Protein AF-A0A1V5KNT4-F1 (afdb_monomer_lite)

Structure (mmCIF, N/CA/C/O backbone):
data_AF-A0A1V5KNT4-F1
#
_entry.id   AF-A0A1V5KNT4-F1
#
loop_
_atom_site.group_PDB
_atom_site.id
_atom_site.type_symbol
_atom_site.label_atom_id
_atom_site.label_alt_id
_atom_site.label_comp_id
_atom_site.label_asym_id
_atom_site.label_entity_id
_atom_site.label_seq_id
_atom_site.pdbx_PDB_ins_code
_atom_site.Cartn_x
_atom_site.Cartn_y
_atom_site.Cartn_z
_atom_site.occupancy
_atom_site.B_iso_or_equiv
_atom_site.auth_seq_id
_atom_site.auth_comp_id
_atom_site.auth_asym_id
_atom_site.auth_atom_id
_atom_site.pdbx_PDB_model_num
ATOM 1 N N . MET A 1 1 ? -27.774 -0.316 -76.136 1.00 37.06 1 MET A N 1
ATOM 2 C CA . MET A 1 1 ? -27.036 0.011 -77.382 1.00 37.06 1 MET A CA 1
ATOM 3 C C . MET A 1 1 ? -25.569 0.170 -76.977 1.00 37.06 1 MET A C 1
ATOM 5 O O . MET A 1 1 ? -25.353 0.834 -75.978 1.00 37.06 1 MET A O 1
ATOM 9 N N . GLY A 1 2 ? -24.537 -0.465 -77.543 1.00 29.52 2 GLY A N 1
ATOM 10 C CA . GLY A 1 2 ? -24.422 -1.298 -78.750 1.00 29.52 2 GLY A CA 1
ATOM 11 C C . GLY A 1 2 ? -24.018 -0.478 -79.986 1.00 29.52 2 GLY A C 1
ATOM 12 O O . GLY A 1 2 ? -24.657 0.538 -80.216 1.00 29.52 2 GLY A O 1
ATOM 13 N N . LYS A 1 3 ? -23.040 -0.869 -80.823 1.00 29.92 3 LYS A N 1
ATOM 14 C CA . LYS A 1 3 ? -22.003 -1.931 -80.730 1.00 29.92 3 LYS A CA 1
ATOM 15 C C . LYS A 1 3 ? -21.059 -1.794 -81.962 1.00 29.92 3 LYS A C 1
ATOM 17 O O . LYS A 1 3 ? -21.593 -1.897 -83.056 1.00 29.92 3 LYS A O 1
ATOM 22 N N . TRP A 1 4 ? -19.722 -1.728 -81.787 1.00 27.80 4 TRP A N 1
ATOM 23 C CA . TRP A 1 4 ? -18.676 -2.134 -82.782 1.00 27.80 4 TRP A CA 1
ATOM 24 C C . TRP A 1 4 ? -18.647 -1.306 -84.111 1.00 27.80 4 TRP A C 1
ATOM 26 O O . TRP A 1 4 ? -19.574 -0.547 -84.349 1.00 27.80 4 TRP A O 1
ATOM 36 N N . THR A 1 5 ? -17.663 -1.276 -85.034 1.00 32.88 5 THR A N 1
ATOM 37 C CA . THR A 1 5 ? -16.257 -1.760 -85.261 1.00 32.88 5 THR A CA 1
ATOM 38 C C . THR A 1 5 ? -15.616 -0.770 -86.294 1.00 32.88 5 THR A C 1
ATOM 40 O O . THR A 1 5 ? -16.325 0.149 -86.688 1.00 32.88 5 THR A O 1
ATOM 43 N N . ALA A 1 6 ? -14.392 -0.783 -86.863 1.00 27.59 6 ALA A N 1
ATOM 44 C CA . ALA A 1 6 ? -13.103 -1.530 -86.912 1.00 27.59 6 ALA A CA 1
ATOM 45 C C . ALA A 1 6 ? -12.059 -0.543 -87.568 1.00 27.59 6 ALA A C 1
ATOM 47 O O . ALA A 1 6 ? -12.441 0.590 -87.840 1.00 27.59 6 ALA A O 1
ATOM 48 N N . GLY A 1 7 ? -10.778 -0.803 -87.899 1.00 26.17 7 GLY A N 1
ATOM 49 C CA . GLY A 1 7 ? -9.838 -1.940 -87.786 1.00 26.17 7 GLY A CA 1
ATOM 50 C C . GLY A 1 7 ? -8.615 -1.762 -88.734 1.00 26.17 7 GLY A C 1
ATOM 51 O O . GLY A 1 7 ? -8.628 -0.855 -89.558 1.00 26.17 7 GLY A O 1
ATOM 52 N N . LEU A 1 8 ? -7.613 -2.659 -88.645 1.00 24.42 8 LEU A N 1
ATOM 53 C CA . LEU A 1 8 ? -6.292 -2.679 -89.342 1.00 24.42 8 LEU A CA 1
ATOM 54 C C . LEU A 1 8 ? -5.316 -1.531 -88.955 1.00 24.42 8 LEU A C 1
ATOM 56 O O . LEU A 1 8 ? -5.754 -0.414 -88.721 1.00 24.42 8 LEU A O 1
ATOM 60 N N . LEU A 1 9 ? -3.999 -1.701 -88.718 1.00 25.81 9 LEU A N 1
ATOM 61 C CA . LEU A 1 9 ? -2.886 -2.562 -89.210 1.00 25.81 9 LEU A CA 1
ATOM 62 C C . LEU A 1 9 ? -2.091 -2.005 -90.407 1.00 25.81 9 LEU A C 1
ATOM 64 O O . LEU A 1 9 ? -2.513 -2.169 -91.546 1.00 25.81 9 LEU A O 1
ATOM 68 N N . CYS A 1 10 ? -0.863 -1.528 -90.145 1.00 24.92 10 CYS A N 1
ATOM 69 C CA . CYS A 1 10 ? 0.354 -2.112 -90.738 1.00 24.92 10 CYS A CA 1
ATOM 70 C C . CYS A 1 10 ? 1.644 -1.718 -89.975 1.00 24.92 10 CYS A C 1
ATOM 72 O O . CYS A 1 10 ? 1.613 -0.871 -89.084 1.00 24.92 10 CYS A O 1
ATOM 74 N N . PHE A 1 11 ? 2.765 -2.371 -90.301 1.00 26.16 11 PHE A N 1
ATOM 75 C CA . PHE A 1 11 ? 4.091 -2.208 -89.675 1.00 26.16 11 PHE A CA 1
ATOM 76 C C . PHE A 1 11 ? 4.885 -1.005 -90.214 1.00 26.16 11 PHE A C 1
ATOM 78 O O . PHE A 1 11 ? 4.798 -0.703 -91.400 1.00 26.16 11 PHE A O 1
ATOM 85 N N . PHE A 1 12 ? 5.817 -0.482 -89.404 1.00 26.62 12 PHE A N 1
ATOM 86 C CA . PHE A 1 12 ? 7.214 -0.319 -89.843 1.00 26.62 12 PHE A CA 1
ATOM 87 C C . PHE A 1 12 ? 8.189 -0.318 -88.652 1.00 26.62 12 PHE A C 1
ATOM 89 O O . PHE A 1 12 ? 7.915 0.287 -87.619 1.00 26.62 12 PHE A O 1
ATOM 96 N N . CYS A 1 13 ? 9.340 -0.981 -88.794 1.00 26.36 13 CYS A N 1
ATOM 97 C CA . CYS A 1 13 ? 10.443 -0.887 -87.833 1.00 26.36 13 CYS A CA 1
ATOM 98 C C . CYS A 1 13 ? 11.399 0.245 -88.222 1.00 26.36 13 CYS A C 1
ATOM 100 O O . CYS A 1 13 ? 11.838 0.294 -89.368 1.00 26.36 13 CYS A O 1
ATOM 102 N N . MET A 1 14 ? 11.837 1.049 -87.250 1.00 27.95 14 MET A N 1
ATOM 103 C CA . MET A 1 14 ? 13.163 1.673 -87.288 1.00 27.95 14 MET A CA 1
ATOM 104 C C . MET A 1 14 ? 13.818 1.625 -85.908 1.00 27.95 14 MET A C 1
ATOM 106 O O . MET A 1 14 ? 13.187 1.873 -84.884 1.00 27.95 14 MET A O 1
ATOM 110 N N . THR A 1 15 ? 15.100 1.275 -85.895 1.00 32.38 15 THR A N 1
ATOM 111 C CA . THR A 1 15 ? 15.932 1.157 -84.697 1.00 32.38 15 THR A CA 1
ATOM 112 C C . THR A 1 15 ? 16.553 2.501 -84.329 1.00 32.38 15 THR A C 1
ATOM 114 O O . THR A 1 15 ? 17.361 3.026 -85.094 1.00 32.38 15 THR A O 1
ATOM 117 N N . SER A 1 16 ? 16.274 3.016 -83.131 1.00 30.23 16 SER A N 1
ATOM 118 C CA . SER A 1 16 ? 17.023 4.128 -82.532 1.00 30.23 16 SER A CA 1
ATOM 119 C C . SER A 1 16 ? 17.847 3.630 -81.343 1.00 30.23 16 SER A C 1
ATOM 121 O O . SER A 1 16 ? 17.438 3.736 -80.185 1.00 30.23 16 SER A O 1
ATOM 123 N N . SER A 1 17 ? 19.018 3.058 -81.629 1.00 31.02 17 SER A N 1
ATOM 124 C CA . SER A 1 17 ? 19.994 2.649 -80.617 1.00 31.02 17 SER A CA 1
ATOM 125 C C . SER A 1 17 ? 20.637 3.877 -79.962 1.00 31.02 17 SER A C 1
ATOM 127 O O . SER A 1 17 ? 21.696 4.338 -80.392 1.00 31.02 17 SER A O 1
ATOM 129 N N . LEU A 1 18 ? 19.997 4.422 -78.925 1.00 29.83 18 LEU A N 1
ATOM 130 C CA . LEU A 1 18 ? 20.632 5.403 -78.049 1.00 29.83 18 LEU A CA 1
ATOM 131 C C . LEU A 1 18 ? 21.713 4.695 -77.213 1.00 29.83 18 LEU A C 1
ATOM 133 O O . LEU A 1 18 ? 21.406 3.702 -76.549 1.00 29.83 18 LEU A O 1
ATOM 137 N N . PRO A 1 19 ? 22.976 5.157 -77.240 1.00 30.92 19 PRO A N 1
ATOM 138 C CA . PRO A 1 19 ? 24.047 4.491 -76.518 1.00 30.92 19 PRO A CA 1
ATOM 139 C C . PRO A 1 19 ? 23.881 4.700 -75.012 1.00 30.92 19 PRO A C 1
ATOM 141 O O . PRO A 1 19 ? 23.857 5.836 -74.533 1.00 30.92 19 PRO A O 1
ATOM 144 N N . ILE A 1 20 ? 23.859 3.601 -74.256 1.00 34.28 20 ILE A N 1
ATOM 145 C CA . ILE A 1 20 ? 24.071 3.635 -72.807 1.00 34.28 20 ILE A CA 1
ATOM 146 C C . ILE A 1 20 ? 25.530 4.047 -72.583 1.00 34.28 20 ILE A C 1
ATOM 148 O O . ILE A 1 20 ? 26.431 3.209 -72.546 1.00 34.28 20 ILE A O 1
ATOM 152 N N . LYS A 1 21 ? 25.784 5.355 -72.471 1.00 30.19 21 LYS A N 1
ATOM 153 C CA . LYS A 1 21 ? 27.067 5.848 -71.969 1.00 30.19 21 LYS A CA 1
ATOM 154 C C . LYS A 1 21 ? 27.205 5.400 -70.517 1.00 30.19 21 LYS A C 1
ATOM 156 O O . LYS A 1 21 ? 26.362 5.716 -69.682 1.00 30.19 21 LYS A O 1
ATOM 161 N N . SER A 1 22 ? 28.277 4.672 -70.229 1.00 38.88 22 SER A N 1
ATOM 162 C CA . SER A 1 22 ? 28.641 4.211 -68.893 1.00 38.88 22 SER A CA 1
ATOM 163 C C . SER A 1 22 ? 29.064 5.394 -68.015 1.00 38.88 22 SER A C 1
ATOM 165 O O . SER A 1 22 ? 30.247 5.712 -67.913 1.00 38.88 22 SER A O 1
ATOM 167 N N . ASP A 1 23 ? 28.096 6.047 -67.373 1.00 36.44 23 ASP A N 1
ATOM 168 C CA . ASP A 1 23 ? 28.283 7.207 -66.483 1.00 36.44 23 ASP A CA 1
ATOM 169 C C . ASP A 1 23 ? 28.853 6.799 -65.099 1.00 36.44 23 ASP A C 1
ATOM 171 O O . ASP A 1 23 ? 28.426 7.267 -64.045 1.00 36.44 23 ASP A O 1
ATOM 175 N N . GLN A 1 24 ? 29.823 5.874 -65.099 1.00 37.09 24 GLN A N 1
ATOM 176 C CA . GLN A 1 24 ? 30.407 5.214 -63.920 1.00 37.09 24 GLN A CA 1
ATOM 177 C C . GLN A 1 24 ? 31.251 6.139 -63.021 1.00 37.09 24 GLN A C 1
ATOM 179 O O . GLN A 1 24 ? 31.715 5.707 -61.968 1.00 37.09 24 GLN A O 1
ATOM 184 N N . GLN A 1 25 ? 31.465 7.401 -63.409 1.00 37.91 25 GLN A N 1
ATOM 185 C CA . GLN A 1 25 ? 32.300 8.346 -62.656 1.00 37.91 25 GLN A CA 1
ATOM 186 C C . GLN A 1 25 ? 31.527 9.289 -61.725 1.00 37.91 25 GLN A C 1
ATOM 188 O O . GLN A 1 25 ? 32.154 9.964 -60.908 1.00 37.91 25 GLN A O 1
ATOM 193 N N . LYS A 1 26 ? 30.188 9.303 -61.748 1.00 48.31 26 LYS A N 1
ATOM 194 C CA . LYS A 1 26 ? 29.419 9.993 -60.698 1.00 48.31 26 LYS A CA 1
ATOM 195 C C . LYS A 1 26 ? 29.538 9.234 -59.372 1.00 48.31 26 LYS A C 1
ATOM 197 O O . LYS A 1 26 ? 29.522 8.001 -59.347 1.00 48.31 26 LYS A O 1
ATOM 202 N N . GLY A 1 27 ? 29.731 9.985 -58.285 1.00 57.28 27 GLY A N 1
ATOM 203 C CA . GLY A 1 27 ? 29.883 9.461 -56.923 1.00 57.28 27 GLY A CA 1
ATOM 204 C C . GLY A 1 27 ? 28.672 8.660 -56.445 1.00 57.28 27 GLY A C 1
ATOM 205 O O . GLY A 1 27 ? 27.596 8.716 -57.045 1.00 57.28 27 GLY A O 1
ATOM 206 N N . LEU A 1 28 ? 28.824 7.951 -55.328 1.00 64.00 28 LEU A N 1
ATOM 207 C CA . LEU A 1 28 ? 27.678 7.501 -54.545 1.00 64.00 28 LEU A CA 1
ATOM 208 C C . LEU A 1 28 ? 26.953 8.748 -54.002 1.00 64.00 28 LEU A C 1
ATOM 210 O O . LEU A 1 28 ? 27.351 9.333 -52.994 1.00 64.00 28 LEU A O 1
ATOM 214 N N . VAL A 1 29 ? 25.899 9.176 -54.707 1.00 74.38 29 VAL A N 1
ATOM 215 C CA . VAL A 1 29 ? 24.997 10.258 -54.279 1.00 74.38 29 VAL A CA 1
ATOM 216 C C . VAL A 1 29 ? 24.134 9.729 -53.133 1.00 74.38 29 VAL A C 1
ATOM 218 O O . VAL A 1 29 ? 23.010 9.273 -53.330 1.00 74.38 29 VAL A O 1
ATOM 221 N N . MET A 1 30 ? 24.736 9.719 -51.946 1.00 81.88 30 MET A N 1
ATOM 222 C CA . MET A 1 30 ? 24.132 9.301 -50.688 1.00 81.88 30 MET A CA 1
ATOM 223 C C . MET A 1 30 ? 23.784 10.530 -49.862 1.00 81.88 30 MET A C 1
ATOM 225 O O . MET A 1 30 ? 24.630 11.406 -49.675 1.00 81.88 30 MET A O 1
ATOM 229 N N . GLU A 1 31 ? 22.582 10.550 -49.304 1.00 83.19 31 GLU A N 1
ATOM 230 C CA . GLU A 1 31 ? 22.173 11.552 -48.323 1.00 83.19 31 GLU A CA 1
ATOM 231 C C . GLU A 1 31 ? 22.182 10.909 -46.932 1.00 83.19 31 GLU A C 1
ATOM 233 O O . GLU A 1 31 ? 21.461 9.935 -46.693 1.00 83.19 31 GLU A O 1
ATOM 238 N N . TRP A 1 32 ? 22.968 11.451 -45.998 1.00 82.19 32 TRP A N 1
ATOM 239 C CA . TRP A 1 32 ? 22.662 11.250 -44.583 1.00 82.19 32 TRP A CA 1
ATOM 240 C C . TRP A 1 32 ? 21.413 12.055 -44.240 1.00 82.19 32 TRP A C 1
ATOM 242 O O . TRP A 1 32 ? 21.230 13.172 -44.730 1.00 82.19 32 TRP A O 1
ATOM 252 N N . LYS A 1 33 ? 20.545 11.480 -43.409 1.00 79.94 33 LYS A N 1
ATOM 253 C CA . LYS A 1 33 ? 19.362 12.160 -42.885 1.00 79.94 33 LYS A CA 1
ATOM 254 C C . LYS A 1 33 ? 19.294 11.920 -41.380 1.00 79.94 33 LYS A C 1
ATOM 256 O O . LYS A 1 33 ? 19.391 10.758 -40.971 1.00 79.94 33 LYS A O 1
ATOM 261 N N . PRO A 1 34 ? 19.119 12.970 -40.557 1.00 67.06 34 PRO A N 1
ATOM 262 C CA . PRO A 1 34 ? 18.775 12.774 -39.158 1.00 67.06 34 PRO A CA 1
ATOM 263 C C . PRO A 1 34 ? 17.432 12.041 -39.092 1.00 67.06 34 PRO A C 1
ATOM 265 O O . PRO A 1 34 ? 16.535 12.305 -39.897 1.00 67.06 34 PRO A O 1
ATOM 268 N N . HIS A 1 35 ? 17.280 11.114 -38.145 1.00 63.41 35 HIS A N 1
ATOM 269 C CA . HIS A 1 35 ? 15.973 10.508 -37.910 1.00 63.41 35 HIS A CA 1
ATOM 270 C C . HIS A 1 35 ? 15.110 11.529 -37.159 1.00 63.41 35 HIS A C 1
ATOM 272 O O . HIS A 1 35 ? 15.484 11.973 -36.076 1.00 63.41 35 HIS A O 1
ATOM 278 N N . ALA A 1 36 ? 14.006 11.956 -37.777 1.00 51.38 36 ALA A N 1
ATOM 279 C CA . ALA A 1 36 ? 13.350 13.231 -37.462 1.00 51.38 36 ALA A CA 1
ATOM 280 C C . ALA A 1 36 ? 12.731 13.334 -36.053 1.00 51.38 36 ALA A C 1
ATOM 282 O O . ALA A 1 36 ? 12.434 14.439 -35.613 1.00 51.38 36 ALA A O 1
ATOM 283 N N . ASP A 1 37 ? 12.555 12.210 -35.353 1.00 51.19 37 ASP A N 1
ATOM 284 C CA . ASP A 1 37 ? 11.867 12.151 -34.057 1.00 51.19 37 ASP A CA 1
ATOM 285 C C . ASP A 1 37 ? 12.801 12.166 -32.830 1.00 51.19 37 ASP A C 1
ATOM 287 O O . ASP A 1 37 ? 12.315 12.343 -31.713 1.00 51.19 37 ASP A O 1
ATOM 291 N N . VAL A 1 38 ? 14.116 11.931 -32.976 1.00 52.62 38 VAL A N 1
ATOM 292 C CA . VAL A 1 38 ? 14.960 11.539 -31.822 1.00 52.62 38 VAL A CA 1
ATOM 293 C C . VAL A 1 38 ? 15.847 12.658 -31.287 1.00 52.62 38 VAL A C 1
ATOM 295 O O . VAL A 1 38 ? 17.075 12.609 -31.335 1.00 52.62 38 VAL A O 1
ATOM 298 N N . ALA A 1 39 ? 15.180 13.624 -30.664 1.00 50.59 39 ALA A N 1
ATOM 299 C CA . ALA A 1 39 ? 15.752 14.496 -29.643 1.00 50.59 39 ALA A CA 1
ATOM 300 C C . ALA A 1 39 ? 14.976 14.338 -28.319 1.00 50.59 39 ALA A C 1
ATOM 302 O O . ALA A 1 39 ? 14.613 15.325 -27.686 1.00 50.59 39 ALA A O 1
ATOM 303 N N . TYR A 1 40 ? 14.680 13.093 -27.914 1.00 61.06 40 TYR A N 1
ATOM 304 C CA . TYR A 1 40 ? 13.902 12.810 -26.703 1.00 61.06 40 TYR A CA 1
ATOM 305 C C . TYR A 1 40 ? 14.598 13.359 -25.452 1.00 61.06 40 TYR A C 1
ATOM 307 O O . TYR A 1 40 ? 15.560 12.782 -24.935 1.00 61.06 40 TYR A O 1
ATOM 315 N N . THR A 1 41 ? 14.083 14.486 -24.968 1.00 68.06 41 THR A N 1
ATOM 316 C CA . THR A 1 41 ? 14.464 15.098 -23.700 1.00 68.06 41 THR A CA 1
ATOM 317 C C . THR A 1 41 ? 14.134 14.153 -22.542 1.00 68.06 41 THR A C 1
ATOM 319 O O . THR A 1 41 ? 13.282 13.270 -22.646 1.00 68.06 41 THR A O 1
ATOM 322 N N . ALA A 1 42 ? 14.843 14.294 -21.422 1.00 80.56 42 ALA A N 1
ATOM 323 C CA . ALA A 1 42 ? 14.611 13.432 -20.270 1.00 80.56 42 ALA A CA 1
ATOM 324 C C . ALA A 1 42 ? 13.268 13.769 -19.602 1.00 80.56 42 ALA A C 1
ATOM 326 O O . ALA A 1 42 ? 13.104 14.829 -18.986 1.00 80.56 42 ALA A O 1
ATOM 327 N N . LYS A 1 43 ? 12.317 12.837 -19.704 1.00 86.12 43 LYS A N 1
ATOM 328 C CA . LYS A 1 43 ? 10.985 12.913 -19.101 1.00 86.12 43 LYS A CA 1
ATOM 329 C C . LYS A 1 43 ? 11.126 13.114 -17.596 1.00 86.12 43 LYS A C 1
ATOM 331 O O . LYS A 1 43 ? 11.652 12.256 -16.888 1.00 86.12 43 LYS A O 1
ATOM 336 N N . THR A 1 44 ? 10.687 14.279 -17.126 1.00 88.69 44 THR A N 1
ATOM 337 C CA . THR A 1 44 ? 10.811 14.697 -15.726 1.00 88.69 44 THR A CA 1
ATOM 338 C C . THR A 1 44 ? 9.505 14.435 -14.992 1.00 88.69 44 THR A C 1
ATOM 340 O O . THR A 1 44 ? 8.522 15.148 -15.194 1.00 88.69 44 THR A O 1
ATOM 343 N N . LEU A 1 45 ? 9.513 13.445 -14.106 1.00 90.81 45 LEU A N 1
ATOM 344 C CA . LEU A 1 45 ? 8.437 13.199 -13.149 1.00 90.81 45 LEU A CA 1
ATOM 345 C C . LEU A 1 45 ? 8.723 13.992 -11.868 1.00 90.81 45 LEU A C 1
ATOM 347 O O . LEU A 1 45 ? 9.885 14.202 -11.507 1.00 90.81 45 LEU A O 1
ATOM 351 N N . LYS A 1 46 ? 7.673 14.462 -11.194 1.00 91.38 46 LYS A N 1
ATOM 352 C CA . LYS A 1 46 ? 7.754 15.221 -9.939 1.00 91.38 46 LYS A CA 1
ATOM 353 C C . LYS A 1 46 ? 6.907 14.512 -8.899 1.00 91.38 46 LYS A C 1
ATOM 355 O O . LYS A 1 46 ? 5.794 14.111 -9.218 1.00 91.38 46 LYS A O 1
ATOM 360 N N . TYR A 1 47 ? 7.418 14.429 -7.681 1.00 91.56 47 TYR A N 1
ATOM 361 C CA . TYR A 1 47 ? 6.696 13.862 -6.553 1.00 91.56 47 TYR A CA 1
ATOM 362 C C . TYR A 1 47 ? 6.976 14.668 -5.293 1.00 91.56 47 TYR A C 1
ATOM 364 O O . TYR A 1 47 ? 8.037 15.287 -5.154 1.00 91.56 47 TYR A O 1
ATOM 372 N N . ASP A 1 48 ? 6.041 14.599 -4.364 1.00 90.62 48 ASP A N 1
ATOM 373 C CA . ASP A 1 48 ? 6.171 15.112 -3.017 1.00 90.62 48 ASP A CA 1
ATOM 374 C C . ASP A 1 48 ? 5.597 14.117 -2.005 1.00 90.62 48 ASP A C 1
ATOM 376 O O . ASP A 1 48 ? 4.893 13.164 -2.344 1.00 90.62 48 ASP A O 1
ATOM 380 N N . PHE A 1 49 ? 6.004 14.307 -0.759 1.00 90.19 49 PHE A N 1
ATOM 381 C CA . PHE A 1 49 ? 5.488 13.628 0.412 1.00 90.19 49 PHE A CA 1
ATOM 382 C C . PHE A 1 49 ? 5.312 14.674 1.504 1.00 90.19 49 PHE A C 1
ATOM 384 O O . PHE A 1 49 ? 6.208 15.492 1.742 1.00 90.19 49 PHE A O 1
ATOM 391 N N . LYS A 1 50 ? 4.178 14.605 2.196 1.00 89.44 50 LYS A N 1
ATOM 392 C CA . LYS A 1 50 ? 3.871 15.388 3.386 1.00 89.44 50 LYS A CA 1
ATOM 393 C C . LYS A 1 50 ? 3.122 14.493 4.360 1.00 89.44 50 LYS A C 1
ATOM 395 O O . LYS A 1 50 ? 2.088 13.943 3.993 1.00 89.44 50 LYS A O 1
ATOM 400 N N . GLY A 1 51 ? 3.646 14.339 5.570 1.00 87.81 51 GLY A N 1
ATOM 401 C CA . GLY A 1 51 ? 3.069 13.422 6.548 1.00 87.81 51 GLY A CA 1
ATOM 402 C C . GLY A 1 51 ? 4.071 12.956 7.595 1.00 87.81 51 GLY A C 1
ATOM 403 O O . GLY A 1 51 ? 5.084 13.617 7.841 1.00 87.81 51 GLY A O 1
ATOM 404 N N . TYR A 1 52 ? 3.787 11.811 8.209 1.00 83.00 52 TYR A N 1
ATOM 405 C CA . TYR A 1 52 ? 4.605 11.226 9.263 1.00 83.00 52 TYR A CA 1
ATOM 406 C C . TYR A 1 52 ? 5.477 10.065 8.752 1.00 83.00 52 TYR A C 1
ATOM 408 O O . TYR A 1 52 ? 4.970 9.061 8.258 1.00 83.00 52 TYR A O 1
ATOM 416 N N . THR A 1 53 ? 6.799 10.202 8.887 1.00 80.94 53 THR A N 1
ATOM 417 C CA . THR A 1 53 ? 7.784 9.108 8.787 1.00 80.94 53 THR A CA 1
ATOM 418 C C . THR A 1 53 ? 8.239 8.743 10.212 1.00 80.94 53 THR A C 1
ATOM 420 O O . THR A 1 53 ? 7.414 8.582 11.097 1.00 80.94 53 THR A O 1
ATOM 423 N N . SER A 1 54 ? 9.540 8.733 10.516 1.00 75.12 54 SER A N 1
ATOM 424 C CA . SER A 1 54 ? 10.030 8.769 11.912 1.00 75.12 54 SER A CA 1
ATOM 425 C C . SER A 1 54 ? 9.814 10.130 12.609 1.00 75.12 54 SER A C 1
ATOM 427 O O . SER A 1 54 ? 10.201 10.322 13.763 1.00 75.12 54 SER A O 1
ATOM 429 N N . ARG A 1 55 ? 9.265 11.113 11.887 1.00 78.81 55 ARG A N 1
ATOM 430 C CA . ARG A 1 55 ? 8.883 12.460 12.337 1.00 78.81 55 ARG A CA 1
ATOM 431 C C . ARG A 1 55 ? 7.936 13.078 11.300 1.00 78.81 55 ARG A C 1
ATOM 433 O O . ARG A 1 55 ? 7.781 12.539 10.209 1.00 78.81 55 ARG A O 1
ATOM 440 N N . TRP A 1 56 ? 7.349 14.232 11.607 1.00 83.00 56 TRP A N 1
ATOM 441 C CA . TRP A 1 56 ? 6.624 15.025 10.609 1.00 83.00 56 TRP A CA 1
ATOM 442 C C . TRP A 1 56 ? 7.604 15.619 9.593 1.00 83.00 56 TRP A C 1
ATOM 444 O O . TRP A 1 56 ? 8.515 16.354 9.979 1.00 83.00 56 TRP A O 1
ATOM 454 N N . GLU A 1 57 ? 7.424 15.303 8.310 1.00 87.06 57 GLU A N 1
ATOM 455 C CA . GLU A 1 57 ? 8.279 15.770 7.216 1.00 87.06 57 GLU A CA 1
ATOM 456 C C . GLU A 1 57 ? 7.466 16.234 6.005 1.00 87.06 57 GLU A C 1
ATOM 458 O O . GLU A 1 57 ? 6.366 15.752 5.735 1.00 87.06 57 GLU A O 1
ATOM 463 N N . GLU A 1 58 ? 8.057 17.153 5.245 1.00 91.62 58 GLU A N 1
ATOM 464 C CA . GLU A 1 58 ? 7.589 17.574 3.928 1.00 91.62 58 GLU A CA 1
ATOM 465 C C . GLU A 1 58 ? 8.804 17.644 2.998 1.00 91.62 58 GLU A C 1
ATOM 467 O O . GLU A 1 58 ? 9.797 18.305 3.314 1.00 91.62 58 GLU A O 1
ATOM 472 N N . PHE A 1 59 ? 8.770 16.926 1.876 1.00 92.44 59 PHE A N 1
ATOM 473 C CA . PHE A 1 59 ? 9.849 16.941 0.889 1.00 92.44 59 PHE A CA 1
ATOM 474 C C . PHE A 1 59 ? 9.338 16.643 -0.519 1.00 92.44 59 PHE A C 1
ATOM 476 O O . PHE A 1 59 ? 8.382 15.899 -0.704 1.00 92.44 59 PHE A O 1
ATOM 483 N N . SER A 1 60 ? 10.024 17.184 -1.526 1.00 93.44 60 SER A N 1
ATOM 484 C CA . SER A 1 60 ? 9.768 16.893 -2.939 1.00 93.44 60 SER A CA 1
ATOM 485 C C . SER A 1 60 ? 11.031 16.418 -3.647 1.00 93.44 60 SER A C 1
ATOM 487 O O . SER A 1 60 ? 12.154 16.739 -3.249 1.00 93.44 60 SER A O 1
ATOM 489 N N . TRP A 1 61 ? 10.846 15.619 -4.693 1.00 93.88 61 TRP A N 1
ATOM 490 C CA . TRP A 1 61 ? 11.915 15.077 -5.522 1.00 93.88 61 TRP A CA 1
ATOM 491 C C . TRP A 1 61 ? 11.476 14.981 -6.986 1.00 93.88 61 TRP A C 1
ATOM 493 O O . TRP A 1 61 ? 10.347 15.313 -7.361 1.00 93.88 61 TRP A O 1
ATOM 503 N N . LYS A 1 62 ? 12.411 14.578 -7.844 1.00 93.94 62 LYS A N 1
ATOM 504 C CA . LYS A 1 62 ? 12.179 14.369 -9.272 1.00 93.94 62 LYS A CA 1
ATOM 505 C C . LYS A 1 62 ? 12.813 13.062 -9.697 1.00 93.94 62 LYS A C 1
ATOM 507 O O . LYS A 1 62 ? 13.876 12.715 -9.189 1.00 93.94 62 LYS A O 1
ATOM 512 N N . TRP A 1 63 ? 12.196 12.398 -10.664 1.00 94.06 63 TRP A N 1
ATOM 513 C CA . TRP A 1 63 ? 12.833 11.326 -11.420 1.00 94.06 63 TRP A CA 1
ATOM 514 C C . TRP A 1 63 ? 12.977 11.755 -12.873 1.00 94.06 63 TRP A C 1
ATOM 516 O O . TRP A 1 63 ? 12.072 12.366 -13.444 1.00 94.06 63 TRP A O 1
ATOM 526 N N . PHE A 1 64 ? 14.104 11.402 -13.473 1.00 92.44 64 PHE A N 1
ATOM 527 C CA . PHE A 1 64 ? 14.422 11.689 -14.862 1.00 92.44 64 PHE A CA 1
ATOM 528 C C . PHE A 1 64 ? 14.533 10.371 -15.623 1.00 92.44 64 PHE A C 1
ATOM 530 O O . PHE A 1 64 ? 15.385 9.543 -15.305 1.00 92.44 64 PHE A O 1
ATOM 537 N N . CYS A 1 65 ? 13.653 10.175 -16.605 1.00 91.12 65 CYS A N 1
ATOM 538 C CA . CYS A 1 65 ? 13.570 8.961 -17.417 1.00 91.12 65 CYS A CA 1
ATOM 539 C C . CYS A 1 65 ? 14.032 9.238 -18.854 1.00 91.12 65 CYS A C 1
ATOM 541 O O . CYS A 1 65 ? 13.733 10.298 -19.409 1.00 91.12 65 CYS A O 1
ATOM 543 N N . SER A 1 66 ? 14.764 8.305 -19.465 1.00 89.50 66 SER A N 1
ATOM 544 C CA . SER A 1 66 ? 15.162 8.388 -20.875 1.00 89.50 66 SER A CA 1
ATOM 545 C C . SER A 1 66 ? 15.544 7.015 -21.446 1.00 89.50 66 SER A C 1
ATOM 547 O O . SER A 1 66 ? 15.819 6.064 -20.707 1.00 89.50 66 SER A O 1
ATOM 549 N N . ARG A 1 67 ? 15.635 6.918 -22.780 1.00 88.31 67 ARG A N 1
ATOM 550 C CA . ARG A 1 67 ? 16.117 5.733 -23.522 1.00 88.31 67 ARG A CA 1
ATOM 551 C C . ARG A 1 67 ? 15.379 4.440 -23.136 1.00 88.31 67 ARG A C 1
ATOM 553 O O . ARG A 1 67 ? 15.958 3.355 -23.154 1.00 88.31 67 ARG A O 1
ATOM 560 N N . GLY A 1 68 ? 14.122 4.558 -22.715 1.00 88.81 68 GLY A N 1
ATOM 561 C CA . GLY A 1 68 ? 13.245 3.491 -22.246 1.00 88.81 68 GLY A CA 1
ATOM 562 C C . GLY A 1 68 ? 13.590 2.881 -20.885 1.00 88.81 68 GLY A C 1
ATOM 563 O O . GLY A 1 68 ? 12.711 2.309 -20.242 1.00 88.81 68 GLY A O 1
ATOM 564 N N . VAL A 1 69 ? 14.846 2.938 -20.432 1.00 92.38 69 VAL A N 1
ATOM 565 C CA . VAL A 1 69 ? 15.306 2.208 -19.231 1.00 92.38 69 VAL A CA 1
ATOM 566 C C . VAL A 1 69 ? 16.285 2.983 -18.345 1.00 92.38 69 VAL A C 1
ATOM 568 O O . VAL A 1 69 ? 16.512 2.564 -17.214 1.00 92.38 69 VAL A O 1
ATOM 571 N N . PHE A 1 70 ? 16.839 4.111 -18.798 1.00 93.56 70 PHE A N 1
ATOM 572 C CA . PHE A 1 70 ? 17.626 4.984 -17.927 1.00 93.56 70 PHE A CA 1
ATOM 573 C C . PHE A 1 70 ? 16.673 5.736 -16.993 1.00 93.56 70 PHE A C 1
ATOM 575 O O . PHE A 1 70 ? 15.754 6.415 -17.454 1.00 93.56 70 PHE A O 1
ATOM 582 N N . GLN A 1 71 ? 16.900 5.618 -15.686 1.00 93.62 71 GLN A N 1
ATOM 583 C CA . GLN A 1 71 ? 16.170 6.338 -14.643 1.00 93.62 71 GLN A CA 1
ATOM 584 C C . GLN A 1 71 ? 17.172 6.868 -13.613 1.00 93.62 71 GLN A C 1
ATOM 586 O O . GLN A 1 71 ? 18.130 6.171 -13.277 1.00 93.62 71 GLN A O 1
ATOM 591 N N . THR A 1 72 ? 16.985 8.098 -13.133 1.00 94.19 72 THR A N 1
ATOM 592 C CA . THR A 1 72 ? 17.798 8.672 -12.049 1.00 94.19 72 THR A CA 1
ATOM 593 C C . THR A 1 72 ? 17.024 9.706 -11.236 1.00 94.19 72 THR A C 1
ATOM 595 O O . THR A 1 72 ? 16.161 10.400 -11.781 1.00 94.19 72 THR A O 1
ATOM 598 N N . ALA A 1 73 ? 17.338 9.840 -9.946 1.00 93.81 73 ALA A N 1
ATOM 599 C CA . ALA A 1 73 ? 16.904 10.975 -9.127 1.00 93.81 73 ALA A CA 1
ATOM 600 C C . ALA A 1 73 ? 17.896 12.161 -9.183 1.00 93.81 73 ALA A C 1
ATOM 602 O O . ALA A 1 73 ? 17.623 13.243 -8.658 1.00 93.81 73 ALA A O 1
ATOM 603 N N . GLN A 1 74 ? 19.058 11.976 -9.819 1.00 92.38 74 GLN A N 1
ATOM 604 C CA . GLN A 1 74 ? 20.144 12.956 -9.855 1.00 92.38 74 GLN A CA 1
ATOM 605 C C . GLN A 1 74 ? 19.937 14.004 -10.974 1.00 92.38 74 GLN A C 1
ATOM 607 O O . GLN A 1 74 ? 19.570 13.646 -12.093 1.00 92.38 74 GLN A O 1
ATOM 612 N N . PRO A 1 75 ? 20.190 15.306 -10.724 1.00 86.88 75 PRO A N 1
ATOM 613 C CA . PRO A 1 75 ? 19.853 16.374 -11.671 1.00 86.88 75 PRO A CA 1
ATOM 614 C C . PRO A 1 75 ? 20.836 16.551 -12.843 1.00 86.88 75 PRO A C 1
ATOM 616 O O . PRO A 1 75 ? 20.476 17.200 -13.824 1.00 86.88 75 PRO A O 1
ATOM 619 N N . ASP A 1 76 ? 22.056 16.002 -12.784 1.00 89.69 76 ASP A N 1
ATOM 620 C CA . ASP A 1 76 ? 23.045 16.101 -13.876 1.00 89.69 76 ASP A CA 1
ATOM 621 C C . ASP A 1 76 ? 22.859 14.987 -14.924 1.00 89.69 76 ASP A C 1
ATOM 623 O O . ASP A 1 76 ? 23.706 14.119 -15.154 1.00 89.69 76 ASP A O 1
ATOM 627 N N . ILE A 1 77 ? 21.686 15.008 -15.554 1.00 89.56 77 ILE A N 1
ATOM 628 C CA . ILE A 1 77 ? 21.235 13.984 -16.502 1.00 89.56 77 ILE A CA 1
ATOM 629 C C . ILE A 1 77 ? 22.194 13.878 -17.699 1.00 89.56 77 ILE A C 1
ATOM 631 O O . ILE A 1 77 ? 22.452 12.782 -18.193 1.00 89.56 77 ILE A O 1
ATOM 635 N N . GLN A 1 78 ? 22.746 15.006 -18.165 1.00 89.19 78 GLN A N 1
ATOM 636 C CA . GLN A 1 78 ? 23.626 15.039 -19.336 1.00 89.19 78 GLN A CA 1
ATOM 637 C C . GLN A 1 78 ? 24.955 14.326 -19.063 1.00 89.19 78 GLN A C 1
ATOM 639 O O . GLN A 1 78 ? 25.343 13.457 -19.847 1.00 89.19 78 GLN A O 1
ATOM 644 N N . SER A 1 79 ? 25.623 14.611 -17.938 1.00 91.56 79 SER A N 1
ATOM 645 C CA . SER A 1 79 ? 26.854 13.897 -17.571 1.00 91.56 79 SER A CA 1
ATOM 646 C C . SER A 1 79 ? 26.607 12.413 -17.308 1.00 91.56 79 SER A C 1
ATOM 648 O O . SER A 1 79 ? 27.464 11.588 -17.628 1.00 91.56 79 SER A O 1
ATOM 650 N N . LEU A 1 80 ? 25.448 12.053 -16.747 1.00 92.81 80 LEU A N 1
ATOM 651 C CA . LEU A 1 80 ? 25.088 10.664 -16.452 1.00 92.81 80 LEU A CA 1
ATOM 652 C C . LEU A 1 80 ? 24.796 9.857 -17.726 1.00 92.81 80 LEU A C 1
ATOM 654 O O . LEU A 1 80 ? 25.322 8.755 -17.869 1.00 92.81 80 LEU A O 1
ATOM 658 N N . LEU A 1 81 ? 24.070 10.421 -18.698 1.00 91.25 81 LEU A N 1
ATOM 659 C CA . LEU A 1 81 ? 23.872 9.797 -20.014 1.00 91.25 81 LEU A CA 1
ATOM 660 C C . LEU A 1 81 ? 25.195 9.661 -20.790 1.00 91.25 81 LEU A C 1
ATOM 662 O O . LEU A 1 81 ? 25.469 8.601 -21.351 1.00 91.25 81 LEU A O 1
ATOM 666 N N . LEU A 1 82 ? 26.051 10.690 -20.776 1.00 90.69 82 LEU A N 1
ATOM 667 C CA . LEU A 1 82 ? 27.379 10.644 -21.408 1.00 90.69 82 LEU A CA 1
ATOM 668 C C . LEU A 1 82 ? 28.338 9.660 -20.720 1.00 90.69 82 LEU A C 1
ATOM 670 O O . LEU A 1 82 ? 29.229 9.117 -21.377 1.00 90.69 82 LEU A O 1
ATOM 674 N N . ARG A 1 83 ? 28.176 9.421 -19.412 1.00 92.56 83 ARG A N 1
ATOM 675 C CA . ARG A 1 83 ? 28.896 8.373 -18.679 1.00 92.56 83 ARG A CA 1
ATOM 676 C C . ARG A 1 83 ? 28.383 6.993 -19.077 1.00 92.56 83 ARG A C 1
ATOM 678 O O . ARG A 1 83 ? 29.185 6.171 -19.499 1.00 92.56 83 ARG A O 1
ATOM 685 N N . MET A 1 84 ? 27.066 6.780 -19.053 1.00 92.81 84 MET A N 1
ATOM 686 C CA . MET A 1 84 ? 26.433 5.527 -19.477 1.00 92.81 84 MET A CA 1
ATOM 687 C C . MET A 1 84 ? 26.836 5.140 -20.914 1.00 92.81 84 MET A C 1
ATOM 689 O O . MET A 1 84 ? 27.154 3.980 -21.159 1.00 92.81 84 MET A O 1
ATOM 693 N N . GLU A 1 85 ? 26.907 6.094 -21.855 1.00 92.75 85 GLU A N 1
ATOM 694 C CA . GLU A 1 85 ? 27.429 5.834 -23.209 1.00 92.75 85 GLU A CA 1
ATOM 695 C C . GLU A 1 85 ? 28.856 5.275 -23.198 1.00 92.75 85 GLU A C 1
ATOM 697 O O . GLU A 1 85 ? 29.131 4.274 -23.860 1.00 92.75 85 GLU A O 1
ATOM 702 N N . LYS A 1 86 ? 29.759 5.911 -22.444 1.00 92.94 86 LYS A N 1
ATOM 703 C CA . LYS A 1 86 ? 31.172 5.518 -22.354 1.00 92.94 86 LYS A CA 1
ATOM 704 C C . LYS A 1 86 ? 31.343 4.182 -21.641 1.00 92.94 86 LYS A C 1
ATOM 706 O O . LYS A 1 86 ? 32.096 3.339 -22.117 1.00 92.94 86 LYS A O 1
ATOM 711 N N . ASP A 1 87 ? 30.621 3.963 -20.550 1.00 94.00 87 ASP A N 1
ATOM 712 C CA . ASP A 1 87 ? 30.699 2.728 -19.772 1.00 94.00 87 ASP A CA 1
ATOM 713 C C . ASP A 1 87 ? 30.185 1.539 -20.592 1.00 94.00 87 ASP A C 1
ATOM 715 O O . ASP A 1 87 ? 30.846 0.501 -20.640 1.00 94.00 87 ASP A O 1
ATOM 719 N N . ILE A 1 88 ? 29.080 1.703 -21.331 1.00 95.06 88 ILE A N 1
ATOM 720 C CA . ILE A 1 88 ? 28.590 0.683 -22.267 1.00 95.06 88 ILE A CA 1
ATOM 721 C C . ILE A 1 88 ? 29.590 0.456 -23.413 1.00 95.06 88 ILE A C 1
ATOM 723 O O . ILE A 1 88 ? 29.917 -0.693 -23.708 1.00 95.06 88 ILE A O 1
ATOM 727 N N . ALA A 1 89 ? 30.105 1.517 -24.042 1.00 95.12 89 ALA A N 1
ATOM 728 C CA . ALA A 1 89 ? 31.106 1.426 -25.109 1.00 95.12 89 ALA A CA 1
ATOM 729 C C . ALA A 1 89 ? 32.357 0.639 -24.662 1.00 95.12 89 ALA A C 1
ATOM 731 O O . ALA A 1 89 ? 32.807 -0.277 -25.356 1.00 95.12 89 ALA A O 1
ATOM 732 N N . ASN A 1 90 ? 32.858 0.922 -23.458 1.00 94.38 90 ASN A N 1
ATOM 733 C CA . ASN A 1 90 ? 33.988 0.226 -22.844 1.00 94.38 90 ASN A CA 1
ATOM 734 C C . ASN A 1 90 ? 33.654 -1.243 -22.524 1.00 94.38 90 ASN A C 1
ATOM 736 O O . ASN A 1 90 ? 34.427 -2.136 -22.863 1.00 94.38 90 ASN A O 1
ATOM 740 N N . GLN A 1 91 ? 32.481 -1.519 -21.940 1.00 93.62 91 GLN A N 1
ATOM 741 C CA . GLN A 1 91 ? 32.011 -2.880 -21.626 1.00 93.62 91 GLN A CA 1
ATOM 742 C C . GLN A 1 91 ? 31.777 -3.745 -22.880 1.00 93.62 91 GLN A C 1
ATOM 744 O O . GLN A 1 91 ? 31.906 -4.968 -22.820 1.00 93.62 91 GLN A O 1
ATOM 749 N N . LEU A 1 92 ? 31.463 -3.125 -24.022 1.00 95.56 92 LEU A N 1
ATOM 750 C CA . LEU A 1 92 ? 31.376 -3.779 -25.331 1.00 95.56 92 LEU A CA 1
ATOM 751 C C . LEU A 1 92 ? 32.735 -3.884 -26.051 1.00 95.56 92 LEU A C 1
ATOM 753 O O . LEU A 1 92 ? 32.792 -4.462 -27.134 1.00 95.56 92 LEU A O 1
ATOM 757 N N . LEU A 1 93 ? 33.827 -3.349 -25.490 1.00 96.69 93 LEU A N 1
ATOM 758 C CA . LEU A 1 93 ? 35.134 -3.218 -26.153 1.00 96.69 93 LEU A CA 1
ATOM 759 C C . LEU A 1 93 ? 35.026 -2.509 -27.519 1.00 96.69 93 LEU A C 1
ATOM 761 O O . LEU A 1 93 ? 35.600 -2.952 -28.517 1.00 96.69 93 LEU A O 1
ATOM 765 N N . LEU A 1 94 ? 34.240 -1.435 -27.569 1.00 96.31 94 LEU A N 1
ATOM 766 C CA . LEU A 1 94 ? 33.990 -0.594 -28.739 1.00 96.31 94 LEU A CA 1
ATOM 767 C C . LEU A 1 94 ? 34.071 0.870 -28.296 1.00 96.31 94 LEU A C 1
ATOM 769 O O . LEU A 1 94 ? 33.053 1.540 -28.155 1.00 96.31 94 LEU A O 1
ATOM 773 N N . GLU A 1 95 ? 35.288 1.351 -28.036 1.00 93.94 95 GLU A N 1
ATOM 774 C CA . GLU A 1 95 ? 35.541 2.735 -27.611 1.00 93.94 95 GLU A CA 1
ATOM 775 C C . GLU A 1 95 ? 34.826 3.746 -28.522 1.00 93.94 95 GLU A C 1
ATOM 777 O O . GLU A 1 95 ? 34.740 3.556 -29.740 1.00 93.94 95 GLU A O 1
ATOM 782 N N . GLU A 1 96 ? 34.302 4.810 -27.908 1.00 93.06 96 GLU A N 1
ATOM 783 C CA . GLU A 1 96 ? 33.537 5.882 -28.560 1.00 93.06 96 GLU A CA 1
ATOM 784 C C . GLU A 1 96 ? 32.369 5.415 -29.448 1.00 93.06 96 GLU A C 1
ATOM 786 O O . GLU A 1 96 ? 31.989 6.128 -30.379 1.00 93.06 96 GLU A O 1
ATOM 791 N N . LEU A 1 97 ? 31.777 4.246 -29.180 1.00 96.25 97 LEU A N 1
ATOM 792 C CA . LEU A 1 97 ? 30.629 3.757 -29.941 1.00 96.25 97 LEU A CA 1
ATOM 793 C C . LEU A 1 97 ? 29.500 4.799 -30.005 1.00 96.25 97 LEU A C 1
ATOM 795 O O . LEU A 1 97 ? 29.083 5.368 -28.995 1.00 96.25 97 LEU A O 1
ATOM 799 N N . TRP A 1 98 ? 28.987 5.018 -31.212 1.00 94.75 98 TRP A N 1
ATOM 800 C CA . TRP A 1 98 ? 27.743 5.732 -31.475 1.00 94.75 98 TRP A CA 1
ATOM 801 C C . TRP A 1 98 ? 26.864 4.926 -32.438 1.00 94.75 98 TRP A C 1
ATOM 803 O O . TRP A 1 98 ? 27.354 4.314 -33.389 1.00 94.75 98 TRP A O 1
ATOM 813 N N . ILE A 1 99 ? 25.555 4.932 -32.193 1.00 94.50 99 ILE A N 1
ATOM 814 C CA . ILE A 1 99 ? 24.543 4.285 -33.030 1.00 94.50 99 ILE A CA 1
ATOM 815 C C . ILE A 1 99 ? 23.503 5.351 -33.367 1.00 94.50 99 ILE A C 1
ATOM 817 O O . ILE A 1 99 ? 22.992 6.023 -32.472 1.00 94.50 99 ILE A O 1
ATOM 821 N N . GLN A 1 100 ? 23.193 5.512 -34.651 1.00 92.19 100 GLN A N 1
ATOM 822 C CA . GLN A 1 100 ? 22.121 6.388 -35.102 1.00 92.19 100 GLN A CA 1
ATOM 823 C C . GLN A 1 100 ? 20.779 5.910 -34.527 1.00 92.19 100 GLN A C 1
ATOM 825 O O . GLN A 1 100 ? 20.421 4.746 -34.728 1.00 92.19 100 GLN A O 1
ATOM 830 N N . PRO A 1 101 ? 19.996 6.780 -33.872 1.00 88.81 101 PRO A N 1
ATOM 831 C CA . PRO A 1 101 ? 18.668 6.396 -33.430 1.00 88.81 101 PRO A CA 1
ATOM 832 C C . PRO A 1 101 ? 17.752 5.970 -34.578 1.00 88.81 101 PRO A C 1
ATOM 834 O O . PRO A 1 101 ? 17.833 6.498 -35.690 1.00 88.81 101 PRO A O 1
ATOM 837 N N . GLY A 1 102 ? 16.932 4.955 -34.312 1.00 87.75 102 GLY A N 1
ATOM 838 C CA . GLY A 1 102 ? 16.084 4.300 -35.306 1.00 87.75 102 GLY A CA 1
ATOM 839 C C . GLY A 1 102 ? 16.805 3.274 -36.191 1.00 87.75 102 GLY A C 1
ATOM 840 O O . GLY A 1 102 ? 16.141 2.571 -36.953 1.00 87.75 102 GLY A O 1
ATOM 841 N N . PHE A 1 103 ? 18.136 3.128 -36.104 1.00 93.06 103 PHE A N 1
ATOM 842 C CA . PHE A 1 103 ? 18.916 2.181 -36.916 1.00 93.06 103 PHE A CA 1
ATOM 843 C C . PHE A 1 103 ? 18.428 0.730 -36.778 1.00 93.06 103 PHE A C 1
ATOM 845 O O . PHE A 1 103 ? 18.219 0.052 -37.786 1.00 93.06 103 PHE A O 1
ATOM 852 N N . LEU A 1 104 ? 18.186 0.251 -35.554 1.00 92.44 104 LEU A N 1
ATOM 853 C CA . LEU A 1 104 ? 17.714 -1.117 -35.306 1.00 92.44 104 LEU A CA 1
ATOM 854 C C . LEU A 1 104 ? 16.238 -1.246 -35.690 1.00 92.44 104 LEU A C 1
ATOM 856 O O . LEU A 1 104 ? 15.848 -2.219 -36.334 1.00 92.44 104 LEU A O 1
ATOM 860 N N . SER A 1 105 ? 15.444 -0.217 -35.385 1.00 86.44 105 SER A N 1
ATOM 861 C CA . SER A 1 105 ? 14.022 -0.125 -35.750 1.00 86.44 105 SER A CA 1
ATOM 862 C C . SER A 1 105 ? 13.775 -0.061 -37.270 1.00 86.44 105 SER A C 1
ATOM 864 O O . SER A 1 105 ? 12.679 -0.391 -37.736 1.00 86.44 105 SER A O 1
ATOM 866 N N . LEU A 1 106 ? 14.778 0.348 -38.055 1.00 89.62 106 LEU A N 1
ATOM 867 C CA . LEU A 1 106 ? 14.796 0.271 -39.517 1.00 89.62 106 LEU A CA 1
ATOM 868 C C . LEU A 1 106 ? 15.300 -1.092 -40.011 1.00 89.62 106 LEU A C 1
ATOM 870 O O . LEU A 1 106 ? 14.702 -1.642 -40.935 1.00 89.62 106 LEU A O 1
ATOM 874 N N . ILE A 1 107 ? 16.348 -1.668 -39.407 1.00 90.69 107 ILE A N 1
ATOM 875 C CA . ILE A 1 107 ? 16.865 -2.990 -39.807 1.00 90.69 107 ILE A CA 1
ATOM 876 C C . ILE A 1 107 ? 15.873 -4.109 -39.510 1.00 90.69 107 ILE A C 1
ATOM 878 O O . ILE A 1 107 ? 15.735 -5.003 -40.337 1.00 90.69 107 ILE A O 1
ATOM 882 N N . GLU A 1 108 ? 15.149 -4.076 -38.389 1.00 87.31 108 GLU A N 1
ATOM 883 C CA . GLU A 1 108 ? 14.144 -5.096 -38.058 1.00 87.31 108 GLU A CA 1
ATOM 884 C C . GLU A 1 108 ? 13.161 -5.303 -39.226 1.00 87.31 108 GLU A C 1
ATOM 886 O O . GLU A 1 108 ? 12.926 -6.439 -39.652 1.00 87.31 108 GLU A O 1
ATOM 891 N N . LYS A 1 109 ? 12.678 -4.180 -39.781 1.00 87.38 109 LYS A N 1
ATOM 892 C CA . LYS A 1 109 ? 11.685 -4.057 -40.861 1.00 87.38 109 LYS A CA 1
ATOM 893 C C . LYS A 1 109 ? 12.257 -4.293 -42.263 1.00 87.38 109 LYS A C 1
ATOM 895 O O . LYS A 1 109 ? 11.508 -4.264 -43.241 1.00 87.38 109 LYS A O 1
ATOM 900 N N . LYS A 1 110 ? 13.571 -4.484 -42.393 1.00 85.69 110 LYS A N 1
ATOM 901 C CA . LYS A 1 110 ? 14.271 -4.691 -43.665 1.00 85.69 110 LYS A CA 1
ATOM 902 C C . LYS A 1 110 ? 15.022 -6.023 -43.644 1.00 85.69 110 LYS A C 1
ATOM 904 O O . LYS A 1 110 ? 15.312 -6.598 -42.601 1.00 85.69 110 LYS A O 1
ATOM 909 N N . ASN A 1 111 ? 15.355 -6.527 -44.827 1.00 82.06 111 ASN A N 1
ATOM 910 C CA . ASN A 1 111 ? 16.244 -7.680 -44.963 1.00 82.06 111 ASN A CA 1
ATOM 911 C C . ASN A 1 111 ? 17.383 -7.326 -45.933 1.00 82.06 111 ASN A C 1
ATOM 913 O O . ASN A 1 111 ? 17.346 -7.736 -47.098 1.00 82.06 111 ASN A O 1
ATOM 917 N N . PRO A 1 112 ? 18.313 -6.447 -45.511 1.00 93.94 112 PRO A N 1
ATOM 918 C CA . PRO A 1 112 ? 19.362 -5.947 -46.383 1.00 93.94 112 PRO A CA 1
ATOM 919 C C . PRO A 1 112 ? 20.375 -7.046 -46.729 1.00 93.94 112 PRO A C 1
ATOM 921 O O . PRO A 1 112 ? 20.661 -7.918 -45.911 1.00 93.94 112 PRO A O 1
ATOM 924 N N . VAL A 1 113 ? 20.961 -6.996 -47.930 1.00 95.25 113 VAL A N 1
ATOM 925 C CA . VAL A 1 113 ? 22.095 -7.880 -48.256 1.00 95.25 113 VAL A CA 1
ATOM 926 C C . VAL A 1 113 ? 23.357 -7.382 -47.560 1.00 95.25 113 VAL A C 1
ATOM 928 O O . VAL A 1 113 ? 23.700 -6.206 -47.661 1.00 95.25 113 VAL A O 1
ATOM 931 N N . VAL A 1 114 ? 24.039 -8.283 -46.857 1.00 96.81 114 VAL A N 1
ATOM 932 C CA . VAL A 1 114 ? 25.251 -7.980 -46.091 1.00 96.81 114 VAL A CA 1
ATOM 933 C C . VAL A 1 114 ? 26.477 -8.111 -46.991 1.00 96.81 114 VAL A C 1
ATOM 935 O O . VAL A 1 114 ? 26.693 -9.159 -47.598 1.00 96.81 114 VAL A O 1
ATOM 938 N N . LEU A 1 115 ? 27.297 -7.063 -47.043 1.00 96.38 115 LEU A N 1
ATOM 939 C CA . LEU A 1 115 ? 28.591 -7.033 -47.720 1.00 96.38 115 LEU A CA 1
ATOM 940 C C . LEU A 1 115 ? 29.694 -6.725 -46.698 1.00 96.38 115 LEU A C 1
ATOM 942 O O . LEU A 1 115 ? 29.540 -5.823 -45.876 1.00 96.38 115 LEU A O 1
ATOM 946 N N . ARG A 1 116 ? 30.818 -7.446 -46.762 1.00 95.44 116 ARG A N 1
ATOM 947 C CA . ARG A 1 116 ? 31.977 -7.263 -45.868 1.00 95.44 116 ARG A CA 1
ATOM 948 C C . ARG A 1 116 ? 33.154 -6.700 -46.656 1.00 95.44 116 ARG A C 1
ATOM 950 O O . ARG A 1 116 ? 33.477 -7.249 -47.706 1.00 95.44 116 ARG A O 1
ATOM 957 N N . SER A 1 117 ? 33.729 -5.595 -46.183 1.00 92.50 117 SER A N 1
ATOM 958 C CA . SER A 1 117 ? 34.781 -4.817 -46.859 1.00 92.50 117 SER A CA 1
ATOM 959 C C . SER A 1 117 ? 34.580 -4.627 -48.382 1.00 92.50 117 SER A C 1
ATOM 961 O O . SER A 1 117 ? 35.523 -4.834 -49.149 1.00 92.50 117 SER A O 1
ATOM 963 N N . PRO A 1 118 ? 33.367 -4.269 -48.862 1.00 94.75 118 PRO A N 1
ATOM 964 C CA . PRO A 1 118 ? 33.082 -4.190 -50.293 1.00 94.75 118 PRO A CA 1
ATOM 965 C C . PRO A 1 118 ? 33.844 -3.065 -50.995 1.00 94.75 118 PRO A C 1
ATOM 967 O O . PRO A 1 118 ? 34.144 -2.020 -50.411 1.00 94.75 118 PRO A O 1
ATOM 970 N N . SER A 1 119 ? 34.050 -3.223 -52.303 1.00 92.88 119 SER A N 1
ATOM 971 C CA . SER A 1 119 ? 34.372 -2.088 -53.162 1.00 92.88 119 SER A CA 1
ATOM 972 C C . SER A 1 119 ? 33.128 -1.222 -53.397 1.00 92.88 119 SER A C 1
ATOM 974 O O . SER A 1 119 ? 31.985 -1.679 -53.303 1.00 92.88 119 SER A O 1
ATOM 976 N N . ARG A 1 120 ? 33.340 0.032 -53.810 1.00 89.75 120 ARG A N 1
ATOM 977 C CA . ARG A 1 120 ? 32.270 0.924 -54.290 1.00 89.75 120 ARG A CA 1
ATOM 978 C C . ARG A 1 120 ? 31.389 0.276 -55.369 1.00 89.75 120 ARG A C 1
ATOM 980 O O . ARG A 1 120 ? 30.185 0.524 -55.390 1.00 89.75 120 ARG A O 1
ATOM 987 N N . SER A 1 121 ? 31.971 -0.550 -56.244 1.00 90.44 121 SER A N 1
ATOM 988 C CA . SER A 1 121 ? 31.233 -1.255 -57.300 1.00 90.44 121 SER A CA 1
ATOM 989 C C . SER A 1 121 ? 30.215 -2.229 -56.706 1.00 90.44 121 SER A C 1
ATOM 991 O O . SER A 1 121 ? 29.055 -2.228 -57.113 1.00 90.44 121 SER A O 1
ATOM 993 N N . ASP A 1 122 ? 30.611 -3.005 -55.697 1.00 93.00 122 ASP A N 1
ATOM 994 C CA . ASP A 1 122 ? 29.746 -4.017 -55.077 1.00 93.00 122 ASP A CA 1
ATOM 995 C C . ASP A 1 122 ? 28.561 -3.363 -54.352 1.00 93.00 122 ASP A C 1
ATOM 997 O O . ASP A 1 122 ? 27.422 -3.810 -54.489 1.00 93.00 122 ASP A O 1
ATOM 1001 N N . VAL A 1 123 ? 28.810 -2.243 -53.659 1.00 92.69 123 VAL A N 1
ATOM 1002 C CA . VAL A 1 123 ? 27.760 -1.438 -53.011 1.00 92.69 123 VAL A CA 1
ATOM 1003 C C . VAL A 1 123 ? 26.772 -0.883 -54.044 1.00 92.69 123 VAL A C 1
ATOM 1005 O O . VAL A 1 123 ? 25.561 -1.017 -53.861 1.00 92.69 123 VAL A O 1
ATOM 1008 N N . GLN A 1 124 ? 27.259 -0.320 -55.158 1.00 90.44 124 GLN A N 1
ATOM 1009 C CA . GLN A 1 124 ? 26.401 0.188 -56.239 1.00 90.44 124 GLN A CA 1
ATOM 1010 C C . GLN A 1 124 ? 25.559 -0.925 -56.891 1.00 90.44 124 GLN A C 1
ATOM 1012 O O . GLN A 1 124 ? 24.356 -0.747 -57.092 1.00 90.44 124 GLN A O 1
ATOM 1017 N N . GLN A 1 125 ? 26.155 -2.086 -57.187 1.00 92.12 125 GLN A N 1
ATOM 1018 C CA . GLN A 1 125 ? 25.445 -3.219 -57.798 1.00 92.12 125 GLN A CA 1
ATOM 1019 C C . GLN A 1 125 ? 24.404 -3.845 -56.858 1.00 92.12 125 GLN A C 1
ATOM 1021 O O . GLN A 1 125 ? 23.333 -4.257 -57.308 1.00 92.12 125 GLN A O 1
ATOM 1026 N N . ALA A 1 126 ? 24.674 -3.885 -55.551 1.00 93.94 126 ALA A N 1
ATOM 1027 C CA . ALA A 1 126 ? 23.724 -4.385 -54.563 1.00 93.94 126 ALA A CA 1
ATOM 1028 C C . ALA A 1 126 ? 22.539 -3.419 -54.344 1.00 93.94 126 ALA A C 1
ATOM 1030 O O . ALA A 1 126 ? 21.387 -3.867 -54.345 1.00 93.94 126 ALA A O 1
ATOM 1031 N N . LEU A 1 127 ? 22.799 -2.106 -54.242 1.00 93.12 127 LEU A N 1
ATOM 1032 C CA . LEU A 1 127 ? 21.766 -1.074 -54.045 1.00 93.12 127 LEU A CA 1
ATOM 1033 C C . LEU A 1 127 ? 20.766 -0.994 -55.210 1.00 93.12 127 LEU A C 1
ATOM 1035 O O . LEU A 1 127 ? 19.569 -0.790 -54.988 1.00 93.12 127 LEU A O 1
ATOM 1039 N N . LEU A 1 128 ? 21.213 -1.240 -56.449 1.00 91.56 128 LEU A N 1
ATOM 1040 C CA . LEU A 1 128 ? 20.322 -1.373 -57.611 1.00 91.56 128 LEU A CA 1
ATOM 1041 C C . LEU A 1 128 ? 19.220 -2.429 -57.388 1.00 91.56 128 LEU A C 1
ATOM 1043 O O . LEU A 1 128 ? 18.091 -2.250 -57.847 1.00 91.56 128 LEU A O 1
ATOM 1047 N N . GLN A 1 129 ? 19.512 -3.506 -56.652 1.00 91.62 129 GLN A N 1
ATOM 1048 C CA . GLN A 1 129 ? 18.570 -4.604 -56.425 1.00 91.62 129 GLN A CA 1
ATOM 1049 C C . GLN A 1 129 ? 17.722 -4.441 -55.159 1.00 91.62 129 GLN A C 1
ATOM 1051 O O . GLN A 1 129 ? 16.525 -4.732 -55.190 1.00 91.62 129 GLN A O 1
ATOM 1056 N N . ARG A 1 130 ? 18.327 -4.049 -54.031 1.00 94.25 130 ARG A N 1
ATOM 1057 C CA . ARG A 1 130 ? 17.701 -4.093 -52.696 1.00 94.25 130 ARG A CA 1
ATOM 1058 C C . ARG A 1 130 ? 18.429 -3.191 -51.695 1.00 94.25 130 ARG A C 1
ATOM 1060 O O . ARG A 1 130 ? 19.432 -2.580 -52.035 1.00 94.25 130 ARG A O 1
ATOM 1067 N N . ASP A 1 131 ? 17.914 -3.099 -50.473 1.00 96.12 131 ASP A N 1
ATOM 1068 C CA . ASP A 1 131 ? 18.611 -2.410 -49.378 1.00 96.12 131 ASP A CA 1
ATOM 1069 C C . ASP A 1 131 ? 19.876 -3.195 -48.974 1.00 96.12 131 ASP A C 1
ATOM 1071 O O . ASP A 1 131 ? 19.920 -4.422 -49.100 1.00 96.12 131 ASP A O 1
ATOM 1075 N N . VAL A 1 132 ? 20.918 -2.506 -48.511 1.00 96.62 132 VAL A N 1
ATOM 1076 C CA . VAL A 1 132 ? 22.263 -3.082 -48.314 1.00 96.62 132 VAL A CA 1
ATOM 1077 C C . VAL A 1 132 ? 22.764 -2.784 -46.907 1.00 96.62 132 VAL A C 1
ATOM 1079 O O . VAL A 1 132 ? 22.504 -1.709 -46.378 1.00 96.62 132 VAL A O 1
ATOM 1082 N N . PHE A 1 133 ? 23.491 -3.721 -46.304 1.00 97.50 133 PHE A N 1
ATOM 1083 C CA . PHE A 1 133 ? 24.250 -3.515 -45.075 1.00 97.50 133 PHE A CA 1
ATOM 1084 C C . PHE A 1 133 ? 25.735 -3.685 -45.405 1.00 97.50 133 PHE A C 1
ATOM 1086 O O . PHE A 1 133 ? 26.125 -4.727 -45.930 1.00 97.50 133 PHE A O 1
ATOM 1093 N N . VAL A 1 134 ? 26.572 -2.698 -45.086 1.00 96.94 134 VAL A N 1
ATOM 1094 C CA . VAL A 1 134 ? 28.030 -2.792 -45.242 1.00 96.94 134 VAL A CA 1
ATOM 1095 C C . VAL A 1 134 ? 28.739 -2.864 -43.892 1.00 96.94 134 VAL A C 1
ATOM 1097 O O . VAL A 1 134 ? 28.514 -2.050 -42.996 1.00 96.94 134 VAL A O 1
ATOM 1100 N N . VAL A 1 135 ? 29.610 -3.860 -43.770 1.00 97.50 135 VAL A N 1
ATOM 1101 C CA . VAL A 1 135 ? 30.506 -4.091 -42.635 1.00 97.50 135 VAL A CA 1
ATOM 1102 C C . VAL A 1 135 ? 31.893 -3.642 -43.088 1.00 97.50 135 VAL A C 1
ATOM 1104 O O . VAL A 1 135 ? 32.490 -4.310 -43.935 1.00 97.50 135 VAL A O 1
ATOM 1107 N N . ILE A 1 136 ? 32.366 -2.486 -42.611 1.00 96.81 136 ILE A N 1
ATOM 1108 C CA . ILE A 1 136 ? 33.594 -1.839 -43.110 1.00 96.81 136 ILE A CA 1
ATOM 1109 C C . ILE A 1 136 ? 34.548 -1.387 -42.000 1.00 96.81 136 ILE A C 1
ATOM 1111 O O . ILE A 1 136 ? 34.136 -0.751 -41.033 1.00 96.81 136 ILE A O 1
ATOM 1115 N N . SER A 1 137 ? 35.846 -1.630 -42.172 1.00 96.00 137 SER A N 1
ATOM 1116 C CA . SER A 1 137 ? 36.860 -0.952 -41.361 1.00 96.00 137 SER A CA 1
ATOM 1117 C C . SER A 1 137 ? 37.130 0.461 -41.891 1.00 96.00 137 SER A C 1
ATOM 1119 O O . SER A 1 137 ? 36.979 0.723 -43.084 1.00 96.00 137 SER A O 1
ATOM 1121 N N . HIS A 1 138 ? 37.623 1.370 -41.045 1.00 92.81 138 HIS A N 1
ATOM 1122 C CA . HIS A 1 138 ? 38.070 2.713 -41.458 1.00 92.81 138 HIS A CA 1
ATOM 1123 C C . HIS A 1 138 ? 39.205 2.713 -42.511 1.00 92.81 138 HIS A C 1
ATOM 1125 O O . HIS A 1 138 ? 39.564 3.773 -43.018 1.00 92.81 138 HIS A O 1
ATOM 1131 N N . ARG A 1 139 ? 39.790 1.550 -42.838 1.00 91.56 139 ARG A N 1
ATOM 1132 C CA . ARG A 1 139 ? 40.829 1.382 -43.870 1.00 91.56 139 ARG A CA 1
ATOM 1133 C C . ARG A 1 139 ? 40.299 0.789 -45.181 1.00 91.56 139 ARG A C 1
ATOM 1135 O O . ARG A 1 139 ? 41.077 0.630 -46.120 1.00 91.56 139 ARG A O 1
ATOM 1142 N N . ASP A 1 140 ? 39.016 0.444 -45.252 1.00 92.62 140 ASP A N 1
ATOM 1143 C CA . ASP A 1 140 ? 38.438 -0.217 -46.422 1.00 92.62 140 ASP A CA 1
ATOM 1144 C C . ASP A 1 140 ? 38.216 0.800 -47.562 1.00 92.62 140 ASP A C 1
ATOM 1146 O O . ASP A 1 140 ? 37.861 1.948 -47.285 1.00 92.62 140 ASP A O 1
ATOM 1150 N N . PRO A 1 141 ? 38.360 0.426 -48.851 1.00 86.38 141 PRO A N 1
ATOM 1151 C CA . PRO A 1 141 ? 38.387 1.396 -49.956 1.00 86.38 141 PRO A CA 1
ATOM 1152 C C . PRO A 1 141 ? 37.133 2.269 -50.117 1.00 86.38 141 PRO A C 1
ATOM 1154 O O . PRO A 1 141 ? 37.206 3.334 -50.723 1.00 86.38 141 PRO A O 1
ATOM 1157 N N . VAL A 1 142 ? 35.982 1.823 -49.602 1.00 91.31 142 VAL A N 1
ATOM 1158 C CA . VAL A 1 142 ? 34.709 2.564 -49.641 1.00 91.31 142 VAL A CA 1
ATOM 1159 C C . VAL A 1 142 ? 34.455 3.393 -48.370 1.00 91.31 142 VAL A C 1
ATOM 1161 O O . VAL A 1 142 ? 33.535 4.205 -48.343 1.00 91.31 142 VAL A O 1
ATOM 1164 N N . ALA A 1 143 ? 35.255 3.219 -47.310 1.00 91.81 143 ALA A N 1
ATOM 1165 C CA . ALA A 1 143 ? 34.968 3.789 -45.994 1.00 91.81 143 ALA A CA 1
ATOM 1166 C C . ALA A 1 143 ? 34.985 5.325 -45.986 1.00 91.81 143 ALA A C 1
ATOM 1168 O O . ALA A 1 143 ? 34.092 5.924 -45.394 1.00 91.81 143 ALA A O 1
ATOM 1169 N N . GLY A 1 144 ? 35.933 5.961 -46.686 1.00 89.00 144 GLY A N 1
ATOM 1170 C CA . GLY A 1 144 ? 35.998 7.425 -46.803 1.00 89.00 144 GLY A CA 1
ATOM 1171 C C . GLY A 1 144 ? 34.721 8.023 -47.405 1.00 89.00 144 GLY A C 1
ATOM 1172 O O . GLY A 1 144 ? 34.052 8.818 -46.753 1.00 89.00 144 GLY A O 1
ATOM 1173 N N . GLU A 1 145 ? 34.308 7.546 -48.588 1.00 90.56 145 GLU A N 1
ATOM 1174 C CA . GLU A 1 145 ? 33.126 8.053 -49.314 1.00 90.56 145 GLU A CA 1
ATOM 1175 C C . GLU A 1 145 ? 31.814 7.920 -48.508 1.00 90.56 145 GLU A C 1
ATOM 1177 O O . GLU A 1 145 ? 30.883 8.696 -48.740 1.00 90.56 145 GLU A O 1
ATOM 1182 N N . LEU A 1 146 ? 31.742 6.977 -47.555 1.00 92.56 146 LEU A N 1
ATOM 1183 C CA . LEU A 1 146 ? 30.593 6.771 -46.662 1.00 92.56 146 LEU A CA 1
ATOM 1184 C C . LEU A 1 146 ? 30.698 7.536 -45.331 1.00 92.56 146 LEU A C 1
ATOM 1186 O O . LEU A 1 146 ? 29.687 8.046 -44.852 1.00 92.56 146 LEU A O 1
ATOM 1190 N N . LEU A 1 147 ? 31.889 7.633 -44.732 1.00 92.25 147 LEU A N 1
ATOM 1191 C CA . LEU A 1 147 ? 32.111 8.348 -43.468 1.00 92.25 147 LEU A CA 1
ATOM 1192 C C . LEU A 1 147 ? 32.067 9.872 -43.651 1.00 92.25 147 LEU A C 1
ATOM 1194 O O . LEU A 1 147 ? 31.550 10.564 -42.780 1.00 92.25 147 LEU A O 1
ATOM 1198 N N . GLU A 1 148 ? 32.490 10.384 -44.811 1.00 91.25 148 GLU A N 1
ATOM 1199 C CA . GLU A 1 148 ? 32.335 11.791 -45.231 1.00 91.25 148 GLU A CA 1
ATOM 1200 C C . GLU A 1 148 ? 30.868 12.249 -45.368 1.00 91.25 148 GLU A C 1
ATOM 1202 O O . GLU A 1 148 ? 30.612 13.418 -45.649 1.00 91.25 148 GLU A O 1
ATOM 1207 N N . LYS A 1 149 ? 29.886 11.346 -45.232 1.00 91.69 149 LYS A N 1
ATOM 1208 C CA . LYS A 1 149 ? 28.456 11.703 -45.241 1.00 91.69 149 LYS A CA 1
ATOM 1209 C C . LYS A 1 149 ? 27.912 12.042 -43.856 1.00 91.69 149 LYS A C 1
ATOM 1211 O O . LYS A 1 149 ? 26.788 12.525 -43.770 1.00 91.69 149 LYS A O 1
ATOM 1216 N N . LEU A 1 150 ? 28.665 11.770 -42.790 1.00 90.31 150 LEU A N 1
ATOM 1217 C CA . LEU A 1 150 ? 28.251 12.089 -41.428 1.00 90.31 150 LEU A CA 1
ATOM 1218 C C . LEU A 1 150 ? 28.560 13.553 -41.065 1.00 90.31 150 LEU A C 1
ATOM 1220 O O . LEU A 1 150 ? 29.548 14.101 -41.555 1.00 90.31 150 LEU A O 1
ATOM 1224 N N . PRO A 1 151 ? 27.761 14.162 -40.169 1.00 89.00 151 PRO A N 1
ATOM 1225 C CA . PRO A 1 151 ? 28.084 15.437 -39.533 1.00 89.00 151 PRO A CA 1
ATOM 1226 C C . PRO A 1 151 ? 29.480 15.471 -38.889 1.00 89.00 151 PRO A C 1
ATOM 1228 O O . PRO A 1 151 ? 29.979 14.452 -38.396 1.00 89.00 151 PRO A O 1
ATOM 1231 N N . GLU A 1 152 ? 30.098 16.654 -38.867 1.00 88.50 152 GLU A N 1
ATOM 1232 C CA . GLU A 1 152 ? 31.471 16.863 -38.384 1.00 88.50 152 GLU A CA 1
ATOM 1233 C C . GLU A 1 152 ? 31.630 16.424 -36.920 1.00 88.50 152 GLU A C 1
ATOM 1235 O O . GLU A 1 152 ? 32.580 15.716 -36.578 1.00 88.50 152 GLU A O 1
ATOM 1240 N N . GLU A 1 153 ? 30.639 16.727 -36.081 1.00 87.56 153 GLU A N 1
ATOM 1241 C CA . GLU A 1 153 ? 30.566 16.363 -34.665 1.00 87.56 153 GLU A CA 1
ATOM 1242 C C . GLU A 1 153 ? 30.460 14.850 -34.405 1.00 87.56 153 GLU A C 1
ATOM 1244 O O . GLU A 1 153 ? 30.628 14.409 -33.270 1.00 87.56 153 GLU A O 1
ATOM 1249 N N . LEU A 1 154 ? 30.223 14.036 -35.438 1.00 89.00 154 LEU A N 1
ATOM 1250 C CA . LEU A 1 154 ? 30.273 12.576 -35.351 1.00 89.00 154 LEU A CA 1
ATOM 1251 C C . LEU A 1 154 ? 31.561 11.987 -35.930 1.00 89.00 154 LEU A C 1
ATOM 1253 O O . LEU A 1 154 ? 31.846 10.821 -35.661 1.00 89.00 154 LEU A O 1
ATOM 1257 N N . THR A 1 155 ? 32.363 12.742 -36.689 1.00 84.62 155 THR A N 1
ATOM 1258 C CA . THR A 1 155 ? 33.564 12.210 -37.365 1.00 84.62 155 THR A CA 1
ATOM 1259 C C . THR A 1 155 ? 34.536 11.542 -36.394 1.00 84.62 155 THR A C 1
ATOM 1261 O O . THR A 1 155 ? 35.004 10.437 -36.689 1.00 84.62 155 THR A O 1
ATOM 1264 N N . PHE A 1 156 ? 34.752 12.144 -35.216 1.00 87.69 156 PHE A N 1
ATOM 1265 C CA . PHE A 1 156 ? 35.691 11.659 -34.201 1.00 87.69 156 PHE A CA 1
ATOM 1266 C C . PHE A 1 156 ? 35.366 10.244 -33.704 1.00 87.69 156 PHE A C 1
ATOM 1268 O O . PHE A 1 156 ? 36.282 9.439 -33.581 1.00 87.69 156 PHE A O 1
ATOM 1275 N N . ARG A 1 157 ? 34.073 9.924 -33.501 1.00 91.12 157 ARG A N 1
ATOM 1276 C CA . ARG A 1 157 ? 33.592 8.686 -32.857 1.00 91.12 157 ARG A CA 1
ATOM 1277 C C . ARG A 1 157 ? 34.215 7.445 -33.509 1.00 91.12 157 ARG A C 1
ATOM 1279 O O . ARG A 1 157 ? 33.849 7.077 -34.628 1.00 91.12 157 ARG A O 1
ATOM 1286 N N . ARG A 1 158 ? 35.150 6.787 -32.826 1.00 94.00 158 ARG A N 1
ATOM 1287 C CA . ARG A 1 158 ? 35.930 5.643 -33.329 1.00 94.00 158 ARG A CA 1
ATOM 1288 C C . ARG A 1 158 ? 35.104 4.485 -33.913 1.00 94.00 158 ARG A C 1
ATOM 1290 O O . ARG A 1 158 ? 35.555 3.869 -34.877 1.00 94.00 158 ARG A O 1
ATOM 1297 N N . ASN A 1 159 ? 33.927 4.188 -33.358 1.00 96.50 159 ASN A N 1
ATOM 1298 C CA . ASN A 1 159 ? 33.049 3.095 -33.795 1.00 96.50 159 ASN A CA 1
ATOM 1299 C C . ASN A 1 159 ? 31.620 3.620 -34.037 1.00 96.50 159 ASN A C 1
ATOM 1301 O O . ASN A 1 159 ? 31.087 4.369 -33.217 1.00 96.50 159 ASN A O 1
ATOM 1305 N N . LYS A 1 160 ? 30.992 3.260 -35.165 1.00 95.31 160 LYS A N 1
ATOM 1306 C CA . LYS A 1 160 ? 29.749 3.893 -35.647 1.00 95.31 160 LYS A CA 1
ATOM 1307 C C . LYS A 1 160 ? 28.769 2.907 -36.290 1.00 95.31 160 LYS A C 1
ATOM 1309 O O . LYS A 1 160 ? 29.179 2.064 -37.086 1.00 95.31 160 LYS A O 1
ATOM 1314 N N . ALA A 1 161 ? 27.469 3.091 -36.062 1.00 96.19 161 ALA A N 1
ATOM 1315 C CA . ALA A 1 161 ? 26.400 2.433 -36.821 1.00 96.19 161 ALA A CA 1
ATOM 1316 C C . ALA A 1 161 ? 25.377 3.463 -37.335 1.00 96.19 161 ALA A C 1
ATOM 1318 O O . ALA A 1 161 ? 24.847 4.231 -36.537 1.00 96.19 161 ALA A O 1
ATOM 1319 N N . PHE A 1 162 ? 25.123 3.527 -38.648 1.00 95.19 162 PHE A N 1
ATOM 1320 C CA . PHE A 1 162 ? 24.307 4.593 -39.258 1.00 95.19 162 PHE A CA 1
ATOM 1321 C C . PHE A 1 162 ? 23.652 4.210 -40.593 1.00 95.19 162 PHE A C 1
ATOM 1323 O O . PHE A 1 162 ? 24.004 3.203 -41.208 1.00 95.19 162 PHE A O 1
ATOM 1330 N N . VAL A 1 163 ? 22.682 5.013 -41.041 1.00 94.44 163 VAL A N 1
ATOM 1331 C CA . VAL A 1 163 ? 21.925 4.803 -42.286 1.00 94.44 163 VAL A CA 1
ATOM 1332 C C . VAL A 1 163 ? 22.178 5.947 -43.267 1.00 94.44 163 VAL A C 1
ATOM 1334 O O . VAL A 1 163 ? 22.144 7.121 -42.900 1.00 94.44 163 VAL A O 1
ATOM 1337 N N . LEU A 1 164 ? 22.384 5.601 -44.536 1.00 94.44 164 LEU A N 1
ATOM 1338 C CA . LEU A 1 164 ? 22.433 6.534 -45.659 1.00 94.44 164 LEU A CA 1
ATOM 1339 C C . LEU A 1 164 ? 21.335 6.203 -46.678 1.00 94.44 164 LEU A C 1
ATOM 1341 O O . LEU A 1 164 ? 21.033 5.035 -46.933 1.00 94.44 164 LEU A O 1
ATOM 1345 N N . HIS A 1 165 ? 20.759 7.231 -47.294 1.00 92.00 165 HIS A N 1
ATOM 1346 C CA . HIS A 1 165 ? 19.708 7.097 -48.301 1.00 92.00 165 HIS A CA 1
ATOM 1347 C C . HIS A 1 165 ? 20.282 7.142 -49.718 1.00 92.00 165 HIS A C 1
ATOM 1349 O O . HIS A 1 165 ? 21.046 8.048 -50.052 1.00 92.00 165 HIS A O 1
ATOM 1355 N N . TRP A 1 166 ? 19.855 6.206 -50.568 1.00 88.75 166 TRP A N 1
ATOM 1356 C CA . TRP A 1 166 ? 20.124 6.200 -52.008 1.00 88.75 166 TRP A CA 1
ATOM 1357 C C . TRP A 1 166 ? 18.796 6.184 -52.772 1.00 88.75 166 TRP A C 1
ATOM 1359 O O . TRP A 1 166 ? 18.248 5.129 -53.105 1.00 88.75 166 TRP A O 1
ATOM 1369 N N . GLY A 1 167 ? 18.209 7.369 -52.956 1.00 86.62 167 GLY A N 1
ATOM 1370 C CA . GLY A 1 167 ? 16.823 7.503 -53.409 1.00 86.62 167 GLY A CA 1
ATOM 1371 C C . GLY A 1 167 ? 15.864 6.762 -52.468 1.00 86.62 167 GLY A C 1
ATOM 1372 O O . GLY A 1 167 ? 15.761 7.098 -51.291 1.00 86.62 167 GLY A O 1
ATOM 1373 N N . ASN A 1 168 ? 15.207 5.717 -52.979 1.00 86.62 168 ASN A N 1
ATOM 1374 C CA . ASN A 1 168 ? 14.267 4.881 -52.218 1.00 86.62 168 ASN A CA 1
ATOM 1375 C C . ASN A 1 168 ? 14.928 3.673 -51.514 1.00 86.62 168 ASN A C 1
ATOM 1377 O O . ASN A 1 168 ? 14.217 2.828 -50.964 1.00 86.62 168 ASN A O 1
ATOM 1381 N N . ARG A 1 169 ? 16.262 3.548 -51.559 1.00 92.31 169 ARG A N 1
ATOM 1382 C CA . ARG A 1 169 ? 17.029 2.473 -50.907 1.00 92.31 169 ARG A CA 1
ATOM 1383 C C . ARG A 1 169 ? 17.722 2.950 -49.641 1.00 92.31 169 ARG A C 1
ATOM 1385 O O . ARG A 1 169 ? 18.124 4.110 -49.548 1.00 92.31 169 ARG A O 1
ATOM 1392 N N . LEU A 1 170 ? 17.909 2.024 -48.705 1.00 94.31 170 LEU A N 1
ATOM 1393 C CA . LEU A 1 170 ? 18.699 2.229 -47.494 1.00 94.31 170 LEU A CA 1
ATOM 1394 C C . LEU A 1 170 ? 20.037 1.487 -47.589 1.00 94.31 170 LEU A C 1
ATOM 1396 O O . LEU A 1 170 ? 20.080 0.301 -47.931 1.00 94.31 170 LEU A O 1
ATOM 1400 N N . LEU A 1 171 ? 21.112 2.193 -47.245 1.00 95.62 171 LEU A N 1
ATOM 1401 C CA . LEU A 1 171 ? 22.432 1.642 -46.972 1.00 95.62 171 LEU A CA 1
ATOM 1402 C C . LEU A 1 171 ? 22.685 1.732 -45.465 1.00 95.62 171 LEU A C 1
ATOM 1404 O O . LEU A 1 171 ? 22.914 2.816 -44.932 1.00 95.62 171 LEU A O 1
ATOM 1408 N N . PHE A 1 172 ? 22.641 0.595 -44.785 1.00 96.69 172 PHE A N 1
ATOM 1409 C CA . PHE A 1 172 ? 23.064 0.459 -43.397 1.00 96.69 172 PHE A CA 1
ATOM 1410 C C . PHE A 1 172 ? 24.584 0.293 -43.351 1.00 96.69 172 PHE A C 1
ATOM 1412 O O . PHE A 1 172 ? 25.154 -0.440 -44.158 1.00 96.69 172 PHE A O 1
ATOM 1419 N N . VAL A 1 173 ? 25.242 0.958 -42.410 1.00 96.38 173 VAL A N 1
ATOM 1420 C CA . VAL A 1 173 ? 26.696 0.926 -42.232 1.00 96.38 173 VAL A CA 1
ATOM 1421 C C . VAL A 1 173 ? 27.003 0.549 -40.788 1.00 96.38 173 VAL A C 1
ATOM 1423 O O . VAL A 1 173 ? 26.517 1.215 -39.876 1.00 96.38 173 VAL A O 1
ATOM 1426 N N . SER A 1 174 ? 27.847 -0.463 -40.572 1.00 97.00 174 SER A N 1
ATOM 1427 C CA . SER A 1 174 ? 28.636 -0.578 -39.338 1.00 97.00 174 SER A CA 1
ATOM 1428 C C . SER A 1 174 ? 30.101 -0.324 -39.673 1.00 97.00 174 SER A C 1
ATOM 1430 O O . SER A 1 174 ? 30.704 -1.098 -40.424 1.00 97.00 174 SER A O 1
ATOM 1432 N N . ALA A 1 175 ? 30.656 0.748 -39.116 1.00 96.38 175 ALA A N 1
ATOM 1433 C CA . ALA A 1 175 ? 32.040 1.151 -39.296 1.00 96.38 175 ALA A CA 1
ATOM 1434 C C . ALA A 1 175 ? 32.811 1.014 -37.979 1.00 96.38 175 ALA A C 1
ATOM 1436 O O . ALA A 1 175 ? 32.393 1.556 -36.955 1.00 96.38 175 ALA A O 1
ATOM 1437 N N . GLY A 1 176 ? 33.934 0.299 -38.010 1.00 95.56 176 GLY A N 1
ATOM 1438 C CA . GLY A 1 176 ? 34.861 0.204 -36.883 1.00 95.56 176 GLY A CA 1
ATOM 1439 C C . GLY A 1 176 ? 36.276 0.621 -37.271 1.00 95.56 176 GLY A C 1
ATOM 1440 O O . GLY A 1 176 ? 36.677 0.542 -38.434 1.00 95.56 176 GLY A O 1
ATOM 1441 N N . TYR A 1 177 ? 37.071 1.049 -36.292 1.00 92.88 177 TYR A N 1
ATOM 1442 C CA . TYR A 1 177 ? 38.447 1.487 -36.553 1.00 92.88 177 TYR A CA 1
ATOM 1443 C C . TYR A 1 177 ? 39.358 0.336 -37.024 1.00 92.88 177 TYR A C 1
ATOM 1445 O O . TYR A 1 177 ? 40.233 0.529 -37.872 1.00 92.88 177 TYR A O 1
ATOM 1453 N N . THR A 1 178 ? 39.116 -0.884 -36.532 1.00 94.94 178 THR A N 1
ATOM 1454 C CA . THR A 1 178 ? 39.719 -2.132 -37.030 1.00 94.94 178 THR A CA 1
ATOM 1455 C C . THR A 1 178 ? 38.657 -3.120 -37.531 1.00 94.94 178 THR A C 1
ATOM 1457 O O . THR A 1 178 ? 37.505 -3.061 -37.089 1.00 94.94 178 THR A O 1
ATOM 1460 N N . PRO A 1 179 ? 39.019 -4.098 -38.388 1.00 93.88 179 PRO A N 1
ATOM 1461 C CA . PRO A 1 179 ? 38.110 -5.180 -38.777 1.00 93.88 179 PRO A CA 1
ATOM 1462 C C . PRO A 1 179 ? 37.540 -5.963 -37.582 1.00 93.88 179 PRO A C 1
ATOM 1464 O O . PRO A 1 179 ? 36.375 -6.340 -37.599 1.00 93.88 179 PRO A O 1
ATOM 1467 N N . VAL A 1 180 ? 38.323 -6.155 -36.511 1.00 95.62 180 VAL A N 1
ATOM 1468 C CA . VAL A 1 180 ? 37.889 -6.885 -35.304 1.00 95.62 180 VAL A CA 1
ATOM 1469 C C . VAL A 1 180 ? 36.796 -6.126 -34.546 1.00 95.62 180 VAL A C 1
ATOM 1471 O O . VAL A 1 180 ? 35.821 -6.730 -34.106 1.00 95.62 180 VAL A O 1
ATOM 1474 N N . GLU A 1 181 ? 36.929 -4.806 -34.412 1.00 95.94 181 GLU A N 1
ATOM 1475 C CA . GLU A 1 181 ? 35.882 -3.957 -33.827 1.00 95.94 181 GLU A CA 1
ATOM 1476 C C . GLU A 1 181 ? 34.646 -3.892 -34.729 1.00 95.94 181 GLU A C 1
ATOM 1478 O O . GLU A 1 181 ? 33.522 -3.950 -34.241 1.00 95.94 181 GLU A O 1
ATOM 1483 N N . THR A 1 182 ? 34.850 -3.850 -36.047 1.00 95.00 182 THR A N 1
ATOM 1484 C CA . THR A 1 182 ? 33.761 -3.817 -37.031 1.00 95.00 182 THR A CA 1
ATOM 1485 C C . THR A 1 182 ? 32.905 -5.086 -36.958 1.00 95.00 182 THR A C 1
ATOM 1487 O O . THR A 1 182 ? 31.684 -5.001 -36.853 1.00 95.00 182 THR A O 1
ATOM 1490 N N . GLU A 1 183 ? 33.533 -6.266 -36.946 1.00 96.25 183 GLU A N 1
ATOM 1491 C CA . GLU A 1 183 ? 32.841 -7.553 -36.800 1.00 96.25 183 GLU A CA 1
ATOM 1492 C C . GLU A 1 183 ? 32.177 -7.708 -35.423 1.00 96.25 183 GLU A C 1
ATOM 1494 O O . GLU A 1 183 ? 31.069 -8.236 -35.323 1.00 96.25 183 GLU A O 1
ATOM 1499 N N . ARG A 1 184 ? 32.809 -7.197 -34.356 1.00 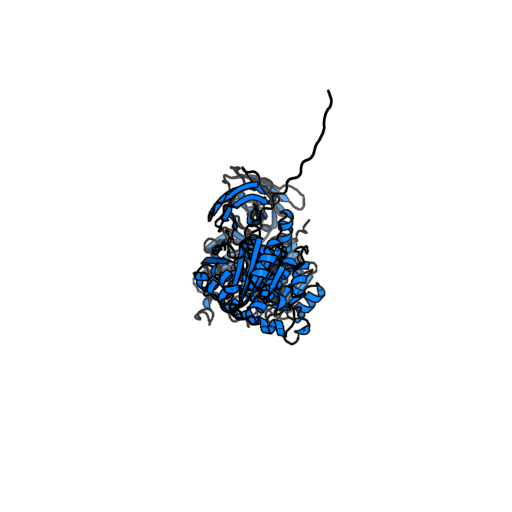97.00 184 ARG A N 1
ATOM 1500 C CA . ARG A 1 184 ? 32.229 -7.175 -33.002 1.00 97.00 184 ARG A CA 1
ATOM 1501 C C . ARG A 1 184 ? 30.965 -6.313 -32.944 1.00 97.00 184 ARG A C 1
ATOM 1503 O O . ARG A 1 184 ? 29.944 -6.774 -32.436 1.00 97.00 184 ARG A O 1
ATOM 1510 N N . LEU A 1 185 ? 31.019 -5.097 -33.489 1.00 97.44 185 LEU A N 1
ATOM 1511 C CA . LEU A 1 185 ? 29.869 -4.200 -33.593 1.00 97.44 185 LEU A CA 1
ATOM 1512 C C . LEU A 1 185 ? 28.756 -4.845 -34.425 1.00 97.44 185 LEU A C 1
ATOM 1514 O O . LEU A 1 185 ? 27.623 -4.928 -33.961 1.00 97.44 185 LEU A O 1
ATOM 1518 N N . TYR A 1 186 ? 29.084 -5.371 -35.608 1.00 97.12 186 TYR A N 1
ATOM 1519 C CA . TYR A 1 186 ? 28.131 -6.076 -36.462 1.00 97.12 186 TYR A CA 1
ATOM 1520 C C . TYR A 1 186 ? 27.432 -7.234 -35.728 1.00 97.12 186 TYR A C 1
ATOM 1522 O O . TYR A 1 186 ? 26.204 -7.313 -35.741 1.00 97.12 186 TYR A O 1
ATOM 1530 N N . GLY A 1 187 ? 28.186 -8.080 -35.018 1.00 96.88 187 GLY A N 1
ATOM 1531 C CA . GLY A 1 187 ? 27.634 -9.189 -34.237 1.00 96.88 187 GLY A CA 1
ATOM 1532 C C . GLY A 1 187 ? 26.685 -8.745 -33.118 1.00 96.88 187 GLY A C 1
ATOM 1533 O O . GLY A 1 187 ? 25.629 -9.353 -32.937 1.00 96.88 187 GLY A O 1
ATOM 1534 N N . TYR A 1 188 ? 26.998 -7.662 -32.396 1.00 97.31 188 TYR A N 1
ATOM 1535 C CA . TYR A 1 188 ? 26.088 -7.130 -31.374 1.00 97.31 188 TYR A CA 1
ATOM 1536 C C . TYR A 1 188 ? 24.835 -6.469 -31.977 1.00 97.31 188 TYR A C 1
ATOM 1538 O O . TYR A 1 188 ? 23.749 -6.614 -31.416 1.00 97.31 188 TYR A O 1
ATOM 1546 N N . LEU A 1 189 ? 24.947 -5.807 -33.136 1.00 97.00 189 LEU A N 1
ATOM 1547 C CA . LEU A 1 189 ? 23.796 -5.263 -33.871 1.00 97.00 189 LEU A CA 1
ATOM 1548 C C . LEU A 1 189 ? 22.864 -6.382 -34.368 1.00 97.00 189 LEU A C 1
ATOM 1550 O O . LEU A 1 189 ? 21.649 -6.264 -34.219 1.00 97.00 189 LEU A O 1
ATOM 1554 N N . GLN A 1 190 ? 23.410 -7.487 -34.895 1.00 95.69 190 GLN A N 1
ATOM 1555 C CA . GLN A 1 190 ? 22.614 -8.671 -35.245 1.00 95.69 190 GLN A CA 1
ATOM 1556 C C . GLN A 1 190 ? 21.886 -9.237 -34.022 1.00 95.69 190 GLN A C 1
ATOM 1558 O O . GLN A 1 190 ? 20.671 -9.406 -34.061 1.00 95.69 190 GLN A O 1
ATOM 1563 N N . ALA A 1 191 ? 22.603 -9.468 -32.920 1.00 96.69 191 ALA A N 1
ATOM 1564 C CA . ALA A 1 191 ? 22.021 -10.046 -31.712 1.00 96.69 191 ALA A CA 1
ATOM 1565 C C . ALA A 1 191 ? 20.938 -9.146 -31.075 1.00 96.69 191 ALA A C 1
ATOM 1567 O O . ALA A 1 191 ? 19.971 -9.660 -30.516 1.00 96.69 191 ALA A O 1
ATOM 1568 N N . ALA A 1 192 ? 21.043 -7.817 -31.212 1.00 96.81 192 ALA A N 1
ATOM 1569 C CA . ALA A 1 192 ? 19.971 -6.887 -30.853 1.00 96.81 192 ALA A CA 1
ATOM 1570 C C . ALA A 1 192 ? 18.740 -7.032 -31.764 1.00 96.81 192 ALA A C 1
ATOM 1572 O O . ALA A 1 192 ? 17.622 -7.122 -31.264 1.00 96.81 192 ALA A O 1
ATOM 1573 N N . VAL A 1 193 ? 18.918 -7.133 -33.085 1.00 95.44 193 VAL A N 1
ATOM 1574 C CA . VAL A 1 193 ? 17.804 -7.366 -34.024 1.00 95.44 193 VAL A CA 1
ATOM 1575 C C . VAL A 1 193 ? 17.133 -8.724 -33.786 1.00 95.44 193 VAL A C 1
ATOM 1577 O O . VAL A 1 193 ? 15.906 -8.814 -33.824 1.00 95.44 193 VAL A O 1
ATOM 1580 N N . ASP A 1 194 ? 17.900 -9.771 -33.486 1.00 94.88 194 ASP A N 1
ATOM 1581 C CA . ASP A 1 194 ? 17.358 -11.099 -33.188 1.00 94.88 194 ASP A CA 1
ATOM 1582 C C . ASP A 1 194 ? 16.643 -11.134 -31.824 1.00 94.88 194 ASP A C 1
ATOM 1584 O O . ASP A 1 194 ? 15.591 -11.764 -31.705 1.00 94.88 194 ASP A O 1
ATOM 1588 N N . MET A 1 195 ? 17.125 -10.382 -30.825 1.00 96.19 195 MET A N 1
ATOM 1589 C CA . MET A 1 195 ? 16.400 -10.124 -29.572 1.00 96.19 195 MET A CA 1
ATOM 1590 C C . MET A 1 195 ? 15.054 -9.430 -29.829 1.00 96.19 195 MET A C 1
ATOM 1592 O O . MET A 1 195 ? 14.033 -9.918 -29.340 1.00 96.19 195 MET A O 1
ATOM 1596 N N . ILE A 1 196 ? 15.028 -8.344 -30.617 1.00 94.81 196 ILE A N 1
ATOM 1597 C CA . ILE A 1 196 ? 13.786 -7.636 -30.980 1.00 94.81 196 ILE A CA 1
ATOM 1598 C C . ILE A 1 196 ? 12.816 -8.588 -31.691 1.00 94.81 196 ILE A C 1
ATOM 1600 O O . ILE A 1 196 ? 11.626 -8.601 -31.383 1.00 94.81 196 ILE A O 1
ATOM 1604 N N . ARG A 1 197 ? 13.305 -9.401 -32.635 1.00 93.75 197 ARG A N 1
ATOM 1605 C CA . ARG A 1 197 ? 12.475 -10.336 -33.413 1.00 93.75 197 ARG A CA 1
ATOM 1606 C C . ARG A 1 197 ? 11.920 -11.476 -32.567 1.00 93.75 197 ARG A C 1
ATOM 1608 O O . ARG A 1 197 ? 10.777 -11.871 -32.781 1.00 93.75 197 ARG A O 1
ATOM 1615 N N . ARG A 1 198 ? 12.700 -11.992 -31.614 1.00 95.50 198 ARG A N 1
ATOM 1616 C CA . ARG A 1 198 ? 12.321 -13.133 -30.771 1.00 95.50 198 ARG A CA 1
ATOM 1617 C C . ARG A 1 198 ? 11.409 -12.757 -29.605 1.00 95.50 198 ARG A C 1
ATOM 1619 O O . ARG A 1 198 ? 10.491 -13.518 -29.302 1.00 95.50 198 ARG A O 1
ATOM 1626 N N . TYR A 1 199 ? 11.642 -11.616 -28.958 1.00 97.31 199 TYR A N 1
ATOM 1627 C CA . TYR A 1 199 ? 11.022 -11.303 -27.669 1.00 97.31 199 TYR A CA 1
ATOM 1628 C C . TYR A 1 199 ? 10.099 -10.082 -27.702 1.00 97.31 199 TYR A C 1
ATOM 1630 O O . TYR A 1 199 ? 10.317 -9.124 -28.444 1.00 97.31 199 TYR A O 1
ATOM 1638 N N . THR A 1 200 ? 9.082 -10.080 -26.846 1.00 97.00 200 THR A N 1
ATOM 1639 C CA . THR A 1 200 ? 8.429 -8.855 -26.375 1.00 97.00 200 THR A CA 1
ATOM 1640 C C . THR A 1 200 ? 9.046 -8.495 -25.026 1.00 97.00 200 THR A C 1
ATOM 1642 O O . THR A 1 200 ? 9.038 -9.314 -24.106 1.00 97.00 200 THR A O 1
ATOM 1645 N N . ILE A 1 201 ? 9.611 -7.289 -24.920 1.00 97.38 201 ILE A N 1
ATOM 1646 C CA . ILE A 1 201 ? 10.263 -6.819 -23.694 1.00 97.38 201 ILE A CA 1
ATOM 1647 C C . ILE A 1 201 ? 9.215 -6.130 -22.817 1.00 97.38 201 ILE A C 1
ATOM 1649 O O . ILE A 1 201 ? 8.631 -5.127 -23.222 1.00 97.38 201 ILE A O 1
ATOM 1653 N N . TYR A 1 202 ? 8.998 -6.650 -21.611 1.00 98.00 202 TYR A N 1
ATOM 1654 C CA . TYR A 1 202 ? 8.118 -6.043 -20.611 1.00 98.00 202 TYR A CA 1
ATOM 1655 C C . TYR A 1 202 ? 8.934 -5.516 -19.436 1.00 98.00 202 TYR A C 1
ATOM 1657 O O . TYR A 1 202 ? 9.835 -6.195 -18.954 1.00 98.00 202 TYR A O 1
ATOM 1665 N N . LYS A 1 203 ? 8.591 -4.326 -18.942 1.00 97.88 203 LYS A N 1
ATOM 1666 C CA . LYS A 1 203 ? 9.212 -3.697 -17.770 1.00 97.88 203 LYS A CA 1
ATOM 1667 C C . LYS A 1 203 ? 8.242 -3.711 -16.592 1.00 97.88 203 LYS A C 1
ATOM 1669 O O . LYS A 1 203 ? 7.036 -3.526 -16.790 1.00 97.88 203 LYS A O 1
ATOM 1674 N N . GLY A 1 204 ? 8.770 -3.915 -15.392 1.00 98.06 204 GLY A N 1
ATOM 1675 C CA . GLY A 1 204 ? 8.028 -3.847 -14.138 1.00 98.06 204 GLY A CA 1
ATOM 1676 C C . GLY A 1 204 ? 8.937 -3.641 -12.932 1.00 98.06 204 GLY A C 1
ATOM 1677 O O . GLY A 1 204 ? 10.158 -3.540 -13.072 1.00 98.06 204 GLY A O 1
ATOM 1678 N N . TRP A 1 205 ? 8.331 -3.585 -11.751 1.00 97.75 205 TRP A N 1
ATOM 1679 C CA . TRP A 1 205 ? 9.036 -3.499 -10.470 1.00 97.75 205 TRP A CA 1
ATOM 1680 C C . TRP A 1 205 ? 8.833 -4.785 -9.668 1.00 97.75 205 TRP A C 1
ATOM 1682 O O . TRP A 1 205 ? 7.713 -5.279 -9.569 1.00 97.75 205 TRP A O 1
ATOM 1692 N N . MET A 1 206 ? 9.902 -5.323 -9.085 1.00 97.06 206 MET A N 1
ATOM 1693 C CA . MET A 1 206 ? 9.839 -6.513 -8.236 1.00 97.06 206 MET A CA 1
ATOM 1694 C C . MET A 1 206 ? 10.111 -6.123 -6.784 1.00 97.06 206 MET A C 1
ATOM 1696 O O . MET A 1 206 ? 11.058 -5.386 -6.514 1.00 97.06 206 MET A O 1
ATOM 1700 N N . GLY A 1 207 ? 9.290 -6.620 -5.863 1.00 95.25 207 GLY A N 1
ATOM 1701 C CA . GLY A 1 207 ? 9.453 -6.410 -4.429 1.00 95.25 207 GLY A CA 1
ATOM 1702 C C . GLY A 1 207 ? 9.299 -4.962 -3.997 1.00 95.25 207 GLY A C 1
ATOM 1703 O O . GLY A 1 207 ? 10.170 -4.425 -3.321 1.00 95.25 207 GLY A O 1
ATOM 1704 N N . VAL A 1 208 ? 8.231 -4.304 -4.448 1.00 95.44 208 VAL A N 1
ATOM 1705 C CA . VAL A 1 208 ? 7.865 -2.964 -3.968 1.00 95.44 208 VAL A CA 1
ATOM 1706 C C . VAL A 1 208 ? 7.134 -3.092 -2.634 1.00 95.44 208 VAL A C 1
ATOM 1708 O O . VAL A 1 208 ? 6.330 -4.007 -2.465 1.00 95.44 208 VAL A O 1
ATOM 1711 N N . HIS A 1 209 ? 7.375 -2.182 -1.695 1.00 93.62 209 HIS A N 1
ATOM 1712 C CA . HIS A 1 209 ? 6.602 -2.103 -0.457 1.00 93.62 209 HIS A CA 1
ATOM 1713 C C . HIS A 1 209 ? 5.525 -1.021 -0.595 1.00 93.62 209 HIS A C 1
ATOM 1715 O O . HIS A 1 209 ? 5.850 0.149 -0.807 1.00 93.62 209 HIS A O 1
ATOM 1721 N N . THR A 1 210 ? 4.247 -1.395 -0.477 1.00 91.69 210 THR A N 1
ATOM 1722 C CA . THR A 1 210 ? 3.143 -0.413 -0.443 1.00 91.69 210 THR A CA 1
ATOM 1723 C C . THR A 1 210 ? 3.069 0.287 0.914 1.00 91.69 210 THR A C 1
ATOM 1725 O O . THR A 1 210 ? 2.748 1.475 0.986 1.00 91.69 210 THR A O 1
ATOM 1728 N N . ASN A 1 211 ? 3.398 -0.463 1.976 1.00 89.00 211 ASN A N 1
ATOM 1729 C CA . ASN A 1 211 ? 3.187 -0.117 3.382 1.00 89.00 211 ASN A CA 1
ATOM 1730 C C . ASN A 1 211 ? 1.705 0.156 3.720 1.00 89.00 211 ASN A C 1
ATOM 1732 O O . ASN A 1 211 ? 1.412 0.875 4.673 1.00 89.00 211 ASN A O 1
ATOM 1736 N N . ASP A 1 212 ? 0.758 -0.385 2.940 1.00 88.31 212 ASP A N 1
ATOM 1737 C CA . ASP A 1 212 ? -0.645 0.039 3.000 1.00 88.31 212 ASP A CA 1
ATOM 1738 C C . ASP A 1 212 ? -1.323 -0.328 4.330 1.00 88.31 212 ASP A C 1
ATOM 1740 O O . ASP A 1 212 ? -1.972 0.515 4.949 1.00 88.31 212 ASP A O 1
ATOM 1744 N N . TYR A 1 213 ? -1.070 -1.559 4.793 1.00 87.31 213 TYR A N 1
ATOM 1745 C CA . TYR A 1 213 ? -1.506 -2.108 6.081 1.00 87.31 213 TYR A CA 1
ATOM 1746 C C . TYR A 1 213 ? -0.382 -2.134 7.133 1.00 87.31 213 TYR A C 1
ATOM 1748 O O . TYR A 1 213 ? -0.370 -3.011 8.002 1.00 87.31 213 TYR A O 1
ATOM 1756 N N . LEU A 1 214 ? 0.584 -1.213 7.051 1.00 85.12 214 LEU A N 1
ATOM 1757 C CA . LEU A 1 214 ? 1.663 -1.092 8.031 1.00 85.12 214 LEU A CA 1
ATOM 1758 C C . LEU A 1 214 ? 1.322 -0.028 9.088 1.00 85.12 214 LEU A C 1
ATOM 1760 O O . LEU A 1 214 ? 0.978 1.105 8.764 1.00 85.12 214 LEU A O 1
ATOM 1764 N N . ILE A 1 215 ? 1.447 -0.400 10.364 1.00 82.69 215 ILE A N 1
ATOM 1765 C CA . ILE A 1 215 ? 1.256 0.495 11.519 1.00 82.69 215 ILE A CA 1
ATOM 1766 C C . ILE A 1 215 ? 2.462 1.416 11.778 1.00 82.69 215 ILE A C 1
ATOM 1768 O O . ILE A 1 215 ? 2.332 2.498 12.350 1.00 82.69 215 ILE A O 1
ATOM 1772 N N . THR A 1 216 ? 3.649 0.973 11.360 1.00 76.38 216 THR A N 1
ATOM 1773 C CA . THR A 1 216 ? 4.900 1.731 11.415 1.00 76.38 216 THR A CA 1
ATOM 1774 C C . THR A 1 216 ? 4.938 2.735 10.257 1.00 76.38 216 THR A C 1
ATOM 1776 O O . THR A 1 216 ? 4.617 2.363 9.129 1.00 76.38 216 THR A O 1
ATOM 1779 N N . PRO A 1 217 ? 5.349 3.995 10.463 1.00 68.19 217 PRO A N 1
ATOM 1780 C CA . PRO A 1 217 ? 5.232 5.011 9.438 1.00 68.19 217 PRO A CA 1
ATOM 1781 C C . PRO A 1 217 ? 6.384 4.886 8.450 1.00 68.19 217 PRO A C 1
ATOM 1783 O O . PRO A 1 217 ? 7.559 4.817 8.818 1.00 68.19 217 PRO A O 1
ATOM 1786 N N . ALA A 1 218 ? 6.029 4.912 7.179 1.00 76.06 218 ALA A N 1
ATOM 1787 C CA . ALA A 1 218 ? 6.937 4.931 6.050 1.00 76.06 218 ALA A CA 1
ATOM 1788 C C . ALA A 1 218 ? 6.345 5.856 4.981 1.00 76.06 218 ALA A C 1
ATOM 1790 O O . ALA A 1 218 ? 5.215 6.333 5.114 1.00 76.06 218 ALA A O 1
ATOM 1791 N N . VAL A 1 219 ? 7.057 6.057 3.872 1.00 80.88 219 VAL A N 1
ATOM 1792 C CA . VAL A 1 219 ? 6.404 6.551 2.655 1.00 80.88 219 VAL A CA 1
ATOM 1793 C C . VAL A 1 219 ? 5.470 5.446 2.143 1.00 80.88 219 VAL A C 1
ATOM 1795 O O . VAL A 1 219 ? 5.874 4.557 1.394 1.00 80.88 219 VAL A O 1
ATOM 1798 N N . ARG A 1 220 ? 4.212 5.470 2.597 1.00 79.62 220 ARG A N 1
ATOM 1799 C CA . ARG A 1 220 ? 3.112 4.705 1.997 1.00 79.62 220 ARG A CA 1
ATOM 1800 C C . ARG A 1 220 ? 2.760 5.328 0.649 1.00 79.62 220 ARG A C 1
ATOM 1802 O O . ARG A 1 220 ? 3.001 6.507 0.385 1.00 79.62 220 ARG A O 1
ATOM 1809 N N . THR A 1 221 ? 2.184 4.536 -0.234 1.00 83.00 221 THR A N 1
ATOM 1810 C CA . THR A 1 221 ? 1.495 5.015 -1.436 1.00 83.00 221 THR A CA 1
ATOM 1811 C C . THR A 1 221 ? 0.379 4.018 -1.705 1.00 83.00 221 THR A C 1
ATOM 1813 O O . THR A 1 221 ? 0.649 2.817 -1.693 1.00 83.00 221 THR A O 1
ATOM 1816 N N . ASN A 1 222 ? -0.852 4.492 -1.923 1.00 90.75 222 ASN A N 1
ATOM 1817 C CA . ASN A 1 222 ? -1.987 3.605 -2.195 1.00 90.75 222 ASN A CA 1
ATOM 1818 C C . ASN A 1 222 ? -1.645 2.695 -3.399 1.00 90.75 222 ASN A C 1
ATOM 1820 O O . ASN A 1 222 ? -1.015 3.173 -4.349 1.00 90.75 222 ASN A O 1
ATOM 1824 N N . PRO A 1 223 ? -2.025 1.402 -3.421 1.00 94.44 223 PRO A N 1
ATOM 1825 C CA . PRO A 1 223 ? -1.619 0.477 -4.481 1.00 94.44 223 PRO A CA 1
ATOM 1826 C C . PRO A 1 223 ? -1.963 0.974 -5.894 1.00 94.44 223 PRO A C 1
ATOM 1828 O O . PRO A 1 223 ? -1.204 0.722 -6.829 1.00 94.44 223 PRO A O 1
ATOM 1831 N N . TYR A 1 224 ? -3.047 1.731 -6.072 1.00 96.12 224 TYR A N 1
ATOM 1832 C CA . TYR A 1 224 ? -3.430 2.290 -7.367 1.00 96.12 224 TYR A CA 1
ATOM 1833 C C . TYR A 1 224 ? -2.568 3.495 -7.778 1.00 96.12 224 TYR A C 1
ATOM 1835 O O . TYR A 1 224 ? -2.196 3.611 -8.948 1.00 96.12 224 TYR A O 1
ATOM 1843 N N . GLU A 1 225 ? -2.168 4.343 -6.828 1.00 93.88 225 GLU A N 1
ATOM 1844 C CA . GLU A 1 225 ? -1.170 5.403 -7.043 1.00 93.88 225 GLU A CA 1
ATOM 1845 C C . GLU A 1 225 ? 0.233 4.828 -7.285 1.00 93.88 225 GLU A C 1
ATOM 1847 O O . GLU A 1 225 ? 1.023 5.374 -8.054 1.00 93.88 225 GLU A O 1
ATOM 1852 N N . LEU A 1 226 ? 0.558 3.695 -6.663 1.00 95.00 226 LEU A N 1
ATOM 1853 C CA . LEU A 1 226 ? 1.820 2.995 -6.870 1.00 95.00 226 LEU A CA 1
ATOM 1854 C C . LEU A 1 226 ? 1.883 2.405 -8.284 1.00 95.00 226 LEU A C 1
ATOM 1856 O O . LEU A 1 226 ? 2.901 2.531 -8.968 1.00 95.00 226 LEU A O 1
ATOM 1860 N N . ILE A 1 227 ? 0.768 1.836 -8.762 1.00 97.56 227 ILE A N 1
ATOM 1861 C CA . ILE A 1 227 ? 0.595 1.435 -10.164 1.00 97.56 227 ILE A CA 1
ATOM 1862 C C . ILE A 1 227 ? 0.712 2.658 -11.087 1.00 97.56 227 ILE A C 1
ATOM 1864 O O . ILE A 1 227 ? 1.341 2.555 -12.136 1.00 97.56 227 ILE A O 1
ATOM 1868 N N . ASN A 1 228 ? 0.204 3.829 -10.697 1.00 96.75 228 ASN A N 1
ATOM 1869 C CA . ASN A 1 228 ? 0.377 5.069 -11.459 1.00 96.75 228 ASN A CA 1
ATOM 1870 C C . ASN A 1 228 ? 1.852 5.488 -11.583 1.00 96.75 228 ASN A C 1
ATOM 1872 O O . ASN A 1 228 ? 2.336 5.681 -12.698 1.00 96.75 228 ASN A O 1
ATOM 1876 N N . LYS A 1 229 ? 2.606 5.529 -10.473 1.00 95.44 229 LYS A N 1
ATOM 1877 C CA . LYS A 1 229 ? 4.063 5.783 -10.480 1.00 95.44 229 LYS A CA 1
ATOM 1878 C C . LYS A 1 229 ? 4.801 4.782 -11.384 1.00 95.44 229 LYS A C 1
ATOM 1880 O O . LYS A 1 229 ? 5.694 5.170 -12.138 1.00 95.44 229 LYS A O 1
ATOM 1885 N N . ALA A 1 230 ? 4.391 3.510 -11.366 1.00 96.56 230 ALA A N 1
ATOM 1886 C CA . ALA A 1 230 ? 4.940 2.466 -12.230 1.00 96.56 230 ALA A CA 1
ATOM 1887 C C . ALA A 1 230 ? 4.628 2.723 -13.720 1.00 96.56 230 ALA A C 1
ATOM 1889 O O . ALA A 1 230 ? 5.526 2.672 -14.563 1.00 96.56 230 ALA A O 1
ATOM 1890 N N . LEU A 1 231 ? 3.375 3.041 -14.057 1.00 96.50 231 LEU A N 1
ATOM 1891 C CA . LEU A 1 231 ? 2.932 3.368 -15.417 1.00 96.50 231 LEU A CA 1
ATOM 1892 C C . LEU A 1 231 ? 3.635 4.614 -15.973 1.00 96.50 231 LEU A C 1
ATOM 1894 O O . LEU A 1 231 ? 4.052 4.609 -17.132 1.00 96.50 231 LEU A O 1
ATOM 1898 N N . GLN A 1 232 ? 3.835 5.655 -15.155 1.00 93.75 232 GLN A N 1
ATOM 1899 C CA . GLN A 1 232 ? 4.544 6.869 -15.568 1.00 93.75 232 GLN A CA 1
ATOM 1900 C C . GLN A 1 232 ? 5.981 6.574 -16.025 1.00 93.75 232 GLN A C 1
ATOM 1902 O O . GLN A 1 232 ? 6.426 7.158 -17.018 1.00 93.75 232 GLN A O 1
ATOM 1907 N N . VAL A 1 233 ? 6.686 5.640 -15.369 1.00 93.69 233 VAL A N 1
ATOM 1908 C CA . VAL A 1 233 ? 8.019 5.167 -15.799 1.00 93.69 233 VAL A CA 1
ATOM 1909 C C . VAL A 1 233 ? 7.967 4.039 -16.842 1.00 93.69 233 VAL A C 1
ATOM 1911 O O . VAL A 1 233 ? 9.003 3.453 -17.151 1.00 93.69 233 VAL A O 1
ATOM 1914 N N . GLY A 1 234 ? 6.795 3.715 -17.399 1.00 94.56 234 GLY A N 1
ATOM 1915 C CA . GLY A 1 234 ? 6.610 2.728 -18.469 1.00 94.56 234 GLY A CA 1
ATOM 1916 C C . GLY A 1 234 ? 6.598 1.262 -18.017 1.00 94.56 234 GLY A C 1
ATOM 1917 O O . GLY A 1 234 ? 6.949 0.381 -18.805 1.00 94.56 234 GLY A O 1
ATOM 1918 N N . CYS A 1 235 ? 6.265 0.979 -16.756 1.00 97.38 235 CYS A N 1
ATOM 1919 C CA . CYS A 1 235 ? 6.038 -0.385 -16.272 1.00 97.38 235 CYS A CA 1
ATOM 1920 C C . CYS A 1 235 ? 4.643 -0.908 -16.656 1.00 97.38 235 CYS A C 1
ATOM 1922 O O . CYS A 1 235 ? 3.699 -0.150 -16.857 1.00 97.38 235 CYS A O 1
ATOM 1924 N N . SER A 1 236 ? 4.518 -2.233 -16.718 1.00 97.38 236 SER A N 1
ATOM 1925 C CA . SER A 1 236 ? 3.307 -2.972 -17.127 1.00 97.38 236 SER A CA 1
ATOM 1926 C C . SER A 1 236 ? 2.857 -4.029 -16.108 1.00 97.38 236 SER A C 1
ATOM 1928 O O . SER A 1 236 ? 1.786 -4.623 -16.235 1.00 97.38 236 SER A O 1
ATOM 1930 N N . TRP A 1 237 ? 3.684 -4.264 -15.091 1.00 98.31 237 TRP A N 1
ATOM 1931 C CA . TRP A 1 237 ? 3.426 -5.163 -13.978 1.00 98.31 237 TRP A CA 1
ATOM 1932 C C . TRP A 1 237 ? 4.218 -4.709 -12.746 1.00 98.31 237 TRP A C 1
ATOM 1934 O O . TRP A 1 237 ? 5.209 -3.980 -12.873 1.00 98.31 237 TRP A O 1
ATOM 1944 N N . MET A 1 238 ? 3.810 -5.165 -11.564 1.00 98.06 238 MET A N 1
ATOM 1945 C CA . MET A 1 238 ? 4.658 -5.168 -10.373 1.00 98.06 238 MET A CA 1
ATOM 1946 C C . MET A 1 238 ? 4.435 -6.424 -9.529 1.00 98.06 238 MET A C 1
ATOM 1948 O O . MET A 1 238 ? 3.370 -7.039 -9.596 1.00 98.06 238 MET A O 1
ATOM 1952 N N . ALA A 1 239 ? 5.416 -6.758 -8.698 1.00 97.69 239 ALA A N 1
ATOM 1953 C CA . ALA A 1 239 ? 5.237 -7.626 -7.543 1.00 97.69 239 ALA A CA 1
ATOM 1954 C C . ALA A 1 239 ? 5.475 -6.818 -6.263 1.00 97.69 239 ALA A C 1
ATOM 1956 O O . ALA A 1 239 ? 6.453 -6.070 -6.183 1.00 97.69 239 ALA A O 1
ATOM 1957 N N . VAL A 1 240 ? 4.591 -6.970 -5.279 1.00 96.00 240 VAL A N 1
ATOM 1958 C CA . VAL A 1 240 ? 4.722 -6.340 -3.957 1.00 96.00 240 VAL A CA 1
ATOM 1959 C C . VAL A 1 240 ? 5.279 -7.328 -2.934 1.00 96.00 240 VAL A C 1
ATOM 1961 O O . VAL A 1 240 ? 5.128 -8.536 -3.105 1.00 96.00 240 VAL A O 1
ATOM 1964 N N . SER A 1 241 ? 5.954 -6.839 -1.895 1.00 93.31 241 SER A N 1
ATOM 1965 C CA . SER A 1 241 ? 6.581 -7.690 -0.865 1.00 93.31 241 SER A CA 1
ATOM 1966 C C . SER A 1 241 ? 6.668 -7.067 0.526 1.00 93.31 241 SER A C 1
ATOM 1968 O O . SER A 1 241 ? 7.263 -7.676 1.417 1.00 93.31 241 SER A O 1
ATOM 1970 N N . GLY A 1 242 ? 6.116 -5.867 0.720 1.00 89.75 242 GLY A N 1
ATOM 1971 C CA . GLY A 1 242 ? 6.097 -5.200 2.014 1.00 89.75 242 GLY A CA 1
ATOM 1972 C C . GLY A 1 242 ? 5.283 -5.963 3.056 1.00 89.75 242 GLY A C 1
ATOM 1973 O O . GLY A 1 242 ? 4.557 -6.919 2.768 1.00 89.75 242 GLY A O 1
ATOM 1974 N N . TYR A 1 243 ? 5.411 -5.527 4.302 1.00 85.44 243 TYR A N 1
ATOM 1975 C CA . TYR A 1 243 ? 4.703 -6.121 5.430 1.00 85.44 243 TYR A CA 1
ATOM 1976 C C . TYR A 1 243 ? 3.181 -6.049 5.197 1.00 85.44 243 TYR A C 1
ATOM 1978 O O . TYR A 1 243 ? 2.635 -4.972 4.971 1.00 85.44 243 TYR A O 1
ATOM 1986 N N . ASN A 1 244 ? 2.512 -7.207 5.222 1.00 87.75 244 ASN A N 1
ATOM 1987 C CA . ASN A 1 244 ? 1.099 -7.417 4.858 1.00 87.75 244 ASN A CA 1
ATOM 1988 C C . ASN A 1 244 ? 0.686 -7.143 3.391 1.00 87.75 244 ASN A C 1
ATOM 1990 O O . ASN A 1 244 ? -0.478 -7.368 3.057 1.00 87.75 244 ASN A O 1
ATOM 1994 N N . ASP A 1 245 ? 1.592 -6.759 2.482 1.00 91.00 245 ASP A N 1
ATOM 1995 C CA . ASP A 1 245 ? 1.245 -6.430 1.082 1.00 91.00 245 ASP A CA 1
ATOM 1996 C C . ASP A 1 245 ? 0.570 -7.600 0.330 1.00 91.00 245 ASP A C 1
ATOM 1998 O O . ASP A 1 245 ? -0.247 -7.391 -0.574 1.00 91.00 245 ASP A O 1
ATOM 2002 N N . PHE A 1 246 ? 0.857 -8.846 0.727 1.00 90.50 246 PHE A N 1
ATOM 2003 C CA . PHE A 1 246 ? 0.215 -10.049 0.187 1.00 90.50 246 PHE A CA 1
ATOM 2004 C C . PHE A 1 246 ? -1.323 -10.013 0.301 1.00 90.50 246 PHE A C 1
ATOM 2006 O O . PHE A 1 246 ? -2.011 -10.543 -0.573 1.00 90.50 246 PHE A O 1
ATOM 2013 N N . MET A 1 247 ? -1.870 -9.341 1.322 1.00 90.06 247 MET A N 1
ATOM 2014 C CA . MET A 1 247 ? -3.315 -9.221 1.557 1.00 90.06 247 MET A CA 1
ATOM 2015 C C . MET A 1 247 ? -4.022 -8.339 0.514 1.00 90.06 247 MET A C 1
ATOM 2017 O O . MET A 1 247 ? -5.181 -8.587 0.183 1.00 90.06 247 MET A O 1
ATOM 2021 N N . LEU A 1 248 ? -3.329 -7.339 -0.044 1.00 92.12 248 LEU A N 1
ATOM 2022 C CA . LEU A 1 248 ? -3.895 -6.371 -0.998 1.00 92.12 248 LEU A CA 1
ATOM 2023 C C . LEU A 1 248 ? -4.248 -7.008 -2.346 1.00 92.12 248 LEU A C 1
ATOM 2025 O O . LEU A 1 248 ? -5.173 -6.574 -3.037 1.00 92.12 248 LEU A O 1
ATOM 2029 N N . SER A 1 249 ? -3.497 -8.040 -2.737 1.00 91.62 249 SER A N 1
ATOM 2030 C CA . SER A 1 249 ? -3.465 -8.526 -4.119 1.00 91.62 249 SER A CA 1
ATOM 2031 C C . SER A 1 249 ? -4.806 -9.053 -4.627 1.00 91.62 249 SER A C 1
ATOM 2033 O O . SER A 1 249 ? -5.078 -8.929 -5.819 1.00 91.62 249 SER A O 1
ATOM 2035 N N . ASN A 1 250 ? -5.670 -9.589 -3.761 1.00 91.88 250 ASN A N 1
ATOM 2036 C CA . ASN A 1 250 ? -6.994 -10.059 -4.179 1.00 91.88 250 ASN A CA 1
ATOM 2037 C C . ASN A 1 250 ? -7.917 -8.889 -4.559 1.00 91.88 250 ASN A C 1
ATOM 2039 O O . ASN A 1 250 ? -8.485 -8.891 -5.650 1.00 91.88 250 ASN A O 1
ATOM 2043 N N . GLY A 1 251 ? -8.013 -7.864 -3.704 1.00 93.12 251 GLY A N 1
ATOM 2044 C CA . GLY A 1 251 ? -8.842 -6.681 -3.962 1.00 93.12 251 GLY A CA 1
ATOM 2045 C C . GLY A 1 251 ? -8.341 -5.865 -5.155 1.00 93.12 251 GLY A C 1
ATOM 2046 O O . GLY A 1 251 ? -9.123 -5.520 -6.041 1.00 93.12 251 GLY A O 1
ATOM 2047 N N . VAL A 1 252 ? -7.023 -5.639 -5.234 1.00 96.12 252 VAL A N 1
ATOM 2048 C CA . VAL A 1 252 ? -6.401 -4.900 -6.345 1.00 96.12 252 VAL A CA 1
ATOM 2049 C C . VAL A 1 252 ? -6.622 -5.622 -7.679 1.00 96.12 252 VAL A C 1
ATOM 2051 O O . VAL A 1 252 ? -7.075 -4.996 -8.636 1.00 96.12 252 VAL A O 1
ATOM 2054 N N . ASN A 1 253 ? -6.377 -6.937 -7.767 1.00 95.75 253 ASN A N 1
ATOM 2055 C CA . ASN A 1 253 ? -6.591 -7.668 -9.024 1.00 95.75 253 ASN A CA 1
ATOM 2056 C C . ASN A 1 253 ? -8.074 -7.794 -9.405 1.00 95.75 253 ASN A C 1
ATOM 2058 O O . ASN A 1 253 ? -8.381 -7.743 -10.597 1.00 95.75 253 ASN A O 1
ATOM 2062 N N . GLN A 1 254 ? -8.997 -7.905 -8.440 1.00 95.62 254 GLN A N 1
ATOM 2063 C CA . GLN A 1 254 ? -10.432 -7.837 -8.734 1.00 95.62 254 GLN A CA 1
ATOM 2064 C C . GLN A 1 254 ? -10.786 -6.492 -9.382 1.00 95.62 254 GLN A C 1
ATOM 2066 O O . GLN A 1 254 ? -11.390 -6.470 -10.454 1.00 95.62 254 GLN A O 1
ATOM 2071 N N . ALA A 1 255 ? -10.372 -5.375 -8.783 1.00 95.88 255 ALA A N 1
ATOM 2072 C CA . ALA A 1 255 ? -10.707 -4.055 -9.302 1.00 95.88 255 ALA A CA 1
ATOM 2073 C C . ALA A 1 255 ? -10.046 -3.774 -10.669 1.00 95.88 255 ALA A C 1
ATOM 2075 O O . ALA A 1 255 ? -10.693 -3.244 -11.573 1.00 95.88 255 ALA A O 1
ATOM 2076 N N . LEU A 1 256 ? -8.798 -4.217 -10.881 1.00 96.62 256 LEU A N 1
ATOM 2077 C CA . LEU A 1 256 ? -8.146 -4.186 -12.198 1.00 96.62 256 LEU A CA 1
ATOM 2078 C C . LEU A 1 256 ? -8.934 -4.990 -13.253 1.00 96.62 256 LEU A C 1
ATOM 2080 O O . LEU A 1 256 ? -9.066 -4.539 -14.395 1.00 96.62 256 LEU A O 1
ATOM 2084 N N . ALA A 1 257 ? -9.499 -6.145 -12.883 1.00 95.38 257 ALA A N 1
ATOM 2085 C CA . ALA A 1 257 ? -10.330 -6.957 -13.771 1.00 95.38 257 ALA A CA 1
ATOM 2086 C C . ALA A 1 257 ? -11.695 -6.305 -14.074 1.00 95.38 257 ALA A C 1
ATOM 2088 O O . ALA A 1 257 ? -12.115 -6.301 -15.235 1.00 95.38 257 ALA A O 1
ATOM 2089 N N . GLU A 1 258 ? -12.354 -5.698 -13.080 1.00 94.75 258 GLU A N 1
ATOM 2090 C CA . GLU A 1 258 ? -13.601 -4.934 -13.256 1.00 94.75 258 GLU A CA 1
ATOM 2091 C C . GLU A 1 258 ? -13.408 -3.753 -14.222 1.00 94.75 258 GLU A C 1
ATOM 2093 O O . GLU A 1 258 ? -14.174 -3.594 -15.177 1.00 94.75 258 GLU A O 1
ATOM 2098 N N . LEU A 1 259 ? -12.322 -2.989 -14.051 1.00 95.25 259 LEU A N 1
ATOM 2099 C CA . LEU A 1 259 ? -11.920 -1.895 -14.945 1.00 95.25 259 LEU A CA 1
ATOM 2100 C C . LEU A 1 259 ? -11.421 -2.373 -16.323 1.00 95.25 259 LEU A C 1
ATOM 2102 O O . LEU A 1 259 ? -11.267 -1.561 -17.243 1.00 95.25 259 LEU A O 1
ATOM 2106 N N . ARG A 1 260 ? -11.151 -3.678 -16.484 1.00 94.06 260 ARG A N 1
ATOM 2107 C CA . ARG A 1 260 ? -10.479 -4.294 -17.647 1.00 94.06 260 ARG A CA 1
ATOM 2108 C C . ARG A 1 260 ? -9.130 -3.633 -17.955 1.00 94.06 260 ARG A C 1
ATOM 2110 O O . ARG A 1 260 ? -8.802 -3.350 -19.113 1.00 94.06 260 ARG A O 1
ATOM 2117 N N . PHE A 1 261 ? -8.371 -3.340 -16.904 1.00 95.06 261 PHE A N 1
ATOM 2118 C CA . PHE A 1 261 ? -7.119 -2.602 -16.977 1.00 95.06 261 PHE A CA 1
ATOM 2119 C C . PHE A 1 261 ? -5.923 -3.552 -17.193 1.00 95.06 261 PHE A C 1
ATOM 2121 O O . PHE A 1 261 ? -5.763 -4.507 -16.435 1.00 95.06 261 PHE A O 1
ATOM 2128 N N . PRO A 1 262 ? -5.076 -3.337 -18.218 1.00 91.31 262 PRO A N 1
ATOM 2129 C CA . PRO A 1 262 ? -4.023 -4.281 -18.595 1.00 91.31 262 PRO A CA 1
ATOM 2130 C C . PRO A 1 262 ? -2.739 -4.074 -17.772 1.00 91.31 262 PRO A C 1
ATOM 2132 O O . PRO A 1 262 ? -1.710 -3.672 -18.311 1.00 91.31 262 PRO A O 1
ATOM 2135 N N . PHE A 1 263 ? -2.805 -4.342 -16.468 1.00 97.56 263 PHE A N 1
ATOM 2136 C CA . PHE A 1 263 ? -1.659 -4.313 -15.554 1.00 97.56 263 PHE A CA 1
ATOM 2137 C C . PHE A 1 263 ? -1.685 -5.553 -14.654 1.00 97.56 263 PHE A C 1
ATOM 2139 O O . PHE A 1 263 ? -2.759 -5.989 -14.247 1.00 97.56 263 PHE A O 1
ATOM 2146 N N . ILE A 1 264 ? -0.520 -6.128 -14.346 1.00 97.88 264 ILE A N 1
ATOM 2147 C CA . ILE A 1 264 ? -0.411 -7.314 -13.480 1.00 97.88 264 ILE A CA 1
ATOM 2148 C C . ILE A 1 264 ? 0.140 -6.913 -12.107 1.00 97.88 264 ILE A C 1
ATOM 2150 O O . ILE A 1 264 ? 1.249 -6.391 -12.023 1.00 97.88 264 ILE A O 1
ATOM 2154 N N . PHE A 1 265 ? -0.607 -7.186 -11.036 1.00 97.56 265 PHE A N 1
ATOM 2155 C CA . PHE A 1 265 ? -0.192 -6.941 -9.650 1.00 97.56 265 PHE A CA 1
ATOM 2156 C C . PHE A 1 265 ? 0.004 -8.287 -8.938 1.00 97.56 265 PHE A C 1
ATOM 2158 O O . PHE A 1 265 ? -0.950 -9.042 -8.763 1.00 97.56 265 PHE A O 1
ATOM 2165 N N . MET A 1 266 ? 1.238 -8.638 -8.577 1.00 96.88 266 MET A N 1
ATOM 2166 C CA . MET A 1 266 ? 1.559 -9.942 -7.983 1.00 96.88 266 MET A CA 1
ATOM 2167 C C . MET A 1 266 ? 1.782 -9.843 -6.469 1.00 96.88 266 MET A C 1
ATOM 2169 O O . MET A 1 266 ? 2.546 -8.974 -6.042 1.00 96.88 266 MET A O 1
ATOM 2173 N N . PRO A 1 267 ? 1.207 -10.757 -5.665 1.00 95.62 267 PRO A N 1
ATOM 2174 C CA . PRO A 1 267 ? 1.570 -10.882 -4.263 1.00 95.62 267 PRO A CA 1
ATOM 2175 C C . PRO A 1 267 ? 2.993 -11.421 -4.120 1.00 95.62 267 PRO A C 1
ATOM 2177 O O . PRO A 1 267 ? 3.481 -12.194 -4.953 1.00 95.62 267 PRO A O 1
ATOM 2180 N N . GLY A 1 268 ? 3.592 -11.065 -2.997 1.00 94.69 268 GLY A N 1
ATOM 2181 C CA . GLY A 1 268 ? 4.857 -11.557 -2.488 1.00 94.69 268 GLY A CA 1
ATOM 2182 C C . GLY A 1 268 ? 4.960 -11.209 -1.010 1.00 94.69 268 GLY A C 1
ATOM 2183 O O . GLY A 1 268 ? 4.136 -10.463 -0.474 1.00 94.69 268 GLY A O 1
ATOM 2184 N N . GLN A 1 269 ? 5.942 -11.791 -0.334 1.00 92.19 269 GLN A N 1
ATOM 2185 C CA . GLN A 1 269 ? 6.045 -11.706 1.118 1.00 92.19 269 GLN A CA 1
ATOM 2186 C C . GLN A 1 269 ? 7.505 -11.827 1.550 1.00 92.19 269 GLN A C 1
ATOM 2188 O O . GLN A 1 269 ? 8.183 -12.798 1.207 1.00 92.19 269 GLN A O 1
ATOM 2193 N N . TYR A 1 270 ? 8.002 -10.826 2.275 1.00 89.75 270 TYR A N 1
ATOM 2194 C CA . TYR A 1 270 ? 9.357 -10.852 2.824 1.00 89.75 270 TYR A CA 1
ATOM 2195 C C . TYR A 1 270 ? 9.497 -11.937 3.908 1.00 89.75 270 TYR A C 1
ATOM 2197 O O . TYR A 1 270 ? 8.550 -12.214 4.645 1.00 89.75 270 TYR A O 1
ATOM 2205 N N . GLY A 1 271 ? 10.677 -12.548 4.007 1.00 88.25 271 GLY A N 1
ATOM 2206 C CA . GLY A 1 271 ? 10.992 -13.598 4.976 1.00 88.25 271 GLY A CA 1
ATOM 2207 C C . GLY A 1 271 ? 12.418 -13.477 5.517 1.00 88.25 271 GLY A C 1
ATOM 2208 O O . GLY A 1 271 ? 13.208 -12.638 5.077 1.00 88.25 271 GLY A O 1
ATOM 2209 N N . SER A 1 272 ? 12.777 -14.317 6.485 1.00 89.19 272 SER A N 1
ATOM 2210 C CA . SER A 1 272 ? 14.126 -14.313 7.056 1.00 89.19 272 SER A CA 1
ATOM 2211 C C . SER A 1 272 ? 15.150 -14.734 6.002 1.00 89.19 272 SER A C 1
ATOM 2213 O O . SER A 1 272 ? 15.157 -15.882 5.574 1.00 89.19 272 SER A O 1
ATOM 2215 N N . GLY A 1 273 ? 16.020 -13.804 5.587 1.00 90.88 273 GLY A N 1
ATOM 2216 C CA . GLY A 1 273 ? 17.085 -14.040 4.600 1.00 90.88 273 GLY A CA 1
ATOM 2217 C C . GLY A 1 273 ? 16.650 -14.024 3.126 1.00 90.88 273 GLY A C 1
ATOM 2218 O O . GLY A 1 273 ? 17.420 -14.465 2.264 1.00 90.88 273 GLY A O 1
ATOM 2219 N N . GLY A 1 274 ? 15.438 -13.554 2.808 1.00 94.12 274 GLY A N 1
ATOM 2220 C CA . GLY A 1 274 ? 14.916 -13.592 1.441 1.00 94.12 274 GLY A CA 1
ATOM 2221 C C . GLY A 1 274 ? 13.459 -13.158 1.292 1.00 94.12 274 GLY A C 1
ATOM 2222 O O . GLY A 1 274 ? 12.891 -12.487 2.148 1.00 94.12 274 GLY A O 1
ATOM 2223 N N . VAL A 1 275 ? 12.851 -13.534 0.169 1.00 95.94 275 VAL A N 1
ATOM 2224 C CA . VAL A 1 275 ? 11.484 -13.148 -0.208 1.00 95.94 275 VAL A CA 1
ATOM 2225 C C . VAL A 1 275 ? 10.790 -14.273 -0.983 1.00 95.94 275 VAL A C 1
ATOM 2227 O O . VAL A 1 275 ? 11.415 -14.984 -1.776 1.00 95.94 275 VAL A O 1
ATOM 2230 N N . MET A 1 276 ? 9.493 -14.445 -0.730 1.00 96.31 276 MET A N 1
ATOM 2231 C CA . MET A 1 276 ? 8.648 -15.504 -1.284 1.00 96.31 276 MET A CA 1
ATOM 2232 C C . MET A 1 276 ? 7.667 -14.945 -2.321 1.00 96.31 276 MET A C 1
ATOM 2234 O O . MET A 1 276 ? 7.020 -13.926 -2.076 1.00 96.31 276 MET A O 1
ATOM 2238 N N . TYR A 1 277 ? 7.527 -15.630 -3.459 1.00 96.62 277 TYR A N 1
ATOM 2239 C CA . TYR A 1 277 ? 6.643 -15.235 -4.564 1.00 96.62 277 TYR A CA 1
ATOM 2240 C C . TYR A 1 277 ? 5.890 -16.417 -5.180 1.00 96.62 277 TYR A C 1
ATOM 2242 O O . TYR A 1 277 ? 6.363 -17.550 -5.173 1.00 96.62 277 TYR A O 1
ATOM 2250 N N . GLY A 1 278 ? 4.743 -16.133 -5.801 1.00 92.94 278 GLY A N 1
ATOM 2251 C CA . GLY A 1 278 ? 3.971 -17.109 -6.579 1.00 92.94 278 GLY A CA 1
ATOM 2252 C C . GLY A 1 278 ? 3.271 -18.199 -5.760 1.00 92.94 278 GLY A C 1
ATOM 2253 O O . GLY A 1 278 ? 2.900 -19.216 -6.334 1.00 92.94 278 GLY A O 1
ATOM 2254 N N . MET A 1 279 ? 3.100 -18.009 -4.449 1.00 93.00 279 MET A N 1
ATOM 2255 C CA . MET A 1 279 ? 2.438 -18.980 -3.571 1.00 93.00 279 MET A CA 1
ATOM 2256 C C . MET A 1 279 ? 0.917 -18.989 -3.785 1.00 93.00 279 MET A C 1
ATOM 2258 O O . MET A 1 279 ? 0.309 -17.930 -3.939 1.00 93.00 279 MET A O 1
ATOM 2262 N N . GLU A 1 280 ? 0.292 -20.169 -3.726 1.00 91.62 280 GLU A N 1
ATOM 2263 C CA . GLU A 1 280 ? -1.175 -20.318 -3.747 1.00 91.62 280 GLU A CA 1
ATOM 2264 C C . GLU A 1 280 ? -1.835 -19.700 -2.507 1.00 91.62 280 GLU A C 1
ATOM 2266 O O . GLU A 1 280 ? -2.890 -19.076 -2.596 1.00 91.62 280 GLU A O 1
ATOM 2271 N N . HIS A 1 281 ? -1.189 -19.862 -1.351 1.00 89.69 281 HIS A N 1
ATOM 2272 C CA . HIS A 1 281 ? -1.575 -19.261 -0.081 1.00 89.69 281 HIS A CA 1
ATOM 2273 C C . HIS A 1 281 ? -0.313 -18.739 0.603 1.00 89.69 281 HIS A C 1
ATOM 2275 O O . HIS A 1 281 ? 0.660 -19.478 0.765 1.00 89.69 281 HIS A O 1
ATOM 2281 N N . TYR A 1 282 ? -0.337 -17.473 1.012 1.00 89.81 282 TYR A N 1
ATOM 2282 C CA . TYR A 1 282 ? 0.739 -16.879 1.798 1.00 89.81 282 TYR A CA 1
ATOM 2283 C C . TYR A 1 282 ? 0.509 -17.183 3.286 1.00 89.81 282 TYR A C 1
ATOM 2285 O O . TYR A 1 282 ? -0.612 -16.994 3.769 1.00 89.81 282 TYR A O 1
ATOM 2293 N N . PRO A 1 283 ? 1.518 -17.707 4.002 1.00 85.00 283 PRO A N 1
ATOM 2294 C CA . PRO A 1 283 ? 1.429 -17.980 5.429 1.00 85.00 283 PRO A CA 1
ATOM 2295 C C . PRO A 1 283 ? 1.415 -16.685 6.249 1.00 85.00 283 PRO A C 1
ATOM 2297 O O . PRO A 1 283 ? 1.615 -15.581 5.745 1.00 85.00 283 PRO A O 1
ATOM 2300 N N . GLU A 1 284 ? 1.210 -16.846 7.549 1.00 75.50 284 GLU A N 1
ATOM 2301 C CA . GLU A 1 284 ? 1.618 -15.857 8.541 1.00 75.50 284 GLU A CA 1
ATOM 2302 C C . GLU A 1 284 ? 3.145 -15.983 8.741 1.00 75.50 284 GLU A C 1
ATOM 2304 O O . GLU A 1 284 ? 3.671 -17.097 8.695 1.00 75.50 284 GLU A O 1
ATOM 2309 N N . VAL A 1 285 ? 3.870 -14.865 8.853 1.00 68.06 285 VAL A N 1
ATOM 2310 C CA . VAL A 1 285 ? 5.339 -14.812 8.671 1.00 68.06 285 VAL A CA 1
ATOM 2311 C C . VAL A 1 285 ? 6.100 -14.029 9.731 1.00 68.06 285 VAL A C 1
ATOM 2313 O O . VAL A 1 285 ? 7.308 -13.831 9.575 1.00 68.06 285 VAL A O 1
ATOM 2316 N N . GLN A 1 286 ? 5.454 -13.572 10.796 1.00 71.69 286 GLN A N 1
ATOM 2317 C CA . GLN A 1 286 ? 6.164 -12.887 11.870 1.00 71.69 286 GLN A CA 1
ATOM 2318 C C . GLN A 1 286 ? 7.185 -13.846 12.516 1.00 71.69 286 GLN A C 1
ATOM 2320 O O . GLN A 1 286 ? 6.915 -15.023 12.755 1.00 71.69 286 GLN A O 1
ATOM 2325 N N . ASP A 1 287 ? 8.422 -13.362 12.654 1.00 70.94 287 ASP A N 1
ATOM 2326 C CA . ASP A 1 287 ? 9.580 -14.062 13.229 1.00 70.94 287 ASP A CA 1
ATOM 2327 C C . ASP A 1 287 ? 9.799 -15.511 12.739 1.00 70.94 287 ASP A C 1
ATOM 2329 O O . ASP A 1 287 ? 9.993 -16.454 13.516 1.00 70.94 287 ASP A O 1
ATOM 2333 N N . ASN A 1 288 ? 9.804 -15.684 11.415 1.00 82.19 288 ASN A N 1
ATOM 2334 C CA . ASN A 1 288 ? 10.061 -16.949 10.715 1.00 82.19 288 ASN A CA 1
ATOM 2335 C C . ASN A 1 288 ? 11.565 -17.303 10.566 1.00 82.19 288 ASN A C 1
ATOM 2337 O O . ASN A 1 288 ? 12.450 -16.520 10.910 1.00 82.19 288 ASN A O 1
ATOM 2341 N N . THR A 1 289 ? 11.865 -18.475 9.989 1.00 88.25 289 THR A N 1
ATOM 2342 C CA . THR A 1 289 ? 13.231 -18.888 9.596 1.00 88.25 289 THR A CA 1
ATOM 2343 C C . THR A 1 289 ? 13.346 -19.160 8.090 1.00 88.25 289 THR A C 1
ATOM 2345 O O . THR A 1 289 ? 12.336 -19.382 7.417 1.00 88.25 289 THR A O 1
ATOM 2348 N N . VAL A 1 290 ? 14.580 -19.232 7.567 1.00 93.12 290 VAL A N 1
ATOM 2349 C CA . VAL A 1 290 ? 14.866 -19.659 6.178 1.00 93.12 290 VAL A CA 1
ATOM 2350 C C . VAL A 1 290 ? 14.220 -21.020 5.878 1.00 93.12 290 VAL A C 1
ATOM 2352 O O . VAL A 1 290 ? 13.528 -21.173 4.873 1.00 93.12 290 VAL A O 1
ATOM 2355 N N . ALA A 1 291 ? 14.378 -21.993 6.783 1.00 93.81 291 ALA A N 1
ATOM 2356 C CA . ALA A 1 291 ? 13.785 -23.325 6.653 1.00 93.81 291 ALA A CA 1
ATOM 2357 C C . ALA A 1 291 ? 12.244 -23.282 6.637 1.00 93.81 291 ALA A C 1
ATOM 2359 O O . ALA A 1 291 ? 11.616 -23.987 5.848 1.00 93.81 291 ALA A O 1
ATOM 2360 N N . SER A 1 292 ? 11.633 -22.418 7.459 1.00 92.19 292 SER A N 1
ATOM 2361 C CA . SER A 1 292 ? 10.182 -22.178 7.447 1.00 92.19 292 SER A CA 1
ATOM 2362 C C . SER A 1 292 ? 9.723 -21.650 6.085 1.00 92.19 292 SER A C 1
ATOM 2364 O O . SER A 1 292 ? 8.794 -22.201 5.501 1.00 92.19 292 SER A O 1
ATOM 2366 N N . CYS A 1 293 ? 10.411 -20.641 5.540 1.00 94.31 293 CYS A N 1
ATOM 2367 C CA . CYS A 1 293 ? 10.100 -20.069 4.228 1.00 94.31 293 CYS A CA 1
ATOM 2368 C C . CYS A 1 293 ? 10.190 -21.101 3.094 1.00 94.31 293 CYS A C 1
ATOM 2370 O O . CYS A 1 293 ? 9.349 -21.111 2.192 1.00 94.31 293 CYS A O 1
ATOM 2372 N N . LEU A 1 294 ? 11.190 -21.985 3.142 1.00 96.00 294 LEU A N 1
ATOM 2373 C CA . LEU A 1 294 ? 11.386 -23.037 2.144 1.00 96.00 294 LEU A CA 1
ATOM 2374 C C . LEU A 1 294 ? 10.295 -24.115 2.208 1.00 96.00 294 LEU A C 1
ATOM 2376 O O . LEU A 1 294 ? 9.741 -24.461 1.161 1.00 96.00 294 LEU A O 1
ATOM 2380 N N . ASP A 1 295 ? 9.915 -24.587 3.403 1.00 95.69 295 ASP A N 1
ATOM 2381 C CA . ASP A 1 295 ? 8.771 -25.500 3.550 1.00 95.69 295 ASP A CA 1
ATOM 2382 C C . ASP A 1 295 ? 7.466 -24.843 3.085 1.00 95.69 295 ASP A C 1
ATOM 2384 O O . ASP A 1 295 ? 6.701 -25.444 2.331 1.00 95.69 295 ASP A O 1
ATOM 2388 N N . TRP A 1 296 ? 7.232 -23.576 3.437 1.00 95.00 296 TRP A N 1
ATOM 2389 C CA . TRP A 1 296 ? 6.041 -22.851 2.999 1.00 95.00 296 TRP A CA 1
ATOM 2390 C C . TRP A 1 296 ? 5.981 -22.671 1.481 1.00 95.00 296 TRP A C 1
ATOM 2392 O O . TRP A 1 296 ? 4.917 -22.894 0.898 1.00 95.00 296 TRP A O 1
ATOM 2402 N N . CYS A 1 297 ? 7.092 -22.331 0.821 1.00 96.00 297 CYS A N 1
ATOM 2403 C CA . CYS A 1 297 ? 7.161 -22.284 -0.642 1.00 96.00 297 CYS A CA 1
ATOM 2404 C C . CYS A 1 297 ? 6.849 -23.655 -1.253 1.00 96.00 297 CYS A C 1
ATOM 2406 O O . CYS A 1 297 ? 5.960 -23.765 -2.095 1.00 96.00 297 CYS A O 1
ATOM 2408 N N . LYS A 1 298 ? 7.500 -24.716 -0.766 1.00 96.25 298 LYS A N 1
ATOM 2409 C CA . LYS A 1 298 ? 7.298 -26.104 -1.211 1.00 96.25 298 LYS A CA 1
ATOM 2410 C C . LYS A 1 298 ? 5.854 -26.588 -1.030 1.00 96.25 298 LYS A C 1
ATOM 2412 O O . LYS A 1 298 ? 5.320 -27.262 -1.908 1.00 96.25 298 LYS A O 1
ATOM 2417 N N . LYS A 1 299 ? 5.217 -26.230 0.086 1.00 96.06 299 LYS A N 1
ATOM 2418 C CA . LYS A 1 299 ? 3.837 -26.592 0.442 1.00 96.06 299 LYS A CA 1
ATOM 2419 C C . LYS A 1 299 ? 2.783 -25.836 -0.370 1.00 96.06 299 LYS A C 1
ATOM 2421 O O . LYS A 1 299 ? 1.730 -26.402 -0.642 1.00 96.06 299 LYS A O 1
ATOM 2426 N N . ASN A 1 300 ? 3.060 -24.587 -0.750 1.00 95.25 300 ASN A N 1
ATOM 2427 C CA . ASN A 1 300 ? 2.124 -23.698 -1.453 1.00 95.25 300 ASN A CA 1
ATOM 2428 C C . ASN A 1 300 ? 2.566 -23.377 -2.898 1.00 95.25 300 ASN A C 1
ATOM 2430 O O . ASN A 1 300 ? 2.165 -22.352 -3.444 1.00 95.25 300 ASN A O 1
ATOM 2434 N N . GLN A 1 301 ? 3.412 -24.227 -3.496 1.00 95.56 301 GLN A N 1
ATOM 2435 C CA . GLN A 1 301 ? 3.901 -24.149 -4.887 1.00 95.56 301 GLN A CA 1
ATOM 2436 C C . GLN A 1 301 ? 4.624 -22.837 -5.279 1.00 95.56 301 GLN A C 1
ATOM 2438 O O . GLN A 1 301 ? 4.719 -22.507 -6.461 1.00 95.56 301 GLN A O 1
ATOM 2443 N N . GLY A 1 302 ? 5.153 -22.101 -4.299 1.00 96.19 302 GLY A N 1
ATOM 2444 C CA . GLY A 1 302 ? 5.858 -20.833 -4.501 1.00 96.19 302 GLY A CA 1
ATOM 2445 C C . GLY A 1 302 ? 7.379 -20.952 -4.615 1.00 96.19 302 GLY A C 1
ATOM 2446 O O . GLY A 1 302 ? 7.966 -22.029 -4.528 1.00 96.19 302 GLY A O 1
ATOM 2447 N N . TYR A 1 303 ? 8.021 -19.796 -4.776 1.00 97.50 303 TYR A N 1
ATOM 2448 C CA . TYR A 1 303 ? 9.445 -19.645 -5.059 1.00 97.50 303 TYR A CA 1
ATOM 2449 C C . TYR A 1 303 ? 10.117 -18.734 -4.028 1.00 97.50 303 TYR A C 1
ATOM 2451 O O . TYR A 1 303 ? 9.687 -17.597 -3.830 1.00 97.50 303 TYR A O 1
ATOM 2459 N N . TYR A 1 304 ? 11.208 -19.213 -3.428 1.00 97.62 304 TYR A N 1
ATOM 2460 C CA . TYR A 1 304 ? 12.026 -18.458 -2.474 1.00 97.62 304 TYR A CA 1
ATOM 2461 C C . TYR A 1 304 ? 13.300 -17.913 -3.131 1.00 97.62 304 TYR A C 1
ATOM 2463 O O . TYR A 1 304 ? 14.085 -18.684 -3.698 1.00 97.62 304 TYR A O 1
ATOM 2471 N N . PHE A 1 305 ? 13.523 -16.604 -3.007 1.00 97.94 305 PHE A N 1
ATOM 2472 C CA . PHE A 1 305 ? 14.724 -15.909 -3.471 1.00 97.94 305 PHE A CA 1
ATOM 2473 C C . PHE A 1 305 ? 15.495 -15.357 -2.269 1.00 97.94 305 PHE A C 1
ATOM 2475 O O . PHE A 1 305 ? 14.969 -14.522 -1.535 1.00 97.94 305 PHE A O 1
ATOM 2482 N N . SER A 1 306 ? 16.735 -15.808 -2.058 1.00 97.31 306 SER A N 1
ATOM 2483 C CA . SER A 1 306 ? 17.555 -15.356 -0.922 1.00 97.31 306 SER A CA 1
ATOM 2484 C C . SER A 1 306 ? 18.286 -14.047 -1.228 1.00 97.31 306 SER A C 1
ATOM 2486 O O . SER A 1 306 ? 18.531 -13.725 -2.389 1.00 97.31 306 SER A O 1
ATOM 2488 N N . THR A 1 307 ? 18.679 -13.291 -0.204 1.00 94.81 307 THR A N 1
ATOM 2489 C CA . THR A 1 307 ? 19.641 -12.187 -0.356 1.00 94.81 307 THR A CA 1
ATOM 2490 C C . THR A 1 307 ? 21.002 -12.671 -0.877 1.00 94.81 307 THR A C 1
ATOM 2492 O O . THR A 1 307 ? 21.291 -13.866 -0.878 1.00 94.81 307 THR A O 1
ATOM 2495 N N . LEU A 1 308 ? 21.858 -11.744 -1.322 1.00 91.88 308 LEU A N 1
ATOM 2496 C CA . LEU A 1 308 ? 23.265 -12.023 -1.631 1.00 91.88 308 LEU A CA 1
ATOM 2497 C C . LEU A 1 308 ? 24.189 -11.445 -0.539 1.00 91.88 308 LEU A C 1
ATOM 2499 O O . LEU A 1 308 ? 24.123 -10.238 -0.295 1.00 91.88 308 LEU A O 1
ATOM 2503 N N . PRO A 1 309 ? 25.074 -12.256 0.079 1.00 91.19 309 PRO A N 1
ATOM 2504 C CA . PRO A 1 309 ? 25.046 -13.723 0.093 1.00 91.19 309 PRO A CA 1
ATOM 2505 C C . PRO A 1 309 ? 23.795 -14.262 0.816 1.00 91.19 309 PRO A C 1
ATOM 2507 O O . PRO A 1 309 ? 23.153 -13.550 1.593 1.00 91.19 309 PRO A O 1
ATOM 2510 N N . GLY A 1 310 ? 23.456 -15.521 0.538 1.00 90.19 310 GLY A N 1
ATOM 2511 C CA . GLY A 1 310 ? 22.450 -16.280 1.287 1.00 90.19 310 GLY A CA 1
ATOM 2512 C C . GLY A 1 310 ? 23.109 -17.200 2.319 1.00 90.19 310 GLY A C 1
ATOM 2513 O O . GLY A 1 310 ? 24.335 -17.235 2.419 1.00 90.19 310 GLY A O 1
ATOM 2514 N N . ASP A 1 311 ? 22.309 -17.967 3.057 1.00 93.31 311 ASP A N 1
ATOM 2515 C CA . ASP A 1 311 ? 22.823 -18.995 3.969 1.00 93.31 311 ASP A CA 1
ATOM 2516 C C . ASP A 1 311 ? 23.309 -20.216 3.164 1.00 93.31 311 ASP A C 1
ATOM 2518 O O . ASP A 1 311 ? 22.556 -20.818 2.390 1.00 93.31 311 ASP A O 1
ATOM 2522 N N . GLU A 1 312 ? 24.584 -20.576 3.334 1.00 91.50 312 GLU A N 1
ATOM 2523 C CA . GLU A 1 312 ? 25.212 -21.701 2.636 1.00 91.50 312 GLU A CA 1
ATOM 2524 C C . GLU A 1 312 ? 24.538 -23.043 2.968 1.00 91.50 312 GLU A C 1
ATOM 2526 O O . GLU A 1 312 ? 24.501 -23.925 2.110 1.00 91.50 312 GLU A O 1
ATOM 2531 N N . ALA A 1 313 ? 23.929 -23.184 4.154 1.00 94.62 313 ALA A N 1
ATOM 2532 C CA . ALA A 1 313 ? 23.231 -24.403 4.569 1.00 94.62 313 ALA A CA 1
ATOM 2533 C C . ALA A 1 313 ? 21.991 -24.726 3.712 1.00 94.62 313 ALA A C 1
ATOM 2535 O O . ALA A 1 313 ? 21.593 -25.887 3.629 1.00 94.62 313 ALA A O 1
ATOM 2536 N N . PHE A 1 314 ? 21.407 -23.720 3.051 1.00 95.81 314 PHE A N 1
ATOM 2537 C CA . PHE A 1 314 ? 20.199 -23.845 2.224 1.00 95.81 314 PHE A CA 1
ATOM 2538 C C . PHE A 1 314 ? 20.438 -23.480 0.747 1.00 95.81 314 PHE A C 1
ATOM 2540 O O . PHE A 1 314 ? 19.489 -23.401 -0.038 1.00 95.81 314 PHE A O 1
ATOM 2547 N N . ALA A 1 315 ? 21.696 -23.258 0.344 1.00 92.94 315 ALA A N 1
ATOM 2548 C CA . ALA A 1 315 ? 22.042 -22.699 -0.963 1.00 92.94 315 ALA A CA 1
ATOM 2549 C C . ALA A 1 315 ? 21.484 -23.500 -2.154 1.00 92.94 315 ALA A C 1
ATOM 2551 O O . ALA A 1 315 ? 21.092 -22.904 -3.163 1.00 92.94 315 ALA A O 1
ATOM 2552 N N . ASP A 1 316 ? 21.389 -24.828 -2.042 1.00 93.62 316 ASP A N 1
ATOM 2553 C CA . ASP A 1 316 ? 20.815 -25.693 -3.078 1.00 93.62 316 ASP A CA 1
ATOM 2554 C C . ASP A 1 316 ? 19.286 -25.565 -3.198 1.00 93.62 316 ASP A C 1
ATOM 2556 O O . ASP A 1 316 ? 18.772 -25.604 -4.318 1.00 93.62 316 ASP A O 1
ATOM 2560 N N . GLU A 1 317 ? 18.564 -25.304 -2.102 1.00 96.00 317 GLU A N 1
ATOM 2561 C CA . GLU A 1 317 ? 17.093 -25.200 -2.071 1.00 96.00 317 GLU A CA 1
ATOM 2562 C C . GLU A 1 317 ? 16.553 -23.856 -2.599 1.00 96.00 317 GLU A C 1
ATOM 2564 O O . GLU A 1 317 ? 15.380 -23.743 -2.963 1.00 96.00 317 GLU A O 1
ATOM 2569 N N . TYR A 1 318 ? 17.395 -22.822 -2.680 1.00 96.81 318 TYR A N 1
ATOM 2570 C CA . TYR A 1 318 ? 16.991 -21.509 -3.192 1.00 96.81 318 TYR A CA 1
ATOM 2571 C C . TYR A 1 318 ? 16.611 -21.548 -4.679 1.00 96.81 318 TYR A C 1
ATOM 2573 O O . TYR A 1 318 ? 17.356 -22.069 -5.511 1.00 96.81 318 TYR A O 1
ATOM 2581 N N . HIS A 1 319 ? 15.495 -20.910 -5.040 1.00 97.50 319 HIS A N 1
ATOM 2582 C CA . HIS A 1 319 ? 15.032 -20.822 -6.431 1.00 97.50 319 HIS A CA 1
ATOM 2583 C C . HIS A 1 319 ? 15.745 -19.717 -7.222 1.00 97.50 319 HIS A C 1
ATOM 2585 O O . HIS A 1 319 ? 15.718 -19.712 -8.452 1.00 97.50 319 HIS A O 1
ATOM 2591 N N . GLY A 1 320 ? 16.403 -18.794 -6.522 1.00 97.44 320 GLY A N 1
ATOM 2592 C CA . GLY A 1 320 ? 17.200 -17.715 -7.082 1.00 97.44 320 GLY A CA 1
ATOM 2593 C C . GLY A 1 320 ? 17.674 -16.754 -5.997 1.00 97.44 320 GLY A C 1
ATOM 2594 O O . GLY A 1 320 ? 17.556 -17.048 -4.805 1.00 97.44 320 GLY A O 1
ATOM 2595 N N . TYR A 1 321 ? 18.181 -15.597 -6.418 1.00 97.81 321 TYR A N 1
ATOM 2596 C CA . TYR A 1 321 ? 18.722 -14.579 -5.517 1.00 97.81 321 TYR A CA 1
ATOM 2597 C C . TYR A 1 321 ? 18.194 -13.166 -5.793 1.00 97.81 321 TYR A C 1
ATOM 2599 O O . TYR A 1 321 ? 17.844 -12.822 -6.922 1.00 97.81 321 TYR A O 1
ATOM 2607 N N . VAL A 1 322 ? 18.176 -12.332 -4.758 1.00 97.69 322 VAL A N 1
ATOM 2608 C CA . VAL A 1 322 ? 17.909 -10.895 -4.834 1.00 97.69 322 VAL A CA 1
ATOM 2609 C C . VAL A 1 322 ? 19.214 -10.158 -5.132 1.00 97.69 322 VAL A C 1
ATOM 2611 O O . VAL A 1 322 ? 20.132 -10.171 -4.310 1.00 97.69 322 VAL A O 1
ATOM 2614 N N . VAL A 1 323 ? 19.283 -9.485 -6.282 1.00 96.88 323 VAL A N 1
ATOM 2615 C CA . VAL A 1 323 ? 20.371 -8.552 -6.617 1.00 96.88 323 VAL A CA 1
ATOM 2616 C C . VAL A 1 323 ? 20.041 -7.138 -6.146 1.00 96.88 323 VAL A C 1
ATOM 2618 O O . VAL A 1 323 ? 18.903 -6.676 -6.258 1.00 96.88 323 VAL A O 1
ATOM 2621 N N . LYS A 1 324 ? 21.058 -6.440 -5.640 1.00 93.88 324 LYS A N 1
ATOM 2622 C CA . LYS A 1 324 ? 20.994 -5.053 -5.162 1.00 93.88 324 LYS A CA 1
ATOM 2623 C C . LYS A 1 324 ? 21.757 -4.082 -6.065 1.00 93.88 324 LYS A C 1
ATOM 2625 O O . LYS A 1 324 ? 21.505 -2.882 -5.997 1.00 93.88 324 LYS A O 1
ATOM 2630 N N . SER A 1 325 ? 22.667 -4.564 -6.915 1.00 94.94 325 SER A N 1
ATOM 2631 C CA . SER A 1 325 ? 23.435 -3.708 -7.824 1.00 94.94 325 SER A CA 1
ATOM 2632 C C . SER A 1 325 ? 23.917 -4.426 -9.088 1.00 94.94 325 SER A C 1
ATOM 2634 O O . SER A 1 325 ? 23.954 -5.652 -9.162 1.00 94.94 325 SER A O 1
ATOM 2636 N N . ALA A 1 326 ? 24.397 -3.659 -10.073 1.00 92.94 326 ALA A N 1
ATOM 2637 C CA . ALA A 1 326 ? 25.078 -4.221 -11.241 1.00 92.94 326 ALA A CA 1
ATOM 2638 C C . ALA A 1 326 ? 26.454 -4.854 -10.925 1.00 92.94 326 ALA A C 1
ATOM 2640 O O . ALA A 1 326 ? 27.004 -5.551 -11.776 1.00 92.94 326 ALA A O 1
ATOM 2641 N N . ALA A 1 327 ? 27.007 -4.655 -9.720 1.00 93.94 327 ALA A N 1
ATOM 2642 C CA . ALA A 1 327 ? 28.230 -5.337 -9.285 1.00 93.94 327 ALA A CA 1
ATOM 2643 C C . ALA A 1 327 ? 27.992 -6.828 -8.971 1.00 93.94 327 ALA A C 1
ATOM 2645 O O . ALA A 1 327 ? 28.930 -7.621 -9.019 1.00 93.94 327 ALA A O 1
ATOM 2646 N N . ASP A 1 328 ? 26.739 -7.234 -8.742 1.00 95.75 328 ASP A N 1
ATOM 2647 C CA . ASP A 1 328 ? 26.376 -8.611 -8.383 1.00 95.75 328 ASP A CA 1
ATOM 2648 C C . ASP A 1 328 ? 26.468 -9.585 -9.586 1.00 95.75 328 ASP A C 1
ATOM 2650 O O . ASP A 1 328 ? 26.248 -10.789 -9.441 1.00 95.75 328 ASP A O 1
ATOM 2654 N N . GLN A 1 329 ? 26.811 -9.080 -10.782 1.00 94.44 329 GLN A N 1
ATOM 2655 C CA . GLN A 1 329 ? 26.911 -9.827 -12.043 1.00 94.44 329 GLN A CA 1
ATOM 2656 C C . GLN A 1 329 ? 27.808 -11.072 -11.921 1.00 94.44 329 GLN A C 1
ATOM 2658 O O . GLN A 1 329 ? 27.394 -12.152 -12.337 1.00 94.44 329 GLN A O 1
ATOM 2663 N N . GLU A 1 330 ? 29.004 -10.957 -11.328 1.00 93.56 330 GLU A N 1
ATOM 2664 C CA . GLU A 1 330 ? 29.924 -12.099 -11.174 1.00 93.56 330 GLU A CA 1
ATOM 2665 C C . GLU A 1 330 ? 29.339 -13.175 -10.244 1.00 93.56 330 GLU A C 1
ATOM 2667 O O . GLU A 1 330 ? 29.430 -14.369 -10.535 1.00 93.56 330 GLU A O 1
ATOM 2672 N N . ALA A 1 331 ? 28.676 -12.765 -9.158 1.00 92.69 331 ALA A N 1
ATOM 2673 C CA . ALA A 1 331 ? 28.013 -13.687 -8.241 1.00 92.69 331 ALA A CA 1
ATOM 2674 C C . ALA A 1 331 ? 26.868 -14.435 -8.943 1.00 92.69 331 ALA A C 1
ATOM 2676 O O . ALA A 1 331 ? 26.792 -15.659 -8.853 1.00 92.69 331 ALA A O 1
ATOM 2677 N N . VAL A 1 332 ? 26.023 -13.731 -9.702 1.00 91.31 332 VAL A N 1
ATOM 2678 C CA . VAL A 1 332 ? 24.914 -14.328 -10.469 1.00 91.31 332 VAL A CA 1
ATOM 2679 C C . VAL A 1 332 ? 25.408 -15.248 -11.592 1.00 91.31 332 VAL A C 1
ATOM 2681 O O . VAL A 1 332 ? 24.798 -16.293 -11.842 1.00 91.31 332 VAL A O 1
ATOM 2684 N N . GLU A 1 333 ? 26.511 -14.914 -12.265 1.00 91.50 333 GLU A N 1
ATOM 2685 C CA . GLU A 1 333 ? 27.141 -15.808 -13.243 1.00 91.50 333 GLU A CA 1
ATOM 2686 C C . GLU A 1 333 ? 27.672 -17.081 -12.567 1.00 91.50 333 GLU A C 1
ATOM 2688 O O . GLU A 1 333 ? 27.302 -18.182 -12.980 1.00 91.50 333 GLU A O 1
ATOM 2693 N N . LYS A 1 334 ? 28.448 -16.941 -11.482 1.00 93.31 334 LYS A N 1
ATOM 2694 C CA . LYS A 1 334 ? 29.050 -18.051 -10.723 1.00 93.31 334 LYS A CA 1
ATOM 2695 C C . LYS A 1 334 ? 28.017 -18.982 -10.079 1.00 93.31 334 LYS A C 1
ATOM 2697 O O . LYS A 1 334 ? 28.202 -20.195 -10.100 1.00 93.31 334 LYS A O 1
ATOM 2702 N N . LEU A 1 335 ? 26.944 -18.432 -9.508 1.00 92.06 335 LEU A N 1
ATOM 2703 C CA . LEU A 1 335 ? 25.868 -19.196 -8.861 1.00 92.06 335 LEU A CA 1
ATOM 2704 C C . LEU A 1 335 ? 24.965 -19.918 -9.872 1.00 92.06 335 LEU A C 1
ATOM 2706 O O . LEU A 1 335 ? 24.221 -20.813 -9.486 1.00 92.06 335 LEU A O 1
ATOM 2710 N N . ALA A 1 336 ? 24.984 -19.512 -11.147 1.00 93.25 336 ALA A N 1
ATOM 2711 C CA . ALA A 1 336 ? 24.186 -20.050 -12.256 1.00 93.25 336 ALA A CA 1
ATOM 2712 C C . ALA A 1 336 ? 22.645 -20.079 -12.069 1.00 93.25 336 ALA A C 1
ATOM 2714 O O . ALA A 1 336 ? 21.924 -20.474 -12.990 1.00 93.25 336 ALA A O 1
ATOM 2715 N N . LYS A 1 337 ? 22.123 -19.619 -10.926 1.00 94.75 337 LYS A N 1
ATOM 2716 C CA . LYS A 1 337 ? 20.695 -19.588 -10.582 1.00 94.75 337 LYS A CA 1
ATOM 2717 C C . LYS A 1 337 ? 19.959 -18.348 -11.140 1.00 94.75 337 LYS A C 1
ATOM 2719 O O . LYS A 1 337 ? 20.592 -17.394 -11.616 1.00 94.75 337 LYS A O 1
ATOM 2724 N N . PRO A 1 338 ? 18.612 -18.359 -11.139 1.00 97.50 338 PRO A N 1
ATOM 2725 C CA . PRO A 1 338 ? 17.773 -17.179 -11.359 1.00 97.50 338 PRO A CA 1
ATOM 2726 C C . PRO A 1 338 ? 18.068 -16.022 -10.403 1.00 97.50 338 PRO A C 1
ATOM 2728 O O . PRO A 1 338 ? 18.608 -16.214 -9.313 1.00 97.50 338 PRO A O 1
ATOM 2731 N N . PHE A 1 339 ? 17.663 -14.818 -10.801 1.00 97.94 339 PHE A N 1
ATOM 2732 C CA . PHE A 1 339 ? 17.736 -13.624 -9.966 1.00 97.94 339 PHE A CA 1
ATOM 2733 C C . PHE A 1 339 ? 16.521 -12.712 -10.175 1.00 97.94 339 PHE A C 1
ATOM 2735 O O . PHE A 1 339 ? 15.848 -12.798 -11.207 1.00 97.94 339 PHE A O 1
ATOM 2742 N N . ILE A 1 340 ? 16.280 -11.843 -9.193 1.00 98.00 340 ILE A N 1
ATOM 2743 C CA . ILE A 1 340 ? 15.276 -10.773 -9.188 1.00 98.00 340 ILE A CA 1
ATOM 2744 C C . ILE A 1 340 ? 15.841 -9.509 -8.528 1.00 98.00 340 ILE A C 1
ATOM 2746 O O . ILE A 1 340 ? 16.823 -9.579 -7.792 1.00 98.00 340 ILE A O 1
ATOM 2750 N N . THR A 1 341 ? 15.201 -8.362 -8.745 1.00 96.31 341 THR A N 1
ATOM 2751 C CA . THR A 1 341 ? 15.415 -7.155 -7.930 1.00 96.31 341 THR A CA 1
ATOM 2752 C C . THR A 1 341 ? 14.508 -7.164 -6.692 1.00 96.31 341 THR A C 1
ATOM 2754 O O . THR A 1 341 ? 13.555 -7.941 -6.617 1.00 96.31 341 THR A O 1
ATOM 2757 N N . ASN A 1 342 ? 14.799 -6.286 -5.732 1.00 93.50 342 ASN A N 1
ATOM 2758 C CA . ASN A 1 342 ? 13.887 -5.893 -4.658 1.00 93.50 342 ASN A CA 1
ATOM 2759 C C . ASN A 1 342 ? 13.867 -4.357 -4.635 1.00 93.50 342 ASN A C 1
ATOM 2761 O O . ASN A 1 342 ? 14.933 -3.741 -4.593 1.00 93.50 342 ASN A O 1
ATOM 2765 N N . ALA A 1 343 ? 12.692 -3.744 -4.766 1.00 93.31 343 ALA A N 1
ATOM 2766 C CA . ALA A 1 343 ? 12.537 -2.293 -4.889 1.00 93.31 343 ALA A CA 1
ATOM 2767 C C . ALA A 1 343 ? 12.309 -1.586 -3.543 1.00 93.31 343 ALA A C 1
ATOM 2769 O O . ALA A 1 343 ? 12.601 -0.398 -3.431 1.00 93.31 343 ALA A O 1
ATOM 2770 N N . GLU A 1 344 ? 11.836 -2.330 -2.541 1.00 92.88 344 GLU A N 1
ATOM 2771 C CA . GLU A 1 344 ? 11.592 -1.893 -1.165 1.00 92.88 344 GLU A CA 1
ATOM 2772 C C . GLU A 1 344 ? 10.625 -0.688 -1.114 1.00 92.88 344 GLU A C 1
ATOM 2774 O O . GLU A 1 344 ? 9.739 -0.556 -1.969 1.00 92.88 344 GLU A O 1
ATOM 2779 N N . THR A 1 345 ? 10.713 0.158 -0.086 1.00 91.62 345 THR A N 1
ATOM 2780 C CA . THR A 1 345 ? 9.873 1.362 0.025 1.00 91.62 345 THR A CA 1
ATOM 2781 C C . THR A 1 345 ? 10.336 2.422 -0.973 1.00 91.62 345 THR A C 1
ATOM 2783 O O . THR A 1 345 ? 11.475 2.889 -0.919 1.00 91.62 345 THR A O 1
ATOM 2786 N N . ILE A 1 346 ? 9.437 2.853 -1.861 1.00 90.00 346 ILE A N 1
ATOM 2787 C CA . ILE A 1 346 ? 9.729 3.902 -2.844 1.00 90.00 346 ILE A CA 1
ATOM 2788 C C . ILE A 1 346 ? 9.679 5.279 -2.173 1.00 90.00 346 ILE A C 1
ATOM 2790 O O . ILE A 1 346 ? 8.632 5.921 -2.086 1.00 90.00 346 ILE A O 1
ATOM 2794 N N . GLU A 1 347 ? 10.848 5.735 -1.729 1.00 86.25 347 GLU A N 1
ATOM 2795 C CA . GLU A 1 347 ? 11.090 7.119 -1.323 1.00 86.25 347 GLU A CA 1
ATOM 2796 C C . GLU A 1 347 ? 11.591 7.968 -2.516 1.00 86.25 347 GLU A C 1
ATOM 2798 O O . GLU A 1 347 ? 10.927 8.079 -3.546 1.00 86.25 347 GLU A O 1
ATOM 2803 N N . ARG A 1 348 ? 12.768 8.599 -2.385 1.00 89.69 348 ARG A N 1
ATOM 2804 C CA . ARG A 1 348 ? 13.278 9.628 -3.308 1.00 89.69 348 ARG A CA 1
ATOM 2805 C C . ARG A 1 348 ? 14.016 9.058 -4.524 1.00 89.69 348 ARG A C 1
ATOM 2807 O O . ARG A 1 348 ? 13.953 9.639 -5.606 1.00 89.69 348 ARG A O 1
ATOM 2814 N N . SER A 1 349 ? 14.719 7.940 -4.362 1.00 90.88 349 SER A N 1
ATOM 2815 C CA . SER A 1 349 ? 15.476 7.282 -5.438 1.00 90.88 349 SER A CA 1
ATOM 2816 C C . SER A 1 349 ? 14.551 6.591 -6.444 1.00 90.88 349 SER A C 1
ATOM 2818 O O . SER A 1 349 ? 13.443 6.188 -6.097 1.00 90.88 349 SER A O 1
ATOM 2820 N N . THR A 1 350 ? 15.001 6.414 -7.688 1.00 92.50 350 THR A N 1
ATOM 2821 C CA . THR A 1 350 ? 14.267 5.592 -8.665 1.00 92.50 350 THR A CA 1
ATOM 2822 C C . THR A 1 350 ? 14.417 4.105 -8.321 1.00 92.50 350 THR A C 1
ATOM 2824 O O . THR A 1 350 ? 15.559 3.651 -8.183 1.00 92.50 350 THR A O 1
ATOM 2827 N N . PRO A 1 351 ? 13.325 3.328 -8.214 1.00 94.31 351 PRO A N 1
ATOM 2828 C CA . PRO A 1 351 ? 13.396 1.897 -7.927 1.00 94.31 351 PRO A CA 1
ATOM 2829 C C . PRO A 1 351 ? 14.047 1.105 -9.077 1.00 94.31 351 PRO A C 1
ATOM 2831 O O . PRO A 1 351 ? 13.905 1.481 -10.245 1.00 94.31 351 PRO A O 1
ATOM 2834 N N . PRO A 1 352 ? 14.720 -0.023 -8.784 1.00 96.12 352 PRO A N 1
ATOM 2835 C CA . PRO A 1 352 ? 15.281 -0.897 -9.806 1.00 96.12 352 PRO A CA 1
ATOM 2836 C C . PRO A 1 352 ? 14.177 -1.578 -10.628 1.00 96.12 352 PRO A C 1
ATOM 2838 O O . PRO A 1 352 ? 13.250 -2.189 -10.091 1.00 96.12 352 PRO A O 1
ATOM 2841 N N . ALA A 1 353 ? 14.300 -1.513 -11.950 1.00 96.81 353 ALA A N 1
ATOM 2842 C CA . ALA A 1 353 ? 13.357 -2.126 -12.875 1.00 96.81 353 ALA A CA 1
ATOM 2843 C C . ALA A 1 353 ? 13.809 -3.535 -13.279 1.00 96.81 353 ALA A C 1
ATOM 2845 O O . ALA A 1 353 ? 14.990 -3.765 -13.545 1.00 96.81 353 ALA A O 1
ATOM 2846 N N . LEU A 1 354 ? 12.860 -4.466 -13.390 1.00 98.31 354 LEU A N 1
ATOM 2847 C CA . LEU A 1 354 ? 13.094 -5.791 -13.958 1.00 98.31 354 LEU A CA 1
ATOM 2848 C C . LEU A 1 354 ? 12.495 -5.853 -15.370 1.00 98.31 354 LEU A C 1
ATOM 2850 O O . LEU A 1 354 ? 11.292 -5.660 -15.569 1.00 98.31 354 LEU A O 1
ATOM 2854 N N . LEU A 1 355 ? 13.351 -6.112 -16.356 1.00 98.56 355 LEU A N 1
ATOM 2855 C CA . LEU A 1 355 ? 12.972 -6.369 -17.741 1.00 98.56 355 LEU A CA 1
ATOM 2856 C C . LEU A 1 355 ? 12.795 -7.871 -17.950 1.00 98.56 355 LEU A C 1
ATOM 2858 O O . LEU A 1 355 ? 13.661 -8.658 -17.575 1.00 98.56 355 LEU A O 1
ATOM 2862 N N . LEU A 1 356 ? 11.702 -8.264 -18.595 1.00 98.56 356 LEU A N 1
ATOM 2863 C CA . LEU A 1 356 ? 11.372 -9.648 -18.919 1.00 98.56 356 LEU A CA 1
ATOM 2864 C C . LEU A 1 356 ? 11.343 -9.845 -20.432 1.00 98.56 356 LEU A C 1
ATOM 2866 O O . LEU A 1 356 ? 10.727 -9.059 -21.153 1.00 98.56 356 LEU A O 1
ATOM 2870 N N . PHE A 1 357 ? 11.960 -10.929 -20.895 1.00 98.44 357 PHE A N 1
ATOM 2871 C CA . PHE A 1 357 ? 12.028 -11.310 -22.302 1.00 98.44 357 PHE A CA 1
ATOM 2872 C C . PHE A 1 357 ? 11.088 -12.500 -22.550 1.00 98.44 357 PHE A C 1
ATOM 2874 O O . PHE A 1 357 ? 11.477 -13.665 -22.451 1.00 98.44 357 PHE A O 1
ATOM 2881 N N . LEU A 1 358 ? 9.817 -12.191 -22.817 1.00 98.31 358 LEU A N 1
ATOM 2882 C CA . LEU A 1 358 ? 8.776 -13.164 -23.177 1.00 98.31 358 LEU A CA 1
ATOM 2883 C C . LEU A 1 358 ? 8.866 -13.446 -24.685 1.00 98.31 358 LEU A C 1
ATOM 2885 O O . LEU A 1 358 ? 9.151 -12.519 -25.441 1.00 98.31 358 LEU A O 1
ATOM 2889 N N . GLU A 1 359 ? 8.647 -14.681 -25.156 1.00 96.94 359 GLU A N 1
ATOM 2890 C CA . GLU A 1 359 ? 8.668 -14.945 -26.615 1.00 96.94 359 GLU A CA 1
ATOM 2891 C C . GLU A 1 359 ? 7.571 -14.120 -27.321 1.00 96.94 359 GLU A C 1
ATOM 2893 O O . GLU A 1 359 ? 6.545 -13.798 -26.714 1.00 96.94 359 GLU A O 1
ATOM 2898 N N . LYS A 1 360 ? 7.715 -13.797 -28.616 1.00 94.75 360 LYS A N 1
ATOM 2899 C CA . LYS A 1 360 ? 6.612 -13.162 -29.362 1.00 94.75 360 LYS A CA 1
ATOM 2900 C C . LYS A 1 360 ? 5.323 -13.980 -29.212 1.00 94.75 360 LYS A C 1
ATOM 2902 O O . LYS A 1 360 ? 5.303 -15.187 -29.456 1.00 94.75 360 LYS A O 1
ATOM 2907 N N . ASN A 1 361 ? 4.232 -13.283 -28.897 1.00 91.56 361 ASN A N 1
ATOM 2908 C CA . ASN A 1 361 ? 2.896 -13.826 -28.613 1.00 91.56 361 ASN A CA 1
ATOM 2909 C C . ASN A 1 361 ? 2.750 -14.589 -27.274 1.00 91.56 361 ASN A C 1
ATOM 2911 O O . ASN A 1 361 ? 1.648 -15.045 -26.976 1.00 91.56 361 ASN A O 1
ATOM 2915 N N . GLU A 1 362 ? 3.790 -14.694 -26.437 1.00 95.56 362 GLU A N 1
ATOM 2916 C CA . GLU A 1 362 ? 3.645 -15.108 -25.033 1.00 95.56 362 GLU A CA 1
ATOM 2917 C C . GLU A 1 362 ? 2.989 -13.949 -24.243 1.00 95.56 362 GLU A C 1
ATOM 2919 O O . GLU A 1 362 ? 3.564 -12.860 -24.181 1.00 95.56 362 GLU A O 1
ATOM 2924 N N . PRO A 1 363 ? 1.780 -14.120 -23.668 1.00 95.12 363 PRO A N 1
ATOM 2925 C CA . PRO A 1 363 ? 1.075 -13.031 -22.994 1.00 95.12 363 PRO A CA 1
ATOM 2926 C C . PRO A 1 363 ? 1.706 -12.708 -21.634 1.00 95.12 363 PRO A C 1
ATOM 2928 O O . PRO A 1 363 ? 2.169 -13.609 -20.930 1.00 95.12 363 PRO A O 1
ATOM 2931 N N . LEU A 1 364 ? 1.663 -11.436 -21.226 1.00 96.81 364 LEU A N 1
ATOM 2932 C CA . LEU A 1 364 ? 2.052 -11.010 -19.880 1.00 96.81 364 LEU A CA 1
ATOM 2933 C C . LEU A 1 364 ? 1.010 -11.482 -18.849 1.00 96.81 364 LEU A C 1
ATOM 2935 O O . LEU A 1 364 ? -0.150 -11.079 -18.901 1.00 96.81 364 LEU A O 1
ATOM 2939 N N . ALA A 1 365 ? 1.432 -12.343 -17.926 1.00 96.31 365 ALA A N 1
ATOM 2940 C CA . ALA A 1 365 ? 0.629 -12.905 -16.841 1.00 96.31 365 ALA A CA 1
ATOM 2941 C C . ALA A 1 365 ? 1.563 -13.389 -15.709 1.00 96.31 365 ALA A C 1
ATOM 2943 O O . ALA A 1 365 ? 2.730 -13.673 -15.987 1.00 96.31 365 ALA A O 1
ATOM 2944 N N . PRO A 1 366 ? 1.091 -13.579 -14.460 1.00 95.81 366 PRO A N 1
ATOM 2945 C CA . PRO A 1 366 ? 1.949 -14.009 -13.345 1.00 95.81 366 PRO A CA 1
ATOM 2946 C C . PRO A 1 366 ? 2.792 -15.263 -13.642 1.00 95.81 366 PRO A C 1
ATOM 2948 O O . PRO A 1 366 ? 3.979 -15.321 -13.325 1.00 95.81 366 PRO A O 1
ATOM 2951 N N . ALA A 1 367 ? 2.210 -16.242 -14.344 1.00 95.50 367 ALA A N 1
ATOM 2952 C CA . ALA A 1 367 ? 2.899 -17.476 -14.720 1.00 95.50 367 ALA A CA 1
ATOM 2953 C C . ALA A 1 367 ? 3.972 -17.291 -15.816 1.00 95.50 367 ALA A C 1
ATOM 2955 O O . ALA A 1 367 ? 4.969 -18.012 -15.811 1.00 95.50 367 ALA A O 1
ATOM 2956 N N . SER A 1 368 ? 3.804 -16.351 -16.757 1.00 97.50 368 SER A N 1
ATOM 2957 C CA . SER A 1 368 ? 4.841 -16.046 -17.761 1.00 97.50 368 SER A CA 1
ATOM 2958 C C . SER A 1 368 ? 5.939 -15.148 -17.189 1.00 97.50 368 SER A C 1
ATOM 2960 O O . SER A 1 368 ? 7.099 -15.322 -17.559 1.00 97.50 368 SER A O 1
ATOM 2962 N N . ILE A 1 369 ? 5.604 -14.283 -16.223 1.00 98.06 369 ILE A N 1
ATOM 2963 C CA . ILE A 1 369 ? 6.563 -13.506 -15.426 1.00 98.06 369 ILE A CA 1
ATOM 2964 C C . ILE A 1 369 ? 7.506 -14.449 -14.668 1.00 98.06 369 ILE A C 1
ATOM 2966 O O . ILE A 1 369 ? 8.711 -14.443 -14.930 1.00 98.06 369 ILE A O 1
ATOM 2970 N N . MET A 1 370 ? 6.975 -15.340 -13.818 1.00 97.69 370 MET A N 1
ATOM 2971 C CA . MET A 1 370 ? 7.818 -16.285 -13.071 1.00 97.69 370 MET A CA 1
ATOM 2972 C C . MET A 1 370 ? 8.575 -17.246 -13.996 1.00 97.69 370 MET A C 1
ATOM 2974 O O . MET A 1 370 ? 9.759 -17.495 -13.773 1.00 97.69 370 MET A O 1
ATOM 2978 N N . ARG A 1 371 ? 7.961 -17.723 -15.090 1.00 97.56 371 ARG A N 1
ATOM 2979 C CA . ARG A 1 371 ? 8.660 -18.539 -16.099 1.00 97.56 371 ARG A CA 1
ATOM 2980 C C . ARG A 1 371 ? 9.824 -17.793 -16.757 1.00 97.56 371 ARG A C 1
ATOM 2982 O O . ARG A 1 371 ? 10.865 -18.401 -16.982 1.00 97.56 371 ARG A O 1
ATOM 2989 N N . ALA A 1 372 ? 9.685 -16.504 -17.072 1.00 98.12 372 ALA A N 1
ATOM 2990 C CA . ALA A 1 372 ? 10.782 -15.705 -17.621 1.00 98.12 372 ALA A CA 1
ATOM 2991 C C . ALA A 1 372 ? 11.912 -15.499 -16.596 1.00 98.12 372 ALA A C 1
ATOM 2993 O O . ALA A 1 372 ? 13.080 -15.666 -16.949 1.00 98.12 372 ALA A O 1
ATOM 2994 N N . ILE A 1 373 ? 11.573 -15.229 -15.331 1.00 98.31 373 ILE A N 1
ATOM 2995 C CA . ILE A 1 373 ? 12.537 -15.102 -14.227 1.00 98.31 373 ILE A CA 1
ATOM 2996 C C . ILE A 1 373 ? 13.330 -16.404 -14.040 1.00 98.31 373 ILE A C 1
ATOM 2998 O O . ILE A 1 373 ? 14.558 -16.393 -14.133 1.00 98.31 373 ILE A O 1
ATOM 3002 N N . LEU A 1 374 ? 12.638 -17.533 -13.855 1.00 97.81 374 LEU A N 1
ATOM 3003 C CA . LEU A 1 374 ? 13.239 -18.847 -13.595 1.00 97.81 374 LEU A CA 1
ATOM 3004 C C . LEU A 1 374 ? 14.028 -19.391 -14.798 1.00 97.81 374 LEU A C 1
ATOM 3006 O O . LEU A 1 374 ? 15.054 -20.040 -14.620 1.00 97.81 374 LEU A O 1
ATOM 3010 N N . ALA A 1 375 ? 13.621 -19.065 -16.028 1.00 97.44 375 ALA A N 1
ATOM 3011 C CA . ALA A 1 375 ? 14.390 -19.368 -17.238 1.00 97.44 375 ALA A CA 1
ATOM 3012 C C . ALA A 1 375 ? 15.575 -18.404 -17.479 1.00 97.44 375 ALA A C 1
ATOM 3014 O O . ALA A 1 375 ? 16.190 -18.456 -18.544 1.00 97.44 375 ALA A O 1
ATOM 3015 N N . ARG A 1 376 ? 15.875 -17.497 -16.533 1.00 97.25 376 ARG A N 1
ATOM 3016 C CA . ARG A 1 376 ? 16.915 -16.450 -16.630 1.00 97.25 376 ARG A CA 1
ATOM 3017 C C . ARG A 1 376 ? 16.746 -15.528 -17.856 1.00 97.25 376 ARG A C 1
ATOM 3019 O O . ARG A 1 376 ? 17.688 -14.861 -18.276 1.00 97.25 376 ARG A O 1
ATOM 3026 N N . ARG A 1 377 ? 15.525 -15.443 -18.407 1.00 97.62 377 ARG A N 1
ATOM 3027 C CA . ARG A 1 377 ? 15.114 -14.546 -19.506 1.00 97.62 377 ARG A CA 1
ATOM 3028 C C . ARG A 1 377 ? 14.731 -13.165 -18.960 1.00 97.62 377 ARG A C 1
ATOM 3030 O O . ARG A 1 377 ? 13.636 -12.662 -19.223 1.00 97.62 377 ARG A O 1
ATOM 3037 N N . ASN A 1 378 ? 15.606 -12.576 -18.149 1.00 98.00 378 ASN A N 1
ATOM 3038 C CA . ASN A 1 378 ? 15.368 -11.289 -17.505 1.00 98.00 378 ASN A CA 1
ATOM 3039 C C . ASN A 1 378 ? 16.656 -10.445 -17.400 1.00 98.00 378 ASN A C 1
ATOM 3041 O O . ASN A 1 378 ? 17.761 -10.960 -17.587 1.00 98.00 378 ASN A O 1
ATOM 3045 N N . ALA A 1 379 ? 16.497 -9.148 -17.138 1.00 98.31 379 ALA A N 1
ATOM 3046 C CA . ALA A 1 379 ? 17.583 -8.216 -16.845 1.00 98.31 379 ALA A CA 1
ATOM 3047 C C . ALA A 1 379 ? 17.154 -7.227 -15.753 1.00 98.31 379 ALA A C 1
ATOM 3049 O O . ALA A 1 379 ? 16.069 -6.650 -15.839 1.00 98.31 379 ALA A O 1
ATOM 3050 N N . ALA A 1 380 ? 18.013 -6.991 -14.764 1.00 98.12 380 ALA A N 1
ATOM 3051 C CA . ALA A 1 380 ? 17.838 -5.924 -13.785 1.00 98.12 380 ALA A CA 1
ATOM 3052 C C . ALA A 1 380 ? 18.460 -4.624 -14.311 1.00 98.12 380 ALA A C 1
ATOM 3054 O O . ALA A 1 380 ? 19.574 -4.638 -14.842 1.00 98.12 380 ALA A O 1
ATOM 3055 N N . VAL A 1 381 ? 17.755 -3.505 -14.144 1.00 97.00 381 VAL A N 1
ATOM 3056 C CA . VAL A 1 381 ? 18.241 -2.157 -14.460 1.00 97.00 381 VAL A CA 1
ATOM 3057 C C . VAL A 1 381 ? 18.144 -1.285 -13.211 1.00 97.00 381 VAL A C 1
ATOM 3059 O O . VAL A 1 381 ? 17.070 -1.126 -12.634 1.00 97.00 381 VAL A O 1
ATOM 3062 N N . PHE A 1 382 ? 19.280 -0.733 -12.800 1.00 95.31 382 PHE A N 1
ATOM 3063 C CA . PHE A 1 382 ? 19.445 0.101 -11.610 1.00 95.31 382 PHE A CA 1
ATOM 3064 C C . PHE A 1 382 ? 19.561 1.589 -11.990 1.00 95.31 382 PHE A C 1
ATOM 3066 O O . PHE A 1 382 ? 19.542 1.945 -13.174 1.00 95.31 382 PHE A O 1
ATOM 3073 N N . GLU A 1 383 ? 19.695 2.469 -10.988 1.00 89.94 383 GLU A N 1
ATOM 3074 C CA . GLU A 1 383 ? 19.846 3.913 -11.218 1.00 89.94 383 GLU A CA 1
ATOM 3075 C C . GLU A 1 383 ? 20.977 4.212 -12.220 1.00 89.94 383 GLU A C 1
ATOM 3077 O O . GLU A 1 383 ? 22.030 3.569 -12.232 1.00 89.94 383 GLU A O 1
ATOM 3082 N N . ASN A 1 384 ? 20.759 5.225 -13.057 1.00 88.31 384 ASN A N 1
ATOM 3083 C CA . ASN A 1 384 ? 21.662 5.693 -14.107 1.00 88.31 384 ASN A CA 1
ATOM 3084 C C . ASN A 1 384 ? 21.849 4.686 -15.262 1.00 88.31 384 ASN A C 1
ATOM 3086 O O . ASN A 1 384 ? 22.770 4.827 -16.064 1.00 88.31 384 ASN A O 1
ATOM 3090 N N . GLY A 1 385 ? 20.954 3.695 -15.380 1.00 87.75 385 GLY A N 1
ATOM 3091 C CA . GLY A 1 385 ? 20.921 2.744 -16.495 1.00 87.75 385 GLY A CA 1
ATOM 3092 C C . GLY A 1 385 ? 21.950 1.615 -16.397 1.00 87.75 385 GLY A C 1
ATOM 3093 O O . GLY A 1 385 ? 22.261 0.990 -17.409 1.00 87.75 385 GLY A O 1
ATOM 3094 N N . ALA A 1 386 ? 22.494 1.343 -15.207 1.00 92.38 386 ALA A N 1
ATOM 3095 C CA . ALA A 1 386 ? 23.384 0.204 -14.988 1.00 92.38 386 ALA A CA 1
ATOM 3096 C C . ALA A 1 386 ? 22.601 -1.121 -15.076 1.00 92.38 386 ALA A C 1
ATOM 3098 O O . ALA A 1 386 ? 21.550 -1.258 -14.452 1.00 92.38 386 ALA A O 1
ATOM 3099 N N . VAL A 1 387 ? 23.106 -2.100 -15.836 1.00 95.38 387 VAL A N 1
ATOM 3100 C CA . VAL A 1 387 ? 22.379 -3.340 -16.178 1.00 95.38 387 VAL A CA 1
ATOM 3101 C C . VAL A 1 387 ? 23.105 -4.586 -15.669 1.00 95.38 387 VAL A C 1
ATOM 3103 O O . VAL A 1 387 ? 24.313 -4.711 -15.868 1.00 95.38 387 VAL A O 1
ATOM 3106 N N . LEU A 1 388 ? 22.346 -5.530 -15.103 1.00 96.56 388 LEU A N 1
ATOM 3107 C CA . LEU A 1 388 ? 22.769 -6.897 -14.780 1.00 96.56 388 LEU A CA 1
ATOM 3108 C C . LEU A 1 388 ? 21.886 -7.892 -15.543 1.00 96.56 388 LEU A C 1
ATOM 3110 O O . LEU A 1 388 ? 20.659 -7.846 -15.436 1.00 96.56 388 LEU A O 1
ATOM 3114 N N . ALA A 1 389 ? 22.492 -8.781 -16.331 1.00 97.06 389 ALA A N 1
ATOM 3115 C CA . ALA A 1 389 ? 21.776 -9.791 -17.116 1.00 97.06 389 ALA A CA 1
ATOM 3116 C C . ALA A 1 389 ? 22.708 -10.915 -17.587 1.00 97.06 389 ALA A C 1
ATOM 3118 O O . ALA A 1 389 ? 23.922 -10.729 -17.661 1.00 97.06 389 ALA A O 1
ATOM 3119 N N . LEU A 1 390 ? 22.149 -12.054 -18.008 1.00 94.56 390 LEU A N 1
ATOM 3120 C CA . LEU A 1 390 ? 22.924 -13.050 -18.757 1.00 94.56 390 LEU A CA 1
ATOM 3121 C C . LEU A 1 390 ? 23.546 -12.434 -20.017 1.00 94.56 390 LEU A C 1
ATOM 3123 O O . LEU A 1 390 ? 22.931 -11.596 -20.676 1.00 94.56 390 LEU A O 1
ATOM 3127 N N . LYS A 1 391 ? 24.762 -12.862 -20.366 1.00 89.88 391 LYS A N 1
ATOM 3128 C CA . LYS A 1 391 ? 25.597 -12.288 -21.437 1.00 89.88 391 LYS A CA 1
ATOM 3129 C C . LYS A 1 391 ? 24.896 -12.227 -22.801 1.00 89.88 391 LYS A C 1
ATOM 3131 O O . LYS A 1 391 ? 25.087 -11.270 -23.554 1.00 89.88 391 LYS A O 1
ATOM 3136 N N . GLU A 1 392 ? 24.060 -13.221 -23.078 1.00 91.88 392 GLU A N 1
ATOM 3137 C CA . GLU A 1 392 ? 23.220 -13.378 -24.269 1.00 91.88 392 GLU A CA 1
ATOM 3138 C C . GLU A 1 392 ? 22.144 -12.285 -24.386 1.00 91.88 392 GLU A C 1
ATOM 3140 O O . GLU A 1 392 ? 21.677 -12.000 -25.485 1.00 91.88 392 GLU A O 1
ATOM 3145 N N . LEU A 1 393 ? 21.761 -11.664 -23.266 1.00 96.12 393 LEU A N 1
ATOM 3146 C CA . LEU A 1 393 ? 20.798 -10.564 -23.187 1.00 96.12 393 LEU A CA 1
ATOM 3147 C C . LEU A 1 393 ? 21.496 -9.218 -22.939 1.00 96.12 393 LEU A C 1
ATOM 3149 O O . LEU A 1 393 ? 21.103 -8.202 -23.507 1.00 96.12 393 LEU A O 1
ATOM 3153 N N . LEU A 1 394 ? 22.558 -9.213 -22.130 1.00 95.62 394 LEU A N 1
ATOM 3154 C CA . LEU A 1 394 ? 23.246 -8.020 -21.639 1.00 95.62 394 LEU A CA 1
ATOM 3155 C C . LEU A 1 394 ? 23.830 -7.156 -22.765 1.00 95.62 394 LEU A C 1
ATOM 3157 O O . LEU A 1 394 ? 23.612 -5.946 -22.794 1.00 95.62 394 LEU A O 1
ATOM 3161 N N . ASN A 1 395 ? 24.557 -7.759 -23.710 1.00 95.75 395 ASN A N 1
ATOM 3162 C CA . ASN A 1 395 ? 25.190 -7.006 -24.799 1.00 95.75 395 ASN A CA 1
ATOM 3163 C C . ASN A 1 395 ? 24.191 -6.536 -25.879 1.00 95.75 395 ASN A C 1
ATOM 3165 O O . ASN A 1 395 ? 24.295 -5.384 -26.301 1.00 95.75 395 ASN A O 1
ATOM 3169 N N . PRO A 1 396 ? 23.187 -7.335 -26.287 1.00 96.38 396 PRO A N 1
ATOM 3170 C CA . PRO A 1 396 ? 22.069 -6.844 -27.096 1.00 96.38 396 PRO A CA 1
ATOM 3171 C C . PRO A 1 396 ? 21.283 -5.703 -26.434 1.00 96.38 396 PRO A C 1
ATOM 3173 O O . PRO A 1 396 ? 21.003 -4.698 -27.082 1.00 96.38 396 PRO A O 1
ATOM 3176 N N . LEU A 1 397 ? 20.992 -5.796 -25.131 1.00 96.88 397 LEU A N 1
ATOM 3177 C CA . LEU A 1 397 ? 20.301 -4.738 -24.388 1.00 96.88 397 LEU A CA 1
ATOM 3178 C C . LEU A 1 397 ? 21.139 -3.451 -24.302 1.00 96.88 397 LEU A C 1
ATOM 3180 O O . LEU A 1 397 ? 20.615 -2.366 -24.538 1.00 96.88 397 LEU A O 1
ATOM 3184 N N . ARG A 1 398 ? 22.454 -3.561 -24.071 1.00 96.06 398 ARG A N 1
ATOM 3185 C CA . ARG A 1 398 ? 23.408 -2.439 -24.175 1.00 96.06 398 ARG A CA 1
ATOM 3186 C C . ARG A 1 398 ? 23.327 -1.721 -25.532 1.00 96.06 398 ARG A C 1
ATOM 3188 O O . ARG A 1 398 ? 23.328 -0.494 -25.570 1.00 96.06 398 ARG A O 1
ATOM 3195 N N . ILE A 1 399 ? 23.214 -2.463 -26.636 1.00 96.81 399 ILE A N 1
ATOM 3196 C CA . ILE A 1 399 ? 23.031 -1.896 -27.985 1.00 96.81 399 ILE A CA 1
ATOM 3197 C C . ILE A 1 399 ? 21.680 -1.173 -28.125 1.00 96.81 399 ILE A C 1
ATOM 3199 O O . ILE A 1 399 ? 21.642 -0.069 -28.666 1.00 96.81 399 ILE A O 1
ATOM 3203 N N . LEU A 1 400 ? 20.588 -1.738 -27.597 1.00 94.88 400 LEU A N 1
ATOM 3204 C CA . LEU A 1 400 ? 19.265 -1.093 -27.596 1.00 94.88 400 LEU A CA 1
ATOM 3205 C C . LEU A 1 400 ? 19.255 0.226 -26.797 1.00 94.88 400 LEU A C 1
ATOM 3207 O O . LEU A 1 400 ? 18.643 1.203 -27.226 1.00 94.88 400 LEU A O 1
ATOM 3211 N N . ILE A 1 401 ? 19.983 0.284 -25.677 1.00 93.75 401 ILE A N 1
ATOM 3212 C CA . ILE A 1 401 ? 20.152 1.496 -24.854 1.00 93.75 401 ILE A CA 1
ATOM 3213 C C . ILE A 1 401 ? 20.914 2.598 -25.612 1.00 93.75 401 ILE A C 1
ATOM 3215 O O . ILE A 1 401 ? 20.600 3.779 -25.457 1.00 93.75 401 ILE A O 1
ATOM 3219 N N . LEU A 1 402 ? 21.893 2.233 -26.449 1.00 93.19 402 LEU A N 1
ATOM 3220 C CA . LEU A 1 402 ? 22.636 3.184 -27.286 1.00 93.19 402 LEU A CA 1
ATOM 3221 C C . LEU A 1 402 ? 21.874 3.630 -28.547 1.00 93.19 402 LEU A C 1
ATOM 3223 O O . LEU A 1 402 ? 22.104 4.746 -29.009 1.00 93.19 402 LEU A O 1
ATOM 3227 N N . GLU A 1 403 ? 20.968 2.806 -29.091 1.00 91.62 403 GLU A N 1
ATOM 3228 C CA . GLU A 1 403 ? 20.082 3.192 -30.209 1.00 91.62 403 GLU A CA 1
ATOM 3229 C C . GLU A 1 403 ? 18.915 4.086 -29.760 1.00 91.62 403 GLU A C 1
ATOM 3231 O O . GLU A 1 403 ? 18.462 4.929 -30.531 1.00 91.62 403 GLU A O 1
ATOM 3236 N N . GLN A 1 404 ? 18.509 3.992 -28.487 1.00 87.50 404 GLN A N 1
ATOM 3237 C CA . GLN A 1 404 ? 17.557 4.875 -27.792 1.00 87.50 404 GLN A CA 1
ATOM 3238 C C . GLN A 1 404 ? 16.101 4.754 -28.268 1.00 87.50 404 GLN A C 1
ATOM 3240 O O . GLN A 1 404 ? 15.207 4.573 -27.444 1.00 87.50 404 GLN A O 1
ATOM 3245 N N . GLU A 1 405 ? 15.841 4.853 -29.572 1.00 87.94 405 GLU A N 1
ATOM 3246 C CA . GLU A 1 405 ? 14.491 4.954 -30.127 1.00 87.94 405 GLU A CA 1
ATOM 3247 C C . GLU A 1 405 ? 13.653 3.705 -29.859 1.00 87.94 405 GLU A C 1
ATOM 3249 O O . GLU A 1 405 ? 12.502 3.830 -29.438 1.00 87.94 405 GLU A O 1
ATOM 3254 N N . HIS A 1 406 ? 14.215 2.508 -30.050 1.00 90.50 406 HIS A N 1
ATOM 3255 C CA . HIS A 1 406 ? 13.471 1.262 -29.888 1.00 90.50 406 HIS A CA 1
ATOM 3256 C C . HIS A 1 406 ? 12.905 1.119 -28.467 1.00 90.50 406 HIS A C 1
ATOM 3258 O O . HIS A 1 406 ? 11.719 0.830 -28.295 1.00 90.50 406 HIS A O 1
ATOM 3264 N N . LEU A 1 407 ? 13.718 1.381 -27.438 1.00 92.12 407 LEU A N 1
ATOM 3265 C CA . LEU A 1 407 ? 13.282 1.293 -26.042 1.00 92.12 407 LEU A CA 1
ATOM 3266 C C . LEU A 1 407 ? 12.364 2.463 -25.656 1.00 92.12 407 LEU A C 1
ATOM 3268 O O . LEU A 1 407 ? 11.348 2.230 -25.001 1.00 92.12 407 LEU A O 1
ATOM 3272 N N . SER A 1 408 ? 12.635 3.686 -26.126 1.00 89.75 408 SER A N 1
ATOM 3273 C CA . SER A 1 408 ? 11.752 4.845 -25.908 1.00 89.75 408 SER A CA 1
ATOM 3274 C C . SER A 1 408 ? 10.359 4.653 -26.525 1.00 89.75 408 SER A C 1
ATOM 3276 O O . SER A 1 408 ? 9.361 5.043 -25.918 1.00 89.75 408 SER A O 1
ATOM 3278 N N . ARG A 1 409 ? 10.262 4.002 -27.696 1.00 89.12 409 ARG A N 1
ATOM 3279 C CA . ARG A 1 409 ? 8.985 3.593 -28.311 1.00 89.12 409 ARG A CA 1
ATOM 3280 C C . ARG A 1 409 ? 8.391 2.312 -27.719 1.00 89.12 409 ARG A C 1
ATOM 3282 O O . ARG A 1 409 ? 7.196 2.100 -27.874 1.00 89.12 409 ARG A O 1
ATOM 3289 N N . THR A 1 410 ? 9.167 1.486 -27.017 1.00 91.69 410 THR A N 1
ATOM 3290 C CA . THR A 1 410 ? 8.627 0.328 -26.276 1.00 91.69 410 THR A CA 1
ATOM 3291 C C . THR A 1 410 ? 7.965 0.764 -24.967 1.00 91.69 410 THR A C 1
ATOM 3293 O O . THR A 1 410 ? 6.933 0.213 -24.595 1.00 91.69 410 THR A O 1
ATOM 3296 N N . PHE A 1 411 ? 8.517 1.776 -24.286 1.00 92.94 411 PHE A N 1
ATOM 3297 C CA . PHE A 1 411 ? 8.073 2.195 -22.950 1.00 92.94 411 PHE A CA 1
ATOM 3298 C C . PHE A 1 411 ? 7.422 3.588 -22.876 1.00 92.94 411 PHE A C 1
ATOM 3300 O O . PHE A 1 411 ? 7.123 4.055 -21.779 1.00 92.94 411 PHE A O 1
ATOM 3307 N N . MET A 1 412 ? 7.136 4.213 -24.026 1.00 90.19 412 MET A N 1
ATOM 3308 C CA . MET A 1 412 ? 6.436 5.504 -24.137 1.00 90.19 412 MET A CA 1
ATOM 3309 C C . MET A 1 412 ? 7.147 6.658 -23.400 1.00 90.19 412 MET A C 1
ATOM 3311 O O . MET A 1 412 ? 6.518 7.475 -22.731 1.00 90.19 412 MET A O 1
ATOM 3315 N N . ASP A 1 413 ? 8.473 6.754 -23.518 1.00 86.75 413 ASP A N 1
ATOM 3316 C CA . ASP A 1 413 ? 9.269 7.777 -22.814 1.00 86.75 413 ASP A CA 1
ATOM 3317 C C . ASP A 1 413 ? 8.923 9.216 -23.227 1.00 86.75 413 ASP A C 1
ATOM 3319 O O . ASP A 1 413 ? 9.027 10.131 -22.419 1.00 86.75 413 ASP A O 1
ATOM 3323 N N . PHE A 1 414 ? 8.493 9.421 -24.471 1.00 86.06 414 PHE A N 1
ATOM 3324 C CA . PHE A 1 414 ? 8.216 10.739 -25.052 1.00 86.06 414 PHE A CA 1
ATOM 3325 C C . PHE A 1 414 ? 6.788 11.251 -24.791 1.00 86.06 414 PHE A C 1
ATOM 3327 O O . PHE A 1 414 ? 6.416 12.310 -25.288 1.00 86.06 414 PHE A O 1
ATOM 3334 N N . VAL A 1 415 ? 5.973 10.513 -24.034 1.00 89.44 415 VAL A N 1
ATOM 3335 C CA . VAL A 1 415 ? 4.625 10.931 -23.634 1.00 89.44 415 VAL A CA 1
ATOM 3336 C C . VAL A 1 415 ? 4.374 10.544 -22.176 1.00 89.44 415 VAL A C 1
ATOM 3338 O O . VAL A 1 415 ? 4.793 9.485 -21.703 1.00 89.44 415 VAL A O 1
ATOM 3341 N N . SER A 1 416 ? 3.704 11.401 -21.413 1.00 91.00 416 SER A N 1
ATOM 3342 C CA . SER A 1 416 ? 3.202 11.048 -20.086 1.00 91.00 416 SER A CA 1
ATOM 3343 C C . SER A 1 416 ? 1.702 11.274 -19.982 1.00 91.00 416 SER A C 1
ATOM 3345 O O . SER A 1 416 ? 1.111 12.110 -20.670 1.00 91.00 416 SER A O 1
ATOM 3347 N N . LEU A 1 417 ? 1.104 10.476 -19.109 1.00 94.81 417 LEU A N 1
ATOM 3348 C CA . LEU A 1 417 ? -0.256 10.594 -18.634 1.00 94.81 417 LEU A CA 1
ATOM 3349 C C . LEU A 1 417 ? -0.172 10.436 -17.116 1.00 94.81 417 LEU A C 1
ATOM 3351 O O . LEU A 1 417 ? 0.506 9.528 -16.636 1.00 94.81 417 LEU A O 1
ATOM 3355 N N . ASP A 1 418 ? -0.827 11.325 -16.388 1.00 96.38 418 ASP A N 1
ATOM 3356 C CA . ASP A 1 418 ? -0.983 11.267 -14.939 1.00 96.38 418 ASP A CA 1
ATOM 3357 C C . ASP A 1 418 ? -2.455 11.488 -14.573 1.00 96.38 418 ASP A C 1
ATOM 3359 O O . ASP A 1 418 ? -3.184 12.156 -15.312 1.00 96.38 418 ASP A O 1
ATOM 3363 N N . ALA A 1 419 ? -2.886 10.919 -13.449 1.00 96.00 419 ALA A N 1
ATOM 3364 C CA . ALA A 1 419 ? -4.245 10.983 -12.934 1.00 96.00 419 ALA A CA 1
ATOM 3365 C C . ALA A 1 419 ? -4.218 11.226 -11.417 1.00 96.00 419 ALA A C 1
ATOM 3367 O O . ALA A 1 419 ? -3.495 10.545 -10.694 1.00 96.00 419 ALA A O 1
ATOM 3368 N N . GLN A 1 420 ? -5.013 12.183 -10.938 1.00 95.88 420 GLN A N 1
ATOM 3369 C CA . GLN A 1 420 ? -5.107 12.559 -9.521 1.00 95.88 420 GLN A CA 1
ATOM 3370 C C . GLN A 1 420 ? -6.558 12.931 -9.170 1.00 95.88 420 GLN A C 1
ATOM 3372 O O . GLN A 1 420 ? -7.274 13.468 -10.018 1.00 95.88 420 GLN A O 1
ATOM 3377 N N . MET A 1 421 ? -7.001 12.676 -7.935 1.00 93.81 421 MET A N 1
ATOM 3378 C CA . MET A 1 421 ? -8.334 13.067 -7.454 1.00 93.81 421 MET A CA 1
ATOM 3379 C C . MET A 1 421 ? -8.275 14.277 -6.516 1.00 93.81 421 MET A C 1
ATOM 3381 O O . MET A 1 421 ? -7.682 14.220 -5.445 1.00 93.81 421 MET A O 1
ATOM 3385 N N . GLU A 1 422 ? -8.990 15.348 -6.866 1.00 91.62 422 GLU A N 1
ATOM 3386 C CA . GLU A 1 422 ? -9.266 16.479 -5.973 1.00 91.62 422 GLU A CA 1
ATOM 3387 C C . GLU A 1 422 ? -10.766 16.560 -5.671 1.00 91.62 422 GLU A C 1
ATOM 3389 O O . GLU A 1 422 ? -11.556 16.981 -6.519 1.00 91.62 422 GLU A O 1
ATOM 3394 N N . GLN A 1 423 ? -11.180 16.194 -4.454 1.00 87.75 423 GLN A N 1
ATOM 3395 C CA . GLN A 1 423 ? -12.599 16.061 -4.085 1.00 87.75 423 GLN A CA 1
ATOM 3396 C C . GLN A 1 423 ? -13.339 15.149 -5.075 1.00 87.75 423 GLN A C 1
ATOM 3398 O O . GLN A 1 423 ? -13.128 13.947 -5.020 1.00 87.75 423 GLN A O 1
ATOM 3403 N N . ASN A 1 424 ? -14.165 15.680 -5.984 1.00 91.38 424 ASN A N 1
ATOM 3404 C CA . ASN A 1 424 ? -14.828 14.916 -7.050 1.00 91.38 424 ASN A CA 1
ATOM 3405 C C . ASN A 1 424 ? -14.323 15.239 -8.463 1.00 91.38 424 ASN A C 1
ATOM 3407 O O . ASN A 1 424 ? -15.004 14.954 -9.448 1.00 91.38 424 ASN A O 1
ATOM 3411 N N . ARG A 1 425 ? -13.150 15.863 -8.573 1.00 94.00 425 ARG A N 1
ATOM 3412 C CA . ARG A 1 425 ? -12.511 16.210 -9.841 1.00 94.00 425 ARG A CA 1
ATOM 3413 C C . ARG A 1 425 ? -11.380 15.232 -10.111 1.00 94.00 425 ARG A C 1
ATOM 3415 O O . ARG A 1 425 ? -10.386 15.230 -9.393 1.00 94.00 425 ARG A O 1
ATOM 3422 N N . LEU A 1 426 ? -11.524 14.445 -11.169 1.00 96.25 426 LEU A N 1
ATOM 3423 C CA . LEU A 1 426 ? -10.413 13.712 -11.752 1.00 96.25 426 LEU A CA 1
ATOM 3424 C C . LEU A 1 426 ? -9.587 14.696 -12.585 1.00 96.25 426 LEU A C 1
ATOM 3426 O O . LEU A 1 426 ? -10.044 15.176 -13.627 1.00 96.25 426 LEU A O 1
ATOM 3430 N N . LEU A 1 427 ? -8.385 15.002 -12.110 1.00 97.12 427 LEU A N 1
ATOM 3431 C CA . LEU A 1 427 ? -7.378 15.761 -12.835 1.00 97.12 427 LEU A CA 1
ATOM 3432 C C . LEU A 1 427 ? -6.541 14.798 -13.673 1.00 97.12 427 LEU A C 1
ATOM 3434 O O . LEU A 1 427 ? -5.993 13.831 -13.150 1.00 97.12 427 LEU A O 1
ATOM 3438 N N . VAL A 1 428 ? -6.437 15.067 -14.972 1.00 96.69 428 VAL A N 1
ATOM 3439 C CA . VAL A 1 428 ? -5.680 14.250 -15.922 1.00 96.69 428 VAL A CA 1
ATOM 3440 C C . VAL A 1 428 ? -4.666 15.133 -16.635 1.00 96.69 428 VAL A C 1
ATOM 3442 O O . VAL A 1 428 ? -5.041 15.995 -17.430 1.00 96.69 428 VAL A O 1
ATOM 3445 N N . THR A 1 429 ? -3.381 14.918 -16.368 1.00 96.25 429 THR A N 1
ATOM 3446 C CA . THR A 1 429 ? -2.297 15.676 -17.010 1.00 96.25 429 THR A CA 1
ATOM 3447 C C . THR A 1 429 ? -1.677 14.843 -18.119 1.00 96.25 429 THR A C 1
ATOM 3449 O O . THR A 1 429 ? -1.229 13.726 -17.877 1.00 96.25 429 THR A O 1
ATOM 3452 N N . LEU A 1 430 ? -1.625 15.389 -19.333 1.00 94.25 430 LEU A N 1
ATOM 3453 C CA . LEU A 1 430 ? -0.874 14.819 -20.446 1.00 94.25 430 LEU A CA 1
ATOM 3454 C C . LEU A 1 430 ? 0.315 15.713 -20.765 1.00 94.25 430 LEU A C 1
ATOM 3456 O O . LEU A 1 430 ? 0.182 16.936 -20.782 1.00 94.25 430 LEU A O 1
ATOM 3460 N N . HIS A 1 431 ? 1.449 15.104 -21.090 1.00 92.94 431 HIS A N 1
ATOM 3461 C CA . HIS A 1 431 ? 2.605 15.807 -21.632 1.00 92.94 431 HIS A CA 1
ATOM 3462 C C . HIS A 1 431 ? 3.138 15.067 -22.857 1.00 92.94 431 HIS A C 1
ATOM 3464 O O . HIS A 1 431 ? 3.275 13.845 -22.842 1.00 92.94 431 HIS A O 1
ATOM 3470 N N . ASN A 1 432 ? 3.435 15.819 -23.910 1.00 91.12 432 ASN A N 1
ATOM 3471 C CA . ASN A 1 432 ? 4.198 15.372 -25.062 1.00 91.12 432 ASN A CA 1
ATOM 3472 C C . ASN A 1 432 ? 5.615 15.946 -24.957 1.00 91.12 432 ASN A C 1
ATOM 3474 O O . ASN A 1 432 ? 5.766 17.161 -24.957 1.00 91.12 432 ASN A O 1
ATOM 3478 N N . SER A 1 433 ? 6.632 15.090 -24.891 1.00 87.69 433 SER A N 1
ATOM 3479 C CA . SER A 1 433 ? 8.052 15.473 -24.846 1.00 87.69 433 SER A CA 1
ATOM 3480 C C . SER A 1 433 ? 8.761 15.288 -26.200 1.00 87.69 433 SER A C 1
ATOM 3482 O O . SER A 1 433 ? 9.992 15.327 -26.255 1.00 87.69 433 SER A O 1
ATOM 3484 N N . SER A 1 434 ? 8.017 15.042 -27.288 1.00 84.25 434 SER A N 1
ATOM 3485 C CA . SER A 1 434 ? 8.554 14.945 -28.652 1.00 84.25 434 SER A CA 1
ATOM 3486 C C . SER A 1 434 ? 8.471 16.271 -29.426 1.00 84.25 434 SER A C 1
ATOM 3488 O O . SER A 1 434 ? 7.747 17.199 -29.057 1.00 84.25 434 SER A O 1
ATOM 3490 N N . GLU A 1 435 ? 9.189 16.317 -30.551 1.00 84.12 435 GLU A N 1
ATOM 3491 C CA . GLU A 1 435 ? 9.190 17.427 -31.518 1.00 84.12 435 GLU A CA 1
ATOM 3492 C C . GLU A 1 435 ? 8.023 17.369 -32.528 1.00 84.12 435 GLU A C 1
ATOM 3494 O O . GLU A 1 435 ? 7.932 18.199 -33.433 1.00 84.12 435 GLU A O 1
ATOM 3499 N N . SER A 1 436 ? 7.116 16.395 -32.400 1.00 85.88 436 SER A N 1
ATOM 3500 C CA . SER A 1 436 ? 5.989 16.174 -33.314 1.00 85.88 436 SER A CA 1
ATOM 3501 C C . SER A 1 436 ? 4.640 16.274 -32.597 1.00 85.88 436 SER A C 1
ATOM 3503 O O . SER A 1 436 ? 4.524 16.006 -31.403 1.00 85.88 436 SER A O 1
ATOM 3505 N N . THR A 1 437 ? 3.593 16.692 -33.316 1.00 91.38 437 THR A N 1
ATOM 3506 C CA . THR A 1 437 ? 2.232 16.778 -32.762 1.00 91.38 437 THR A CA 1
ATOM 3507 C C . THR A 1 437 ? 1.609 15.386 -32.675 1.00 91.38 437 THR A C 1
ATOM 3509 O O . THR A 1 437 ? 1.424 14.740 -33.703 1.00 91.38 437 THR A O 1
ATOM 3512 N N . LEU A 1 438 ? 1.232 14.955 -31.470 1.00 91.12 438 LEU A N 1
ATOM 3513 C CA . LEU A 1 438 ? 0.616 13.651 -31.213 1.00 91.12 438 LEU A CA 1
ATOM 3514 C C . LEU A 1 438 ? -0.916 13.723 -31.283 1.00 91.12 438 LEU A C 1
ATOM 3516 O O . LEU A 1 438 ? -1.522 14.643 -30.721 1.00 91.12 438 LEU A O 1
ATOM 3520 N N . GLN A 1 439 ? -1.547 12.731 -31.920 1.00 94.56 439 GLN A N 1
ATOM 3521 C CA . GLN A 1 439 ? -3.007 12.631 -32.046 1.00 94.56 439 GLN A CA 1
ATOM 3522 C C . GLN A 1 439 ? -3.539 11.410 -31.297 1.00 94.56 439 GLN A C 1
ATOM 3524 O O . GLN A 1 439 ? -3.102 10.283 -31.526 1.00 94.56 439 GLN A O 1
ATOM 3529 N N . GLY A 1 440 ? -4.528 11.610 -30.424 1.00 94.19 440 GLY A N 1
ATOM 3530 C CA . GLY A 1 440 ? -5.061 10.527 -29.606 1.00 94.19 440 GLY A CA 1
ATOM 3531 C C . GLY A 1 440 ? -6.459 10.760 -29.048 1.00 94.19 440 GLY A C 1
ATOM 3532 O O . GLY A 1 440 ? -7.145 11.741 -29.340 1.00 94.19 440 GLY A O 1
ATOM 3533 N N . ARG A 1 441 ? -6.908 9.800 -28.244 1.00 95.00 441 ARG A N 1
ATOM 3534 C CA . ARG A 1 441 ? -8.193 9.796 -27.548 1.00 95.00 441 ARG A CA 1
ATOM 3535 C C . ARG A 1 441 ? -7.970 9.265 -26.137 1.00 95.00 441 ARG A C 1
ATOM 3537 O O . ARG A 1 441 ? -7.376 8.205 -25.952 1.00 95.00 441 ARG A O 1
ATOM 3544 N N . ILE A 1 442 ? -8.438 10.016 -25.150 1.00 94.44 442 ILE A N 1
ATOM 3545 C CA . ILE A 1 442 ? -8.500 9.599 -23.750 1.00 94.44 442 ILE A CA 1
ATOM 3546 C C . ILE A 1 442 ? -9.807 8.848 -23.552 1.00 94.44 442 ILE A C 1
ATOM 3548 O O . ILE A 1 442 ? -10.844 9.347 -23.977 1.00 94.44 442 ILE A O 1
ATOM 3552 N N . ARG A 1 443 ? -9.769 7.703 -22.872 1.00 95.00 443 ARG A N 1
ATOM 3553 C CA . ARG A 1 443 ? -10.941 7.002 -22.349 1.00 95.00 443 ARG A CA 1
ATOM 3554 C C . ARG A 1 443 ? -10.814 6.810 -20.841 1.00 95.00 443 ARG A C 1
ATOM 3556 O O . ARG A 1 443 ? -9.748 6.426 -20.351 1.00 95.00 443 ARG A O 1
ATOM 3563 N N . LEU A 1 444 ? -11.909 7.050 -20.132 1.00 95.44 444 LEU A N 1
ATOM 3564 C CA . LEU A 1 444 ? -12.046 6.776 -18.708 1.00 95.44 444 LEU A CA 1
ATOM 3565 C C . LEU A 1 444 ? -12.543 5.345 -18.486 1.00 95.44 444 LEU A C 1
ATOM 3567 O O . LEU A 1 444 ? -13.371 4.822 -19.229 1.00 95.44 444 LEU A O 1
ATOM 3571 N N . HIS A 1 445 ? -12.002 4.706 -17.459 1.00 95.25 445 HIS A N 1
ATOM 3572 C CA . HIS A 1 445 ? -12.384 3.387 -16.982 1.00 95.25 445 HIS A CA 1
ATOM 3573 C C . HIS A 1 445 ? -12.785 3.566 -15.514 1.00 95.25 445 HIS A C 1
ATOM 3575 O O . HIS A 1 445 ? -11.936 3.850 -14.668 1.00 95.25 445 HIS A O 1
ATOM 3581 N N . LEU A 1 446 ? -14.089 3.471 -15.238 1.00 95.12 446 LEU A N 1
ATOM 3582 C CA . LEU A 1 446 ? -14.687 3.794 -13.940 1.00 95.12 446 LEU A CA 1
ATOM 3583 C C . LEU A 1 446 ? -15.240 2.533 -13.248 1.00 95.12 446 LEU A C 1
ATOM 3585 O O . LEU A 1 446 ? -15.770 1.654 -13.935 1.00 95.12 446 LEU A O 1
ATOM 3589 N N . PRO A 1 447 ? -15.131 2.430 -11.911 1.00 95.25 447 PRO A N 1
ATOM 3590 C CA . PRO A 1 447 ? -15.570 1.261 -11.158 1.00 95.25 447 PRO A CA 1
ATOM 3591 C C . PRO A 1 447 ? -17.090 1.279 -10.905 1.00 95.25 447 PRO A C 1
ATOM 3593 O O . PRO A 1 447 ? -17.735 2.329 -11.031 1.00 95.25 447 PRO A O 1
ATOM 3596 N N . PRO A 1 448 ? -17.696 0.140 -10.509 1.00 92.94 448 PRO A N 1
ATOM 3597 C CA . PRO A 1 448 ? -19.129 0.054 -10.249 1.00 92.94 448 PRO A CA 1
ATOM 3598 C C . PRO A 1 448 ? -19.611 1.095 -9.233 1.00 92.94 448 PRO A C 1
ATOM 3600 O O . PRO A 1 448 ? -19.252 1.061 -8.052 1.00 92.94 448 PRO A O 1
ATOM 3603 N N . GLY A 1 449 ? -20.463 2.002 -9.715 1.00 91.81 449 GLY A N 1
ATOM 3604 C CA . GLY A 1 449 ? -21.104 3.050 -8.926 1.00 91.81 449 GLY A CA 1
ATOM 3605 C C . GLY A 1 449 ? -20.557 4.470 -9.117 1.00 91.81 449 GLY A C 1
ATOM 3606 O O . GLY A 1 449 ? -21.131 5.377 -8.510 1.00 91.81 449 GLY A O 1
ATOM 3607 N N . VAL A 1 450 ? -19.525 4.671 -9.946 1.00 93.81 450 VAL A N 1
ATOM 3608 C CA . VAL A 1 450 ? -18.921 5.979 -10.281 1.00 93.81 450 VAL A CA 1
ATOM 3609 C C . VAL A 1 450 ? -19.227 6.364 -11.738 1.00 93.81 450 VAL A C 1
ATOM 3611 O O . VAL A 1 450 ? -19.157 5.515 -12.623 1.00 93.81 450 VAL A O 1
ATOM 3614 N N . THR A 1 451 ?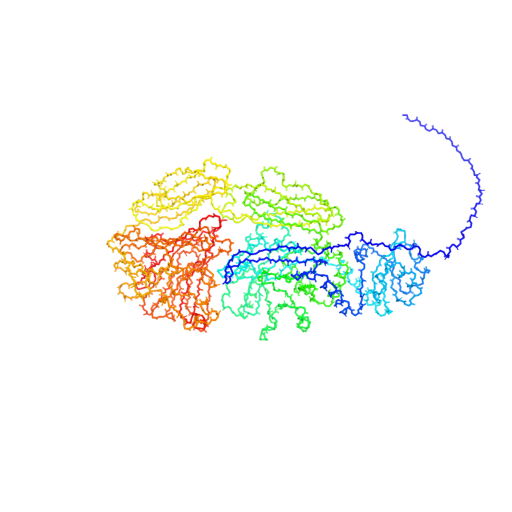 -19.553 7.636 -12.008 1.00 93.00 451 THR A N 1
ATOM 3615 C CA . THR A 1 451 ? -19.827 8.153 -13.371 1.00 93.00 451 THR A CA 1
ATOM 3616 C C . THR A 1 451 ? -19.269 9.563 -13.594 1.00 93.00 451 THR A C 1
ATOM 3618 O O . THR A 1 451 ? -19.078 10.313 -12.639 1.00 93.00 451 THR A O 1
ATOM 3621 N N . VAL A 1 452 ? -19.065 9.960 -14.855 1.00 92.25 452 VAL A N 1
ATOM 3622 C CA . VAL A 1 452 ? -18.799 11.361 -15.254 1.00 92.25 452 VAL A CA 1
ATOM 3623 C C . VAL A 1 452 ? -20.111 12.162 -15.282 1.00 92.25 452 VAL A C 1
ATOM 3625 O O . VAL A 1 452 ? -21.175 11.583 -15.501 1.00 92.25 452 VAL A O 1
ATOM 3628 N N . VAL A 1 453 ? -20.058 13.482 -15.056 1.00 84.88 453 VAL A N 1
ATOM 3629 C CA . VAL A 1 453 ? -21.256 14.350 -15.069 1.00 84.88 453 VAL A CA 1
ATOM 3630 C C . VAL A 1 453 ? -21.594 14.925 -16.457 1.00 84.88 453 VAL A C 1
ATOM 3632 O O . VAL A 1 453 ? -22.737 14.800 -16.881 1.00 84.88 453 VAL A O 1
ATOM 3635 N N . GLU A 1 454 ? -20.645 15.551 -17.172 1.00 71.00 454 GLU A N 1
ATOM 3636 C CA . GLU A 1 454 ? -20.954 16.360 -18.382 1.00 71.00 454 GLU A CA 1
ATOM 3637 C C . GLU A 1 454 ? -20.126 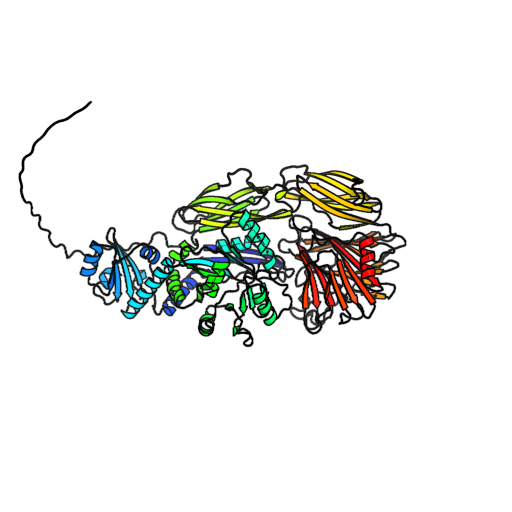16.027 -19.641 1.00 71.00 454 GLU A C 1
ATOM 3639 O O . GLU A 1 454 ? -20.175 16.752 -20.638 1.00 71.00 454 GLU A O 1
ATOM 3644 N N . HIS A 1 455 ? -19.369 14.929 -19.641 1.00 60.94 455 HIS A N 1
ATOM 3645 C CA . HIS A 1 455 ? -18.615 14.463 -20.810 1.00 60.94 455 HIS A CA 1
ATOM 3646 C C . HIS A 1 455 ? -18.925 12.996 -21.100 1.00 60.94 455 HIS A C 1
ATOM 3648 O O . HIS A 1 455 ? -19.189 12.221 -20.184 1.00 60.94 455 HIS A O 1
ATOM 3654 N N . ALA A 1 456 ? -18.860 12.610 -22.377 1.00 66.44 456 ALA A N 1
ATOM 3655 C CA . ALA A 1 456 ? -18.752 11.201 -22.733 1.00 66.44 456 ALA A CA 1
ATOM 3656 C C . ALA A 1 456 ? -17.439 10.639 -22.167 1.00 66.44 456 ALA A C 1
ATOM 3658 O O . ALA A 1 456 ? -16.439 11.359 -22.109 1.00 66.44 456 ALA A O 1
ATOM 3659 N N . ASP A 1 457 ? -17.406 9.346 -21.841 1.00 73.38 457 ASP A N 1
ATOM 3660 C CA . ASP A 1 457 ? -16.235 8.671 -21.254 1.00 73.38 457 ASP A CA 1
ATOM 3661 C C . ASP A 1 457 ? -15.001 8.629 -22.180 1.00 73.38 457 ASP A C 1
ATOM 3663 O O . ASP A 1 457 ? -13.991 8.014 -21.842 1.00 73.38 457 ASP A O 1
ATOM 3667 N N . GLU A 1 458 ? -15.066 9.258 -23.360 1.00 85.00 458 GLU A N 1
ATOM 3668 C CA . GLU A 1 458 ? -14.011 9.298 -24.361 1.00 85.00 458 GLU A CA 1
ATOM 3669 C C . GLU A 1 458 ? -13.875 10.686 -25.017 1.00 85.00 458 GLU A C 1
ATOM 3671 O O . GLU A 1 458 ? -14.802 11.184 -25.657 1.00 85.00 458 GLU A O 1
ATOM 3676 N N . THR A 1 459 ? -12.697 11.303 -24.893 1.00 89.56 459 THR A N 1
ATOM 3677 C CA . THR A 1 459 ? -12.388 12.671 -25.353 1.00 89.56 459 THR A CA 1
ATOM 3678 C C . THR A 1 459 ? -11.195 12.669 -26.311 1.00 89.56 459 THR A C 1
ATOM 3680 O O . THR A 1 459 ? -10.165 12.061 -26.027 1.00 89.56 459 THR A O 1
ATOM 3683 N N . ALA A 1 460 ? -11.305 13.354 -27.453 1.00 92.69 460 ALA A N 1
ATOM 3684 C CA . ALA A 1 460 ? -10.208 13.480 -28.416 1.00 92.69 460 ALA A CA 1
ATOM 3685 C C . ALA A 1 460 ? -9.163 14.514 -27.960 1.00 92.69 460 ALA A C 1
ATOM 3687 O O . ALA A 1 460 ? -9.518 15.570 -27.435 1.00 92.69 460 ALA A O 1
ATOM 3688 N N . VAL A 1 461 ? -7.879 14.230 -28.195 1.00 92.69 461 VAL A N 1
ATOM 3689 C CA . VAL A 1 461 ? -6.751 15.102 -27.841 1.00 92.69 461 VAL A CA 1
ATOM 3690 C C . VAL A 1 461 ? -5.746 15.228 -28.986 1.00 92.69 461 VAL A C 1
ATOM 3692 O O . VAL A 1 461 ? -5.478 14.280 -29.717 1.00 92.69 461 VAL A O 1
ATOM 3695 N N . SER A 1 462 ? -5.175 16.423 -29.102 1.00 94.25 462 SER A N 1
ATOM 3696 C CA . SER A 1 462 ? -4.125 16.791 -30.053 1.00 94.25 462 SER A CA 1
ATOM 3697 C C . SER A 1 462 ? -3.094 17.590 -29.270 1.00 94.25 462 SER A C 1
ATOM 3699 O O . SER A 1 462 ? -3.405 18.720 -28.887 1.00 94.25 462 SER A O 1
ATOM 3701 N N . LEU A 1 463 ? -1.923 17.019 -28.996 1.00 92.25 463 LEU A N 1
ATOM 3702 C CA . LEU A 1 463 ? -0.855 17.656 -28.217 1.00 92.25 463 LEU A CA 1
ATOM 3703 C C . LEU A 1 463 ? 0.238 18.138 -29.164 1.00 92.25 463 LEU A C 1
ATOM 3705 O O . LEU A 1 463 ? 0.795 17.337 -29.910 1.00 92.25 463 LEU A O 1
ATOM 3709 N N . ASN A 1 464 ? 0.555 19.428 -29.133 1.00 94.06 464 ASN A N 1
ATOM 3710 C CA . ASN A 1 464 ? 1.668 19.979 -29.903 1.00 94.06 464 ASN A CA 1
ATOM 3711 C C . ASN A 1 464 ? 3.018 19.485 -29.351 1.00 94.06 464 ASN A C 1
ATOM 3713 O O . ASN A 1 464 ? 3.084 18.922 -28.253 1.00 94.06 464 ASN A O 1
ATOM 3717 N N . ALA A 1 465 ? 4.094 19.698 -30.110 1.00 90.06 465 ALA A N 1
ATOM 3718 C CA . ALA A 1 465 ? 5.460 19.450 -29.652 1.00 90.06 465 ALA A CA 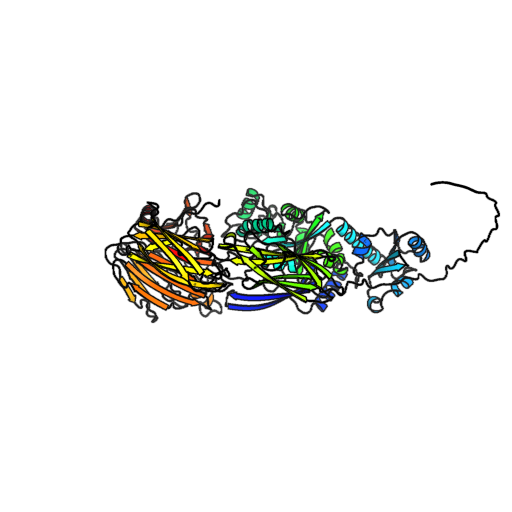1
ATOM 3719 C C . ALA A 1 465 ? 5.732 20.151 -28.306 1.00 90.06 465 ALA A C 1
ATOM 3721 O O . ALA A 1 465 ? 5.345 21.308 -28.123 1.00 90.06 465 ALA A O 1
ATOM 3722 N N . GLN A 1 466 ? 6.373 19.443 -27.373 1.00 88.62 466 GLN A N 1
ATOM 3723 C CA . GLN A 1 466 ? 6.680 19.907 -26.008 1.00 88.62 466 GLN A CA 1
ATOM 3724 C C . GLN A 1 466 ? 5.470 20.413 -25.169 1.00 88.62 466 GLN A C 1
ATOM 3726 O O . GLN A 1 466 ? 5.656 21.070 -24.142 1.00 88.62 466 GLN A O 1
ATOM 3731 N N . GLU A 1 467 ? 4.218 20.127 -25.561 1.00 93.25 467 GLU A N 1
ATOM 3732 C CA . GLU A 1 467 ? 3.020 20.608 -24.851 1.00 93.25 467 GLU A CA 1
ATOM 3733 C C . GLU A 1 467 ? 2.741 19.827 -23.552 1.00 93.25 467 GLU A C 1
ATOM 3735 O O . GLU A 1 467 ? 2.860 18.601 -23.506 1.00 93.25 467 GLU A O 1
ATOM 3740 N N . SER A 1 468 ? 2.263 20.525 -22.517 1.00 93.94 468 SER A N 1
ATOM 3741 C CA . SER A 1 468 ? 1.570 19.931 -21.363 1.00 93.94 468 SER A CA 1
ATOM 3742 C C . SER A 1 468 ? 0.132 20.440 -21.285 1.00 93.94 468 SER A C 1
ATOM 3744 O O . SER A 1 468 ? -0.096 21.649 -21.349 1.00 93.94 468 SER A O 1
ATOM 3746 N N . ARG A 1 469 ? -0.838 19.539 -21.096 1.00 95.06 469 ARG A N 1
ATOM 3747 C CA . ARG A 1 469 ? -2.269 19.857 -21.012 1.00 95.06 469 ARG A CA 1
ATOM 3748 C C . ARG A 1 469 ? -2.923 19.161 -19.823 1.00 95.06 469 ARG A C 1
ATOM 3750 O O . ARG A 1 469 ? -2.906 17.936 -19.732 1.00 95.06 469 ARG A O 1
ATOM 3757 N N . LEU A 1 470 ? -3.544 19.953 -18.953 1.00 95.94 470 LEU A N 1
ATOM 3758 C CA . LEU A 1 470 ? -4.443 19.475 -17.903 1.00 95.94 470 LEU A CA 1
ATOM 3759 C C . LEU A 1 470 ? -5.873 19.379 -18.452 1.00 95.94 470 LEU A C 1
ATOM 3761 O O . LEU A 1 470 ? -6.340 20.282 -19.149 1.00 95.94 470 LEU A O 1
ATOM 3765 N N . LEU A 1 471 ? -6.563 18.296 -18.113 1.00 94.38 471 LEU A N 1
ATOM 3766 C CA . LEU A 1 471 ? -7.984 18.071 -18.356 1.00 94.38 471 LEU A CA 1
ATOM 3767 C C . LEU A 1 471 ? -8.658 17.709 -17.031 1.00 94.38 471 LEU A C 1
ATOM 3769 O O . LEU A 1 471 ? -8.068 17.017 -16.204 1.00 94.38 471 LEU A O 1
ATOM 3773 N N . THR A 1 472 ? -9.894 18.161 -16.839 1.00 94.75 472 THR A N 1
ATOM 3774 C CA . THR A 1 472 ? -10.626 18.001 -15.577 1.00 94.75 472 THR A CA 1
ATOM 3775 C C . THR A 1 472 ? -11.973 17.354 -15.846 1.00 94.75 472 THR A C 1
ATOM 3777 O O . THR A 1 472 ? -12.781 17.909 -16.587 1.00 94.75 472 THR A O 1
ATOM 3780 N N . PHE A 1 473 ? -12.236 16.210 -15.217 1.00 94.06 473 PHE A N 1
ATOM 3781 C CA . PHE A 1 473 ? -13.510 15.502 -15.320 1.00 94.06 473 PHE A CA 1
ATOM 3782 C C . PHE A 1 473 ? -14.218 15.520 -13.965 1.00 94.06 473 PHE A C 1
ATOM 3784 O O . PHE A 1 473 ? -13.696 15.015 -12.971 1.00 94.06 473 PHE A O 1
ATOM 3791 N N . THR A 1 474 ? -15.419 16.093 -13.914 1.00 92.62 474 THR A N 1
ATOM 3792 C CA . THR A 1 474 ? -16.269 16.038 -12.719 1.00 92.62 474 THR A CA 1
ATOM 3793 C C . THR A 1 474 ? -16.905 14.655 -12.616 1.00 92.62 474 THR A C 1
ATOM 3795 O O . THR A 1 474 ? -17.614 14.233 -13.535 1.00 92.62 474 THR A O 1
ATOM 3798 N N . LEU A 1 475 ? -16.669 13.968 -11.499 1.00 92.75 475 LEU A N 1
ATOM 3799 C CA . LEU A 1 475 ? -17.240 12.663 -11.178 1.00 92.75 475 LEU A CA 1
ATOM 3800 C C . LEU A 1 475 ? -18.424 12.779 -10.204 1.00 92.75 475 LEU A C 1
ATOM 3802 O O . LEU A 1 475 ? -18.565 13.749 -9.451 1.00 92.75 475 LEU A O 1
ATOM 3806 N N . ASN A 1 476 ? -19.264 11.748 -10.208 1.00 91.38 476 ASN A N 1
ATOM 3807 C CA . ASN A 1 476 ? -20.391 11.539 -9.306 1.00 91.38 476 ASN A CA 1
ATOM 3808 C C . ASN A 1 476 ? -20.363 10.103 -8.750 1.00 91.38 476 ASN A C 1
ATOM 3810 O O . ASN A 1 476 ? -19.794 9.205 -9.374 1.00 91.38 476 ASN A O 1
ATOM 3814 N N . SER A 1 477 ? -20.988 9.882 -7.589 1.00 91.50 477 SER A N 1
ATOM 3815 C CA . SER A 1 477 ? -21.016 8.585 -6.902 1.00 91.50 477 SER A CA 1
ATOM 3816 C C . SER A 1 477 ? -22.425 8.165 -6.471 1.00 91.50 477 SER A C 1
ATOM 3818 O O . SER A 1 477 ? -23.228 8.943 -5.943 1.00 91.50 477 SER A O 1
ATOM 3820 N N . SER A 1 478 ? -22.715 6.882 -6.660 1.00 91.12 478 SER A N 1
ATOM 3821 C CA . SER A 1 478 ? -23.854 6.183 -6.059 1.00 91.12 478 SER A CA 1
ATOM 3822 C C . SER A 1 478 ? -23.433 5.469 -4.770 1.00 91.12 478 SER A C 1
ATOM 3824 O O . SER A 1 478 ? -22.245 5.314 -4.501 1.00 91.12 478 SER A O 1
ATOM 3826 N N . ALA A 1 479 ? -24.400 4.974 -3.994 1.00 90.38 479 ALA A N 1
ATOM 3827 C CA . ALA A 1 479 ? -24.131 4.222 -2.766 1.00 90.38 479 ALA A CA 1
ATOM 3828 C C . ALA A 1 479 ? -23.247 2.972 -2.967 1.00 90.38 479 ALA A C 1
ATOM 3830 O O . ALA A 1 479 ? -22.529 2.589 -2.055 1.00 90.38 479 ALA A O 1
ATOM 3831 N N . VAL A 1 480 ? -23.236 2.377 -4.169 1.00 92.69 480 VAL A N 1
ATOM 3832 C CA . VAL A 1 480 ? -22.382 1.220 -4.518 1.00 92.69 480 VAL A CA 1
ATOM 3833 C C . VAL A 1 480 ? -20.884 1.569 -4.479 1.00 92.69 480 VAL A C 1
ATOM 3835 O O . VAL A 1 480 ? -20.045 0.674 -4.377 1.00 92.69 480 VAL A O 1
ATOM 3838 N N . ALA A 1 481 ? -20.541 2.858 -4.550 1.00 92.94 481 ALA A N 1
ATOM 3839 C CA . ALA A 1 481 ? -19.173 3.356 -4.453 1.00 92.94 481 ALA A CA 1
ATOM 3840 C C . ALA A 1 481 ? -18.762 3.767 -3.021 1.00 92.94 481 ALA A C 1
ATOM 3842 O O . ALA A 1 481 ? -17.590 4.040 -2.799 1.00 92.94 481 ALA A O 1
ATOM 3843 N N . CYS A 1 482 ? -19.689 3.818 -2.058 1.00 93.31 482 CYS A N 1
ATOM 3844 C CA . CYS A 1 482 ? -19.410 4.230 -0.677 1.00 93.31 482 CYS A CA 1
ATOM 3845 C C . CYS A 1 482 ? -18.918 3.062 0.196 1.00 93.31 482 CYS A C 1
ATOM 3847 O O . CYS A 1 482 ? -19.271 1.906 -0.035 1.00 93.31 482 CYS A O 1
ATOM 3849 N N . GLY A 1 483 ? -18.120 3.380 1.218 1.00 90.44 483 GLY A N 1
ATOM 3850 C CA . GLY A 1 483 ? -17.540 2.410 2.152 1.00 90.44 483 GLY A CA 1
ATOM 3851 C C . GLY A 1 483 ? -16.346 1.626 1.598 1.00 90.44 483 GLY A C 1
ATOM 3852 O O . GLY A 1 483 ? -16.004 0.582 2.149 1.00 90.44 483 GLY A O 1
ATOM 3853 N N . LYS A 1 484 ? -15.735 2.085 0.497 1.00 89.38 484 LYS A N 1
ATOM 3854 C CA . LYS A 1 484 ? -14.616 1.406 -0.173 1.00 89.38 484 LYS A CA 1
ATOM 3855 C C . LYS A 1 484 ? -13.718 2.394 -0.918 1.00 89.38 484 LYS A C 1
ATOM 3857 O O . LYS A 1 484 ? -14.144 3.495 -1.269 1.00 89.38 484 LYS A O 1
ATOM 3862 N N . ASP A 1 485 ? -12.517 1.934 -1.249 1.00 91.12 485 ASP A N 1
ATOM 3863 C CA . ASP A 1 485 ? -11.653 2.610 -2.210 1.00 91.12 485 ASP A CA 1
ATOM 3864 C C . ASP A 1 485 ? -12.072 2.295 -3.660 1.00 91.12 485 ASP A C 1
ATOM 3866 O O . ASP A 1 485 ? -12.391 1.150 -3.996 1.00 91.12 485 ASP A O 1
ATOM 3870 N N . ASN A 1 486 ? -12.093 3.311 -4.525 1.00 95.19 486 ASN A N 1
ATOM 3871 C CA . ASN A 1 486 ? -12.575 3.220 -5.904 1.00 95.19 486 ASN A CA 1
ATOM 3872 C C . ASN A 1 486 ? -11.451 3.585 -6.889 1.00 95.19 486 ASN A C 1
ATOM 3874 O O . ASN A 1 486 ? -11.235 4.774 -7.131 1.00 95.19 486 ASN A O 1
ATOM 3878 N N . PRO A 1 487 ? -10.747 2.619 -7.504 1.00 96.75 487 PRO A N 1
ATOM 3879 C CA . PRO A 1 487 ? -9.736 2.937 -8.506 1.00 96.75 487 PRO A CA 1
ATOM 3880 C C . PRO A 1 487 ? -10.361 3.550 -9.759 1.00 96.75 487 PRO A C 1
ATOM 3882 O O . PRO A 1 487 ? -11.312 3.017 -10.327 1.00 96.75 487 PRO A O 1
ATOM 3885 N N . VAL A 1 488 ? -9.794 4.666 -10.209 1.00 97.00 488 VAL A N 1
ATOM 3886 C CA . VAL A 1 488 ? -10.211 5.422 -11.392 1.00 97.00 488 VAL A CA 1
ATOM 3887 C C . VAL A 1 488 ? -9.073 5.378 -12.403 1.00 97.00 488 VAL A C 1
ATOM 3889 O O . VAL A 1 488 ? -8.012 5.968 -12.195 1.00 97.00 488 VAL A O 1
ATOM 3892 N N . ALA A 1 489 ? -9.282 4.659 -13.502 1.00 96.94 489 ALA A N 1
ATOM 3893 C CA . ALA A 1 489 ? -8.261 4.427 -14.514 1.00 96.94 489 ALA A CA 1
ATOM 3894 C C . ALA A 1 489 ? -8.473 5.298 -15.759 1.00 96.94 489 ALA A C 1
ATOM 3896 O O . ALA A 1 489 ? -9.593 5.516 -16.225 1.00 96.94 489 ALA A O 1
ATOM 3897 N N . VAL A 1 490 ? -7.369 5.762 -16.341 1.00 96.56 490 VAL A N 1
ATOM 3898 C CA . VAL A 1 490 ? -7.350 6.633 -17.520 1.00 96.56 490 VAL A CA 1
ATOM 3899 C C . VAL A 1 490 ? -6.438 6.019 -18.571 1.00 96.56 490 VAL A C 1
ATOM 3901 O O . VAL A 1 490 ? -5.330 5.581 -18.266 1.00 96.56 490 VAL A O 1
ATOM 3904 N N . ARG A 1 491 ? -6.876 5.984 -19.831 1.00 96.31 491 ARG A N 1
ATOM 3905 C CA . ARG A 1 491 ? -6.066 5.477 -20.948 1.00 96.31 491 ARG A CA 1
ATOM 3906 C C . ARG A 1 491 ? -6.076 6.465 -22.099 1.00 96.31 491 ARG A C 1
ATOM 3908 O O . ARG A 1 491 ? -7.149 6.813 -22.574 1.00 96.31 491 ARG A O 1
ATOM 3915 N N . CYS A 1 492 ? -4.907 6.869 -22.585 1.00 95.12 492 CYS A N 1
ATOM 3916 C CA . CYS A 1 492 ? -4.779 7.644 -23.818 1.00 95.12 492 CYS A CA 1
ATOM 3917 C C . CYS A 1 492 ? -4.187 6.754 -24.913 1.00 95.12 492 CYS A C 1
ATOM 3919 O O . CYS A 1 492 ? -3.152 6.125 -24.700 1.00 95.12 492 CYS A O 1
ATOM 3921 N N . PHE A 1 493 ? -4.843 6.680 -26.069 1.00 94.19 493 PHE A N 1
ATOM 3922 C CA . PHE A 1 493 ? -4.408 5.880 -27.217 1.00 94.19 493 PHE A CA 1
ATOM 3923 C C . PHE A 1 493 ? -4.424 6.716 -28.498 1.00 94.19 493 PHE A C 1
ATOM 3925 O O . PHE A 1 493 ? -5.304 7.556 -28.679 1.00 94.19 493 PHE A O 1
ATOM 3932 N N . GLY A 1 494 ? -3.455 6.497 -29.383 1.00 90.94 494 GLY A N 1
ATOM 3933 C CA . GLY A 1 494 ? -3.204 7.364 -30.531 1.00 90.94 494 GLY A CA 1
ATOM 3934 C C . GLY A 1 494 ? -2.249 6.765 -31.558 1.00 90.94 494 GLY A C 1
ATOM 3935 O O . GLY A 1 494 ? -1.959 5.570 -31.536 1.00 90.94 494 GLY A O 1
ATOM 3936 N N . ASP A 1 495 ? -1.748 7.612 -32.453 1.00 85.06 495 ASP A N 1
ATOM 3937 C CA . ASP A 1 495 ? -0.724 7.258 -33.449 1.00 85.06 495 ASP A CA 1
ATOM 3938 C C . ASP A 1 495 ? 0.609 6.819 -32.814 1.00 85.06 495 ASP A C 1
ATOM 3940 O O . ASP A 1 495 ? 1.280 5.920 -33.323 1.00 85.06 495 ASP A O 1
ATOM 3944 N N . PHE A 1 496 ? 0.943 7.382 -31.653 1.00 83.75 496 PHE A N 1
ATOM 3945 C CA . PHE A 1 496 ? 2.084 6.999 -30.819 1.00 83.75 496 PHE A CA 1
ATOM 3946 C C . PHE A 1 496 ? 1.965 5.623 -30.138 1.00 83.75 496 PHE A C 1
ATOM 3948 O O . PHE A 1 496 ? 2.970 5.123 -29.637 1.00 83.75 496 PHE A O 1
ATOM 3955 N N . GLY A 1 497 ? 0.777 5.008 -30.087 1.00 89.75 497 GLY A N 1
ATOM 3956 C CA . GLY A 1 497 ? 0.516 3.791 -29.311 1.00 89.75 497 GLY A CA 1
ATOM 3957 C C . GLY A 1 497 ? -0.491 4.033 -28.187 1.00 89.75 497 GLY A C 1
ATOM 3958 O O . GLY A 1 497 ? -1.595 4.518 -28.441 1.00 89.75 497 GLY A O 1
ATOM 3959 N N . ALA A 1 498 ? -0.156 3.665 -26.947 1.00 92.31 498 ALA A N 1
ATOM 3960 C CA . ALA A 1 498 ? -1.024 3.912 -25.796 1.00 92.31 498 ALA A CA 1
ATOM 3961 C C . ALA A 1 498 ? -0.252 4.069 -24.479 1.00 92.31 498 ALA A C 1
ATOM 3963 O O . ALA A 1 498 ? 0.665 3.304 -24.192 1.00 92.31 498 ALA A O 1
ATOM 3964 N N . VAL A 1 499 ? -0.714 5.001 -23.645 1.00 94.19 499 VAL A N 1
ATOM 3965 C CA . VAL A 1 499 ? -0.315 5.171 -22.241 1.00 94.19 499 VAL A CA 1
ATOM 3966 C C . VAL A 1 499 ? -1.529 5.043 -21.326 1.00 94.19 499 VAL A C 1
ATOM 3968 O O . VAL A 1 499 ? -2.677 5.212 -21.749 1.00 94.19 499 VAL A O 1
ATOM 3971 N N . ALA A 1 500 ? -1.279 4.738 -20.058 1.00 96.50 500 ALA A N 1
ATOM 3972 C CA . ALA A 1 500 ? -2.304 4.672 -19.031 1.00 96.50 500 ALA A CA 1
ATOM 3973 C C . ALA A 1 500 ? -1.818 5.349 -17.745 1.00 96.50 500 ALA A C 1
ATOM 3975 O O . ALA A 1 500 ? -0.618 5.439 -17.509 1.00 96.50 500 ALA A O 1
ATOM 3976 N N . ALA A 1 501 ? -2.770 5.808 -16.946 1.00 97.06 501 ALA A N 1
ATOM 3977 C CA . ALA A 1 501 ? -2.589 6.322 -15.599 1.00 97.06 501 ALA A CA 1
ATOM 3978 C C . ALA A 1 501 ? -3.725 5.783 -14.729 1.00 97.06 501 ALA A C 1
ATOM 3980 O O . ALA A 1 501 ? -4.753 5.322 -15.242 1.00 97.06 501 ALA A O 1
ATOM 3981 N N . MET A 1 502 ? -3.556 5.844 -13.417 1.00 96.56 502 MET A N 1
ATOM 3982 C CA . MET A 1 502 ? -4.604 5.466 -12.478 1.00 96.56 502 MET A CA 1
ATOM 3983 C C . MET A 1 502 ? -4.531 6.343 -11.237 1.00 96.56 502 MET A C 1
ATOM 3985 O O . MET A 1 502 ? -3.490 6.882 -10.892 1.00 96.56 502 MET A O 1
ATOM 3989 N N . THR A 1 503 ? -5.656 6.506 -10.572 1.00 96.44 503 THR A N 1
ATOM 3990 C CA . THR A 1 503 ? -5.748 7.148 -9.267 1.00 96.44 503 THR A CA 1
ATOM 3991 C C . THR A 1 503 ? -6.826 6.426 -8.470 1.00 96.44 503 THR A C 1
ATOM 3993 O O . THR A 1 503 ? -7.381 5.429 -8.943 1.00 96.44 503 THR A O 1
ATOM 3996 N N . HIS A 1 504 ? -7.121 6.893 -7.268 1.00 94.75 504 HIS A N 1
ATOM 3997 C CA . HIS A 1 504 ? -8.107 6.269 -6.404 1.00 94.75 504 HIS A CA 1
ATOM 3998 C C . HIS A 1 504 ? -9.050 7.319 -5.820 1.00 94.75 504 HIS A C 1
ATOM 4000 O O . HIS A 1 504 ? -8.687 8.485 -5.658 1.00 94.75 504 HIS A O 1
ATOM 4006 N N . TRP A 1 505 ? -10.288 6.914 -5.561 1.00 93.88 505 TRP A N 1
ATOM 4007 C CA . TRP A 1 505 ? -11.313 7.760 -4.973 1.00 93.88 505 TRP A CA 1
ATOM 4008 C C . TRP A 1 505 ? -11.893 7.053 -3.751 1.00 93.88 505 TRP A C 1
ATOM 4010 O O . TRP A 1 505 ? -12.891 6.334 -3.835 1.00 93.88 505 TRP A O 1
ATOM 4020 N N . ASP A 1 506 ? -11.230 7.232 -2.611 1.00 90.31 506 ASP A N 1
ATOM 4021 C CA . ASP A 1 506 ? -11.733 6.732 -1.336 1.00 90.31 506 ASP A CA 1
ATOM 4022 C C . ASP A 1 506 ? -13.000 7.509 -0.949 1.00 90.31 506 ASP A C 1
ATOM 4024 O O . ASP A 1 506 ? -12.999 8.739 -0.812 1.00 90.31 506 ASP A O 1
ATOM 4028 N N . LEU A 1 507 ? -14.110 6.778 -0.851 1.00 92.12 507 LEU A N 1
ATOM 4029 C CA . LEU A 1 507 ? -15.423 7.312 -0.531 1.00 92.12 507 LEU A CA 1
ATOM 4030 C C . LEU A 1 507 ? -15.909 6.607 0.741 1.00 92.12 507 LEU A C 1
ATOM 4032 O O . LEU A 1 507 ? -16.354 5.458 0.655 1.00 92.12 507 LEU A O 1
ATOM 4036 N N . PRO A 1 508 ? -15.890 7.265 1.916 1.00 93.38 508 PRO A N 1
ATOM 4037 C CA . PRO A 1 508 ? -16.441 6.675 3.131 1.00 93.38 508 PRO A CA 1
ATOM 4038 C C . PRO A 1 508 ? -17.949 6.427 3.005 1.00 93.38 508 PRO A C 1
ATOM 4040 O O . PRO A 1 508 ? -18.604 6.838 2.039 1.00 93.38 508 PRO A O 1
ATOM 4043 N N . HIS A 1 509 ? -18.533 5.771 4.005 1.00 94.75 509 HIS A N 1
ATOM 4044 C CA . HIS A 1 509 ? -19.985 5.707 4.091 1.00 94.75 509 HIS A CA 1
ATOM 4045 C C . HIS A 1 509 ? -20.600 7.102 4.288 1.00 94.75 509 HIS A C 1
ATOM 4047 O O . HIS A 1 509 ? -20.023 8.006 4.899 1.00 94.75 509 HIS A O 1
ATOM 4053 N N . ARG A 1 510 ? -21.825 7.269 3.783 1.00 94.62 510 ARG A N 1
ATOM 4054 C CA . ARG A 1 510 ? -22.636 8.497 3.883 1.00 94.62 510 ARG A CA 1
ATOM 4055 C C . ARG A 1 510 ? -23.108 8.780 5.313 1.00 94.62 510 ARG A C 1
ATOM 4057 O O . ARG A 1 510 ? -23.498 9.907 5.627 1.00 94.62 510 ARG A O 1
ATOM 4064 N N . ALA A 1 511 ? -23.018 7.776 6.182 1.00 96.25 511 ALA A N 1
ATOM 4065 C CA . ALA A 1 511 ? -23.017 7.927 7.627 1.00 96.25 511 ALA A CA 1
ATOM 4066 C C . ALA A 1 511 ? -21.981 6.978 8.260 1.00 96.25 511 ALA A C 1
ATOM 4068 O O . ALA A 1 511 ? -21.725 5.913 7.719 1.00 96.25 511 ALA A O 1
ATOM 4069 N N . GLU A 1 512 ? -21.434 7.325 9.421 1.00 96.44 512 GLU A N 1
ATOM 4070 C CA . GLU A 1 512 ? -20.567 6.472 10.247 1.00 96.44 512 GLU A CA 1
ATOM 4071 C C . GLU A 1 512 ? -21.087 6.440 11.691 1.00 96.44 512 GLU A C 1
ATOM 4073 O O . GLU A 1 512 ? -21.591 7.447 12.201 1.00 96.44 512 GLU A O 1
ATOM 4078 N N . LEU A 1 513 ? -20.973 5.278 12.342 1.00 95.94 513 LEU A N 1
ATOM 4079 C CA . LEU A 1 513 ? -21.552 4.951 13.655 1.00 95.94 513 LEU A CA 1
ATOM 4080 C C . LEU A 1 513 ? -20.533 4.210 14.527 1.00 95.94 513 LEU A C 1
ATOM 4082 O O . LEU A 1 513 ? -19.658 3.538 13.990 1.00 95.94 513 LEU A O 1
ATOM 4086 N N . HIS A 1 514 ? -20.705 4.201 15.855 1.00 95.94 514 HIS A N 1
ATOM 4087 C CA . HIS A 1 514 ? -20.021 3.184 16.664 1.00 95.94 514 HIS A CA 1
ATOM 4088 C C . HIS A 1 514 ? -20.568 1.781 16.334 1.00 95.94 514 HIS A C 1
ATOM 4090 O O . HIS A 1 514 ? -21.777 1.559 16.494 1.00 95.94 514 HIS A O 1
ATOM 4096 N N . PRO A 1 515 ? -19.704 0.824 15.941 1.00 94.69 515 PRO A N 1
ATOM 4097 C CA . PRO A 1 515 ? -20.113 -0.534 15.569 1.00 94.69 515 PRO A CA 1
ATOM 4098 C C . PRO A 1 515 ? -20.582 -1.377 16.768 1.00 94.69 515 PRO A C 1
ATOM 4100 O O . PRO A 1 515 ? -21.386 -2.290 16.591 1.00 94.69 515 PRO A O 1
ATOM 4103 N N . LEU A 1 516 ? -20.130 -1.061 17.987 1.00 96.31 516 LEU A N 1
ATOM 4104 C CA . LEU A 1 516 ? -20.547 -1.696 19.242 1.00 96.31 516 LEU A CA 1
ATOM 4105 C C . LEU A 1 516 ? -20.510 -0.676 20.396 1.00 96.31 516 LEU A C 1
ATOM 4107 O O . LEU A 1 516 ? -19.566 0.110 20.482 1.00 96.31 516 LEU A O 1
ATOM 4111 N N . ILE A 1 517 ? -21.520 -0.699 21.272 1.00 95.56 517 ILE A N 1
ATOM 4112 C CA . ILE A 1 517 ? -21.645 0.120 22.490 1.00 95.56 517 ILE A CA 1
ATOM 4113 C C . ILE A 1 517 ? -22.240 -0.703 23.646 1.00 95.56 517 ILE A C 1
ATOM 4115 O O . ILE A 1 517 ? -23.200 -1.445 23.438 1.00 95.56 517 ILE A O 1
ATOM 4119 N N . LEU A 1 518 ? -21.747 -0.475 24.872 1.00 95.25 518 LEU A N 1
ATOM 4120 C CA . LEU A 1 518 ? -22.364 -0.892 26.137 1.00 95.25 518 LEU A CA 1
ATOM 4121 C C . LEU A 1 518 ? -22.909 0.332 26.891 1.00 95.25 518 LEU A C 1
ATOM 4123 O O . LEU A 1 518 ? -22.137 1.201 27.290 1.00 95.25 518 LEU A O 1
ATOM 4127 N N . ASP A 1 519 ? -24.215 0.406 27.155 1.00 94.56 519 ASP A N 1
ATOM 4128 C CA . ASP A 1 519 ? -24.787 1.526 27.924 1.00 94.56 519 ASP A CA 1
ATOM 4129 C C . ASP A 1 519 ? -25.940 1.121 28.866 1.00 94.56 519 ASP A C 1
ATOM 4131 O O . ASP A 1 519 ? -26.301 -0.054 28.984 1.00 94.56 519 ASP A O 1
ATOM 4135 N N . LEU A 1 520 ? -26.494 2.092 29.597 1.00 93.50 520 LEU A N 1
ATOM 4136 C CA . LEU A 1 520 ? -27.529 1.884 30.612 1.00 93.50 520 LEU A CA 1
ATOM 4137 C C . LEU A 1 520 ? -28.936 2.258 30.104 1.00 93.50 520 LEU A C 1
ATOM 4139 O O . LEU A 1 520 ? -29.067 3.139 29.255 1.00 93.50 520 LEU A O 1
ATOM 4143 N N . PRO A 1 521 ? -30.017 1.636 30.629 1.00 94.56 521 PRO A N 1
ATOM 4144 C CA . PRO A 1 521 ? -31.379 1.978 30.232 1.00 94.56 521 PRO A CA 1
ATOM 4145 C C . PRO A 1 521 ? -31.731 3.432 30.536 1.00 94.56 521 PRO A C 1
ATOM 4147 O O . PRO A 1 521 ? -31.604 3.884 31.675 1.00 94.56 521 PRO A O 1
ATOM 4150 N N . GLY A 1 522 ? -32.234 4.133 29.526 1.00 92.56 522 GLY A N 1
ATOM 4151 C CA . GLY A 1 522 ? -32.402 5.581 29.547 1.00 92.56 522 GLY A CA 1
ATOM 4152 C C . GLY A 1 522 ? -31.963 6.201 28.217 1.00 92.56 522 GLY A C 1
ATOM 4153 O O . GLY A 1 522 ? -31.944 5.500 27.204 1.00 92.56 522 GLY A O 1
ATOM 4154 N N . PRO A 1 523 ? -31.653 7.509 28.188 1.00 93.12 523 PRO A N 1
ATOM 4155 C CA . PRO A 1 523 ? -31.181 8.192 26.989 1.00 93.12 523 PRO A CA 1
ATOM 4156 C C . PRO A 1 523 ? -29.713 7.845 26.701 1.00 93.12 523 PRO A C 1
ATOM 4158 O O . PRO A 1 523 ? -28.806 8.433 27.288 1.00 93.12 523 PRO A O 1
ATOM 4161 N N . VAL A 1 524 ? -29.484 6.916 25.774 1.00 93.44 524 VAL A N 1
ATOM 4162 C CA . VAL A 1 524 ? -28.148 6.569 25.273 1.00 93.44 524 VAL A CA 1
ATOM 4163 C C . VAL A 1 524 ? -27.657 7.676 24.338 1.00 93.44 524 VAL A C 1
ATOM 4165 O O . VAL A 1 524 ? -28.328 7.999 23.357 1.00 93.44 524 VAL A O 1
ATOM 4168 N N . ASP A 1 525 ? -26.494 8.255 24.641 1.00 91.19 525 ASP A N 1
ATOM 4169 C CA . ASP A 1 525 ? -25.784 9.187 23.758 1.00 91.19 525 ASP A CA 1
ATOM 4170 C C . ASP A 1 525 ? -25.150 8.413 22.587 1.00 91.19 525 ASP A C 1
ATOM 4172 O O . ASP A 1 525 ? -24.189 7.663 22.775 1.00 91.19 525 ASP A O 1
ATOM 4176 N N . TYR A 1 526 ? -25.688 8.601 21.378 1.00 93.06 526 TYR A N 1
ATOM 4177 C CA . TYR A 1 526 ? -25.229 7.959 20.144 1.00 93.06 526 TYR A CA 1
ATOM 4178 C C . TYR A 1 526 ? -24.732 9.031 19.153 1.00 93.06 526 TYR A C 1
ATOM 4180 O O . TYR A 1 526 ? -25.543 9.822 18.653 1.00 93.06 526 TYR A O 1
ATOM 4188 N N . PRO A 1 527 ? -23.412 9.141 18.907 1.00 94.94 527 PRO A N 1
ATOM 4189 C CA . PRO A 1 527 ? -22.873 10.020 17.881 1.00 94.94 527 PRO A CA 1
ATOM 4190 C C . PRO A 1 527 ? -22.988 9.365 16.497 1.00 94.94 527 PRO A C 1
ATOM 4192 O O . PRO A 1 527 ? -22.854 8.151 16.353 1.00 94.94 527 PRO A O 1
ATOM 4195 N N . ILE A 1 528 ? -23.239 10.193 15.488 1.00 97.06 528 ILE A N 1
ATOM 4196 C CA . ILE A 1 528 ? -23.365 9.813 14.080 1.00 97.06 528 ILE A CA 1
ATOM 4197 C C . ILE A 1 528 ? -22.578 10.852 13.281 1.00 97.06 528 ILE A C 1
ATOM 4199 O O . ILE A 1 528 ? -22.861 12.047 13.396 1.00 97.06 528 ILE A O 1
ATOM 4203 N N . THR A 1 529 ? -21.626 10.433 12.453 1.00 97.56 529 THR A N 1
ATOM 4204 C CA . THR A 1 529 ? -21.012 11.332 11.461 1.00 97.56 529 THR A CA 1
ATOM 4205 C C . THR A 1 529 ? -21.773 11.178 10.157 1.00 97.56 529 THR A C 1
ATOM 4207 O O . THR A 1 529 ? -21.812 10.084 9.615 1.00 97.56 529 THR A O 1
ATOM 4210 N N . LEU A 1 530 ? -22.379 12.248 9.643 1.00 96.94 530 LEU A N 1
ATOM 4211 C CA . LEU A 1 530 ? -22.961 12.284 8.297 1.00 96.94 530 LEU A CA 1
ATOM 4212 C C . LEU A 1 530 ? -21.964 12.910 7.320 1.00 96.94 530 LEU A C 1
ATOM 4214 O O . LEU A 1 530 ? -21.278 13.872 7.676 1.00 96.94 530 LEU A O 1
ATOM 4218 N N . TRP A 1 531 ? -21.918 12.409 6.087 1.00 94.81 531 TRP A N 1
ATOM 4219 C CA . TRP A 1 531 ? -21.058 12.925 5.021 1.00 94.81 531 TRP A CA 1
ATOM 4220 C C . TRP A 1 531 ? -21.804 12.952 3.683 1.00 94.81 531 TRP A C 1
ATOM 4222 O O . TRP A 1 531 ? -22.382 11.953 3.252 1.00 94.81 531 TRP A O 1
ATOM 4232 N N . ASN A 1 532 ? -21.803 14.114 3.026 1.00 91.94 532 ASN A N 1
ATOM 4233 C CA . ASN A 1 532 ? -22.595 14.347 1.822 1.00 91.94 532 ASN A CA 1
ATOM 4234 C C . ASN A 1 532 ? -21.728 14.352 0.554 1.00 91.94 532 ASN A C 1
ATOM 4236 O O . ASN A 1 532 ? -21.175 15.380 0.176 1.00 91.94 532 ASN A O 1
ATOM 4240 N N . SER A 1 533 ? -21.667 13.223 -0.151 1.00 88.06 533 SER A N 1
ATOM 4241 C CA . SER A 1 533 ? -21.064 13.108 -1.494 1.00 88.06 533 SER A CA 1
ATOM 4242 C C . SER A 1 533 ? -22.007 13.501 -2.645 1.00 88.06 533 SER A C 1
ATOM 4244 O O . SER A 1 533 ? -21.665 13.326 -3.813 1.00 88.06 533 SER A O 1
ATOM 4246 N N . SER A 1 534 ? -23.207 14.012 -2.347 1.00 83.56 534 SER A N 1
ATOM 4247 C CA . SER A 1 534 ? -24.236 14.340 -3.341 1.00 83.56 534 SER A CA 1
ATOM 4248 C C . SER A 1 534 ? -24.450 15.848 -3.489 1.00 83.56 534 SER A C 1
ATOM 4250 O O . SER A 1 534 ? -24.137 16.625 -2.592 1.00 83.56 534 SER A O 1
ATOM 4252 N N . ALA A 1 535 ? -25.071 16.267 -4.594 1.00 83.25 535 ALA A N 1
ATOM 4253 C CA . ALA A 1 535 ? -25.503 17.654 -4.797 1.00 83.25 535 ALA A CA 1
ATOM 4254 C C . ALA A 1 535 ? -26.725 18.070 -3.938 1.00 83.25 535 ALA A C 1
ATOM 4256 O O . ALA A 1 535 ? -27.161 19.218 -4.012 1.00 83.25 535 ALA A O 1
ATOM 4257 N N . VAL A 1 536 ? -27.313 17.155 -3.156 1.00 87.88 536 VAL A N 1
ATOM 4258 C CA . VAL A 1 536 ? -28.562 17.387 -2.412 1.00 87.88 536 VAL A CA 1
ATOM 4259 C C . VAL A 1 536 ? -28.274 18.093 -1.087 1.00 87.88 536 VAL A C 1
ATOM 4261 O O . VAL A 1 536 ? -27.504 17.591 -0.274 1.00 87.88 536 VAL A O 1
ATOM 4264 N N . ASN A 1 537 ? -28.916 19.238 -0.851 1.00 90.56 537 ASN A N 1
ATOM 4265 C CA . ASN A 1 537 ? -28.838 20.009 0.393 1.00 90.56 537 ASN A CA 1
ATOM 4266 C C . ASN A 1 537 ? -30.223 20.657 0.650 1.00 90.56 537 ASN A C 1
ATOM 4268 O O . ASN A 1 537 ? -30.718 21.323 -0.263 1.00 90.56 537 ASN A O 1
ATOM 4272 N N . PRO A 1 538 ? -30.877 20.482 1.819 1.00 92.94 538 PRO A N 1
ATOM 4273 C CA . PRO A 1 538 ? -30.426 19.747 3.004 1.00 92.94 538 PRO A CA 1
ATOM 4274 C C . PRO A 1 538 ? -30.214 18.253 2.746 1.00 92.94 538 PRO A C 1
ATOM 4276 O O . PRO A 1 538 ? -30.933 17.619 1.9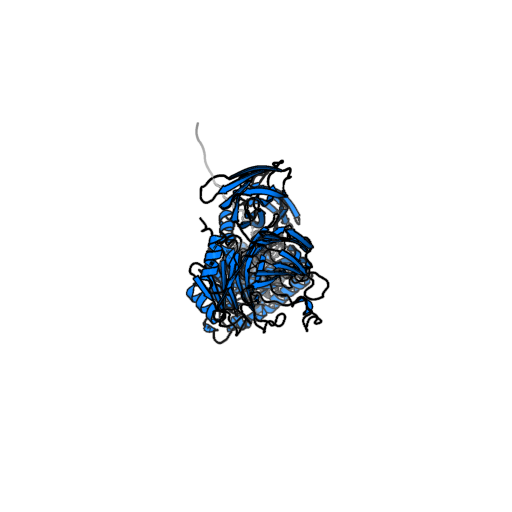74 1.00 92.94 538 PRO A O 1
ATOM 4279 N N . PHE A 1 539 ? -29.211 17.693 3.413 1.00 95.06 539 PHE A N 1
ATOM 4280 C CA . PHE A 1 539 ? -28.920 16.268 3.376 1.00 95.06 539 PHE A CA 1
ATOM 4281 C C . PHE A 1 539 ? -29.893 15.523 4.296 1.00 95.06 539 PHE A C 1
ATOM 4283 O O . PHE A 1 539 ? -30.148 15.964 5.418 1.00 95.06 539 PHE A O 1
ATOM 4290 N N . THR A 1 540 ? -30.448 14.408 3.818 1.00 95.06 540 THR A N 1
ATOM 4291 C CA . THR A 1 540 ? -31.467 13.631 4.540 1.00 95.06 540 THR A CA 1
ATOM 4292 C C . THR A 1 540 ? -31.022 12.183 4.727 1.00 95.06 540 THR A C 1
ATOM 4294 O O . THR A 1 540 ? -30.554 11.543 3.783 1.00 95.06 540 THR A O 1
ATOM 4297 N N . SER A 1 541 ? -31.191 11.659 5.940 1.00 96.50 541 SER A N 1
ATOM 4298 C CA . SER A 1 541 ? -30.940 10.254 6.285 1.00 96.50 541 SER A CA 1
ATOM 4299 C C . SER A 1 541 ? -31.939 9.752 7.333 1.00 96.50 541 SER A C 1
ATOM 4301 O O . SER A 1 541 ? -32.566 10.542 8.029 1.00 96.50 541 SER A O 1
ATOM 4303 N N . GLU A 1 542 ? -32.111 8.439 7.433 1.00 97.94 542 GLU A N 1
ATOM 4304 C CA . GLU A 1 542 ? -33.070 7.779 8.324 1.00 97.94 542 GLU A CA 1
ATOM 4305 C C . GLU A 1 542 ? -32.324 6.990 9.402 1.00 97.94 542 GLU A C 1
ATOM 4307 O O . GLU A 1 542 ? -31.675 5.989 9.093 1.00 97.94 542 GLU A O 1
ATOM 4312 N N . LEU A 1 543 ? -32.440 7.406 10.665 1.00 97.94 543 LEU A N 1
ATOM 4313 C CA . LEU A 1 543 ? -32.014 6.620 11.823 1.00 97.94 543 LEU A CA 1
ATOM 4314 C C . LEU A 1 543 ? -33.150 5.686 12.244 1.00 97.94 543 LEU A C 1
ATOM 4316 O O . LEU A 1 543 ? -34.267 6.120 12.512 1.00 97.94 543 LEU A O 1
ATOM 4320 N N . THR A 1 544 ? -32.863 4.395 12.361 1.00 98.12 544 THR A N 1
ATOM 4321 C CA . THR A 1 544 ? -33.778 3.383 12.900 1.00 98.12 544 THR A CA 1
ATOM 4322 C C . THR A 1 544 ? -33.055 2.557 13.957 1.00 98.12 544 THR A C 1
ATOM 4324 O O . THR A 1 544 ? -31.930 2.122 13.731 1.00 98.12 544 THR A O 1
ATOM 4327 N N . VAL A 1 545 ? -33.703 2.294 15.097 1.00 98.06 545 VAL A N 1
ATOM 4328 C CA . VAL A 1 545 ? -33.194 1.343 16.103 1.00 98.06 545 VAL A CA 1
ATOM 4329 C C . VAL A 1 545 ? -34.224 0.250 16.356 1.00 98.06 545 VAL A C 1
ATOM 4331 O O . VAL A 1 545 ? -35.406 0.534 16.580 1.00 98.06 545 VAL A O 1
ATOM 4334 N N . THR A 1 546 ? -33.764 -0.999 16.327 1.00 98.25 546 THR A N 1
ATOM 4335 C CA . THR A 1 546 ? -34.592 -2.210 16.378 1.00 98.25 546 THR A CA 1
ATOM 4336 C C . THR A 1 546 ? -34.094 -3.148 17.474 1.00 98.25 546 THR A C 1
ATOM 4338 O O . THR A 1 546 ? -32.900 -3.417 17.559 1.00 98.25 546 THR A O 1
ATOM 4341 N N . GLU A 1 547 ? -34.995 -3.663 18.312 1.00 97.69 547 GLU A N 1
ATOM 4342 C CA . GLU A 1 547 ? -34.679 -4.689 19.315 1.00 97.69 547 GLU A CA 1
ATOM 4343 C C . GLU A 1 547 ? -34.383 -6.028 18.619 1.00 97.69 547 GLU A C 1
ATOM 4345 O O . GLU A 1 547 ? -35.266 -6.622 17.994 1.00 97.69 547 GLU A O 1
ATOM 4350 N N . VAL A 1 548 ? -33.151 -6.530 18.754 1.00 95.56 548 VAL A N 1
ATOM 4351 C CA . VAL A 1 548 ? -32.647 -7.720 18.039 1.00 95.56 548 VAL A CA 1
ATOM 4352 C C . VAL A 1 548 ? -33.490 -8.962 18.336 1.00 95.56 548 VAL A C 1
ATOM 4354 O O . VAL A 1 548 ? -33.757 -9.765 17.446 1.00 95.56 548 VAL A O 1
ATOM 4357 N N . LYS A 1 549 ? -33.956 -9.112 19.581 1.00 94.00 549 LYS A N 1
ATOM 4358 C CA . LYS A 1 549 ? -34.720 -10.286 20.028 1.00 94.00 549 LYS A CA 1
ATOM 4359 C C . LYS A 1 549 ? -36.131 -10.374 19.431 1.00 94.00 549 LYS A C 1
ATOM 4361 O O . LYS A 1 549 ? -36.672 -11.473 19.326 1.00 94.00 549 LYS A O 1
ATOM 4366 N N . THR A 1 550 ? -36.752 -9.243 19.104 1.00 95.50 550 THR A N 1
ATOM 4367 C CA . THR A 1 550 ? -38.177 -9.177 18.724 1.00 95.50 550 THR A CA 1
ATOM 4368 C C . THR A 1 550 ? -38.404 -8.663 17.304 1.00 95.50 550 THR A C 1
ATOM 4370 O O . THR A 1 550 ? -39.526 -8.740 16.809 1.00 95.50 550 THR A O 1
ATOM 4373 N N . GLY A 1 551 ? -37.378 -8.094 16.662 1.00 95.31 551 GLY A N 1
ATOM 4374 C CA . GLY A 1 551 ? -37.519 -7.345 15.412 1.00 95.31 551 GLY A CA 1
ATOM 4375 C C . GLY A 1 551 ? -38.316 -6.043 15.569 1.00 95.31 551 GLY A C 1
ATOM 4376 O O . GLY A 1 551 ? -38.661 -5.403 14.575 1.00 95.31 551 GLY A O 1
ATOM 4377 N N . LYS A 1 552 ? -38.646 -5.632 16.802 1.00 96.19 552 LYS A N 1
ATOM 4378 C CA . LYS A 1 552 ? -39.472 -4.452 17.055 1.00 96.19 552 LYS A CA 1
ATOM 4379 C C . LYS A 1 552 ? -38.648 -3.181 16.879 1.00 96.19 552 LYS A C 1
ATOM 4381 O O . LYS A 1 552 ? -37.694 -2.942 17.618 1.00 96.19 552 LYS A O 1
ATOM 4386 N N . ARG A 1 553 ? -39.080 -2.305 15.969 1.00 96.88 553 ARG A N 1
ATOM 4387 C CA . ARG A 1 553 ? -38.574 -0.929 15.891 1.00 96.88 553 ARG A CA 1
ATOM 4388 C C . ARG A 1 553 ? -38.927 -0.180 17.183 1.00 96.88 553 ARG A C 1
ATOM 4390 O O . ARG A 1 553 ? -40.103 -0.071 17.531 1.00 96.88 553 ARG A O 1
ATOM 4397 N N . VAL A 1 554 ? -37.915 0.316 17.891 1.00 96.62 554 VAL A N 1
ATOM 4398 C CA . VAL A 1 554 ? -38.058 1.071 19.151 1.00 96.62 554 VAL A CA 1
ATOM 4399 C C . VAL A 1 554 ? -37.790 2.566 18.983 1.00 96.62 554 VAL A C 1
ATOM 4401 O O . VAL A 1 554 ? -38.290 3.359 19.776 1.00 96.62 554 VAL A O 1
ATOM 4404 N N . HIS A 1 555 ? -37.063 2.962 17.936 1.00 96.69 555 HIS A N 1
ATOM 4405 C CA . HIS A 1 555 ? -36.822 4.361 17.584 1.00 96.69 555 HIS A CA 1
ATOM 4406 C C . HIS A 1 555 ? -36.764 4.541 16.059 1.00 96.69 555 HIS A C 1
ATOM 4408 O O . HIS A 1 555 ? -36.360 3.627 15.335 1.00 96.69 555 HIS A O 1
ATOM 4414 N N . ALA A 1 556 ? -37.182 5.717 15.591 1.00 96.88 556 ALA A N 1
ATOM 4415 C CA . ALA A 1 556 ? -37.102 6.168 14.206 1.00 96.88 556 ALA A CA 1
ATOM 4416 C C . ALA A 1 556 ? -36.958 7.699 14.193 1.00 96.88 556 ALA A C 1
ATOM 4418 O O . ALA A 1 556 ? -37.728 8.372 14.882 1.00 96.88 556 ALA A O 1
ATOM 4419 N N . GLU A 1 557 ? -36.016 8.238 13.422 1.00 96.88 557 GLU A N 1
ATOM 4420 C CA . GLU A 1 557 ? -35.829 9.681 13.239 1.00 96.88 557 GLU A CA 1
ATOM 4421 C C . GLU A 1 557 ? -35.340 9.986 11.813 1.00 96.88 557 GLU A C 1
ATOM 4423 O O . GLU A 1 557 ? -34.288 9.498 11.394 1.00 96.88 557 GLU A O 1
ATOM 4428 N N . THR A 1 558 ? -36.069 10.839 11.087 1.00 97.19 558 THR A N 1
ATOM 4429 C CA . THR A 1 558 ? -35.578 11.458 9.848 1.00 97.19 558 THR A CA 1
ATOM 4430 C C . THR A 1 558 ? -34.619 12.595 10.205 1.00 97.19 558 THR A C 1
ATOM 4432 O O . THR A 1 558 ? -35.022 13.635 10.728 1.00 97.19 558 THR A O 1
ATOM 4435 N N . LEU A 1 559 ? -33.339 12.399 9.913 1.00 95.75 559 LEU A N 1
ATOM 4436 C CA . LEU A 1 559 ? -32.256 13.348 10.137 1.00 95.75 559 LEU A CA 1
ATOM 4437 C C . LEU A 1 559 ? -32.157 14.284 8.924 1.00 95.75 559 LEU A C 1
ATOM 4439 O O . LEU A 1 559 ? -31.716 13.858 7.856 1.00 95.75 559 LEU A O 1
ATOM 4443 N N . VAL A 1 560 ? -32.551 15.550 9.083 1.00 95.69 560 VAL A N 1
ATOM 4444 C CA . VAL A 1 560 ? -32.447 16.589 8.041 1.00 95.69 560 VAL A CA 1
ATOM 4445 C C . VAL A 1 560 ? -31.419 17.625 8.479 1.00 95.69 560 VAL A C 1
ATOM 4447 O O . VAL A 1 560 ? -31.637 18.357 9.442 1.00 95.69 560 VAL A O 1
ATOM 4450 N N . GLU A 1 561 ? -30.288 17.690 7.783 1.00 95.94 561 GLU A N 1
ATOM 4451 C CA . GLU A 1 561 ? -29.145 18.513 8.180 1.00 95.94 561 GLU A CA 1
ATOM 4452 C C . GLU A 1 561 ? -28.672 19.378 6.998 1.00 95.94 561 GLU A C 1
ATOM 4454 O O . GLU A 1 561 ? -28.426 18.882 5.899 1.00 95.94 561 GLU A O 1
ATOM 4459 N N . ASN A 1 562 ? -28.512 20.688 7.220 1.00 94.75 562 ASN A N 1
ATOM 4460 C CA . ASN A 1 562 ? -27.876 21.577 6.242 1.00 94.75 562 ASN A CA 1
ATOM 4461 C C . ASN A 1 562 ? -26.389 21.210 6.144 1.00 94.75 562 ASN A C 1
ATOM 4463 O O . ASN A 1 562 ? -25.614 21.508 7.057 1.00 94.75 562 ASN A O 1
ATOM 4467 N N . LEU A 1 563 ? -26.019 20.531 5.059 1.00 94.19 563 LEU A N 1
ATOM 4468 C CA . LEU A 1 563 ? -24.704 19.940 4.837 1.00 94.19 563 LEU A CA 1
ATOM 4469 C C . LEU A 1 563 ? -24.404 20.011 3.340 1.00 94.19 563 LEU A C 1
ATOM 4471 O O . LEU A 1 563 ? -25.044 19.321 2.545 1.00 94.19 563 LEU A O 1
ATOM 4475 N N . ALA A 1 564 ? -23.475 20.879 2.941 1.00 92.50 564 ALA A N 1
ATOM 4476 C CA . ALA A 1 564 ? -23.165 21.074 1.528 1.00 92.50 564 ALA A CA 1
ATOM 4477 C C . ALA A 1 564 ? -22.405 19.858 0.947 1.00 92.50 564 ALA A C 1
ATOM 4479 O O . ALA A 1 564 ? -21.892 19.033 1.712 1.00 92.50 564 ALA A O 1
ATOM 4480 N N . PRO A 1 565 ? -22.303 19.735 -0.389 1.00 89.06 565 PRO A N 1
ATOM 4481 C CA . PRO A 1 565 ? -21.513 18.679 -1.013 1.00 89.06 565 PRO A CA 1
ATOM 4482 C C . PRO A 1 565 ? -20.060 18.700 -0.514 1.00 89.06 565 PRO A C 1
ATOM 4484 O O . PRO A 1 565 ? -19.477 19.767 -0.317 1.00 89.06 565 PRO A O 1
ATOM 4487 N N . TRP A 1 566 ? -19.487 17.514 -0.315 1.00 88.00 566 TRP A N 1
ATOM 4488 C CA . TRP A 1 566 ? -18.127 17.264 0.186 1.00 88.00 566 TRP A CA 1
ATOM 4489 C C . TRP A 1 566 ? -17.859 17.748 1.621 1.00 88.00 566 TRP A C 1
ATOM 4491 O O . TRP A 1 566 ? -16.708 17.847 2.042 1.00 88.00 566 TRP A O 1
ATOM 4501 N N . GLN A 1 567 ? -18.915 17.984 2.408 1.00 92.44 567 GLN A N 1
ATOM 4502 C CA . GLN A 1 567 ? -18.824 18.274 3.841 1.00 92.44 567 GLN A CA 1
ATOM 4503 C C . GLN A 1 567 ? -19.216 17.067 4.707 1.00 92.44 567 GLN A C 1
ATOM 4505 O O . GLN A 1 567 ? -20.041 16.235 4.321 1.00 92.44 567 GLN A O 1
ATOM 4510 N N . LYS A 1 568 ? -18.665 17.024 5.929 1.00 94.38 568 LYS A N 1
ATOM 4511 C CA . LYS A 1 568 ? -19.107 16.143 7.021 1.00 94.38 568 LYS A CA 1
ATOM 4512 C C . LYS A 1 568 ? -19.675 16.935 8.196 1.00 94.38 568 LYS A C 1
ATOM 4514 O O . LYS A 1 568 ? -19.295 18.086 8.414 1.00 94.38 568 LYS A O 1
ATOM 4519 N N . LYS A 1 569 ? -20.537 16.300 8.988 1.00 95.88 569 LYS A N 1
ATOM 4520 C CA . LYS A 1 569 ? -21.057 16.836 10.251 1.00 95.88 569 LYS A CA 1
ATOM 4521 C C . LYS A 1 569 ? -21.264 15.714 11.259 1.00 95.88 569 LYS A C 1
ATOM 4523 O O . LYS A 1 569 ? -21.996 14.768 10.986 1.00 95.88 569 LYS A O 1
ATOM 4528 N N . ILE A 1 570 ? -20.668 15.861 12.440 1.00 96.00 570 ILE A N 1
ATOM 4529 C CA . ILE A 1 570 ? -20.964 14.997 13.584 1.00 96.00 570 ILE A CA 1
ATOM 4530 C C . ILE A 1 570 ? -22.225 15.524 14.268 1.00 96.00 570 ILE A C 1
ATOM 4532 O O . ILE A 1 570 ? -22.292 16.693 14.652 1.00 96.00 570 ILE A O 1
ATOM 4536 N N . ILE A 1 571 ? -23.218 14.659 14.436 1.00 95.62 571 ILE A N 1
ATOM 4537 C CA . ILE A 1 571 ? -24.427 14.918 15.215 1.00 95.62 571 ILE A CA 1
ATOM 4538 C C . ILE A 1 571 ? -24.469 13.963 16.411 1.00 95.62 571 ILE A C 1
ATOM 4540 O O . ILE A 1 571 ? -24.051 12.813 16.318 1.00 95.62 571 ILE A O 1
ATOM 4544 N N . LYS A 1 572 ? -24.972 14.431 17.557 1.00 93.00 572 LYS A N 1
ATOM 4545 C CA . LYS A 1 572 ? -25.273 13.574 18.715 1.00 93.00 572 LYS A CA 1
ATOM 4546 C C . LYS A 1 572 ? -26.790 13.401 18.806 1.00 93.00 572 LYS A C 1
ATOM 4548 O O . LYS A 1 572 ? -27.519 14.387 18.679 1.00 93.00 572 LYS A O 1
ATOM 4553 N N . ARG A 1 573 ? -27.268 12.172 19.016 1.00 93.81 573 ARG A N 1
ATOM 4554 C CA . ARG A 1 573 ? -28.681 11.851 19.282 1.00 93.81 573 ARG A CA 1
ATOM 4555 C C . ARG A 1 573 ? -28.817 11.112 20.611 1.00 93.81 573 ARG A C 1
ATOM 4557 O O . ARG A 1 573 ? -27.909 10.394 21.021 1.00 93.81 573 ARG A O 1
ATOM 4564 N N . LYS A 1 574 ? -29.946 11.319 21.297 1.00 94.25 574 LYS A N 1
ATOM 4565 C CA . LYS A 1 574 ? -30.257 10.701 22.596 1.00 94.25 574 LYS A CA 1
ATOM 4566 C C . LYS A 1 574 ? -31.411 9.726 22.452 1.00 94.25 574 LYS A C 1
ATOM 4568 O O . LYS A 1 574 ? -32.566 10.134 22.368 1.00 94.25 574 LYS A O 1
ATOM 4573 N N . ILE A 1 575 ? -31.084 8.440 22.424 1.00 95.19 575 ILE A N 1
ATOM 4574 C CA . ILE A 1 575 ? -32.031 7.372 22.106 1.00 95.19 575 ILE A CA 1
ATOM 4575 C C . ILE A 1 575 ? -32.490 6.721 23.412 1.00 95.19 575 ILE A C 1
ATOM 4577 O O . ILE A 1 575 ? -31.690 6.129 24.132 1.00 95.19 575 ILE A O 1
ATOM 4581 N N . ALA A 1 576 ? -33.774 6.853 23.748 1.00 95.44 576 ALA A N 1
ATOM 4582 C CA . ALA A 1 576 ? -34.335 6.295 24.976 1.00 95.44 576 ALA A CA 1
ATOM 4583 C C . ALA A 1 576 ? -34.565 4.777 24.837 1.00 95.44 576 ALA A C 1
ATOM 4585 O O . ALA A 1 576 ? -35.576 4.351 24.277 1.00 95.44 576 ALA A O 1
ATOM 4586 N N . LEU A 1 577 ? -33.637 3.963 25.347 1.00 97.00 577 LEU A N 1
ATOM 4587 C CA . LEU A 1 577 ? -33.663 2.501 25.214 1.00 97.00 577 LEU A CA 1
ATOM 4588 C C . LEU A 1 577 ? -33.895 1.805 26.571 1.00 97.00 577 LEU A C 1
ATOM 4590 O O . LEU A 1 577 ? -33.226 2.138 27.554 1.00 97.00 577 LEU A O 1
ATOM 4594 N N . PRO A 1 578 ? -34.813 0.822 26.671 1.00 95.62 578 PRO A N 1
ATOM 4595 C CA . PRO A 1 578 ? -34.881 -0.079 27.819 1.00 95.62 578 PRO A CA 1
ATOM 4596 C C . PRO A 1 578 ? -33.745 -1.121 27.785 1.00 95.62 578 PRO A C 1
ATOM 4598 O O . PRO A 1 578 ? -32.996 -1.216 26.816 1.00 95.62 578 PRO A O 1
ATOM 4601 N N . GLN A 1 579 ? -33.612 -1.935 28.838 1.00 95.88 579 GLN A N 1
ATOM 4602 C CA . GLN A 1 579 ? -32.656 -3.052 28.854 1.00 95.88 579 GLN A CA 1
ATOM 4603 C C . GLN A 1 579 ? -32.965 -4.039 27.717 1.00 95.88 579 GLN A C 1
ATOM 4605 O O . GLN A 1 579 ? -34.090 -4.522 27.628 1.00 95.88 579 GLN A O 1
ATOM 4610 N N . GLY A 1 580 ? -31.963 -4.354 26.898 1.00 96.69 580 GLY A N 1
ATOM 4611 C CA . GLY A 1 580 ? -32.104 -5.180 25.701 1.00 96.69 580 GLY A CA 1
ATOM 4612 C C . GLY A 1 580 ? -30.866 -5.092 24.809 1.00 96.69 580 GLY A C 1
ATOM 4613 O O . GLY A 1 580 ? -29.878 -4.457 25.179 1.00 96.69 580 GLY A O 1
ATOM 4614 N N . ASP A 1 581 ? -30.946 -5.717 23.641 1.00 97.31 581 ASP A N 1
ATOM 4615 C CA . ASP A 1 581 ? -29.916 -5.694 22.599 1.00 97.31 581 ASP A CA 1
ATOM 4616 C C . ASP A 1 581 ? -30.520 -5.106 21.327 1.00 97.31 581 ASP A C 1
ATOM 4618 O O . ASP A 1 581 ? -31.615 -5.513 20.920 1.00 97.31 581 ASP A O 1
ATOM 4622 N N . TYR A 1 582 ? -29.829 -4.148 20.708 1.00 97.69 582 TYR A N 1
ATOM 4623 C CA . TYR A 1 582 ? -30.373 -3.363 19.602 1.00 97.69 582 TYR A CA 1
ATOM 4624 C C . TYR A 1 582 ? -29.424 -3.285 18.408 1.00 97.69 582 TYR A C 1
ATOM 4626 O O . TYR A 1 582 ? -28.212 -3.147 18.564 1.00 97.69 582 TYR A O 1
ATOM 4634 N N . GLU A 1 583 ? -30.002 -3.310 17.210 1.00 97.44 583 GLU A N 1
ATOM 4635 C CA . GLU A 1 583 ? -29.342 -2.884 15.979 1.00 97.44 583 GLU A CA 1
ATOM 4636 C C . GLU A 1 583 ? -29.773 -1.442 15.683 1.00 97.44 583 GLU A C 1
ATOM 4638 O O . GLU A 1 583 ? -30.966 -1.161 15.528 1.00 97.44 583 GLU A O 1
ATOM 4643 N N . ALA A 1 584 ? -28.806 -0.529 15.630 1.00 97.62 584 ALA A N 1
ATOM 4644 C CA . ALA A 1 584 ? -28.974 0.811 15.090 1.00 97.62 584 ALA A CA 1
ATOM 4645 C C . ALA A 1 584 ? -28.550 0.804 13.618 1.00 97.62 584 ALA A C 1
ATOM 4647 O O . ALA A 1 584 ? -27.484 0.295 13.276 1.00 97.62 584 ALA A O 1
ATOM 4648 N N . VAL A 1 585 ? -29.382 1.373 12.750 1.00 97.94 585 VAL A N 1
ATOM 4649 C CA . VAL A 1 585 ? -29.146 1.484 11.308 1.00 97.94 585 VAL A CA 1
ATOM 4650 C C . VAL A 1 585 ? -29.334 2.939 10.908 1.00 97.94 585 VAL A C 1
ATOM 4652 O O . VAL A 1 585 ? -30.350 3.540 11.262 1.00 97.94 585 VAL A O 1
ATOM 4655 N N . VAL A 1 586 ? -28.388 3.491 10.147 1.00 97.88 586 VAL A N 1
ATOM 4656 C CA . VAL A 1 586 ? -28.585 4.761 9.437 1.00 97.88 586 VAL A CA 1
ATOM 4657 C C . VAL A 1 586 ? -28.564 4.493 7.941 1.00 97.88 586 VAL A C 1
ATOM 4659 O O . VAL A 1 586 ? -27.576 3.985 7.412 1.00 97.88 586 VAL A O 1
ATOM 4662 N N . ALA A 1 587 ? -29.664 4.834 7.272 1.00 96.94 587 ALA A N 1
ATOM 4663 C CA . ALA A 1 587 ? -29.790 4.790 5.821 1.00 96.94 587 ALA A CA 1
ATOM 4664 C C . ALA A 1 587 ? -29.671 6.211 5.253 1.00 96.94 587 ALA A C 1
ATOM 4666 O O . ALA A 1 587 ? -30.487 7.079 5.561 1.00 96.94 587 ALA A O 1
ATOM 4667 N N . ALA A 1 588 ? -28.657 6.464 4.430 1.00 94.44 588 ALA A N 1
ATOM 4668 C CA . ALA A 1 588 ? -28.303 7.794 3.945 1.00 94.44 588 ALA A CA 1
ATOM 4669 C C . ALA A 1 588 ? -28.126 7.784 2.420 1.00 94.44 588 ALA A C 1
ATOM 4671 O O . ALA A 1 588 ? -27.112 7.332 1.894 1.00 94.44 588 ALA A O 1
ATOM 4672 N N . SER A 1 589 ? -29.122 8.302 1.692 1.00 88.31 589 SER A N 1
ATOM 4673 C CA . SER A 1 589 ? -29.065 8.479 0.230 1.00 88.31 589 SER A CA 1
ATOM 4674 C C . SER A 1 589 ? -28.626 7.205 -0.532 1.00 88.31 589 SER A C 1
ATOM 4676 O O . SER A 1 589 ? -27.730 7.232 -1.379 1.00 88.31 589 SER A O 1
ATOM 4678 N N . GLY A 1 590 ? -29.241 6.069 -0.176 1.00 90.06 590 GLY A N 1
ATOM 4679 C CA . GLY A 1 590 ? -29.013 4.737 -0.759 1.00 90.06 590 GLY A CA 1
ATOM 4680 C C . GLY A 1 590 ? -27.957 3.869 -0.061 1.00 90.06 590 GLY A C 1
ATOM 4681 O O . GLY A 1 590 ? -27.965 2.660 -0.264 1.00 90.06 590 GLY A O 1
ATOM 4682 N N . ASP A 1 591 ? -27.083 4.456 0.757 1.00 94.44 591 ASP A N 1
ATOM 4683 C CA . ASP A 1 591 ? -26.076 3.746 1.560 1.00 94.44 591 ASP A CA 1
ATOM 4684 C C . ASP A 1 591 ? -26.643 3.392 2.949 1.00 94.44 591 ASP A C 1
ATOM 4686 O O . ASP A 1 591 ? -27.557 4.067 3.434 1.00 94.44 591 ASP A O 1
ATOM 4690 N N . THR A 1 592 ? -26.136 2.335 3.595 1.00 95.50 592 THR A N 1
ATOM 4691 C CA . THR A 1 592 ? -26.612 1.881 4.914 1.00 95.50 592 THR A CA 1
ATOM 4692 C C . THR A 1 592 ? -25.481 1.373 5.804 1.00 95.50 592 THR A C 1
ATOM 4694 O O . THR A 1 592 ? -24.867 0.347 5.504 1.00 95.50 592 THR A O 1
ATOM 4697 N N . VAL A 1 593 ? -25.301 2.002 6.964 1.00 95.81 593 VAL A N 1
ATOM 4698 C CA . VAL A 1 593 ? -24.391 1.537 8.026 1.00 95.81 593 VAL A CA 1
ATOM 4699 C C . VAL A 1 593 ? -25.153 1.032 9.242 1.00 95.81 593 VAL A C 1
ATOM 4701 O O . VAL A 1 593 ? -26.319 1.376 9.453 1.00 95.81 593 VAL A O 1
ATOM 4704 N N . ARG A 1 594 ? -24.492 0.188 10.043 1.00 95.75 594 ARG A N 1
ATOM 4705 C CA . ARG A 1 594 ? -25.087 -0.483 11.205 1.00 95.75 594 ARG A CA 1
ATOM 4706 C C . ARG A 1 594 ? -24.142 -0.502 12.400 1.00 95.75 594 ARG A C 1
ATOM 4708 O O . ARG A 1 594 ? -22.953 -0.747 12.219 1.00 95.75 594 ARG A O 1
ATOM 4715 N N . GLY A 1 595 ? -24.692 -0.358 13.601 1.00 95.88 595 GLY A N 1
ATOM 4716 C CA . GLY A 1 595 ? -23.985 -0.547 14.866 1.00 95.88 595 GLY A CA 1
ATOM 4717 C C . GLY A 1 595 ? -24.831 -1.296 15.895 1.00 95.88 595 GLY A C 1
ATOM 4718 O O . GLY A 1 595 ? -26.062 -1.292 15.833 1.00 95.88 595 GLY A O 1
ATOM 4719 N N . HIS A 1 596 ? -24.174 -1.960 16.843 1.00 95.94 596 HIS A N 1
ATOM 4720 C CA . HIS A 1 596 ? -24.814 -2.681 17.938 1.00 95.94 596 HIS A CA 1
ATOM 4721 C C . HIS A 1 596 ? -24.847 -1.838 19.217 1.00 95.94 596 HIS A C 1
ATOM 4723 O O . HIS A 1 596 ? -23.852 -1.212 19.582 1.00 95.94 596 HIS A O 1
ATOM 4729 N N . ILE A 1 597 ? -25.974 -1.854 19.929 1.00 97.06 597 ILE A N 1
ATOM 4730 C CA . ILE A 1 597 ? -26.119 -1.202 21.235 1.00 97.06 597 ILE A CA 1
ATOM 4731 C C . ILE A 1 597 ? -26.631 -2.243 22.232 1.00 97.06 597 ILE A C 1
ATOM 4733 O O . ILE A 1 597 ? -27.800 -2.632 22.195 1.00 97.06 597 ILE A O 1
ATOM 4737 N N . ALA A 1 598 ? -25.762 -2.668 23.146 1.00 96.81 598 ALA A N 1
ATOM 4738 C CA . ALA A 1 598 ? -26.110 -3.539 24.256 1.00 96.81 598 ALA A CA 1
ATOM 4739 C C . ALA A 1 598 ? -26.463 -2.688 25.485 1.00 96.81 598 ALA A C 1
ATOM 4741 O O . ALA A 1 598 ? -25.633 -1.951 26.021 1.00 96.81 598 ALA A O 1
ATOM 4742 N N . VAL A 1 599 ? -27.710 -2.776 25.951 1.00 97.12 599 VAL A N 1
ATOM 4743 C CA . VAL A 1 599 ? -28.213 -1.965 27.069 1.00 97.12 599 VAL A CA 1
ATOM 4744 C C . VAL A 1 599 ? -28.403 -2.845 28.300 1.00 97.12 599 VAL A C 1
ATOM 4746 O O . VAL A 1 599 ? -29.152 -3.827 28.265 1.00 97.12 599 VAL A O 1
ATOM 4749 N N . ARG A 1 600 ? -27.719 -2.526 29.406 1.00 96.00 600 ARG A N 1
ATOM 4750 C CA . ARG A 1 600 ? -27.617 -3.389 30.599 1.00 96.00 600 ARG A CA 1
ATOM 4751 C C . ARG A 1 600 ? -27.849 -2.621 31.903 1.00 96.00 600 ARG A C 1
ATOM 4753 O O . ARG A 1 600 ? -27.423 -1.483 32.069 1.00 96.00 600 ARG A O 1
ATOM 4760 N N . ARG A 1 601 ? -28.557 -3.246 32.854 1.00 94.44 601 ARG A N 1
ATOM 4761 C CA . ARG A 1 601 ? -28.780 -2.682 34.196 1.00 94.44 601 ARG A CA 1
ATOM 4762 C C . ARG A 1 601 ? -27.633 -3.045 35.126 1.00 94.44 601 ARG A C 1
ATOM 4764 O O . ARG A 1 601 ? -27.453 -4.215 35.445 1.00 94.44 601 ARG A O 1
ATOM 4771 N N . PHE A 1 602 ? -26.960 -2.019 35.625 1.00 93.44 602 PHE A N 1
ATOM 4772 C CA . PHE A 1 602 ? -25.940 -2.114 36.661 1.00 93.44 602 PHE A CA 1
ATOM 4773 C C . PHE A 1 602 ? -26.481 -1.577 37.993 1.00 93.44 602 PHE A C 1
ATOM 4775 O O . PHE A 1 602 ? -27.352 -0.698 38.015 1.00 93.44 602 PHE A O 1
ATOM 4782 N N . LYS A 1 603 ? -25.994 -2.142 39.098 1.00 91.62 603 LYS A N 1
ATOM 4783 C CA . LYS A 1 603 ? -26.353 -1.803 40.483 1.00 91.62 603 LYS A CA 1
ATOM 4784 C C . LYS A 1 603 ? -25.088 -1.425 41.262 1.00 91.62 603 LYS A C 1
ATOM 4786 O O . LYS A 1 603 ? -23.985 -1.507 40.731 1.00 91.62 603 LYS A O 1
ATOM 4791 N N . GLY A 1 604 ? -25.256 -0.987 42.507 1.00 93.75 604 GLY A N 1
ATOM 4792 C CA . GLY A 1 604 ? -24.145 -0.587 43.364 1.00 93.75 604 GLY A CA 1
ATOM 4793 C C . GLY A 1 604 ? -23.630 0.807 43.014 1.00 93.75 604 GLY A C 1
ATOM 4794 O O . GLY A 1 604 ? -24.381 1.648 42.519 1.00 93.75 604 GLY A O 1
ATOM 4795 N N . LYS A 1 605 ? -22.351 1.068 43.301 1.00 96.44 605 LYS A N 1
ATOM 4796 C CA . LYS A 1 605 ? -21.715 2.372 43.080 1.00 96.44 605 LYS A CA 1
ATOM 4797 C C . LYS A 1 605 ? -20.350 2.227 42.405 1.00 96.44 605 LYS A C 1
ATOM 4799 O O . LYS A 1 605 ? -19.545 1.388 42.808 1.00 96.44 605 LYS A O 1
ATOM 4804 N N . ALA A 1 606 ? -20.104 3.092 41.430 1.00 97.88 606 ALA A N 1
ATOM 4805 C CA . ALA A 1 606 ? -18.793 3.457 40.914 1.00 97.88 606 ALA A CA 1
ATOM 4806 C C . ALA A 1 606 ? -18.512 4.949 41.197 1.00 97.88 606 ALA A C 1
ATOM 4808 O O . ALA A 1 606 ? -19.445 5.724 41.454 1.00 97.88 606 ALA A O 1
ATOM 4809 N N . THR A 1 607 ? -17.241 5.346 41.166 1.00 98.38 607 THR A N 1
ATOM 4810 C CA . THR A 1 607 ? -16.747 6.710 41.436 1.00 98.38 607 THR A CA 1
ATOM 4811 C C . THR A 1 607 ? -15.557 7.062 40.547 1.00 98.38 607 THR A C 1
ATOM 4813 O O . THR A 1 607 ? -14.730 6.196 40.278 1.00 98.38 607 THR A O 1
ATOM 4816 N N . VAL A 1 608 ? -15.458 8.332 40.150 1.00 98.50 608 VAL A N 1
ATOM 4817 C CA . VAL A 1 608 ? -14.247 8.956 39.597 1.00 98.50 608 VAL A CA 1
ATOM 4818 C C . VAL A 1 608 ? -13.608 9.821 40.676 1.00 98.50 608 VAL A C 1
ATOM 4820 O O . VAL A 1 608 ? -14.324 10.426 41.479 1.00 98.50 608 VAL A O 1
ATOM 4823 N N . ARG A 1 609 ? -12.281 9.906 40.672 1.00 97.56 609 ARG A N 1
ATOM 4824 C CA . ARG A 1 609 ? -11.507 10.916 41.398 1.00 97.56 609 ARG A CA 1
ATOM 4825 C C . ARG A 1 609 ? -10.267 11.312 40.595 1.00 97.56 609 ARG A C 1
ATOM 4827 O O . ARG A 1 609 ? -9.788 10.529 39.779 1.00 97.56 609 ARG A O 1
ATOM 4834 N N . GLU A 1 610 ? -9.798 12.526 40.832 1.00 97.75 610 GLU A N 1
ATOM 4835 C CA . GLU A 1 610 ? -8.569 13.090 40.271 1.00 97.75 610 GLU A CA 1
ATOM 4836 C C . GLU A 1 610 ? -7.487 12.989 41.354 1.00 97.75 610 GLU A C 1
ATOM 4838 O O . GLU A 1 610 ? -7.670 13.512 42.455 1.00 97.75 610 GLU A O 1
ATOM 4843 N N . GLU A 1 611 ? -6.400 12.271 41.075 1.00 95.62 611 GLU A N 1
ATOM 4844 C CA . GLU A 1 611 ? -5.285 12.055 42.003 1.00 95.62 611 GLU A CA 1
ATOM 4845 C C . GLU A 1 611 ? -3.969 12.167 41.234 1.00 95.62 611 GLU A C 1
ATOM 4847 O O . GLU A 1 611 ? -3.773 11.453 40.262 1.00 95.62 611 GLU A O 1
ATOM 4852 N N . ASP A 1 612 ? -3.061 13.035 41.675 1.00 93.56 612 ASP A N 1
ATOM 4853 C CA . ASP A 1 612 ? -1.662 13.012 41.236 1.00 93.56 612 ASP A CA 1
ATOM 4854 C C . ASP A 1 612 ? -0.954 11.883 42.010 1.00 93.56 612 ASP A C 1
ATOM 4856 O O . ASP A 1 612 ? -0.646 12.021 43.200 1.00 93.56 612 ASP A O 1
ATOM 4860 N N . LEU A 1 613 ? -0.817 10.713 41.376 1.00 92.31 613 LEU A N 1
ATOM 4861 C CA . LEU A 1 613 ? -0.308 9.489 42.004 1.00 92.31 613 LEU A CA 1
ATOM 4862 C C . LEU A 1 613 ? 1.216 9.368 41.911 1.00 92.31 613 LEU A C 1
ATOM 4864 O O . LEU A 1 613 ? 1.806 8.564 42.640 1.00 92.31 613 LEU A O 1
ATOM 4868 N N . ASN A 1 614 ? 1.843 10.126 41.011 1.00 88.69 614 ASN A N 1
ATOM 4869 C CA . ASN A 1 614 ? 3.263 10.025 40.681 1.00 88.69 614 ASN A CA 1
ATOM 4870 C C . ASN A 1 614 ? 4.084 11.275 41.104 1.00 88.69 614 ASN A C 1
ATOM 4872 O O . ASN A 1 614 ? 5.306 11.176 41.227 1.00 88.69 614 ASN A O 1
ATOM 4876 N N . GLN A 1 615 ? 3.407 12.384 41.436 1.00 90.38 615 GLN A N 1
ATOM 4877 C CA . GLN A 1 615 ? 3.926 13.705 41.826 1.00 90.38 615 GLN A CA 1
ATOM 4878 C C . GLN A 1 615 ? 4.585 14.514 40.687 1.00 90.38 615 GLN A C 1
ATOM 4880 O O . GLN A 1 615 ? 5.465 15.339 40.947 1.00 90.38 615 GLN A O 1
ATOM 4885 N N . ASP A 1 616 ? 4.153 14.315 39.435 1.00 87.31 616 ASP A N 1
ATOM 4886 C CA . ASP A 1 616 ? 4.580 15.084 38.252 1.00 87.31 616 ASP A CA 1
ATOM 4887 C C . ASP A 1 616 ? 3.755 16.368 38.005 1.00 87.31 616 ASP A C 1
ATOM 4889 O O . ASP A 1 616 ? 4.181 17.239 37.240 1.00 87.31 616 ASP A O 1
ATOM 4893 N N . GLY A 1 617 ? 2.626 16.539 38.706 1.00 91.12 617 GLY A N 1
ATOM 4894 C CA . GLY A 1 617 ? 1.731 17.694 38.590 1.00 91.12 617 GLY A CA 1
ATOM 4895 C C . GLY A 1 617 ? 0.583 17.535 37.584 1.00 91.12 617 GLY A C 1
ATOM 4896 O O . GLY A 1 617 ? -0.220 18.462 37.436 1.00 91.12 617 GLY A O 1
ATOM 4897 N N . VAL A 1 618 ? 0.469 16.388 36.909 1.00 92.19 618 VAL A N 1
ATOM 4898 C CA . VAL A 1 618 ? -0.658 16.007 36.047 1.00 92.19 618 VAL A CA 1
ATOM 4899 C C . VAL A 1 618 ? -1.515 14.965 36.783 1.00 92.19 618 VAL A C 1
ATOM 4901 O O . VAL A 1 618 ? -1.011 13.909 37.145 1.00 92.19 618 VAL A O 1
ATOM 4904 N N . PRO A 1 619 ? -2.822 15.199 37.008 1.00 95.31 619 PRO A N 1
ATOM 4905 C CA . PRO A 1 619 ? -3.648 14.238 37.733 1.00 95.31 619 PRO A CA 1
ATOM 4906 C C . PRO A 1 619 ? -3.944 12.994 36.886 1.00 95.31 619 PRO A C 1
ATOM 4908 O O . PRO A 1 619 ? -4.445 13.098 35.762 1.00 95.31 619 PRO A O 1
ATOM 4911 N N . GLU A 1 620 ? -3.748 11.807 37.458 1.00 96.81 620 GLU A N 1
ATOM 4912 C CA . GLU A 1 620 ? -4.406 10.603 36.973 1.00 96.81 620 GLU A CA 1
ATOM 4913 C C . GLU A 1 620 ? -5.909 10.626 37.297 1.00 96.81 620 GLU A C 1
ATOM 4915 O O . GLU A 1 620 ? -6.361 11.107 38.342 1.00 96.81 620 GLU A O 1
ATOM 4920 N N . ILE A 1 621 ? -6.709 10.052 36.395 1.00 98.31 621 ILE A N 1
ATOM 4921 C CA . ILE A 1 621 ? -8.161 9.935 36.566 1.00 98.31 621 ILE A CA 1
ATOM 4922 C C . ILE A 1 621 ? -8.487 8.498 36.971 1.00 98.31 621 ILE A C 1
ATOM 4924 O O . ILE A 1 621 ? -8.431 7.577 36.152 1.00 98.31 621 ILE A O 1
ATOM 4928 N N . VAL A 1 622 ? -8.822 8.293 38.244 1.00 98.50 622 VAL A N 1
ATOM 4929 C CA . VAL A 1 622 ? -9.083 6.967 38.822 1.00 98.50 622 VAL A CA 1
ATOM 4930 C C . VAL A 1 622 ? -10.580 6.666 38.790 1.00 98.50 622 VAL A C 1
ATOM 4932 O O . VAL A 1 622 ? -11.377 7.332 39.453 1.00 98.50 622 VAL A O 1
ATOM 4935 N N . LEU A 1 623 ? -10.967 5.634 38.036 1.00 98.56 623 LEU A N 1
ATOM 4936 C CA . LEU A 1 623 ? -12.324 5.097 37.943 1.00 98.56 623 LEU A CA 1
ATOM 4937 C C . LEU A 1 623 ? -12.400 3.806 38.771 1.00 98.56 623 LEU A C 1
ATOM 4939 O O . LEU A 1 623 ? -11.730 2.823 38.463 1.00 98.56 623 LEU A O 1
ATOM 4943 N N . GLU A 1 624 ? -13.238 3.770 39.804 1.00 98.25 624 GLU A N 1
ATOM 4944 C CA . GLU A 1 624 ? -13.294 2.639 40.739 1.00 98.25 624 GLU A CA 1
ATOM 4945 C C . GLU A 1 624 ? -14.728 2.167 41.013 1.00 98.25 624 GLU A C 1
ATOM 4947 O O . GLU A 1 624 ? -15.652 2.972 41.137 1.00 98.25 624 GLU A O 1
ATOM 4952 N N . ASN A 1 625 ? -14.918 0.851 41.150 1.00 97.62 625 ASN A N 1
ATOM 4953 C CA . ASN A 1 625 ? -16.146 0.239 41.665 1.00 97.62 625 ASN A CA 1
ATOM 4954 C C . ASN A 1 625 ? -15.814 -0.833 42.739 1.00 97.62 625 ASN A C 1
ATOM 4956 O O . ASN A 1 625 ? -14.720 -0.851 43.304 1.00 97.62 625 ASN A O 1
ATOM 4960 N N . GLN A 1 626 ? -16.749 -1.722 43.096 1.00 96.25 626 GLN A N 1
ATOM 4961 C CA . GLN A 1 626 ? -16.480 -2.782 44.089 1.00 96.25 626 GLN A CA 1
ATOM 4962 C C . GLN A 1 626 ? -15.539 -3.900 43.597 1.00 96.25 626 GLN A C 1
ATOM 4964 O O . GLN A 1 626 ? -14.914 -4.565 44.418 1.00 96.25 626 GLN A O 1
ATOM 4969 N N . LYS A 1 627 ? -15.450 -4.119 42.282 1.00 96.75 627 LYS A N 1
ATOM 4970 C CA . LYS A 1 627 ? -14.727 -5.221 41.635 1.00 96.75 627 LYS A CA 1
ATOM 4971 C C . LYS A 1 627 ? -13.372 -4.811 41.071 1.00 96.75 627 LYS A C 1
ATOM 4973 O O . LYS A 1 627 ? -12.436 -5.600 41.158 1.00 96.75 627 LYS A O 1
ATOM 4978 N N . VAL A 1 628 ? -13.272 -3.613 40.499 1.00 97.69 628 VAL A N 1
ATOM 4979 C CA . VAL A 1 628 ? -12.086 -3.157 39.762 1.00 97.69 628 VAL A CA 1
ATOM 4980 C C . VAL A 1 628 ? -11.750 -1.690 40.031 1.00 97.69 628 VAL A C 1
ATOM 4982 O O . VAL A 1 628 ? -12.621 -0.899 40.409 1.00 97.69 628 VAL A O 1
ATOM 4985 N N . LYS A 1 629 ? -10.479 -1.341 39.812 1.00 98.06 629 LYS A N 1
ATOM 4986 C CA . LYS A 1 629 ? -9.962 0.033 39.745 1.00 98.06 629 LYS A CA 1
ATOM 4987 C C . LYS A 1 629 ? -9.220 0.198 38.417 1.00 98.06 629 LYS A C 1
ATOM 4989 O O . LYS A 1 629 ? -8.311 -0.579 38.144 1.00 98.06 629 LYS A O 1
ATOM 4994 N N . ALA A 1 630 ? -9.588 1.190 37.617 1.00 98.19 630 ALA A N 1
ATOM 4995 C CA . ALA A 1 630 ? -8.878 1.570 36.402 1.00 98.19 630 ALA A CA 1
ATOM 4996 C C . ALA A 1 630 ? -8.316 2.987 36.557 1.00 98.19 630 ALA A C 1
ATOM 4998 O O . ALA A 1 630 ? -8.998 3.863 37.090 1.00 98.19 630 ALA A O 1
ATOM 4999 N N . THR A 1 631 ? -7.097 3.216 36.082 1.00 98.25 631 THR A N 1
ATOM 5000 C CA . THR A 1 631 ? -6.402 4.506 36.211 1.00 98.25 631 THR A CA 1
ATOM 5001 C C . THR A 1 631 ? -6.070 5.026 34.821 1.00 98.25 631 THR A C 1
ATOM 5003 O O . THR A 1 631 ? -5.460 4.305 34.035 1.00 98.25 631 THR A O 1
ATOM 5006 N N . ILE A 1 632 ? -6.471 6.257 34.498 1.00 97.62 632 ILE A N 1
ATOM 5007 C CA . ILE A 1 632 ? -6.113 6.932 33.244 1.00 97.62 632 ILE A CA 1
ATOM 5008 C C . ILE A 1 632 ? -4.934 7.867 33.514 1.00 97.62 632 ILE A C 1
ATOM 5010 O O . ILE A 1 632 ? -5.064 8.784 34.322 1.00 97.62 632 ILE A O 1
ATOM 5014 N N . LEU A 1 633 ? -3.825 7.669 32.803 1.00 95.00 633 LEU A N 1
ATOM 5015 C CA . LEU A 1 633 ? -2.731 8.634 32.712 1.00 95.00 633 LEU A CA 1
ATOM 5016 C C . LEU A 1 633 ? -3.018 9.574 31.538 1.00 95.00 633 LEU A C 1
ATOM 5018 O O . LEU A 1 633 ? -3.141 9.129 30.394 1.00 95.00 633 LEU A O 1
ATOM 5022 N N . LEU A 1 634 ? -3.114 10.879 31.803 1.00 94.06 634 LEU A N 1
ATOM 5023 C CA . LEU A 1 634 ? -3.408 11.868 30.759 1.00 94.06 634 LEU A CA 1
ATOM 5024 C C . LEU A 1 634 ? -2.277 11.977 29.721 1.00 94.06 634 LEU A C 1
ATOM 5026 O O . LEU A 1 634 ? -2.551 12.259 28.557 1.00 94.06 634 LEU A O 1
ATOM 5030 N N . THR A 1 635 ? -1.033 11.670 30.095 1.00 89.31 635 THR A N 1
ATOM 5031 C CA . THR A 1 635 ? 0.123 11.541 29.189 1.00 89.31 635 THR A CA 1
ATOM 5032 C C . THR A 1 635 ? -0.050 10.341 28.241 1.00 89.31 635 THR A C 1
ATOM 5034 O O . THR A 1 635 ? 0.070 9.175 28.625 1.00 89.31 635 THR A O 1
ATOM 5037 N N . GLY A 1 636 ? -0.398 10.631 26.984 1.00 87.81 636 GLY A N 1
ATOM 5038 C CA . GLY A 1 636 ? -0.860 9.657 25.987 1.00 87.81 636 GLY A CA 1
ATOM 5039 C C . GLY A 1 636 ? -2.332 9.238 26.142 1.00 87.81 636 GLY A C 1
ATOM 5040 O O . GLY A 1 636 ? -2.824 8.426 25.360 1.00 87.81 636 GLY A O 1
ATOM 5041 N N . GLY A 1 637 ? -3.051 9.768 27.140 1.00 91.88 637 GLY A N 1
ATOM 5042 C CA . GLY A 1 637 ? -4.462 9.467 27.412 1.00 91.88 637 GLY A CA 1
ATOM 5043 C C . GLY A 1 637 ? -4.746 7.985 27.694 1.00 91.88 637 GLY A C 1
ATOM 5044 O O . GLY A 1 637 ? -5.839 7.500 27.392 1.00 91.88 637 GLY A O 1
ATOM 5045 N N . ARG A 1 638 ? -3.744 7.237 28.157 1.00 92.50 638 ARG A N 1
ATOM 5046 C CA . ARG A 1 638 ? -3.733 5.770 28.278 1.00 92.50 638 ARG A CA 1
ATOM 5047 C C . ARG A 1 638 ? -4.419 5.296 29.560 1.00 92.50 638 ARG A C 1
ATOM 5049 O O . ARG A 1 638 ? -4.367 5.982 30.577 1.00 92.50 638 ARG A O 1
ATOM 5056 N N . ILE A 1 639 ? -5.002 4.098 29.558 1.00 96.38 639 ILE A N 1
ATOM 5057 C CA . ILE A 1 639 ? -5.435 3.441 30.806 1.00 96.38 639 ILE A CA 1
ATOM 5058 C C . ILE A 1 639 ? -4.236 2.669 31.354 1.00 96.38 639 ILE A C 1
ATOM 5060 O O . ILE A 1 639 ? -3.955 1.562 30.910 1.00 96.38 639 ILE A O 1
ATOM 5064 N N . ILE A 1 640 ? -3.500 3.303 32.266 1.00 95.25 640 ILE A N 1
ATOM 5065 C CA . ILE A 1 640 ? -2.200 2.857 32.789 1.00 95.25 640 ILE A CA 1
ATOM 5066 C C . ILE A 1 640 ? -2.305 1.739 33.839 1.00 95.25 640 ILE A C 1
ATOM 5068 O O . ILE A 1 640 ? -1.337 1.032 34.095 1.00 95.25 640 ILE A O 1
ATOM 5072 N N . GLU A 1 641 ? -3.479 1.559 34.449 1.00 96.62 641 GLU A N 1
ATOM 5073 C CA . GLU A 1 641 ? -3.768 0.426 35.335 1.00 96.62 641 GLU A CA 1
ATOM 5074 C C . GLU A 1 641 ? -5.156 -0.131 35.057 1.00 96.62 641 GLU A C 1
ATOM 5076 O O . GLU A 1 641 ? -6.112 0.622 34.840 1.00 96.62 641 GLU A O 1
ATOM 5081 N N . TYR A 1 642 ? -5.281 -1.446 35.202 1.00 97.62 642 TYR A N 1
ATOM 5082 C CA . TYR A 1 642 ? -6.552 -2.137 35.311 1.00 97.62 642 TYR A CA 1
ATOM 5083 C C . TYR A 1 642 ? -6.411 -3.248 36.363 1.00 97.62 642 TYR A C 1
ATOM 5085 O O . TYR A 1 642 ? -5.791 -4.282 36.122 1.00 97.62 642 TYR A O 1
ATOM 5093 N N . ILE A 1 643 ? -6.953 -2.997 37.559 1.00 97.50 643 ILE A N 1
ATOM 5094 C CA . ILE A 1 643 ? -6.720 -3.802 38.765 1.00 97.50 643 ILE A CA 1
ATOM 5095 C C . ILE A 1 643 ? -7.976 -4.565 39.197 1.00 97.50 643 ILE A C 1
ATOM 5097 O O . ILE A 1 643 ? -9.028 -3.951 39.410 1.00 97.50 643 ILE A O 1
ATOM 5101 N N . ILE A 1 644 ? -7.854 -5.880 39.426 1.00 96.19 644 ILE A N 1
ATOM 5102 C CA . ILE A 1 644 ? -8.888 -6.703 40.078 1.00 96.19 644 ILE A CA 1
ATOM 5103 C C . ILE A 1 644 ? -8.768 -6.578 41.603 1.00 96.19 644 ILE A C 1
ATOM 5105 O O . ILE A 1 644 ? -7.786 -6.990 42.222 1.00 96.19 644 ILE A O 1
ATOM 5109 N N . LYS A 1 645 ? -9.827 -6.082 42.250 1.00 96.19 645 LYS A N 1
ATOM 5110 C CA . LYS A 1 645 ? -9.837 -5.782 43.691 1.00 96.19 645 LYS A CA 1
ATOM 5111 C C . LYS A 1 645 ? -10.000 -6.990 44.621 1.00 96.19 645 LYS A C 1
ATOM 5113 O O . LYS A 1 645 ? -9.799 -6.822 45.818 1.00 96.19 645 LYS A O 1
ATOM 5118 N N . SER A 1 646 ? -10.345 -8.185 44.126 1.00 93.88 646 SER A N 1
ATOM 5119 C CA . SER A 1 646 ? -10.315 -9.408 44.956 1.00 93.88 646 SER A CA 1
ATOM 5120 C C . SER A 1 646 ? -8.891 -9.819 45.337 1.00 93.88 646 SER A C 1
ATOM 5122 O O . SER A 1 646 ? -8.713 -10.494 46.348 1.00 93.88 646 SER A O 1
ATOM 5124 N N . ARG A 1 647 ? -7.895 -9.398 44.544 1.00 91.19 647 ARG A N 1
ATOM 5125 C CA . ARG A 1 647 ? -6.488 -9.812 44.665 1.00 91.19 647 ARG A CA 1
ATOM 5126 C C . ARG A 1 647 ? -5.500 -8.651 44.759 1.00 91.19 647 ARG A C 1
ATOM 5128 O O . ARG A 1 647 ? -4.395 -8.853 45.238 1.00 91.19 647 ARG A O 1
ATOM 5135 N N . ASN A 1 648 ? -5.924 -7.442 44.374 1.00 93.62 648 ASN A N 1
ATOM 5136 C CA . ASN A 1 648 ? -5.059 -6.274 44.173 1.00 93.62 648 ASN A CA 1
ATOM 5137 C C . ASN A 1 648 ? -4.026 -6.494 43.042 1.00 93.62 648 ASN A C 1
ATOM 5139 O O . ASN A 1 648 ? -2.934 -5.936 43.071 1.00 93.62 648 ASN A O 1
ATOM 5143 N N . GLU A 1 649 ? -4.404 -7.291 42.039 1.00 93.25 649 GLU A N 1
ATOM 5144 C CA . GLU A 1 649 ? -3.581 -7.618 40.869 1.00 93.25 649 GLU A CA 1
ATOM 5145 C C . GLU A 1 649 ? -3.849 -6.615 39.741 1.00 93.25 649 GLU A C 1
ATOM 5147 O O . GLU A 1 649 ? -5.016 -6.380 39.418 1.00 93.25 649 GLU A O 1
ATOM 5152 N N . ASN A 1 650 ? -2.804 -6.045 39.137 1.00 95.38 650 ASN A N 1
ATOM 5153 C CA . ASN A 1 650 ? -2.889 -5.272 37.892 1.00 95.38 650 ASN A CA 1
ATOM 5154 C C . ASN A 1 650 ? -2.677 -6.218 36.701 1.00 95.38 650 ASN A C 1
ATOM 5156 O O . ASN A 1 650 ? -1.852 -7.115 36.805 1.00 95.38 650 ASN A O 1
ATOM 5160 N N . LEU A 1 651 ? -3.408 -6.031 35.597 1.00 95.81 651 LEU A N 1
ATOM 5161 C CA . LEU A 1 651 ? -3.361 -6.938 34.431 1.00 95.81 651 LEU A CA 1
ATOM 5162 C C . LEU A 1 651 ? -2.771 -6.300 33.161 1.00 95.81 651 LEU A C 1
ATOM 5164 O O . LEU A 1 651 ? -2.956 -6.805 32.054 1.00 95.81 651 LEU A O 1
ATOM 5168 N N . LEU A 1 652 ? -2.136 -5.140 33.306 1.00 95.81 652 LEU A N 1
ATOM 5169 C CA . LEU A 1 652 ? -1.518 -4.390 32.217 1.00 95.81 652 LEU A CA 1
ATOM 5170 C C . LEU A 1 652 ? -0.090 -4.038 32.620 1.00 95.81 652 LEU A C 1
ATOM 5172 O O . LEU A 1 652 ? 0.110 -3.509 33.715 1.00 95.81 652 LEU A O 1
ATOM 5176 N N . PHE A 1 653 ? 0.868 -4.258 31.723 1.00 93.88 653 PHE A N 1
ATOM 5177 C CA . PHE A 1 653 ? 2.243 -3.797 31.895 1.00 93.88 653 PHE A CA 1
ATOM 5178 C C . PHE A 1 653 ? 2.247 -2.295 32.188 1.00 93.88 653 PHE A C 1
ATOM 5180 O O . PHE A 1 653 ? 1.480 -1.547 31.575 1.00 93.88 653 PHE A O 1
ATOM 5187 N N . LYS A 1 654 ? 3.087 -1.834 33.119 1.00 91.94 654 LYS A N 1
ATOM 5188 C CA . LYS A 1 654 ? 3.053 -0.442 33.587 1.00 91.94 654 LYS A CA 1
ATOM 5189 C C . LYS A 1 654 ? 4.434 0.134 33.869 1.00 91.94 654 LYS A C 1
ATOM 5191 O O . LYS A 1 654 ? 5.158 -0.346 34.735 1.00 91.94 654 LYS A O 1
ATOM 5196 N N . LEU A 1 655 ? 4.691 1.300 33.281 1.00 88.19 655 LEU A N 1
ATOM 5197 C CA . LEU A 1 655 ? 5.734 2.232 33.696 1.00 88.19 655 LEU A CA 1
ATOM 5198 C C . LEU A 1 655 ? 5.107 3.613 33.926 1.00 88.19 655 LEU A C 1
ATOM 5200 O O . LEU A 1 655 ? 4.323 4.102 33.117 1.00 88.19 655 LEU A O 1
ATOM 5204 N N . TRP A 1 656 ? 5.456 4.274 35.028 1.00 86.69 656 TRP A N 1
ATOM 5205 C CA . TRP A 1 656 ? 5.136 5.698 35.189 1.00 86.69 656 TRP A CA 1
ATOM 5206 C C . TRP A 1 656 ? 5.914 6.542 34.157 1.00 86.69 656 TRP A C 1
ATOM 5208 O O . TRP A 1 656 ? 6.960 6.082 33.689 1.00 86.69 656 TRP A O 1
ATOM 5218 N N . PRO A 1 657 ? 5.447 7.757 33.794 1.00 76.38 657 PRO A N 1
ATOM 5219 C CA . PRO A 1 657 ? 6.057 8.593 32.754 1.00 76.38 657 PRO A CA 1
ATOM 5220 C C . PRO A 1 657 ? 7.408 9.191 33.185 1.00 76.38 657 PRO A C 1
ATOM 5222 O O . PRO A 1 657 ? 7.552 10.387 33.419 1.00 76.38 657 PRO A O 1
ATOM 5225 N N . GLN A 1 658 ? 8.426 8.340 33.285 1.00 74.31 658 GLN A N 1
ATOM 5226 C CA . GLN A 1 658 ? 9.787 8.699 33.667 1.00 74.31 658 GLN A CA 1
ATOM 5227 C C . GLN A 1 658 ? 10.717 8.744 32.450 1.00 74.31 658 GLN A C 1
ATOM 5229 O O . GLN A 1 658 ? 10.486 8.115 31.414 1.00 74.31 658 GLN A O 1
ATOM 5234 N N . THR A 1 659 ? 11.797 9.506 32.591 1.00 66.56 659 THR A N 1
ATOM 5235 C CA . THR A 1 659 ? 12.903 9.578 31.634 1.00 66.56 659 THR A CA 1
ATOM 5236 C C . THR A 1 659 ? 13.721 8.278 31.704 1.00 66.56 659 THR A C 1
ATOM 5238 O O . THR A 1 659 ? 14.306 8.015 32.757 1.00 66.56 659 THR A O 1
ATOM 5241 N N . PRO A 1 660 ? 13.793 7.450 30.641 1.00 66.19 660 PRO A N 1
ATOM 5242 C CA . PRO A 1 660 ? 14.617 6.240 30.657 1.00 66.19 660 PRO A CA 1
ATOM 5243 C C . PRO A 1 660 ? 16.117 6.589 30.748 1.00 66.19 660 PRO A C 1
ATOM 5245 O O . PRO A 1 660 ? 16.516 7.647 30.257 1.00 66.19 660 PRO A O 1
ATOM 5248 N N . PRO A 1 661 ? 16.981 5.716 31.302 1.00 68.00 661 PRO A N 1
ATOM 5249 C CA . PRO A 1 661 ? 18.403 6.024 31.525 1.00 68.00 661 PRO A CA 1
ATOM 5250 C C . PRO A 1 661 ? 19.202 6.450 30.279 1.00 68.00 661 PRO A C 1
ATOM 5252 O O . PRO A 1 661 ? 20.188 7.168 30.405 1.00 68.00 661 PRO A O 1
ATOM 5255 N N . TRP A 1 662 ? 18.774 6.025 29.088 1.00 70.00 662 TRP A N 1
ATOM 5256 C CA . TRP A 1 662 ? 19.377 6.340 27.784 1.00 70.00 662 TRP A CA 1
ATOM 5257 C C . TRP A 1 662 ? 18.701 7.518 27.054 1.00 70.00 662 TRP A C 1
ATOM 5259 O O . TRP A 1 662 ? 18.975 7.755 25.880 1.00 70.00 662 TRP A O 1
ATOM 5269 N N . HIS A 1 663 ? 17.794 8.265 27.698 1.00 65.94 663 HIS A N 1
ATOM 5270 C CA . HIS A 1 663 ? 17.023 9.335 27.046 1.00 65.94 663 HIS A CA 1
ATOM 5271 C C . HIS A 1 663 ? 17.903 10.407 26.388 1.00 65.94 663 HIS A C 1
ATOM 5273 O O . HIS A 1 663 ? 17.610 10.822 25.269 1.00 65.94 663 HIS A O 1
ATOM 5279 N N . ASP A 1 664 ? 18.986 10.810 27.055 1.00 64.62 664 ASP A N 1
ATOM 5280 C CA . ASP A 1 664 ? 19.897 11.866 26.593 1.00 64.62 664 ASP A CA 1
ATOM 5281 C C . ASP A 1 664 ? 20.777 11.440 25.399 1.00 64.62 664 ASP A C 1
ATOM 5283 O O . ASP A 1 664 ? 21.489 12.262 24.816 1.00 64.62 664 ASP A O 1
ATOM 5287 N N . GLU A 1 665 ? 20.732 10.167 24.991 1.00 70.62 665 GLU A N 1
ATOM 5288 C CA . GLU A 1 665 ? 21.368 9.725 23.752 1.00 70.62 665 GLU A CA 1
ATOM 5289 C C . GLU A 1 665 ? 20.648 10.315 22.521 1.00 70.62 665 GLU A C 1
ATOM 5291 O O . GLU A 1 665 ? 19.416 10.378 22.513 1.00 70.62 665 GLU A O 1
ATOM 5296 N N . PRO A 1 666 ? 21.351 10.639 21.411 1.00 59.47 666 PRO A N 1
ATOM 5297 C CA . PRO A 1 666 ? 20.773 11.308 20.230 1.00 59.47 666 PRO A CA 1
ATOM 5298 C C . PRO A 1 666 ? 19.586 10.620 19.523 1.00 59.47 666 PRO A C 1
ATOM 5300 O O . PRO A 1 666 ? 19.075 11.151 18.535 1.00 59.47 666 PRO A O 1
ATOM 5303 N N . ARG A 1 667 ? 19.168 9.431 19.974 1.00 59.72 667 ARG A N 1
ATOM 5304 C CA . ARG A 1 667 ? 17.942 8.735 19.549 1.00 59.72 667 ARG A CA 1
ATOM 5305 C C . ARG A 1 667 ? 17.101 8.188 20.714 1.00 59.72 667 ARG A C 1
ATOM 5307 O O . ARG A 1 667 ? 15.942 7.850 20.485 1.00 59.72 667 ARG A O 1
ATOM 5314 N N . GLY A 1 668 ? 17.629 8.115 21.939 1.00 59.66 668 GLY A N 1
ATOM 5315 C CA . GLY A 1 668 ? 16.994 7.410 23.060 1.00 59.66 668 GLY A CA 1
ATOM 5316 C C . GLY A 1 668 ? 15.670 8.036 23.501 1.00 59.66 668 GLY A C 1
ATOM 5317 O O . GLY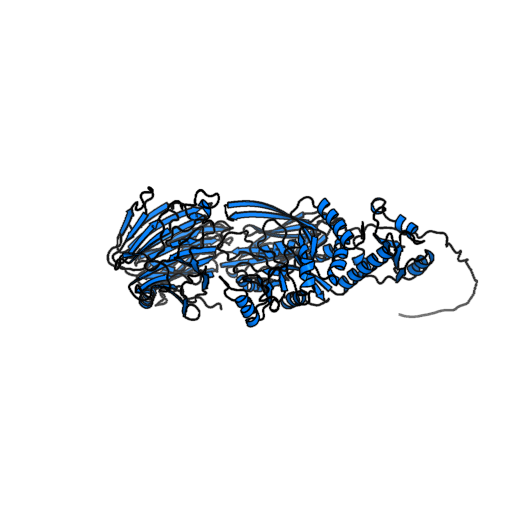 A 1 668 ? 14.679 7.327 23.667 1.00 59.66 668 GLY A O 1
ATOM 5318 N N . ALA A 1 669 ? 15.611 9.371 23.569 1.00 59.28 669 ALA A N 1
ATOM 5319 C CA . ALA A 1 669 ? 14.391 10.125 23.866 1.00 59.28 669 ALA A CA 1
ATOM 5320 C C . ALA A 1 669 ? 13.215 9.853 22.909 1.00 59.28 669 ALA A C 1
ATOM 5322 O O . ALA A 1 669 ? 12.065 10.083 23.292 1.00 59.28 669 ALA A O 1
ATOM 5323 N N . LEU A 1 670 ? 13.486 9.412 21.676 1.00 61.28 670 LEU A N 1
ATOM 5324 C CA . LEU A 1 670 ? 12.470 9.082 20.670 1.00 61.28 670 LEU A CA 1
ATOM 5325 C C . LEU A 1 670 ? 12.208 7.575 20.596 1.00 61.28 670 LEU A C 1
ATOM 5327 O O . LEU A 1 670 ? 11.066 7.171 20.419 1.00 61.28 670 LEU A O 1
ATOM 5331 N N . ALA A 1 671 ? 13.247 6.750 20.735 1.00 67.38 671 ALA A N 1
ATOM 5332 C CA . ALA A 1 671 ? 13.139 5.302 20.592 1.00 67.38 671 ALA A CA 1
ATOM 5333 C C . ALA A 1 671 ? 12.335 4.634 21.725 1.00 67.38 671 ALA A C 1
ATOM 5335 O O . ALA A 1 671 ? 11.750 3.580 21.500 1.00 67.38 671 ALA A O 1
ATOM 5336 N N . PHE A 1 672 ? 12.270 5.234 22.919 1.00 73.94 672 PHE A N 1
ATOM 5337 C CA . PHE A 1 672 ? 11.384 4.765 23.989 1.00 73.94 672 PHE A CA 1
ATOM 5338 C C . PHE A 1 672 ? 9.928 5.192 23.733 1.00 73.94 672 PHE A C 1
ATOM 5340 O O . PHE A 1 672 ? 9.634 6.389 23.653 1.00 73.94 672 PHE A O 1
ATOM 5347 N N . TYR A 1 673 ? 9.016 4.218 23.672 1.00 72.75 673 TYR A N 1
ATOM 5348 C CA . TYR A 1 673 ? 7.586 4.403 23.387 1.00 72.75 673 TYR A CA 1
ATOM 5349 C C . TYR A 1 673 ? 6.586 3.961 24.485 1.00 72.75 673 TYR A C 1
ATOM 5351 O O . TYR A 1 673 ? 5.595 4.676 24.661 1.00 72.75 673 TYR A O 1
ATOM 5359 N N . PRO A 1 674 ? 6.781 2.856 25.239 1.00 76.44 674 PRO A N 1
ATOM 5360 C CA . PRO A 1 674 ? 5.712 2.249 26.010 1.00 76.44 674 PRO A CA 1
ATOM 5361 C C . PRO A 1 674 ? 5.807 2.676 27.470 1.00 76.44 674 PRO A C 1
ATOM 5363 O O . PRO A 1 674 ? 6.655 2.205 28.224 1.00 76.44 674 PRO A O 1
ATOM 5366 N N . TYR A 1 675 ? 4.862 3.502 27.910 1.00 83.75 675 TYR A N 1
ATOM 5367 C CA . TYR A 1 675 ? 4.553 3.590 29.340 1.00 83.75 675 TYR A CA 1
ATOM 5368 C C . TYR A 1 675 ? 3.629 2.441 29.793 1.00 83.75 675 TYR A C 1
ATOM 5370 O O . TYR A 1 675 ? 3.319 2.322 30.972 1.00 83.75 675 TYR A O 1
ATOM 5378 N N . GLY A 1 676 ? 3.204 1.562 28.880 1.00 88.00 676 GLY A N 1
ATOM 5379 C CA . GLY A 1 676 ? 2.290 0.466 29.191 1.00 88.00 676 GLY A CA 1
ATOM 5380 C C . GLY A 1 676 ? 0.826 0.896 29.250 1.00 88.00 676 GLY A C 1
ATOM 5381 O O . GLY A 1 676 ? 0.451 1.967 28.757 1.00 88.00 676 GLY A O 1
ATOM 5382 N N . GLY A 1 677 ? -0.000 0.049 29.854 1.00 93.44 677 GLY A N 1
ATOM 5383 C CA . GLY A 1 677 ? -1.446 0.200 29.893 1.00 93.44 677 GLY A CA 1
ATOM 5384 C C . GLY A 1 677 ? -2.133 -0.183 28.581 1.00 93.44 677 GLY A C 1
ATOM 5385 O O . GLY A 1 677 ? -1.565 -0.847 27.719 1.00 93.44 677 GLY A O 1
ATOM 5386 N N . LEU A 1 678 ? -3.373 0.280 28.427 1.00 94.12 678 LEU A N 1
ATOM 5387 C CA . LEU A 1 678 ? -4.046 0.373 27.136 1.00 94.12 678 LEU A CA 1
ATOM 5388 C C . LEU A 1 678 ? -3.759 1.753 26.532 1.00 94.12 678 LEU A C 1
ATOM 5390 O O . LEU A 1 678 ? -4.298 2.766 26.994 1.00 94.12 678 LEU A O 1
ATOM 5394 N N . GLU A 1 679 ? -2.901 1.773 25.517 1.00 88.56 679 GLU A N 1
ATOM 5395 C CA . GLU A 1 679 ? -2.599 2.932 24.677 1.00 88.56 679 GLU A CA 1
ATOM 5396 C C . GLU A 1 679 ? -3.172 2.756 23.260 1.00 88.56 679 GLU A C 1
ATOM 5398 O O . GLU A 1 679 ? -3.806 1.753 22.929 1.00 88.56 679 GLU A O 1
ATOM 5403 N N . GLU A 1 680 ? -2.933 3.733 22.396 1.00 86.50 680 GLU A N 1
ATOM 5404 C CA . GLU A 1 680 ? -3.027 3.546 20.952 1.00 86.50 680 GLU A CA 1
ATOM 5405 C C . GLU A 1 680 ? -1.614 3.394 20.419 1.00 86.50 680 GLU A C 1
ATOM 5407 O O . GLU A 1 680 ? -0.694 4.034 20.920 1.00 86.50 680 GLU A O 1
ATOM 5412 N N . PHE A 1 681 ? -1.444 2.595 19.377 1.00 81.19 681 PHE A N 1
ATOM 5413 C CA . PHE A 1 681 ? -0.193 2.520 18.659 1.00 81.19 681 PHE A CA 1
ATOM 5414 C C . PHE A 1 681 ? -0.355 3.164 17.280 1.00 81.19 681 PHE A C 1
ATOM 5416 O O . PHE A 1 681 ? -1.032 2.640 16.392 1.00 81.19 681 PHE A O 1
ATOM 5423 N N . ILE A 1 682 ? 0.221 4.362 17.146 1.00 71.75 682 ILE A N 1
ATOM 5424 C CA . ILE A 1 682 ? 0.242 5.170 15.922 1.00 71.75 682 ILE A CA 1
ATOM 5425 C C . ILE A 1 682 ? 1.706 5.511 15.639 1.00 71.75 682 ILE A C 1
ATOM 5427 O O . ILE A 1 682 ? 2.193 6.577 16.022 1.00 71.75 682 ILE A O 1
ATOM 5431 N N . GLY A 1 683 ? 2.400 4.577 14.992 1.00 64.00 683 GLY A N 1
ATOM 5432 C CA . GLY A 1 683 ? 3.758 4.759 14.497 1.00 64.00 683 GLY A CA 1
ATOM 5433 C C . GLY A 1 683 ? 4.900 4.656 15.515 1.00 64.00 683 GLY A C 1
ATOM 5434 O O . GLY A 1 683 ? 4.721 4.840 16.715 1.00 64.00 683 GLY A O 1
ATOM 5435 N N . TYR A 1 684 ? 6.111 4.418 14.999 1.00 61.84 684 TYR A N 1
ATOM 5436 C CA . TYR A 1 684 ? 7.378 4.588 15.709 1.00 61.84 684 TYR A CA 1
ATOM 5437 C C . TYR A 1 684 ? 8.153 5.789 15.139 1.00 61.84 684 TYR A C 1
ATOM 5439 O O . TYR A 1 684 ? 8.347 5.850 13.922 1.00 61.84 684 TYR A O 1
ATOM 5447 N N . PRO A 1 685 ? 8.662 6.703 15.987 1.00 57.44 685 PRO A N 1
ATOM 5448 C CA . PRO A 1 685 ? 8.392 6.816 17.423 1.00 57.44 685 PRO A CA 1
ATOM 5449 C C . PRO A 1 685 ? 6.930 7.236 17.683 1.00 57.44 685 PRO A C 1
ATOM 5451 O O . PRO A 1 685 ? 6.303 7.858 16.831 1.00 57.44 685 PRO A O 1
ATOM 5454 N N . TYR A 1 686 ? 6.365 6.889 18.844 1.00 64.25 686 TYR A N 1
ATOM 5455 C CA . TYR A 1 686 ? 4.920 7.048 19.063 1.00 64.25 686 TYR A CA 1
ATOM 5456 C C . TYR A 1 686 ? 4.489 8.522 19.157 1.00 64.25 686 TYR A C 1
ATOM 5458 O O . TYR A 1 686 ? 4.765 9.207 20.146 1.00 64.25 686 TYR A O 1
ATOM 5466 N N . ILE A 1 687 ? 3.755 8.989 18.135 1.00 62.84 687 ILE A N 1
ATOM 5467 C CA . ILE A 1 687 ? 3.378 10.400 17.919 1.00 62.84 687 ILE A CA 1
ATOM 5468 C C . ILE A 1 687 ? 2.696 11.021 19.148 1.00 62.84 687 ILE A C 1
ATOM 5470 O O . ILE A 1 687 ? 2.956 12.173 19.493 1.00 62.84 687 ILE A O 1
ATOM 5474 N N . ALA A 1 688 ? 1.810 10.269 19.808 1.00 66.19 688 ALA A N 1
ATOM 5475 C CA . ALA A 1 688 ? 0.981 10.778 20.899 1.00 66.19 688 ALA A CA 1
ATOM 5476 C C . ALA A 1 688 ? 1.535 10.481 22.303 1.00 66.19 688 ALA A C 1
ATOM 5478 O O . ALA A 1 688 ? 0.988 10.983 23.284 1.00 66.19 688 ALA A O 1
ATOM 5479 N N . GLY A 1 689 ? 2.612 9.692 22.426 1.00 70.62 689 GLY A N 1
ATOM 5480 C CA . GLY A 1 689 ? 3.006 9.049 23.689 1.00 70.62 689 GLY A CA 1
ATOM 5481 C C . GLY A 1 689 ? 3.302 9.988 24.862 1.00 70.62 689 GLY A C 1
ATOM 5482 O O . GLY A 1 689 ? 3.171 9.573 26.012 1.00 70.62 689 GLY A O 1
ATOM 5483 N N . LYS A 1 690 ? 3.654 11.250 24.577 1.00 76.62 690 LYS A N 1
ATOM 5484 C CA . LYS A 1 690 ? 3.977 12.306 25.558 1.00 76.62 690 LYS A CA 1
ATOM 5485 C C . LYS A 1 690 ? 3.003 13.494 25.531 1.00 76.62 690 LYS A C 1
ATOM 5487 O O . LYS A 1 690 ? 3.245 14.496 26.197 1.00 76.62 690 LYS A O 1
ATOM 5492 N N . ILE A 1 691 ? 1.923 13.418 24.752 1.00 86.19 691 ILE A N 1
ATOM 5493 C CA . ILE A 1 691 ? 0.915 14.484 24.677 1.00 86.19 691 ILE A CA 1
ATOM 5494 C C . ILE A 1 691 ? -0.058 14.311 25.843 1.00 86.19 691 ILE A C 1
ATOM 5496 O O . ILE A 1 691 ? -0.679 13.259 25.980 1.00 86.19 691 ILE A O 1
ATOM 5500 N N . ILE A 1 692 ? -0.197 15.339 26.680 1.00 91.19 692 ILE A N 1
ATOM 5501 C CA . ILE A 1 692 ? -1.206 15.372 27.744 1.00 91.19 692 ILE A CA 1
ATOM 5502 C C . ILE A 1 692 ? -2.573 15.599 27.088 1.00 91.19 692 ILE A C 1
ATOM 5504 O O . ILE A 1 692 ? -2.778 16.599 26.401 1.00 91.19 692 ILE A O 1
ATOM 5508 N N . TYR A 1 693 ? -3.495 14.660 27.282 1.00 95.06 693 TYR A N 1
ATOM 5509 C CA . TYR A 1 693 ? -4.870 14.762 26.799 1.00 95.06 693 TYR A CA 1
ATOM 5510 C C . TYR A 1 693 ? -5.684 15.729 27.670 1.00 95.06 693 TYR A C 1
ATOM 5512 O O . TYR A 1 693 ? -5.625 15.687 28.900 1.00 95.06 693 TYR A O 1
ATOM 5520 N N . GLU A 1 694 ? -6.512 16.551 27.027 1.00 97.75 694 GLU A N 1
ATOM 5521 C CA . GLU A 1 694 ? -7.616 17.234 27.699 1.00 97.75 694 GLU A CA 1
ATOM 5522 C C . GLU A 1 694 ? -8.666 16.197 28.127 1.00 97.75 694 GLU A C 1
ATOM 5524 O O . GLU A 1 694 ? -8.851 15.174 27.461 1.00 97.75 694 GLU A O 1
ATOM 5529 N N . TYR A 1 695 ? -9.382 16.445 29.225 1.00 98.19 695 TYR A N 1
ATOM 5530 C CA . TYR A 1 695 ? -10.405 15.524 29.721 1.00 98.19 695 TYR A CA 1
ATOM 5531 C C . TYR A 1 695 ? -11.595 16.239 30.361 1.00 98.19 695 TYR A C 1
ATOM 5533 O O . TYR A 1 695 ? -11.578 17.438 30.644 1.00 98.19 695 TYR A O 1
ATOM 5541 N N . LYS A 1 696 ? -12.657 15.467 30.594 1.00 98.12 696 LYS A N 1
ATOM 5542 C CA . LYS A 1 696 ? -13.879 15.895 31.266 1.00 98.12 696 LYS A CA 1
ATOM 5543 C C . LYS A 1 696 ? -14.567 14.710 31.930 1.00 98.12 696 LYS A C 1
ATOM 5545 O O . LYS A 1 696 ? -14.994 13.764 31.266 1.00 98.12 696 LYS A O 1
ATOM 5550 N N . VAL A 1 697 ? -14.771 14.798 33.241 1.00 98.19 697 VAL A N 1
ATOM 5551 C CA . VAL A 1 697 ? -15.633 13.858 33.966 1.00 98.19 697 VAL A CA 1
ATOM 5552 C C . VAL A 1 697 ? -17.093 14.128 33.583 1.00 98.19 697 VAL A C 1
ATOM 5554 O O . VAL A 1 697 ? -17.650 15.179 33.891 1.00 98.19 697 VAL A O 1
ATOM 5557 N N . VAL A 1 698 ? -17.723 13.183 32.881 1.00 96.56 698 VAL A N 1
ATOM 5558 C CA . VAL A 1 698 ? -19.126 13.280 32.436 1.00 96.56 698 VAL A CA 1
ATOM 5559 C C . VAL A 1 698 ? -20.082 12.756 33.505 1.00 96.56 698 VAL A C 1
ATOM 5561 O O . VAL A 1 698 ? -21.152 13.323 33.701 1.00 96.56 698 VAL A O 1
ATOM 5564 N N . GLN A 1 699 ? -19.691 11.693 34.212 1.00 96.56 699 GLN A N 1
ATOM 5565 C CA . GLN A 1 699 ? -20.440 11.136 35.337 1.00 96.56 699 GLN A CA 1
ATOM 5566 C C . GLN A 1 699 ? -19.460 10.740 36.445 1.00 96.56 699 GLN A C 1
ATOM 5568 O O . GLN A 1 699 ? -18.757 9.740 36.314 1.00 96.56 699 GLN A O 1
ATOM 5573 N N . ALA A 1 700 ? -19.425 11.515 37.534 1.00 97.31 700 ALA A N 1
ATOM 5574 C CA . ALA A 1 700 ? -18.449 11.350 38.618 1.00 97.31 700 ALA A CA 1
ATOM 5575 C C . ALA A 1 700 ? -18.794 10.238 39.629 1.00 97.31 700 ALA A C 1
ATOM 5577 O O . ALA A 1 700 ? -17.905 9.708 40.287 1.00 97.31 700 ALA A O 1
ATOM 5578 N N . SER A 1 701 ? -20.069 9.859 39.786 1.00 97.69 701 SER A N 1
ATOM 5579 C CA . SER A 1 701 ? -20.452 8.670 40.569 1.00 97.69 701 SER A CA 1
ATOM 5580 C C . SER A 1 701 ? -21.859 8.166 40.240 1.00 97.69 701 SER A C 1
ATOM 5582 O O . SER A 1 701 ? -22.686 8.924 39.731 1.00 97.69 701 SER A O 1
ATOM 5584 N N . GLY A 1 702 ? -22.153 6.904 40.562 1.00 96.44 702 GLY A N 1
ATOM 5585 C CA . GLY A 1 702 ? -23.490 6.310 40.426 1.00 96.44 702 GLY A CA 1
ATOM 5586 C C . GLY A 1 702 ? -23.440 4.841 40.013 1.00 96.44 702 GLY A C 1
ATOM 5587 O O . GLY A 1 702 ? -22.447 4.162 40.260 1.00 96.44 702 GLY A O 1
ATOM 5588 N N . ASN A 1 703 ? -24.488 4.358 39.337 1.00 95.50 703 ASN A N 1
ATOM 5589 C CA . ASN A 1 703 ? -24.536 3.003 38.760 1.00 95.50 703 ASN A CA 1
ATOM 5590 C C . ASN A 1 703 ? -23.541 2.805 37.594 1.00 95.50 703 ASN A C 1
ATOM 5592 O O . ASN A 1 703 ? -23.408 1.702 37.068 1.00 95.50 703 ASN A O 1
ATOM 5596 N N . PHE A 1 704 ? -22.867 3.873 37.173 1.00 96.31 704 PHE A N 1
ATOM 5597 C CA . PHE A 1 704 ? -21.706 3.890 36.293 1.00 96.31 704 PHE A CA 1
ATOM 5598 C C . PHE A 1 704 ? -20.937 5.196 36.517 1.00 96.31 704 PHE A C 1
ATOM 5600 O O . PHE A 1 704 ? -21.452 6.131 37.141 1.00 96.31 704 PHE A O 1
ATOM 5607 N N . VAL A 1 705 ? -19.732 5.265 35.962 1.00 98.00 705 VAL A N 1
ATOM 5608 C CA . VAL A 1 705 ? -18.977 6.503 35.768 1.00 98.00 705 VAL A CA 1
ATOM 5609 C C . VAL A 1 705 ? -18.453 6.608 34.344 1.00 98.00 705 VAL A C 1
ATOM 5611 O O . VAL A 1 705 ? -18.294 5.591 33.665 1.00 98.00 705 VAL A O 1
ATOM 5614 N N . ARG A 1 706 ? -18.226 7.840 33.879 1.00 97.69 706 ARG A N 1
ATOM 5615 C CA . ARG A 1 706 ? -17.814 8.126 32.499 1.00 97.69 706 ARG A CA 1
ATOM 5616 C C . ARG A 1 706 ? -16.906 9.351 32.414 1.00 97.69 706 ARG A C 1
ATOM 5618 O O . ARG A 1 706 ? -17.218 10.382 33.012 1.00 97.69 706 ARG A O 1
ATOM 5625 N N . VAL A 1 707 ? -15.840 9.241 31.626 1.00 98.50 707 VAL A N 1
ATOM 5626 C CA . VAL A 1 707 ? -14.865 10.305 31.337 1.00 98.50 707 VAL A CA 1
ATOM 5627 C C . VAL A 1 707 ? -14.708 10.435 29.817 1.00 98.50 707 VAL A C 1
ATOM 5629 O O . VAL A 1 707 ? -14.488 9.438 29.134 1.00 98.50 707 VAL A O 1
ATOM 5632 N N . GLU A 1 708 ? -14.855 11.649 29.284 1.00 98.06 708 GLU A N 1
ATOM 5633 C CA . GLU A 1 708 ? -14.449 12.019 27.917 1.00 98.06 708 GLU A CA 1
ATOM 5634 C C . GLU A 1 708 ? -12.990 12.515 27.976 1.00 98.06 708 GLU A C 1
ATOM 5636 O O . GLU A 1 708 ? -12.649 13.254 28.898 1.00 98.06 708 GLU A O 1
ATOM 5641 N N . LEU A 1 709 ? -12.136 12.146 27.016 1.00 97.19 709 LEU A N 1
ATOM 5642 C CA . LEU A 1 709 ? -10.788 12.716 26.854 1.00 97.19 709 LEU A CA 1
ATOM 5643 C C . LEU A 1 709 ? -10.411 12.872 25.377 1.00 97.19 709 LEU A C 1
ATOM 5645 O O . LEU A 1 709 ? -10.874 12.096 24.540 1.00 97.19 709 LEU A O 1
ATOM 5649 N N . TRP A 1 710 ? -9.606 13.880 25.040 1.00 96.69 710 TRP A N 1
ATOM 5650 C CA . TRP A 1 710 ? -9.243 14.200 23.657 1.00 96.69 710 TRP A CA 1
ATOM 5651 C C . TRP A 1 710 ? -7.876 14.884 23.517 1.00 96.69 710 TRP A C 1
ATOM 5653 O O . TRP A 1 710 ? -7.378 15.530 24.435 1.00 96.69 710 TRP A O 1
ATOM 5663 N N . ALA A 1 711 ? -7.293 14.761 22.326 1.00 94.38 711 ALA A N 1
ATOM 5664 C CA . ALA A 1 711 ? -6.098 15.481 21.900 1.00 94.38 711 ALA A CA 1
ATOM 5665 C C . ALA A 1 711 ? -6.208 15.881 20.418 1.00 94.38 711 ALA A C 1
ATOM 5667 O O . ALA A 1 711 ? -6.874 15.210 19.623 1.00 94.38 711 ALA A O 1
ATOM 5668 N N . ASN A 1 712 ? -5.527 16.965 20.039 1.00 92.44 712 ASN A N 1
ATOM 5669 C CA . ASN A 1 712 ? -5.308 17.357 18.647 1.00 92.44 712 ASN A CA 1
ATOM 5670 C C . ASN A 1 712 ? -3.813 17.248 18.334 1.00 92.44 712 ASN A C 1
ATOM 5672 O O . ASN A 1 712 ? -2.992 17.946 18.927 1.00 92.44 712 ASN A O 1
ATOM 5676 N N . ILE A 1 713 ? -3.474 16.357 17.410 1.00 86.12 713 ILE A N 1
ATOM 5677 C CA . ILE A 1 713 ? -2.115 15.909 17.131 1.00 86.12 713 ILE A CA 1
ATOM 5678 C C . ILE A 1 713 ? -1.818 16.240 15.670 1.00 86.12 713 ILE A C 1
ATOM 5680 O O . ILE A 1 713 ? -2.169 15.493 14.760 1.00 86.12 713 ILE A O 1
ATOM 5684 N N . HIS A 1 714 ? -1.228 17.417 15.444 1.00 83.81 714 HIS A N 1
ATOM 5685 C CA . HIS A 1 714 ? -0.920 17.946 14.106 1.00 83.81 714 HIS A CA 1
ATOM 5686 C C . HIS A 1 714 ? -2.140 18.025 13.156 1.00 83.81 714 HIS A C 1
ATOM 5688 O O . HIS A 1 714 ? -1.992 17.973 11.942 1.00 83.81 714 HIS A O 1
ATOM 5694 N N . GLY A 1 715 ? -3.352 18.181 13.704 1.00 88.06 715 GLY A N 1
ATOM 5695 C CA . GLY A 1 715 ? -4.622 18.173 12.966 1.00 88.06 715 GLY A CA 1
ATOM 5696 C C . GLY A 1 715 ? -5.465 16.925 13.234 1.00 88.06 715 GLY A C 1
ATOM 5697 O O . GLY A 1 715 ? -6.691 17.029 13.282 1.00 88.06 715 GLY A O 1
ATOM 5698 N N . SER A 1 716 ? -4.817 15.788 13.513 1.00 90.44 716 SER A N 1
ATOM 5699 C CA . SER A 1 716 ? -5.467 14.516 13.846 1.00 90.44 716 SER A CA 1
ATOM 5700 C C . SER A 1 716 ? -6.153 14.600 15.209 1.00 90.44 716 SER A C 1
ATOM 5702 O O . SER A 1 716 ? -5.485 14.768 16.231 1.00 90.44 716 SER A O 1
ATOM 5704 N N . LYS A 1 717 ? -7.483 14.480 15.255 1.00 93.62 717 LYS A N 1
ATOM 5705 C CA . LYS A 1 717 ? -8.262 14.582 16.499 1.00 93.62 717 LYS A CA 1
ATOM 5706 C C . LYS A 1 717 ? -8.604 13.191 17.009 1.00 93.62 717 LYS A C 1
ATOM 5708 O O . LYS A 1 717 ? -9.452 12.502 16.438 1.00 93.62 717 LYS A O 1
ATOM 5713 N N . ILE A 1 718 ? -7.969 12.807 18.110 1.00 93.69 718 ILE A N 1
ATOM 5714 C CA . ILE A 1 718 ? -8.241 11.557 18.820 1.00 93.69 718 ILE A CA 1
ATOM 5715 C C . ILE A 1 718 ? -9.124 11.892 20.016 1.00 93.69 718 ILE A C 1
ATOM 5717 O O . ILE A 1 718 ? -8.736 12.690 20.865 1.00 93.69 718 ILE A O 1
ATOM 5721 N N . ALA A 1 719 ? -10.303 11.279 20.096 1.00 95.75 719 ALA A N 1
ATOM 5722 C CA . ALA A 1 719 ? -11.175 11.363 21.261 1.00 95.75 719 ALA A CA 1
ATOM 5723 C C . ALA A 1 719 ? -11.556 9.965 21.761 1.00 95.75 719 ALA A C 1
ATOM 5725 O O . ALA A 1 719 ? -11.831 9.060 20.968 1.00 95.75 719 ALA A O 1
ATOM 5726 N N . LYS A 1 720 ? -11.605 9.811 23.086 1.00 96.25 720 LYS A N 1
ATOM 5727 C CA . LYS A 1 720 ? -11.984 8.582 23.786 1.00 96.25 720 LYS A CA 1
ATOM 5728 C C . LYS A 1 720 ? -13.108 8.872 24.781 1.00 96.25 720 LYS A C 1
ATOM 5730 O O . LYS A 1 720 ? -13.192 9.959 25.351 1.00 96.25 720 LYS A O 1
ATOM 5735 N N . THR A 1 721 ? -13.974 7.896 25.023 1.00 97.56 721 THR A N 1
ATOM 5736 C CA . THR A 1 721 ? -14.931 7.906 26.139 1.00 97.56 721 THR A CA 1
ATOM 5737 C C . THR A 1 721 ? -14.764 6.625 26.936 1.00 97.56 721 THR A C 1
ATOM 5739 O O . THR A 1 721 ? -15.080 5.547 26.434 1.00 97.56 721 THR A O 1
ATOM 5742 N N . VAL A 1 722 ? -14.276 6.745 28.168 1.00 98.31 722 VAL A N 1
ATOM 5743 C CA . VAL A 1 722 ? -14.077 5.615 29.081 1.00 98.31 722 VAL A CA 1
ATOM 5744 C C . VAL A 1 722 ? -15.304 5.487 29.982 1.00 98.31 722 VAL A C 1
ATOM 5746 O O . VAL A 1 722 ? -15.686 6.459 30.637 1.00 98.31 722 VAL A O 1
ATOM 5749 N N . THR A 1 723 ? -15.925 4.305 30.028 1.00 97.75 723 THR A N 1
ATOM 5750 C CA . THR A 1 723 ? -17.077 4.002 30.897 1.00 97.75 723 THR A CA 1
ATOM 5751 C C . THR A 1 723 ? -16.749 2.831 31.825 1.00 97.75 723 THR A C 1
ATOM 5753 O O . THR A 1 723 ? -16.418 1.746 31.350 1.00 97.75 723 THR A O 1
ATOM 5756 N N . LEU A 1 724 ? -16.934 3.008 33.140 1.00 98.12 724 LEU A N 1
ATOM 5757 C CA . LEU A 1 724 ? -16.921 1.914 34.121 1.00 98.12 724 LEU A CA 1
ATOM 5758 C C . LEU A 1 724 ? -18.313 1.769 34.765 1.00 98.12 724 LEU A C 1
ATOM 5760 O O . LEU A 1 724 ? -18.703 2.613 35.578 1.00 98.12 724 LEU A O 1
ATOM 5764 N N . PRO A 1 725 ? -19.088 0.718 34.444 1.00 96.44 725 PRO A N 1
ATOM 5765 C CA . PRO A 1 725 ? -20.342 0.426 35.127 1.00 96.44 725 PRO A CA 1
ATOM 5766 C C . PRO A 1 725 ? -20.113 -0.089 36.556 1.00 96.44 725 PRO A C 1
ATOM 5768 O O . PRO A 1 725 ? -19.093 -0.709 36.860 1.00 96.44 725 PRO A O 1
ATOM 5771 N N . ALA A 1 726 ? -21.070 0.132 37.454 1.00 93.19 726 ALA A N 1
ATOM 5772 C CA . ALA A 1 726 ? -21.017 -0.393 38.818 1.00 93.19 726 ALA A CA 1
ATOM 5773 C C . ALA A 1 726 ? -21.323 -1.907 38.862 1.00 93.19 726 ALA A C 1
ATOM 5775 O O . ALA A 1 726 ? -21.973 -2.443 37.966 1.00 93.19 726 ALA A O 1
ATOM 5776 N N . GLU A 1 727 ? -20.789 -2.612 39.868 1.00 88.75 727 GLU A N 1
ATOM 5777 C CA . GLU A 1 727 ? -20.801 -4.090 40.006 1.00 88.75 727 GLU A CA 1
ATOM 5778 C C . GLU A 1 727 ? -20.183 -4.893 38.829 1.00 88.75 727 GLU A C 1
ATOM 5780 O O . GLU A 1 727 ? -19.996 -6.103 38.949 1.00 88.75 727 GLU A O 1
ATOM 5785 N N . SER A 1 728 ? -19.804 -4.241 37.725 1.00 92.31 728 SER A N 1
ATOM 5786 C CA . SER A 1 728 ? -19.221 -4.851 36.526 1.00 92.31 728 SER A CA 1
ATOM 5787 C C . SER A 1 728 ? -17.709 -5.063 36.642 1.00 92.31 728 SER A C 1
ATOM 5789 O O . SER A 1 728 ? -17.008 -4.298 37.306 1.00 92.31 728 SER A O 1
ATOM 5791 N N . GLN A 1 729 ? -17.207 -6.066 35.920 1.00 95.00 729 GLN A N 1
ATOM 5792 C CA . GLN A 1 729 ? -15.783 -6.245 35.609 1.00 95.00 729 GLN A CA 1
ATOM 5793 C C . GLN A 1 729 ? -15.437 -5.794 34.179 1.00 95.00 729 GLN A C 1
ATOM 5795 O O . GLN A 1 729 ? -14.306 -5.964 33.762 1.00 95.00 729 GLN A O 1
ATOM 5800 N N . VAL A 1 730 ? -16.361 -5.192 33.420 1.00 96.75 730 VAL A N 1
ATOM 5801 C CA . VAL A 1 730 ? -16.044 -4.610 32.101 1.00 96.75 730 VAL A CA 1
ATOM 5802 C C . VAL A 1 730 ? -15.732 -3.121 32.212 1.00 96.75 730 VAL A C 1
ATOM 5804 O O . VAL A 1 730 ? -16.572 -2.357 32.688 1.00 96.75 730 VAL A O 1
ATOM 5807 N N . LEU A 1 731 ? -14.567 -2.721 31.701 1.00 98.00 731 LEU A N 1
ATOM 5808 C CA . LEU A 1 731 ? -14.258 -1.342 31.319 1.00 98.00 731 LEU A CA 1
ATOM 5809 C C . LEU A 1 731 ? -14.488 -1.188 29.808 1.00 98.00 731 LEU A C 1
ATOM 5811 O O . LEU A 1 731 ? -14.051 -2.034 29.032 1.00 98.00 731 LEU A O 1
ATOM 5815 N N . GLU A 1 732 ? -15.166 -0.120 29.397 1.00 97.75 732 GLU A N 1
ATOM 5816 C CA . GLU A 1 732 ? -15.371 0.244 27.989 1.00 97.75 732 GLU A CA 1
ATOM 5817 C C . GLU A 1 732 ? -14.516 1.460 27.622 1.00 97.75 732 GLU A C 1
ATOM 5819 O O . GLU A 1 732 ? -14.488 2.437 28.371 1.00 97.75 732 GLU A O 1
ATOM 5824 N N . VAL A 1 733 ? -13.922 1.439 26.427 1.00 97.88 733 VAL A N 1
ATOM 5825 C CA . VAL A 1 733 ? -13.277 2.583 25.772 1.00 97.88 733 VAL A CA 1
ATOM 5826 C C . VAL A 1 733 ? -13.878 2.759 24.378 1.00 97.88 733 VAL A C 1
ATOM 5828 O O . VAL A 1 733 ? -13.654 1.947 23.482 1.00 97.88 733 VAL A O 1
ATOM 5831 N N . ARG A 1 734 ? -14.661 3.820 24.170 1.00 97.31 734 ARG A N 1
ATOM 5832 C CA . ARG A 1 734 ? -15.181 4.191 22.842 1.00 97.31 734 ARG A CA 1
ATOM 5833 C C . ARG A 1 734 ? -14.222 5.162 22.169 1.00 97.31 734 ARG A C 1
ATOM 5835 O O . ARG A 1 734 ? -13.872 6.167 22.778 1.00 97.31 734 ARG A O 1
ATOM 5842 N N . TYR A 1 735 ? -13.864 4.898 20.920 1.00 96.81 735 TYR A N 1
ATOM 5843 C CA . TYR A 1 735 ? -12.906 5.675 20.136 1.00 96.81 735 TYR A CA 1
ATOM 5844 C C . TYR A 1 735 ? -13.587 6.460 19.016 1.00 96.81 735 TYR A C 1
ATOM 5846 O O . TYR A 1 735 ? -14.467 5.938 18.333 1.00 96.81 735 TYR A O 1
ATOM 5854 N N . SER A 1 736 ? -13.146 7.699 18.807 1.00 96.31 736 SER A N 1
ATOM 5855 C CA . SER A 1 736 ? -13.579 8.587 17.728 1.00 96.31 736 SER A CA 1
ATOM 5856 C C . SER A 1 736 ? -12.355 9.293 17.146 1.00 96.31 736 SER A C 1
ATOM 5858 O O . SER A 1 736 ? -11.894 10.294 17.697 1.00 96.31 736 SER A O 1
ATOM 5860 N N . LEU A 1 737 ? -11.842 8.774 16.031 1.00 95.19 737 LEU A N 1
ATOM 5861 C CA . LEU A 1 737 ? -10.685 9.311 15.313 1.00 95.19 737 LEU A CA 1
ATOM 5862 C C . LEU A 1 737 ? -11.190 10.158 14.143 1.00 95.19 737 LEU A C 1
ATOM 5864 O O . LEU A 1 737 ? -11.903 9.657 13.272 1.00 95.19 737 LEU A O 1
ATOM 5868 N N . ASN A 1 738 ? -10.882 11.451 14.122 1.00 93.94 738 ASN A N 1
ATOM 5869 C CA . ASN A 1 738 ? -11.481 12.394 13.180 1.00 93.94 738 ASN A CA 1
ATOM 5870 C C . ASN A 1 738 ? -10.445 13.394 12.654 1.00 93.94 738 ASN A C 1
ATOM 5872 O O . ASN A 1 738 ? -9.617 13.879 13.413 1.00 93.94 738 ASN A O 1
ATOM 5876 N N . GLU A 1 739 ? -10.535 13.739 11.364 1.00 91.25 739 GLU A N 1
ATOM 5877 C CA . GLU A 1 739 ? -9.568 14.643 10.704 1.00 91.25 739 GLU A CA 1
ATOM 5878 C C . GLU A 1 739 ? -8.116 14.138 10.826 1.00 91.25 739 GLU A C 1
ATOM 5880 O O . GLU A 1 739 ? -7.180 14.925 10.899 1.00 91.25 739 GLU A O 1
ATOM 5885 N N . MET A 1 740 ? -7.948 12.809 10.849 1.00 89.38 740 MET A N 1
ATOM 5886 C CA . MET A 1 740 ? -6.644 12.147 10.834 1.00 89.38 740 MET A CA 1
ATOM 5887 C C . MET A 1 740 ? -5.847 12.566 9.597 1.00 89.38 740 MET A C 1
ATOM 5889 O O . MET A 1 740 ? -6.415 12.707 8.510 1.00 89.38 740 MET A O 1
ATOM 5893 N N . ASP A 1 741 ? -4.543 12.767 9.777 1.00 87.81 741 ASP A N 1
ATOM 5894 C CA . ASP A 1 741 ? -3.640 13.148 8.694 1.00 87.81 741 ASP A CA 1
ATOM 5895 C C . ASP A 1 741 ? -3.615 12.078 7.576 1.00 87.81 741 ASP A C 1
ATOM 5897 O O . ASP A 1 741 ? -3.557 10.888 7.897 1.00 87.81 741 ASP A O 1
ATOM 5901 N N . PRO A 1 742 ? -3.626 12.456 6.280 1.00 82.69 742 PRO A N 1
ATOM 5902 C CA . PRO A 1 742 ? -3.649 11.509 5.161 1.00 82.69 742 PRO A CA 1
ATOM 5903 C C . PRO A 1 742 ? -2.418 10.607 4.986 1.00 82.69 742 PRO A C 1
ATOM 5905 O O . PRO A 1 742 ? -2.383 9.887 3.995 1.00 82.69 742 PRO A O 1
ATOM 5908 N N . SER A 1 743 ? -1.428 10.642 5.886 1.00 83.06 743 SER A N 1
ATOM 5909 C CA . SER A 1 743 ? -0.342 9.651 5.981 1.00 83.06 743 SER A CA 1
ATOM 5910 C C . SER A 1 743 ? -0.542 8.602 7.090 1.00 83.06 743 SER A C 1
ATOM 5912 O O . SER A 1 743 ? 0.225 7.643 7.180 1.00 83.06 743 SER A O 1
ATOM 5914 N N . LEU A 1 744 ? -1.572 8.751 7.933 1.00 85.31 744 LEU A N 1
ATOM 5915 C CA . LEU A 1 744 ? -1.885 7.845 9.041 1.00 85.31 744 LEU A CA 1
ATOM 5916 C C . LEU A 1 744 ? -3.054 6.928 8.657 1.00 85.31 744 LEU A C 1
ATOM 5918 O O . LEU A 1 744 ? -4.210 7.351 8.644 1.00 85.31 744 LEU A O 1
ATOM 5922 N N . HIS A 1 745 ? -2.754 5.660 8.362 1.00 84.06 745 HIS A N 1
ATOM 5923 C CA . HIS A 1 745 ? -3.729 4.716 7.788 1.00 84.06 745 HIS A CA 1
ATOM 5924 C C . HIS A 1 745 ? -4.040 3.503 8.655 1.00 84.06 745 HIS A C 1
ATOM 5926 O O . HIS A 1 745 ? -5.132 2.952 8.538 1.00 84.06 745 HIS A O 1
ATOM 5932 N N . VAL A 1 746 ? -3.117 3.100 9.528 1.00 89.94 746 VAL A N 1
ATOM 5933 C CA . VAL A 1 746 ? -3.337 2.021 10.490 1.00 89.94 746 VAL A CA 1
ATOM 5934 C C . VAL A 1 746 ? -3.099 2.543 11.898 1.00 89.94 746 VAL A C 1
ATOM 5936 O O . VAL A 1 746 ? -2.137 3.263 12.157 1.00 89.94 746 VAL A O 1
ATOM 5939 N N . ILE A 1 747 ? -3.993 2.164 12.804 1.00 90.12 747 ILE A N 1
ATOM 5940 C CA . ILE A 1 747 ? -3.882 2.385 14.245 1.00 90.12 747 ILE A CA 1
ATOM 5941 C C . ILE A 1 747 ? -4.096 1.057 14.959 1.00 90.12 747 ILE A C 1
ATOM 5943 O O . ILE A 1 747 ? -5.074 0.356 14.708 1.00 90.12 747 ILE A O 1
ATOM 5947 N N . GLY A 1 748 ? -3.188 0.715 15.861 1.00 91.81 748 GLY A N 1
ATOM 5948 C CA . GLY A 1 748 ? -3.373 -0.376 16.808 1.00 91.81 748 GLY A CA 1
ATOM 5949 C C . GLY A 1 748 ? -4.047 0.168 18.057 1.00 91.81 748 GLY A C 1
ATOM 5950 O O . GLY A 1 748 ? -3.701 1.248 18.527 1.00 91.81 748 GLY A O 1
ATOM 5951 N N . ILE A 1 749 ? -4.998 -0.564 18.621 1.00 93.25 749 ILE A N 1
ATOM 5952 C CA . ILE A 1 749 ? -5.473 -0.293 19.982 1.00 93.25 749 ILE A CA 1
ATOM 5953 C C . ILE A 1 749 ? -4.697 -1.243 20.892 1.00 93.25 749 ILE A C 1
ATOM 5955 O O . ILE A 1 749 ? -4.913 -2.444 20.825 1.00 93.25 749 ILE A O 1
ATOM 5959 N N . ASN A 1 750 ? -3.715 -0.731 21.634 1.00 91.12 750 ASN A N 1
ATOM 5960 C CA . ASN A 1 750 ? -2.595 -1.508 22.166 1.00 91.12 750 ASN A CA 1
ATOM 5961 C C . ASN A 1 750 ? -2.708 -1.734 23.685 1.00 91.12 750 ASN A C 1
ATOM 5963 O O . ASN A 1 750 ? -2.298 -0.864 24.457 1.00 91.12 750 ASN A O 1
ATOM 5967 N N . PRO A 1 751 ? -3.261 -2.870 24.152 1.00 93.44 751 PRO A N 1
ATOM 5968 C CA . PRO A 1 751 ? -3.067 -3.318 25.522 1.00 93.44 751 PRO A CA 1
ATOM 5969 C C . PRO A 1 751 ? -1.668 -3.933 25.655 1.00 93.44 751 PRO A C 1
ATOM 5971 O O . PRO A 1 751 ? -1.412 -5.005 25.110 1.00 93.44 751 PRO A O 1
ATOM 5974 N N . LEU A 1 752 ? -0.781 -3.310 26.424 1.00 93.56 752 LEU A N 1
ATOM 5975 C CA . LEU A 1 752 ? 0.426 -3.988 26.884 1.00 93.56 752 LEU A CA 1
ATOM 5976 C C . LEU A 1 752 ? 0.027 -4.818 28.108 1.00 93.56 752 LEU A C 1
ATOM 5978 O O . LEU A 1 752 ? -0.321 -4.270 29.155 1.00 93.56 752 LEU A O 1
ATOM 5982 N N . ILE A 1 753 ? -0.002 -6.137 27.950 1.00 93.62 753 ILE A N 1
ATOM 5983 C CA . ILE A 1 753 ? -0.513 -7.089 28.936 1.00 93.62 753 ILE A CA 1
ATOM 5984 C C . ILE A 1 753 ? 0.647 -7.694 29.724 1.00 93.62 753 ILE A C 1
ATOM 5986 O O . ILE A 1 753 ? 1.618 -8.194 29.156 1.00 93.62 753 ILE A O 1
ATOM 5990 N N . GLU A 1 754 ? 0.483 -7.680 31.041 1.00 91.94 754 GLU A N 1
ATOM 5991 C CA . GLU A 1 754 ? 1.312 -8.357 32.032 1.00 91.94 754 GLU A CA 1
ATOM 5992 C C . GLU A 1 754 ? 0.317 -8.957 33.030 1.00 91.94 754 GLU A C 1
ATOM 5994 O O . GLU A 1 754 ? -0.454 -8.223 33.651 1.00 91.94 754 GLU A O 1
ATOM 5999 N N . ILE A 1 755 ? 0.233 -10.288 33.082 1.00 89.44 755 ILE A N 1
ATOM 6000 C CA . ILE A 1 755 ? -0.676 -11.018 33.971 1.00 89.44 755 ILE A CA 1
ATOM 6001 C C . ILE A 1 755 ? 0.193 -11.704 35.022 1.00 89.44 755 ILE A C 1
ATOM 6003 O O . ILE A 1 755 ? 1.207 -12.312 34.691 1.00 89.44 755 ILE A O 1
ATOM 6007 N N . GLY A 1 756 ? -0.178 -11.562 36.295 1.00 84.81 756 GLY A N 1
ATOM 6008 C CA . GLY A 1 756 ? 0.680 -12.021 37.381 1.00 84.81 756 GLY A CA 1
ATOM 6009 C C . GLY A 1 756 ? 1.981 -11.202 37.472 1.00 84.81 756 GLY A C 1
ATOM 6010 O O . GLY A 1 756 ? 2.004 -10.031 37.092 1.00 84.81 756 GLY A O 1
ATOM 6011 N N . PRO A 1 757 ? 3.079 -11.782 37.997 1.00 81.56 757 PRO A N 1
ATOM 6012 C CA . PRO A 1 757 ? 4.297 -11.027 38.309 1.00 81.56 757 PRO A CA 1
ATOM 6013 C C . PRO A 1 757 ? 5.114 -10.525 37.106 1.00 81.56 757 PRO A C 1
ATOM 6015 O O . PRO A 1 757 ? 5.962 -9.655 37.300 1.00 81.56 757 PRO A O 1
ATOM 6018 N N . SER A 1 758 ? 4.943 -11.138 35.930 1.00 84.12 758 SER A N 1
ATOM 6019 C CA . SER A 1 758 ? 5.669 -10.870 34.674 1.00 84.12 758 SER A CA 1
ATOM 6020 C C . SER A 1 758 ? 5.187 -11.852 33.600 1.00 84.12 758 SER A C 1
ATOM 6022 O O . SER A 1 758 ? 4.967 -13.012 33.949 1.00 84.12 758 SER A O 1
ATOM 6024 N N . THR A 1 759 ? 5.144 -11.471 32.316 1.00 86.81 759 THR A N 1
ATOM 6025 C CA . THR A 1 759 ? 4.852 -12.424 31.220 1.00 86.81 759 THR A CA 1
ATOM 6026 C C . THR A 1 759 ? 5.792 -13.640 31.263 1.00 86.81 759 THR A C 1
ATOM 6028 O O . THR A 1 759 ? 7.014 -13.479 31.328 1.00 86.81 759 THR A O 1
ATOM 6031 N N . GLY A 1 760 ? 5.234 -14.854 31.228 1.00 88.25 760 GLY A N 1
ATOM 6032 C CA . GLY A 1 760 ? 5.958 -16.093 31.534 1.00 88.25 760 GLY A CA 1
ATOM 6033 C C . GLY A 1 760 ? 5.396 -17.351 30.854 1.00 88.25 760 GLY A C 1
ATOM 6034 O O . GLY A 1 760 ? 4.373 -17.294 30.176 1.00 88.25 760 GLY A O 1
ATOM 6035 N N . PRO A 1 761 ? 6.049 -18.522 31.002 1.00 90.31 761 PRO A N 1
ATOM 6036 C CA . PRO A 1 761 ? 5.561 -19.784 30.434 1.00 90.31 761 PRO A CA 1
ATOM 6037 C C . PRO A 1 761 ? 4.243 -20.275 31.061 1.00 90.31 761 PRO A C 1
ATOM 6039 O O . PRO A 1 761 ? 3.648 -21.222 30.549 1.00 90.31 761 PRO A O 1
ATOM 6042 N N . GLU A 1 762 ? 3.794 -19.672 32.166 1.00 92.62 762 GLU A N 1
ATOM 6043 C CA . GLU A 1 762 ? 2.448 -19.851 32.716 1.00 92.62 762 GLU A CA 1
ATOM 6044 C C . GLU A 1 762 ? 1.329 -19.150 31.917 1.00 92.62 762 GLU A C 1
ATOM 6046 O O . GLU A 1 762 ? 0.165 -19.492 32.141 1.00 92.62 762 GLU A O 1
ATOM 6051 N N . ASP A 1 763 ? 1.635 -18.245 30.979 1.00 94.19 763 ASP A N 1
ATOM 6052 C CA . ASP A 1 763 ? 0.637 -17.569 30.137 1.00 94.19 763 ASP A CA 1
ATOM 6053 C C . ASP A 1 763 ? 0.142 -18.435 28.956 1.00 94.19 763 ASP A C 1
ATOM 6055 O O . ASP A 1 763 ? 0.916 -18.985 28.161 1.00 94.19 763 ASP A O 1
ATOM 6059 N N . ASP A 1 764 ? -1.181 -18.474 28.789 1.00 94.94 764 ASP A N 1
ATOM 6060 C CA . ASP A 1 764 ? -1.889 -19.007 27.620 1.00 94.94 764 ASP A CA 1
ATOM 6061 C C . ASP A 1 764 ? -2.737 -17.897 26.975 1.00 94.94 764 ASP A C 1
ATOM 6063 O O . ASP A 1 764 ? -3.627 -17.331 27.620 1.00 94.94 764 ASP A O 1
ATOM 6067 N N . TYR A 1 765 ? -2.466 -17.576 25.705 1.00 95.88 765 TYR A N 1
ATOM 6068 C CA . TYR A 1 765 ? -3.240 -16.624 24.906 1.00 95.88 765 TYR A CA 1
ATOM 6069 C C . TYR A 1 765 ? -4.158 -17.365 23.928 1.00 95.88 765 TYR A C 1
ATOM 6071 O O . TYR A 1 765 ? -3.696 -18.074 23.029 1.00 95.88 765 TYR A O 1
ATOM 6079 N N . ILE A 1 766 ? -5.471 -17.182 24.093 1.00 96.94 766 ILE A N 1
ATOM 6080 C CA . ILE A 1 766 ? -6.510 -17.925 23.372 1.00 96.94 766 ILE A CA 1
ATOM 6081 C C . ILE A 1 766 ? -7.228 -17.024 22.363 1.00 96.94 766 ILE A C 1
ATOM 6083 O O . ILE A 1 766 ? -7.774 -15.970 22.708 1.00 96.94 766 ILE A O 1
ATOM 6087 N N . PHE A 1 767 ? -7.273 -17.493 21.115 1.00 96.94 767 PHE A N 1
ATOM 6088 C CA . PHE A 1 767 ? -7.782 -16.776 19.950 1.00 96.94 767 PHE A CA 1
ATOM 6089 C C . PHE A 1 767 ? -8.920 -17.557 19.264 1.00 96.94 767 PHE A C 1
ATOM 6091 O O . PHE A 1 767 ? -8.712 -18.702 18.849 1.00 96.94 767 PHE A O 1
ATOM 6098 N N . PRO A 1 768 ? -10.120 -16.971 19.088 1.00 96.75 768 PRO A N 1
ATOM 6099 C CA . PRO A 1 768 ? -11.215 -17.563 18.323 1.00 96.75 768 PRO A CA 1
ATOM 6100 C C . PRO A 1 768 ? -11.018 -17.343 16.816 1.00 96.75 768 PRO A C 1
ATOM 6102 O O . PRO A 1 768 ? -11.748 -16.582 16.182 1.00 96.75 768 PRO A O 1
ATOM 6105 N N . GLU A 1 769 ? -10.019 -18.008 16.239 1.00 94.31 769 GLU A N 1
ATOM 6106 C CA . GLU A 1 769 ? -9.896 -18.181 14.786 1.00 94.31 769 GLU A CA 1
ATOM 6107 C C . GLU A 1 769 ? -10.913 -19.250 14.297 1.00 94.31 769 GLU A C 1
ATOM 6109 O O . GLU A 1 769 ? -11.863 -19.601 15.005 1.00 94.31 769 GLU A O 1
ATOM 6114 N N . LYS A 1 770 ? -10.733 -19.818 13.093 1.00 90.94 770 LYS A N 1
ATOM 6115 C CA . LYS A 1 770 ? -11.586 -20.914 12.558 1.00 90.94 770 LYS A CA 1
ATOM 6116 C C . LYS A 1 770 ? -11.689 -22.131 13.490 1.00 90.94 770 LYS A C 1
ATOM 6118 O O . LYS A 1 770 ? -12.658 -22.887 13.440 1.00 90.94 770 LYS A O 1
ATOM 6123 N N . THR A 1 771 ? -10.681 -22.302 14.334 1.00 92.56 771 THR A N 1
ATOM 6124 C CA . THR A 1 771 ? -10.671 -23.121 15.547 1.00 92.56 771 THR A CA 1
ATOM 6125 C C . THR A 1 771 ? -10.127 -22.259 16.684 1.00 92.56 771 THR A C 1
ATOM 6127 O O . THR A 1 771 ? -9.430 -21.281 16.419 1.00 92.56 771 THR A O 1
ATOM 6130 N N . LEU A 1 772 ? -10.371 -22.633 17.943 1.00 95.06 772 LEU A N 1
ATOM 6131 C CA . LEU A 1 772 ? -9.634 -22.027 19.056 1.00 95.06 772 LEU A CA 1
ATOM 6132 C C . LEU A 1 772 ? -8.138 -22.330 18.887 1.00 95.06 772 LEU A C 1
ATOM 6134 O O . LEU A 1 772 ? -7.751 -23.495 18.786 1.00 95.06 772 LEU A O 1
ATOM 6138 N N . VAL A 1 773 ? -7.322 -21.280 18.830 1.00 95.12 773 VAL A N 1
ATOM 6139 C CA . VAL A 1 773 ? -5.859 -21.349 18.773 1.00 95.12 773 VAL A CA 1
ATOM 6140 C C . VAL A 1 773 ? -5.316 -20.884 20.119 1.00 95.12 773 VAL A C 1
ATOM 6142 O O . VAL A 1 773 ? -5.742 -19.852 20.629 1.00 95.12 773 VAL A O 1
ATOM 6145 N N . HIS A 1 774 ? -4.384 -21.652 20.676 1.00 94.94 774 HIS A N 1
ATOM 6146 C CA . HIS A 1 774 ? -3.658 -21.339 21.905 1.00 94.94 774 HIS A CA 1
ATOM 6147 C C . HIS A 1 774 ? -2.213 -20.977 21.549 1.00 94.94 774 HIS A C 1
ATOM 6149 O O . HIS A 1 774 ? -1.612 -21.641 20.697 1.00 94.94 774 HIS A O 1
ATOM 6155 N N . ARG A 1 775 ? -1.655 -19.937 22.174 1.00 92.00 775 ARG A N 1
ATOM 6156 C CA . ARG A 1 775 ? -0.257 -19.511 22.004 1.00 92.00 775 ARG A CA 1
ATOM 6157 C C . ARG A 1 775 ? 0.314 -19.115 23.368 1.00 92.00 775 ARG A C 1
ATOM 6159 O O . ARG A 1 775 ? -0.230 -18.226 24.010 1.00 92.00 775 ARG A O 1
ATOM 6166 N N . SER A 1 776 ? 1.418 -19.725 23.785 1.00 88.25 776 SER A N 1
ATOM 6167 C CA . SER A 1 776 ? 2.223 -19.231 24.914 1.00 88.25 776 SER A CA 1
ATOM 6168 C C . SER A 1 776 ? 3.247 -18.198 24.422 1.00 88.25 776 SER A C 1
ATOM 6170 O O . SER A 1 776 ? 3.636 -18.253 23.249 1.00 88.25 776 SER A O 1
ATOM 6172 N N . PRO A 1 777 ? 3.702 -17.261 25.271 1.00 85.00 777 PRO A N 1
ATOM 6173 C CA . PRO A 1 777 ? 4.740 -16.310 24.895 1.00 85.00 777 PRO A CA 1
ATOM 6174 C C . PRO A 1 777 ? 6.078 -17.020 24.645 1.00 85.00 777 PRO A C 1
ATOM 6176 O O . PRO A 1 777 ? 6.459 -17.960 25.343 1.00 85.00 777 PRO A O 1
ATOM 6179 N N . VAL A 1 778 ? 6.803 -16.557 23.627 1.00 84.19 778 VAL A N 1
ATOM 6180 C CA . VAL A 1 778 ? 8.145 -17.040 23.270 1.00 84.19 778 VAL A CA 1
ATOM 6181 C C . VAL A 1 778 ? 9.163 -16.150 23.978 1.00 84.19 778 VAL A C 1
ATOM 6183 O O . VAL A 1 778 ? 9.177 -14.945 23.745 1.00 84.19 778 VAL A O 1
ATOM 6186 N N . LEU A 1 779 ? 9.963 -16.723 24.880 1.00 85.06 779 LEU A N 1
ATOM 6187 C CA . LEU A 1 779 ? 10.775 -15.969 25.852 1.00 85.06 779 LEU A CA 1
ATOM 6188 C C . LEU A 1 779 ? 12.285 -15.984 25.566 1.00 85.06 779 LEU A C 1
ATOM 6190 O O . LEU A 1 779 ? 13.050 -15.420 26.337 1.00 85.06 779 LEU A O 1
ATOM 6194 N N . ASP A 1 780 ? 12.723 -16.647 24.496 1.00 84.75 780 ASP A N 1
ATOM 6195 C CA . ASP A 1 780 ? 14.125 -16.729 24.060 1.00 84.75 780 ASP A CA 1
ATOM 6196 C C . ASP A 1 780 ? 14.449 -15.800 22.874 1.00 84.75 780 ASP A C 1
ATOM 6198 O O . ASP A 1 780 ? 15.596 -15.731 22.431 1.00 84.75 780 ASP A O 1
ATOM 6202 N N . ARG A 1 781 ? 13.435 -15.104 22.342 1.00 80.62 781 ARG A N 1
ATOM 6203 C CA . ARG A 1 781 ? 13.517 -14.174 21.209 1.00 80.62 781 ARG A CA 1
ATOM 6204 C C . ARG A 1 781 ? 12.246 -13.324 21.099 1.00 80.62 781 ARG A C 1
ATOM 6206 O O . ARG A 1 781 ? 11.232 -13.627 21.719 1.00 80.62 781 ARG A O 1
ATOM 6213 N N . TYR A 1 782 ? 12.284 -12.317 20.230 1.00 76.38 782 TYR A N 1
ATOM 6214 C CA . TYR A 1 782 ? 11.089 -11.634 19.721 1.00 76.38 782 TYR A CA 1
ATOM 6215 C C . TYR A 1 782 ? 10.114 -12.609 19.047 1.00 76.38 782 TYR A C 1
ATOM 6217 O O . TYR A 1 782 ? 10.542 -13.555 18.374 1.00 76.38 782 TYR A O 1
ATOM 6225 N N . TYR A 1 783 ? 8.814 -12.354 19.201 1.00 83.19 783 TYR A N 1
ATOM 6226 C CA . TYR A 1 783 ? 7.773 -13.127 18.530 1.00 83.19 783 TYR A CA 1
ATOM 6227 C C . TYR A 1 783 ? 6.483 -12.326 18.324 1.00 83.19 783 TYR A C 1
ATOM 6229 O O . TYR A 1 783 ? 5.757 -12.039 19.279 1.00 83.19 783 TYR A O 1
ATOM 6237 N N . GLY A 1 784 ? 6.175 -12.031 17.065 1.00 87.19 784 GLY A N 1
ATOM 6238 C CA . GLY A 1 784 ? 4.850 -11.619 16.611 1.00 87.19 784 GLY A CA 1
ATOM 6239 C C . GLY A 1 784 ? 3.973 -12.776 16.114 1.00 87.19 784 GLY A C 1
ATOM 6240 O O . GLY A 1 784 ? 4.472 -13.833 15.727 1.00 87.19 784 GLY A O 1
ATOM 6241 N N . ALA A 1 785 ? 2.659 -12.547 16.074 1.00 87.56 785 ALA A N 1
ATOM 6242 C CA . ALA A 1 785 ? 1.737 -13.258 15.194 1.00 87.56 785 ALA A CA 1
ATOM 6243 C C . ALA A 1 785 ? 0.542 -12.395 14.742 1.00 87.56 785 ALA A C 1
ATOM 6245 O O . ALA A 1 785 ? -0.043 -11.647 15.527 1.00 87.56 785 ALA A O 1
ATOM 6246 N N . ALA A 1 786 ? 0.084 -12.576 13.499 1.00 89.56 786 ALA A N 1
ATOM 6247 C CA . ALA A 1 786 ? -1.193 -12.036 13.016 1.00 89.56 786 ALA A CA 1
ATOM 6248 C C . ALA A 1 786 ? -2.333 -13.070 13.148 1.00 89.56 786 ALA A C 1
ATOM 6250 O O . ALA A 1 786 ? -2.377 -14.072 12.434 1.00 89.56 786 ALA A O 1
ATOM 6251 N N . CYS A 1 787 ? -3.290 -12.815 14.042 1.00 91.75 787 CYS A N 1
ATOM 6252 C CA . CYS A 1 787 ? -4.407 -13.713 14.348 1.00 91.75 787 CYS A CA 1
ATOM 6253 C C . CYS A 1 787 ? -5.701 -13.267 13.635 1.00 91.75 787 CYS A C 1
ATOM 6255 O O . CYS A 1 787 ? -6.235 -12.178 13.882 1.00 91.75 787 CYS A O 1
ATOM 6257 N N . PHE A 1 788 ? -6.249 -14.120 12.764 1.00 91.94 788 PHE A N 1
ATOM 6258 C CA . PHE A 1 788 ? -7.425 -13.808 11.940 1.00 91.94 788 PHE A CA 1
ATOM 6259 C C . PHE A 1 788 ? -8.722 -14.320 12.583 1.00 91.94 788 PHE A C 1
ATOM 6261 O O . PHE A 1 788 ? -9.261 -15.358 12.204 1.00 91.94 788 PHE A O 1
ATOM 6268 N N . LEU A 1 789 ? -9.231 -13.569 13.563 1.00 95.25 789 LEU A N 1
ATOM 6269 C CA . LEU A 1 789 ? -10.370 -14.001 14.380 1.00 95.25 789 LEU A CA 1
ATOM 6270 C C . LEU A 1 789 ? -11.702 -14.077 13.613 1.00 95.25 789 LEU A C 1
ATOM 6272 O O . LEU A 1 789 ? -11.981 -13.249 12.744 1.00 95.25 789 LEU A O 1
ATOM 6276 N N . GLU A 1 790 ? -12.548 -15.022 14.024 1.00 96.31 790 GLU A N 1
ATOM 6277 C CA . GLU A 1 790 ? -13.959 -15.183 13.644 1.00 96.31 790 GLU A CA 1
ATOM 6278 C C . GLU A 1 790 ? -14.917 -14.558 14.687 1.00 96.31 790 GLU A C 1
ATOM 6280 O O . GLU A 1 790 ? -16.049 -14.193 14.357 1.00 96.31 790 GLU A O 1
ATOM 6285 N N . GLU A 1 791 ? -14.478 -14.388 15.943 1.00 96.75 791 GLU A N 1
ATOM 6286 C CA . GLU A 1 791 ? -15.211 -13.672 17.001 1.00 96.75 791 GLU A CA 1
ATOM 6287 C C . GLU A 1 791 ? -14.394 -12.511 17.593 1.00 96.75 791 GLU A C 1
ATOM 6289 O O . GLU A 1 791 ? -13.172 -12.563 17.670 1.00 96.75 791 GLU A O 1
ATOM 6294 N N . GLY A 1 792 ? -15.073 -11.447 18.028 1.00 96.38 792 GLY A N 1
ATOM 6295 C CA . GLY A 1 792 ? -14.455 -10.209 18.525 1.00 96.38 792 GLY A CA 1
ATOM 6296 C C . GLY A 1 792 ? -13.999 -10.247 19.977 1.00 96.38 792 GLY A C 1
ATOM 6297 O O . GLY A 1 792 ? -14.389 -9.381 20.761 1.00 96.38 792 GLY A O 1
ATOM 6298 N N . TRP A 1 793 ? -13.218 -11.259 20.343 1.00 97.56 793 TRP A N 1
ATOM 6299 C CA . TRP A 1 793 ? -12.579 -11.374 21.653 1.00 97.56 793 TRP A CA 1
ATOM 6300 C C . TRP A 1 793 ? -11.270 -12.156 21.562 1.00 97.56 793 TRP A C 1
ATOM 6302 O O . TRP A 1 793 ? -11.096 -12.980 20.675 1.00 97.56 793 TRP A O 1
ATOM 6312 N N . ALA A 1 794 ? -10.371 -11.925 22.508 1.00 97.81 794 ALA A N 1
ATOM 6313 C CA . ALA A 1 794 ? -9.234 -12.795 22.801 1.00 97.81 794 ALA A CA 1
ATOM 6314 C C . ALA A 1 794 ? -8.981 -12.741 24.313 1.00 97.81 794 ALA A C 1
ATOM 6316 O O . ALA A 1 794 ? -9.593 -11.933 25.014 1.00 97.81 794 ALA A O 1
ATOM 6317 N N . VAL A 1 795 ? -8.129 -13.606 24.851 1.00 96.75 795 VAL A N 1
ATOM 6318 C CA . VAL A 1 795 ? -7.866 -13.631 26.296 1.00 96.75 795 VAL A CA 1
ATOM 6319 C C . VAL A 1 795 ? -6.460 -14.125 26.592 1.00 96.75 795 VAL A C 1
ATOM 6321 O O . VAL A 1 795 ? -6.034 -15.116 26.010 1.00 96.75 795 VAL A O 1
ATOM 6324 N N . GLY A 1 796 ? -5.767 -13.436 27.499 1.00 96.06 796 GLY A N 1
ATOM 6325 C CA . GLY A 1 796 ? -4.597 -13.972 28.196 1.00 96.06 796 GLY A CA 1
ATOM 6326 C C . GLY A 1 796 ? -5.014 -14.582 29.533 1.00 96.06 796 GLY A C 1
ATOM 6327 O O . GLY A 1 796 ? -5.923 -14.068 30.196 1.00 96.06 796 GLY A O 1
ATOM 6328 N N . TYR A 1 797 ? -4.377 -15.679 29.923 1.00 95.88 797 TYR A N 1
ATOM 6329 C CA . TYR A 1 797 ? -4.663 -16.406 31.156 1.00 95.88 797 TYR A CA 1
ATOM 6330 C C . TYR A 1 797 ? -3.366 -16.928 31.781 1.00 95.88 797 TYR A C 1
ATOM 6332 O O . TYR A 1 797 ? -2.723 -17.807 31.211 1.00 95.88 797 TYR A O 1
ATOM 6340 N N . ASP A 1 798 ? -3.028 -16.421 32.968 1.00 95.56 798 ASP A N 1
ATOM 6341 C CA . ASP A 1 798 ? -1.955 -16.973 33.798 1.00 95.56 798 ASP A CA 1
ATOM 6342 C C . ASP A 1 798 ? -2.495 -18.235 34.488 1.00 95.56 798 ASP A C 1
ATOM 6344 O O . ASP A 1 798 ? -3.352 -18.185 35.380 1.00 95.56 798 ASP A O 1
ATOM 6348 N N . THR A 1 799 ? -1.981 -19.384 34.052 1.00 93.88 799 THR A N 1
ATOM 6349 C CA . THR A 1 799 ? -2.372 -20.725 34.513 1.00 93.88 799 THR A CA 1
ATOM 6350 C C . THR A 1 799 ? -1.914 -21.058 35.937 1.00 93.88 799 THR A C 1
ATOM 6352 O O . THR A 1 799 ? -2.399 -22.029 36.524 1.00 93.88 799 THR A O 1
ATOM 6355 N N . ARG A 1 800 ? -0.983 -20.280 36.501 1.00 93.69 800 ARG A N 1
ATOM 6356 C CA . ARG A 1 800 ? -0.361 -20.485 37.816 1.00 93.69 800 ARG A CA 1
ATOM 6357 C C . ARG A 1 800 ? -0.985 -19.593 38.882 1.00 93.69 800 ARG A C 1
ATOM 6359 O O . ARG A 1 800 ? -1.211 -20.054 40.002 1.00 93.69 800 ARG A O 1
ATOM 6366 N N . MET A 1 801 ? -1.248 -18.333 38.552 1.00 92.31 801 MET A N 1
ATOM 6367 C CA . MET A 1 801 ? -2.016 -17.422 39.397 1.00 92.31 801 MET A CA 1
ATOM 6368 C C . MET A 1 801 ? -3.524 -17.685 39.285 1.00 92.31 801 MET A C 1
ATOM 6370 O O . MET A 1 801 ? -4.248 -17.303 40.201 1.00 92.31 801 MET A O 1
ATOM 6374 N N . ASP A 1 802 ? -4.006 -18.347 38.229 1.00 94.19 802 ASP A N 1
ATOM 6375 C CA . ASP A 1 802 ? -5.434 -18.570 37.949 1.00 94.19 802 ASP A CA 1
ATOM 6376 C C . ASP A 1 802 ? -6.201 -17.236 37.852 1.00 94.19 802 ASP A C 1
ATOM 6378 O O . ASP A 1 802 ? -7.044 -16.886 38.683 1.00 94.19 802 ASP A O 1
ATOM 6382 N N . VAL A 1 803 ? -5.816 -16.421 36.867 1.00 95.00 803 VAL A N 1
ATOM 6383 C CA . VAL A 1 803 ? -6.379 -15.086 36.607 1.00 95.00 803 VAL A CA 1
ATOM 6384 C C . VAL A 1 803 ? -6.319 -14.786 35.108 1.00 95.00 803 VAL A C 1
ATOM 6386 O O . VAL A 1 803 ? -5.353 -15.129 34.430 1.00 95.00 803 VAL A O 1
ATOM 6389 N N . SER A 1 804 ? -7.375 -14.180 34.561 1.00 95.56 804 SER A N 1
ATOM 6390 C CA . SER A 1 804 ? -7.534 -13.978 33.114 1.00 95.56 804 SER A CA 1
ATOM 6391 C C . SER A 1 804 ? -7.885 -12.536 32.750 1.00 95.56 804 SER A C 1
ATOM 6393 O O . SER A 1 804 ? -8.696 -11.903 33.424 1.00 95.56 804 SER A O 1
ATOM 6395 N N . LEU A 1 805 ? -7.322 -12.025 31.649 1.00 97.06 805 LEU A N 1
ATOM 6396 C CA . LEU A 1 805 ? -7.705 -10.754 31.027 1.00 97.06 805 LEU A CA 1
ATOM 6397 C C . LEU A 1 805 ? -8.317 -11.016 29.651 1.00 97.06 805 LEU A C 1
ATOM 6399 O O . LEU A 1 805 ? -7.604 -11.210 28.666 1.00 97.06 805 LEU A O 1
ATOM 6403 N N . LEU A 1 806 ? -9.648 -11.005 29.580 1.00 97.75 806 LEU A N 1
ATOM 6404 C CA . LEU A 1 806 ? -10.362 -11.026 28.309 1.00 97.75 806 LEU A CA 1
ATOM 6405 C C . LEU A 1 806 ? -10.389 -9.617 27.712 1.00 97.75 806 LEU A C 1
ATOM 6407 O O . LEU A 1 806 ? -10.759 -8.648 28.381 1.00 97.75 806 LEU A O 1
ATOM 6411 N N . ILE A 1 807 ? -10.056 -9.531 26.430 1.00 97.75 807 ILE A N 1
ATOM 6412 C CA . ILE A 1 807 ? -10.233 -8.349 25.592 1.00 97.75 807 ILE A CA 1
ATOM 6413 C C . ILE A 1 807 ? -11.378 -8.579 24.603 1.00 97.75 807 ILE A C 1
ATOM 6415 O O . ILE A 1 807 ? -11.645 -9.715 24.207 1.00 97.75 807 ILE A O 1
ATOM 6419 N N . GLY A 1 808 ? -12.052 -7.518 24.165 1.00 97.38 808 GLY A N 1
ATOM 6420 C CA . GLY A 1 808 ? -13.075 -7.638 23.126 1.00 97.38 808 GLY A CA 1
ATOM 6421 C C . GLY A 1 808 ? -13.385 -6.340 22.399 1.00 97.38 808 GLY A C 1
ATOM 6422 O O . GLY A 1 808 ? -13.167 -5.250 22.927 1.00 97.38 808 GLY A O 1
ATOM 6423 N N . TYR A 1 809 ? -13.840 -6.472 21.155 1.00 97.56 809 TYR A N 1
ATOM 6424 C CA . TYR A 1 809 ? -13.934 -5.382 20.181 1.00 97.56 809 TYR A CA 1
ATOM 6425 C C . TYR A 1 809 ? -14.785 -5.799 18.952 1.00 97.56 809 TYR A C 1
ATOM 6427 O O . TYR A 1 809 ? -15.157 -6.971 18.818 1.00 97.56 809 TYR A O 1
ATOM 6435 N N . PRO A 1 810 ? -15.150 -4.883 18.035 1.00 96.38 810 PRO A N 1
ATOM 6436 C CA . PRO A 1 810 ? -15.877 -5.224 16.810 1.00 96.38 810 PRO A CA 1
ATOM 6437 C C . PRO A 1 810 ? -14.954 -5.870 15.755 1.00 96.38 810 PRO A C 1
ATOM 6439 O O . PRO A 1 810 ? -14.149 -5.209 15.105 1.00 96.38 810 PRO A O 1
ATOM 6442 N N . VAL A 1 811 ? -15.089 -7.183 15.541 1.00 95.75 811 VAL A N 1
ATOM 6443 C CA . VAL A 1 811 ? -14.165 -7.992 14.709 1.00 95.75 811 VAL A CA 1
ATOM 6444 C C . VAL A 1 811 ? -14.181 -7.675 13.206 1.00 95.75 811 VAL A C 1
ATOM 6446 O O . VAL A 1 811 ? -13.312 -8.132 12.471 1.00 95.75 811 VAL A O 1
ATOM 6449 N N . ASN A 1 812 ? -15.168 -6.910 12.733 1.00 93.50 812 ASN A N 1
ATOM 6450 C CA . ASN A 1 812 ? -15.289 -6.526 11.321 1.00 93.50 812 ASN A CA 1
ATOM 6451 C C . ASN A 1 812 ? -14.593 -5.192 11.000 1.00 93.50 812 ASN A C 1
ATOM 6453 O O . ASN A 1 812 ? -14.435 -4.874 9.826 1.00 93.50 812 ASN A O 1
ATOM 6457 N N . ASP A 1 813 ? -14.190 -4.432 12.020 1.00 92.88 813 ASP A N 1
ATOM 6458 C CA . ASP A 1 813 ? -13.548 -3.118 11.885 1.00 92.88 813 ASP A CA 1
ATOM 6459 C C . ASP A 1 813 ? -12.015 -3.198 12.074 1.00 92.88 813 ASP A C 1
ATOM 6461 O O . ASP A 1 813 ? -11.315 -2.197 11.931 1.00 92.88 813 ASP A O 1
ATOM 6465 N N . ALA A 1 814 ? -11.489 -4.395 12.366 1.00 93.75 814 ALA A N 1
ATOM 6466 C CA . ALA A 1 814 ? -10.060 -4.692 12.459 1.00 93.75 814 ALA A CA 1
ATOM 6467 C C . ALA A 1 814 ? -9.583 -5.543 11.270 1.00 93.75 814 ALA A C 1
ATOM 6469 O O . ALA A 1 814 ? -10.263 -6.480 10.845 1.00 93.75 814 ALA A O 1
ATOM 6470 N N . ILE A 1 815 ? -8.378 -5.250 10.780 1.00 92.25 815 ILE A N 1
ATOM 6471 C CA . ILE A 1 815 ? -7.692 -5.976 9.703 1.00 92.25 815 ILE A CA 1
ATOM 6472 C C . ILE A 1 815 ? -7.341 -7.396 10.199 1.00 92.25 815 ILE A C 1
ATOM 6474 O O . ILE A 1 815 ? -7.704 -8.395 9.573 1.00 92.25 815 ILE A O 1
ATOM 6478 N N . TYR A 1 816 ? -6.700 -7.473 11.371 1.00 93.00 816 TYR A N 1
ATOM 6479 C CA . TYR A 1 816 ? -6.450 -8.677 12.175 1.00 93.00 816 TYR A CA 1
ATOM 6480 C C . TYR A 1 816 ? -6.129 -8.279 13.633 1.00 93.00 816 TYR A C 1
ATOM 6482 O O . TYR A 1 816 ? -6.061 -7.087 13.950 1.00 93.00 816 TYR A O 1
ATOM 6490 N N . LEU A 1 817 ? -5.950 -9.263 14.524 1.00 94.56 817 LEU A N 1
ATOM 6491 C CA . LEU A 1 817 ? -5.396 -9.063 15.869 1.00 94.56 817 LEU A CA 1
ATOM 6492 C C . LEU A 1 817 ? -3.898 -9.378 15.863 1.00 94.56 817 LEU A C 1
ATOM 6494 O O . LEU A 1 817 ? -3.521 -10.525 15.645 1.00 94.56 817 LEU A O 1
ATOM 6498 N N . HIS A 1 818 ? -3.050 -8.380 16.075 1.00 92.88 818 HIS A N 1
ATOM 6499 C CA . HIS A 1 818 ? -1.613 -8.567 16.250 1.00 92.88 818 HIS A CA 1
ATOM 6500 C C . HIS A 1 818 ? -1.329 -9.021 17.684 1.00 92.88 818 HIS A C 1
ATOM 6502 O O . HIS A 1 818 ? -1.709 -8.334 18.630 1.00 92.88 818 HIS A O 1
ATOM 6508 N N . MET A 1 819 ? -0.671 -10.164 17.845 1.00 92.19 819 MET A N 1
ATOM 6509 C CA . MET A 1 819 ? 0.018 -10.537 19.076 1.00 92.19 819 MET A CA 1
ATOM 6510 C C . MET A 1 819 ? 1.491 -10.159 18.914 1.00 92.19 819 MET A C 1
ATOM 6512 O O . MET A 1 819 ? 2.080 -10.510 17.899 1.00 92.19 819 MET A O 1
ATOM 6516 N N . TRP A 1 820 ? 2.099 -9.499 19.896 1.00 89.75 820 TRP A N 1
ATOM 6517 C CA . TRP A 1 820 ? 3.547 -9.254 19.917 1.00 89.75 820 TRP A CA 1
ATOM 6518 C C . TRP A 1 820 ? 4.092 -9.464 21.324 1.00 89.75 820 TRP A C 1
ATOM 6520 O O . TRP A 1 820 ? 3.715 -8.740 22.241 1.00 89.75 820 TRP A O 1
ATOM 6530 N N . ASN A 1 821 ? 4.966 -10.453 21.509 1.00 89.44 821 ASN A N 1
ATOM 6531 C CA . ASN A 1 821 ? 5.676 -10.639 22.769 1.00 89.44 821 ASN A CA 1
ATOM 6532 C C . ASN A 1 821 ? 6.999 -9.868 22.738 1.00 89.44 821 ASN A C 1
ATOM 6534 O O . ASN A 1 821 ? 7.893 -10.173 21.943 1.00 89.44 821 ASN A O 1
ATOM 6538 N N . ASN A 1 822 ? 7.127 -8.876 23.615 1.00 88.12 822 ASN A N 1
ATOM 6539 C CA . ASN A 1 822 ? 8.329 -8.069 23.719 1.00 88.12 822 ASN A CA 1
ATOM 6540 C C . ASN A 1 822 ? 9.402 -8.771 24.566 1.00 88.12 822 ASN A C 1
ATOM 6542 O O . ASN A 1 822 ? 9.109 -9.353 25.610 1.00 88.12 822 ASN A O 1
ATOM 6546 N N . HIS A 1 823 ? 10.656 -8.680 24.120 1.00 87.62 823 HIS A N 1
ATOM 6547 C CA . HIS A 1 823 ? 11.818 -9.296 24.761 1.00 87.62 823 HIS A CA 1
ATOM 6548 C C . HIS A 1 823 ? 12.786 -8.212 25.285 1.00 87.62 823 HIS A C 1
ATOM 6550 O O . HIS A 1 823 ? 12.922 -7.173 24.632 1.00 87.62 823 HIS A O 1
ATOM 6556 N N . PRO A 1 824 ? 13.515 -8.424 26.402 1.00 85.56 824 PRO A N 1
ATOM 6557 C CA . PRO A 1 824 ? 14.494 -7.461 26.916 1.00 85.56 824 PRO A CA 1
ATOM 6558 C C . PRO A 1 824 ? 15.638 -7.074 25.964 1.00 85.56 824 PRO A C 1
ATOM 6560 O O . PRO A 1 824 ? 16.255 -6.031 26.167 1.00 85.56 824 PRO A O 1
ATOM 6563 N N . ASP A 1 825 ? 15.893 -7.848 24.902 1.00 85.69 825 ASP A N 1
ATOM 6564 C CA . ASP A 1 825 ? 16.816 -7.452 23.822 1.00 85.69 825 ASP A CA 1
ATOM 6565 C C . ASP A 1 825 ? 16.321 -6.243 23.007 1.00 85.69 825 ASP A C 1
ATOM 6567 O O . ASP A 1 825 ? 17.087 -5.681 22.219 1.00 85.69 825 ASP A O 1
ATOM 6571 N N . ASN A 1 826 ? 15.057 -5.831 23.171 1.00 80.94 826 ASN A N 1
ATOM 6572 C CA . ASN A 1 826 ? 14.535 -4.591 22.607 1.00 80.94 826 ASN A CA 1
ATOM 6573 C C . ASN A 1 826 ? 15.161 -3.415 23.362 1.00 80.94 826 ASN A C 1
ATOM 6575 O O . ASN A 1 826 ? 14.587 -2.905 24.320 1.00 80.94 826 ASN A O 1
ATOM 6579 N N . THR A 1 827 ? 16.375 -3.012 22.977 1.00 74.50 827 THR A N 1
ATOM 6580 C CA . THR A 1 827 ? 17.188 -2.065 23.759 1.00 74.50 827 THR A CA 1
ATOM 6581 C C . THR A 1 827 ? 16.529 -0.704 24.038 1.00 74.50 827 THR A C 1
ATOM 6583 O O . THR A 1 827 ? 16.811 -0.147 25.099 1.00 74.50 827 THR A O 1
ATOM 6586 N N . PRO A 1 828 ? 15.607 -0.166 23.208 1.00 75.31 828 PRO A N 1
ATOM 6587 C CA . PRO A 1 828 ? 14.795 0.988 23.589 1.00 75.31 828 PRO A CA 1
ATOM 6588 C C . PRO A 1 828 ? 13.733 0.711 24.665 1.00 75.31 828 PRO A C 1
ATOM 6590 O O . PRO A 1 828 ? 13.314 1.659 25.328 1.00 75.31 828 PRO A O 1
ATOM 6593 N N . THR A 1 829 ? 13.273 -0.537 24.828 1.00 80.12 829 THR A N 1
ATOM 6594 C CA . THR A 1 829 ? 12.197 -0.956 25.753 1.00 80.12 829 THR A CA 1
ATOM 6595 C C . THR A 1 829 ? 12.463 -2.359 26.357 1.00 80.12 829 THR A C 1
ATOM 6597 O O . THR A 1 829 ? 11.769 -3.326 26.021 1.00 80.12 829 THR A O 1
ATOM 6600 N N . PRO A 1 830 ? 13.466 -2.511 27.241 1.00 85.50 830 PRO A N 1
ATOM 6601 C CA . PRO A 1 830 ? 13.981 -3.818 27.662 1.00 85.50 830 PRO A CA 1
ATOM 6602 C C . PRO A 1 830 ? 13.125 -4.486 28.762 1.00 85.50 830 PRO A C 1
ATOM 6604 O O . PRO A 1 830 ? 13.565 -4.657 29.898 1.00 85.50 830 PRO A O 1
ATOM 6607 N N . TYR A 1 831 ? 11.888 -4.858 28.426 1.00 86.62 831 TYR A N 1
ATOM 6608 C CA . TYR A 1 831 ? 10.884 -5.418 29.345 1.00 86.62 831 TYR A CA 1
ATOM 6609 C C . TYR A 1 831 ? 10.153 -6.613 28.721 1.00 86.62 831 TYR A C 1
ATOM 6611 O O . TYR A 1 831 ? 10.061 -6.702 27.499 1.00 86.62 831 TYR A O 1
ATOM 6619 N N . TYR A 1 832 ? 9.584 -7.491 29.547 1.00 89.75 832 TYR A N 1
ATOM 6620 C CA . TYR A 1 832 ? 8.624 -8.500 29.092 1.00 89.75 832 TYR A CA 1
ATOM 6621 C C . TYR A 1 832 ? 7.200 -7.943 29.175 1.00 89.75 832 TYR A C 1
ATOM 6623 O O . TYR A 1 832 ? 6.809 -7.421 30.214 1.00 89.75 832 TYR A O 1
ATOM 6631 N N . TYR A 1 833 ? 6.448 -8.048 28.081 1.00 90.81 833 TYR A N 1
ATOM 6632 C CA . TYR A 1 833 ? 5.003 -7.802 28.004 1.00 90.81 833 TYR A CA 1
ATOM 6633 C C . TYR A 1 833 ? 4.473 -8.383 26.689 1.00 90.81 833 TYR A C 1
ATOM 6635 O O . TYR A 1 833 ? 5.213 -8.451 25.705 1.00 90.81 833 TYR A O 1
ATOM 6643 N N . THR A 1 834 ? 3.192 -8.754 26.633 1.00 92.81 834 THR A N 1
ATOM 6644 C CA . THR A 1 834 ? 2.526 -9.127 25.371 1.00 92.81 834 THR A CA 1
ATOM 6645 C C . THR A 1 834 ? 1.527 -8.057 24.945 1.00 92.81 834 THR A C 1
ATOM 6647 O O . THR A 1 834 ? 0.630 -7.689 25.695 1.00 92.81 834 THR A O 1
ATOM 6650 N N . GLU A 1 835 ? 1.651 -7.579 23.714 1.00 92.25 835 GLU A N 1
ATOM 6651 C CA . GLU A 1 835 ? 0.687 -6.697 23.062 1.00 92.25 835 GLU A CA 1
ATOM 6652 C C . GLU A 1 835 ? -0.406 -7.525 22.368 1.00 92.25 835 GLU A C 1
ATOM 6654 O O . GLU A 1 835 ? -0.084 -8.484 21.667 1.00 92.25 835 GLU A O 1
ATOM 6659 N N . LEU A 1 836 ? -1.685 -7.152 22.512 1.00 93.94 836 LEU A N 1
ATOM 6660 C CA . LEU A 1 836 ? -2.814 -7.753 21.771 1.00 93.94 836 LEU A CA 1
ATOM 6661 C C . LEU A 1 836 ? -3.605 -6.678 21.002 1.00 93.94 836 LEU A C 1
ATOM 6663 O O . LEU A 1 836 ? -4.671 -6.236 21.430 1.00 93.94 836 LEU A O 1
ATOM 6667 N N . GLN A 1 837 ? -3.071 -6.246 19.861 1.00 92.88 837 GLN A N 1
ATOM 6668 C CA . GLN A 1 837 ? -3.499 -5.052 19.129 1.00 92.88 837 GLN A CA 1
ATOM 6669 C C . GLN A 1 837 ? -4.445 -5.387 17.960 1.00 92.88 837 GLN A C 1
ATOM 6671 O O . GLN A 1 837 ? -3.976 -5.858 16.921 1.00 92.88 837 GLN A O 1
ATOM 6676 N N . PRO A 1 838 ? -5.764 -5.127 18.015 1.00 95.25 838 PRO A N 1
ATOM 6677 C CA . PRO A 1 838 ? -6.544 -5.038 16.786 1.00 95.25 838 PRO A CA 1
ATOM 6678 C C . PRO A 1 838 ? -6.033 -3.850 15.958 1.00 95.25 838 PRO A C 1
ATOM 6680 O O . PRO A 1 838 ? -6.100 -2.702 16.400 1.00 95.25 838 PRO A O 1
ATOM 6683 N N . TRP A 1 839 ? -5.497 -4.135 14.768 1.00 93.94 839 TRP A N 1
ATOM 6684 C CA . TRP A 1 839 ? -5.048 -3.115 13.815 1.00 93.94 839 TRP A CA 1
ATOM 6685 C C . TRP A 1 839 ? -6.243 -2.651 12.985 1.00 93.94 839 TRP A C 1
ATOM 6687 O O . TRP A 1 839 ? -6.918 -3.468 12.358 1.00 93.94 839 TRP A O 1
ATOM 6697 N N . LEU A 1 840 ? -6.523 -1.351 12.989 1.00 93.12 840 LEU A N 1
ATOM 6698 C CA . LEU A 1 840 ? -7.707 -0.750 12.374 1.00 93.12 840 LEU A CA 1
ATOM 6699 C C . LEU A 1 840 ? -7.301 0.119 11.188 1.00 93.12 840 LEU A C 1
ATOM 6701 O O . LEU A 1 840 ? -6.383 0.931 11.312 1.00 93.12 840 LEU A O 1
ATOM 6705 N N . ALA A 1 841 ? -8.025 0.008 10.075 1.00 91.12 841 ALA A N 1
ATOM 6706 C CA . ALA A 1 841 ? -7.887 0.941 8.963 1.00 91.12 841 ALA A CA 1
ATOM 6707 C C . ALA A 1 841 ? -8.574 2.277 9.303 1.00 91.12 841 ALA A C 1
ATOM 6709 O O . ALA A 1 841 ? -9.758 2.315 9.650 1.00 91.12 841 ALA A O 1
ATOM 6710 N N . ILE A 1 842 ? -7.838 3.381 9.192 1.00 90.75 842 ILE A N 1
ATOM 6711 C CA . ILE A 1 842 ? -8.350 4.738 9.391 1.00 90.75 842 ILE A CA 1
ATOM 6712 C C . ILE A 1 842 ? -9.130 5.153 8.140 1.00 90.75 842 ILE A C 1
ATOM 6714 O O . ILE A 1 842 ? -8.574 5.263 7.050 1.00 90.75 842 ILE A O 1
ATOM 6718 N N . LYS A 1 843 ? -10.427 5.416 8.311 1.00 90.81 843 LYS A N 1
ATOM 6719 C CA . LYS A 1 843 ? -11.340 5.856 7.249 1.00 90.81 843 LYS A CA 1
ATOM 6720 C C . LYS A 1 843 ? -11.084 7.337 6.914 1.00 90.81 843 LYS A C 1
ATOM 6722 O O . LYS A 1 843 ? -11.355 8.189 7.773 1.00 90.81 843 LYS A O 1
ATOM 6727 N N . PRO A 1 844 ? -10.596 7.688 5.709 1.00 85.94 844 PRO A N 1
ATOM 6728 C CA . PRO A 1 844 ? -10.329 9.077 5.350 1.00 85.94 844 PRO A CA 1
ATOM 6729 C C . PRO A 1 844 ? -11.628 9.864 5.138 1.00 85.94 844 PRO A C 1
ATOM 6731 O O . PRO A 1 844 ? -12.722 9.309 5.041 1.00 85.94 844 PRO A O 1
ATOM 6734 N N . LEU A 1 845 ? -11.508 11.196 5.096 1.00 88.25 845 LEU A N 1
ATOM 6735 C CA . LEU A 1 845 ? -12.593 12.189 4.976 1.00 88.25 845 LEU A CA 1
ATOM 6736 C C . LEU A 1 845 ? -13.633 12.201 6.126 1.00 88.25 845 LEU A C 1
ATOM 6738 O O . LEU A 1 845 ? -14.118 13.277 6.481 1.00 88.25 845 LEU A O 1
ATOM 6742 N N . THR A 1 846 ? -13.936 11.070 6.767 1.00 93.12 846 THR A N 1
ATOM 6743 C CA . THR A 1 846 ? -15.016 10.879 7.754 1.00 93.12 846 THR A CA 1
ATOM 6744 C C . THR A 1 846 ? -14.516 10.864 9.217 1.00 93.12 846 THR A C 1
ATOM 6746 O O . THR A 1 846 ? -13.599 11.613 9.572 1.00 93.12 846 THR A O 1
ATOM 6749 N N . THR A 1 847 ? -15.159 10.085 10.090 1.00 96.00 847 THR A N 1
ATOM 6750 C CA . THR A 1 847 ? -14.728 9.722 11.447 1.00 96.00 847 THR A CA 1
ATOM 6751 C C . THR A 1 847 ? -14.610 8.201 11.538 1.00 96.00 847 THR A C 1
ATOM 6753 O O . THR A 1 847 ? -15.561 7.497 11.211 1.00 96.00 847 THR A O 1
ATOM 6756 N N . THR A 1 848 ? -13.477 7.688 12.016 1.00 95.94 848 THR A N 1
ATOM 6757 C CA . THR A 1 848 ? -13.337 6.265 12.358 1.00 95.94 848 THR A CA 1
ATOM 6758 C C . THR A 1 848 ? -13.820 6.064 13.789 1.00 95.94 848 THR A C 1
ATOM 6760 O O . THR A 1 848 ? -13.201 6.559 14.734 1.00 95.94 848 THR A O 1
ATOM 6763 N N . TYR A 1 849 ? -14.941 5.364 13.947 1.00 96.88 849 TYR A N 1
ATOM 6764 C CA . TYR A 1 849 ? -15.461 4.963 15.249 1.00 96.88 849 TYR A CA 1
ATOM 6765 C C . TYR A 1 849 ? -15.054 3.530 15.575 1.00 96.88 849 TYR A C 1
ATOM 6767 O O . TYR A 1 849 ? -15.195 2.634 14.748 1.00 96.88 849 TYR A O 1
ATOM 6775 N N . PHE A 1 850 ? -14.623 3.300 16.810 1.00 97.25 850 PHE A N 1
ATOM 6776 C CA . PHE A 1 850 ? -14.295 1.967 17.313 1.00 97.25 850 PHE A CA 1
ATOM 6777 C C . PHE A 1 850 ? -14.711 1.840 18.785 1.00 97.25 850 PHE A C 1
ATOM 6779 O O . PHE A 1 850 ? -15.127 2.820 19.418 1.00 97.25 850 PHE A O 1
ATOM 6786 N N . SER A 1 851 ? -14.654 0.632 19.335 1.00 96.69 851 SER A N 1
ATOM 6787 C CA . SER A 1 851 ? -14.929 0.370 20.745 1.00 96.69 851 SER A CA 1
ATOM 6788 C C . SER A 1 851 ? -14.142 -0.833 21.236 1.00 96.69 851 SER A C 1
ATOM 6790 O O . SER A 1 851 ? -14.038 -1.851 20.558 1.00 96.69 851 SER A O 1
ATOM 6792 N N . TYR A 1 852 ? -13.574 -0.691 22.425 1.00 97.69 852 TYR A N 1
ATOM 6793 C CA . TYR A 1 852 ? -12.669 -1.658 23.014 1.00 97.69 852 TYR A CA 1
ATOM 6794 C C . TYR A 1 852 ? -13.064 -1.938 24.461 1.00 97.69 852 TYR A C 1
ATOM 6796 O O . TYR A 1 852 ? -13.507 -1.036 25.177 1.00 97.69 852 TYR A O 1
ATOM 6804 N N . TYR A 1 853 ? -12.925 -3.188 24.887 1.00 98.00 853 TYR A N 1
ATOM 6805 C CA . TYR A 1 853 ? -13.408 -3.661 26.177 1.00 98.00 853 TYR A CA 1
ATOM 6806 C C . TYR A 1 853 ? -12.346 -4.502 26.887 1.00 98.00 853 TYR A C 1
ATOM 6808 O O . TYR A 1 853 ? -11.765 -5.402 26.283 1.00 98.00 853 TYR A O 1
ATOM 6816 N N . LEU A 1 854 ? -12.145 -4.236 28.181 1.00 97.94 854 LEU A N 1
ATOM 6817 C CA . LEU A 1 854 ? -11.314 -5.042 29.083 1.00 97.94 854 LEU A CA 1
ATOM 6818 C C . LEU A 1 854 ? -12.205 -5.730 30.123 1.00 97.94 854 LEU A C 1
ATOM 6820 O O . LEU A 1 854 ? -13.018 -5.061 30.766 1.00 97.94 854 LEU A O 1
ATOM 6824 N N . LEU A 1 855 ? -12.030 -7.039 30.320 1.00 97.50 855 LEU A N 1
ATOM 6825 C CA . LEU A 1 855 ? -12.670 -7.826 31.377 1.00 97.50 855 LEU A CA 1
ATOM 6826 C C . LEU A 1 855 ? -11.635 -8.730 32.059 1.00 97.50 855 LEU A C 1
ATOM 6828 O O . LEU A 1 855 ? -11.391 -9.855 31.625 1.00 97.50 855 LEU A O 1
ATOM 6832 N N . GLY A 1 856 ? -11.064 -8.253 33.166 1.00 95.38 856 GLY A N 1
ATOM 6833 C CA . GLY A 1 856 ? -10.274 -9.099 34.057 1.00 95.38 856 GLY A CA 1
ATOM 6834 C C . GLY A 1 856 ? -11.162 -9.944 34.963 1.00 95.38 856 GLY A C 1
ATOM 6835 O O . GLY A 1 856 ? -12.061 -9.413 35.628 1.00 95.38 856 GLY A O 1
ATOM 6836 N N . CYS A 1 857 ? -10.901 -11.246 35.025 1.00 93.31 857 CYS A N 1
ATOM 6837 C CA . CYS A 1 857 ? -11.598 -12.198 35.878 1.00 93.31 857 CYS A CA 1
ATOM 6838 C C . CYS A 1 857 ? -10.634 -12.971 36.783 1.00 93.31 857 CYS A C 1
ATOM 6840 O O . CYS A 1 857 ? -9.492 -13.237 36.425 1.00 93.31 857 CYS A O 1
ATOM 6842 N N . ASP A 1 858 ? -11.133 -13.320 37.964 1.00 91.94 858 ASP A N 1
ATOM 6843 C CA . ASP A 1 858 ? -10.464 -14.188 38.929 1.00 91.94 858 ASP A CA 1
ATOM 6844 C C . ASP A 1 858 ? -10.884 -15.627 38.598 1.00 91.94 858 ASP A C 1
ATOM 6846 O O . ASP A 1 858 ? -12.088 -15.887 38.469 1.00 91.94 858 ASP A O 1
ATOM 6850 N N . GLY A 1 859 ? -9.928 -16.530 38.395 1.00 91.94 859 GLY A N 1
ATOM 6851 C CA . GLY A 1 859 ? -10.180 -17.836 37.794 1.00 91.94 859 GLY A CA 1
ATOM 6852 C C . GLY A 1 859 ? -10.032 -17.884 36.257 1.00 91.94 859 GLY A C 1
ATOM 6853 O O . GLY A 1 859 ? -9.659 -16.893 35.606 1.00 91.94 859 GLY A O 1
ATOM 6854 N N . PRO A 1 860 ? -10.385 -19.030 35.639 1.00 92.38 860 PRO A N 1
ATOM 6855 C CA . PRO A 1 860 ? -10.073 -19.315 34.244 1.00 92.38 860 PRO A CA 1
ATOM 6856 C C . PRO A 1 860 ? -11.007 -18.623 33.243 1.00 92.38 860 PRO A C 1
ATOM 6858 O O . PRO A 1 860 ? -12.207 -18.417 33.474 1.00 92.38 860 PRO A O 1
ATOM 6861 N N . TRP A 1 861 ? -10.457 -18.350 32.058 1.00 93.75 861 TRP A N 1
ATOM 6862 C CA . TRP A 1 861 ? -11.080 -17.544 31.004 1.00 93.75 861 TRP A CA 1
ATOM 6863 C C . TRP A 1 861 ? -12.506 -17.928 30.548 1.00 93.75 861 TRP A C 1
ATOM 6865 O O . TRP A 1 861 ? -13.237 -17.013 30.150 1.00 93.75 861 TRP A O 1
ATOM 6875 N N . PRO A 1 862 ? -12.996 -19.190 30.607 1.00 95.56 862 PRO A N 1
ATOM 6876 C CA . PRO A 1 862 ? -14.368 -19.489 30.194 1.00 95.56 862 PRO A CA 1
ATOM 6877 C C . PRO A 1 862 ? -15.421 -18.750 31.034 1.00 95.56 862 PRO A C 1
ATOM 6879 O O . PRO A 1 862 ? -16.481 -18.390 30.517 1.00 95.56 862 PRO A O 1
ATOM 6882 N N . ALA A 1 863 ? -15.127 -18.456 32.307 1.00 91.50 863 ALA A N 1
ATOM 6883 C CA . ALA A 1 863 ? -16.002 -17.651 33.159 1.00 91.50 863 ALA A CA 1
ATOM 6884 C C . ALA A 1 863 ? -16.054 -16.180 32.702 1.00 91.50 863 ALA A C 1
ATOM 6886 O O . ALA A 1 863 ? -17.141 -15.596 32.639 1.00 91.50 863 ALA A O 1
ATOM 6887 N N . ALA A 1 864 ? -14.904 -15.613 32.314 1.00 93.06 864 ALA A N 1
ATOM 6888 C CA . ALA A 1 864 ? -14.798 -14.273 31.737 1.00 93.06 864 ALA A CA 1
ATOM 6889 C C . ALA A 1 864 ? -15.597 -14.169 30.426 1.00 93.06 864 ALA A C 1
ATOM 6891 O O . ALA A 1 864 ? -16.428 -13.273 30.269 1.00 93.06 864 ALA A O 1
ATOM 6892 N N . LEU A 1 865 ? -15.425 -15.136 29.519 1.00 96.38 865 LEU A N 1
ATOM 6893 C CA . LEU A 1 865 ? -16.131 -15.175 28.237 1.00 96.38 865 LEU A CA 1
ATOM 6894 C C . LEU A 1 865 ? -17.651 -15.310 28.413 1.00 96.38 865 LEU A C 1
ATOM 6896 O O . LEU A 1 865 ? -18.419 -14.605 27.756 1.00 96.38 865 LEU A O 1
ATOM 6900 N N . GLU A 1 866 ? -18.115 -16.160 29.330 1.00 95.44 866 GLU A N 1
ATOM 6901 C CA . GLU A 1 866 ? -19.546 -16.281 29.626 1.00 95.44 866 GLU A CA 1
ATOM 6902 C C . GLU A 1 866 ? -20.124 -15.051 30.343 1.00 95.44 866 GLU A C 1
ATOM 6904 O O . GLU A 1 866 ? -21.330 -14.810 30.257 1.00 95.44 866 GLU A O 1
ATOM 6909 N N . ALA A 1 867 ? -19.316 -14.243 31.035 1.00 93.25 867 ALA A N 1
ATOM 6910 C CA . ALA A 1 867 ? -19.736 -12.925 31.513 1.00 93.25 867 ALA A CA 1
ATOM 6911 C C . ALA A 1 867 ? -19.829 -11.911 30.353 1.00 93.25 867 ALA A C 1
ATOM 6913 O O . ALA A 1 867 ? -20.834 -11.206 30.231 1.00 93.25 867 ALA A O 1
ATOM 6914 N N . PHE A 1 868 ? -18.840 -11.899 29.455 1.00 95.62 868 PHE A N 1
ATOM 6915 C CA . PHE A 1 868 ? -18.775 -11.012 28.290 1.00 95.62 868 PHE A CA 1
ATOM 6916 C C . PHE A 1 868 ? -19.934 -11.247 27.301 1.00 95.62 868 PHE A C 1
ATOM 6918 O O . PHE A 1 868 ? -20.610 -10.303 26.883 1.00 95.62 868 PHE A O 1
ATOM 6925 N N . LYS A 1 869 ? -20.270 -12.516 27.019 1.00 95.31 869 LYS A N 1
ATOM 6926 C CA . LYS A 1 869 ? -21.445 -12.908 26.214 1.00 95.31 869 LYS A CA 1
ATOM 6927 C C . LYS A 1 869 ? -22.763 -12.395 26.802 1.00 95.31 869 LYS A C 1
ATOM 6929 O O . LYS A 1 869 ? -23.594 -11.868 26.066 1.00 95.31 869 LYS A O 1
ATOM 6934 N N . LYS A 1 870 ? -22.960 -12.477 28.126 1.00 94.56 870 LYS A N 1
ATOM 6935 C CA . LYS A 1 870 ? -24.182 -11.978 28.805 1.00 94.56 870 LYS A CA 1
ATOM 6936 C C . LYS A 1 870 ? -24.336 -10.455 28.699 1.00 94.56 870 LYS A C 1
ATOM 6938 O O . LYS A 1 870 ? -25.457 -9.938 28.744 1.00 94.56 870 LYS A O 1
ATOM 6943 N N . LEU A 1 871 ? -23.234 -9.731 28.514 1.00 95.44 871 LEU A N 1
ATOM 6944 C CA . LEU A 1 871 ? -23.236 -8.291 28.258 1.00 95.44 871 LEU A CA 1
ATOM 6945 C C . LEU A 1 871 ? -23.510 -7.923 26.790 1.00 95.44 871 LEU A C 1
ATOM 6947 O O . LEU A 1 871 ? -23.749 -6.752 26.536 1.00 95.44 871 LEU A O 1
ATOM 6951 N N . GLY A 1 872 ? -23.564 -8.890 25.863 1.00 93.94 872 GLY A N 1
ATOM 6952 C CA . GLY A 1 872 ? -23.874 -8.654 24.443 1.00 93.94 872 GLY A CA 1
ATOM 6953 C C . GLY A 1 872 ? -22.676 -8.221 23.588 1.00 93.94 872 GLY A C 1
ATOM 6954 O O . GLY A 1 872 ? -22.866 -7.684 22.505 1.00 93.94 872 GLY A O 1
ATOM 6955 N N . LEU A 1 873 ? -21.445 -8.424 24.073 1.00 95.44 873 LEU A N 1
ATOM 6956 C CA . LEU A 1 873 ? -20.245 -7.789 23.507 1.00 95.44 873 LEU A CA 1
ATOM 6957 C C . LEU A 1 873 ? -19.444 -8.671 22.532 1.00 95.44 873 LEU A C 1
ATOM 6959 O O . LEU A 1 873 ? -18.543 -8.177 21.859 1.00 95.44 873 LEU A O 1
ATOM 6963 N N . VAL A 1 874 ? -19.776 -9.962 22.411 1.00 95.50 874 VAL A N 1
ATOM 6964 C CA . VAL A 1 874 ? -19.155 -10.848 21.411 1.00 95.50 874 VAL A CA 1
ATOM 6965 C C . VAL A 1 874 ? -19.724 -10.541 20.027 1.00 95.50 874 VAL A C 1
ATOM 6967 O O . VAL A 1 874 ? -20.860 -10.900 19.714 1.00 95.50 874 VAL A O 1
ATOM 6970 N N . THR A 1 875 ? -18.914 -9.905 19.183 1.00 94.81 875 THR A N 1
ATOM 6971 C CA . THR A 1 875 ? -19.205 -9.756 17.750 1.00 94.81 875 THR A CA 1
ATOM 6972 C C . THR A 1 875 ? -18.727 -10.979 16.963 1.00 94.81 875 THR A C 1
ATOM 6974 O O . THR A 1 875 ? -17.871 -11.728 17.430 1.00 94.81 875 THR A O 1
ATOM 6977 N N . LYS A 1 876 ? -19.284 -11.197 15.767 1.00 94.12 876 LYS A N 1
ATOM 6978 C CA . LYS A 1 876 ? -18.870 -12.260 14.835 1.00 94.12 876 LYS A CA 1
ATOM 6979 C C . LYS A 1 876 ? -18.462 -11.667 13.494 1.00 94.12 876 LYS A C 1
ATOM 6981 O O . LYS A 1 876 ? -19.033 -10.657 13.064 1.00 94.12 876 LYS A O 1
ATOM 6986 N N . LYS A 1 877 ? -17.497 -12.300 12.833 1.00 91.88 877 LYS A N 1
ATOM 6987 C CA . LYS A 1 877 ? -17.037 -11.908 11.504 1.00 91.88 877 LYS A CA 1
ATOM 6988 C C . LYS A 1 877 ? -18.123 -12.212 10.480 1.00 91.88 877 LYS A C 1
ATOM 6990 O O . LYS A 1 877 ? -18.779 -13.253 10.524 1.00 91.88 877 LYS A O 1
ATOM 6995 N N . ARG A 1 878 ? -18.371 -11.261 9.584 1.00 85.94 878 ARG A N 1
ATOM 6996 C CA . ARG A 1 878 ? -19.298 -11.440 8.468 1.00 85.94 878 ARG A CA 1
ATOM 6997 C C . ARG A 1 878 ? -18.577 -12.275 7.419 1.00 85.94 878 ARG A C 1
ATOM 6999 O O . ARG A 1 878 ? -17.581 -11.825 6.861 1.00 85.94 878 ARG A O 1
ATOM 7006 N N . THR A 1 879 ? -19.088 -13.466 7.123 1.00 62.53 879 THR A N 1
ATOM 7007 C CA . THR A 1 879 ? -18.679 -14.185 5.913 1.00 62.53 879 THR A CA 1
ATOM 7008 C C . THR A 1 879 ? -19.019 -13.319 4.707 1.00 62.53 879 THR A C 1
ATOM 7010 O O . THR A 1 879 ? -20.183 -12.946 4.536 1.00 62.53 879 THR A O 1
ATOM 7013 N N . SER A 1 880 ? -18.016 -13.013 3.889 1.00 43.16 880 SER A N 1
ATOM 7014 C CA . SER A 1 880 ? -18.196 -12.403 2.572 1.00 43.16 880 SER A CA 1
ATOM 7015 C C . SER A 1 880 ? -19.189 -13.226 1.745 1.00 43.16 880 SER A C 1
ATOM 7017 O O . SER A 1 880 ? -19.039 -14.449 1.667 1.00 43.16 880 SER A O 1
ATOM 7019 N N . GLN A 1 881 ? -20.190 -12.557 1.168 1.00 26.22 881 GLN A N 1
ATOM 7020 C CA . GLN A 1 881 ? -21.122 -13.140 0.195 1.00 26.22 881 GLN A CA 1
ATOM 7021 C C . GLN A 1 881 ? -20.573 -13.015 -1.225 1.00 26.22 881 GLN A C 1
ATOM 7023 O O . GLN A 1 881 ? -19.886 -12.001 -1.477 1.00 26.22 881 GLN A O 1
#

Radius of gyration: 35.25 Å; chains: 1; bounding box: 80×48×136 Å

Foldseek 3Di:
DDDDDDDDDDDDDDDDPDDPDPPVPDAQPKAFDAPAWPPQFWQKDKDWDADDALHGDTDIFIWTAFLLFAIWRDPPLVVLLVVLQQVLCVVLVNGLEFERACLLVVCLVFDADEDELDDPVVVVVRQVPAAHEYQHECPRNCNCSVLVNDDPVCSPRQWYWGWIDRDPYIYTYTYHNDSVSSVSSVVLSVLLSVLVQWFQKAKEEEAEEQCQQPLAFDPHDPVQVVVQVGLQSQHQEYEYEHDVQLVCQVVVVVQCVQLVPRHYYFYKYDAAQWIKGDFQDDDWHWPDDPVRRLVRCVVRVIATAGEVVGDPVCLVSHQYYEDDALVCQVVCVVSVHFYDYHQYYDDHTDGKMKMFTQTVPRDDDRVSVVVRRRVQRMWIAHHSGRIHGDPSVVSSVSVSSSSSNVSCLSRVSQKGWEWEDDLQKIKIKIWGQIQAKWWKKKAKRWHPFKDFDPDDRIGTDIAHHGDMDIDITGMAGAQVLECDKIKIKMKIAGPSGIGIGIDIDFHYFQKDWAQEEEEAAFFDKTKMKGAAQDQDPQWWKKKWKAFPVPRDTQDIDIDGHGAGHLGMDIDIGTRRHHQGKMWIWMGGRNHIDIHIYHYDDFDAKKFWDWDPPPPPPHTWIWIDAPFWIWIFDQQLRFRQFIAGPVVRWTWKDADDPDQPPCCPPPCLVQQADDRIGFHKSRHGSRQRRGPRWDKDWPAGMDQKTKMKIWDQRVQWIWIWIWMGGHPALKIKIKIKIPRDDPSGWKMWRKGFTAGPPAQDQQKWKWAAQVHIDIDHDDAPDKGKTWAQHQKFKIKIARNVQQKIKIKGWANAQFPTWMWIFDDLVSVSDRGTTIIGIRMGTARPSIIDIIMMMIGIDRHDCVVSVVSCVVSVGMHGHDDDD

pLDDT: mean 89.71, std 13.03, range [24.42, 98.56]

Sequence (881 aa):
MGKWTAGLLCFFCMTSSLPIKSDQQKGLVMEWKPHADVAYTAKTLKYDFKGYTSRWEEFSWKWFCSRGVFQTAQPDIQSLLLRMEKDIANQLLLEELWIQPGFLSLIEKKNPVVLRSPSRSDVQQALLQRDVFVVISHRDPVAGELLEKLPEELTFRRNKAFVLHWGNRLLFVSAGYTPVETERLYGYLQAAVDMIRRYTIYKGWMGVHTNDYLITPAVRTNPYELINKALQVGCSWMAVSGYNDFMLSNGVNQALAELRFPFIFMPGQYGSGGVMYGMEHYPEVQDNTVASCLDWCKKNQGYYFSTLPGDEAFADEYHGYVVKSAADQEAVEKLAKPFITNAETIERSTPPALLLFLEKNEPLAPASIMRAILARRNAAVFENGAVLALKELLNPLRILILEQEHLSRTFMDFVSLDAQMEQNRLLVTLHNSSESTLQGRIRLHLPPGVTVVEHADETAVSLNAQESRLLTFTLNSSAVACGKDNPVAVRCFGDFGAVAAMTHWDLPHRAELHPLILDLPGPVDYPITLWNSSAVNPFTSELTVTEVKTGKRVHAETLVENLAPWQKKIIKRKIALPQGDYEAVVAASGDTVRGHIAVRRFKGKATVREEDLNQDGVPEIVLENQKVKATILLTGGRIIEYIIKSRNENLLFKLWPQTPPWHDEPRGALAFYPYGGLEEFIGYPYIAGKIIYEYKVVQASGNFVRVELWANIHGSKIAKTVTLPAESQVLEVRYSLNEMDPSLHVIGINPLIEIGPSTGPEDDYIFPEKTLVHRSPVLDRYYGAACFLEEGWAVGYDTRMDVSLLIGYPVNDAIYLHMWNNHPDNTPTPYYYTELQPWLAIKPLTTTYFSYYLLGCDGPWPAALEAFKKLGLVTKKRTSQ

Secondary structure (DSSP, 8-state):
-----------------------TTS----EE---TT-----EEEEEEEEEESSSEEEEEEEEEEETTTEEES-S-HHHHHHHHHHHHHHHTT-TT-EE-TTHHHHHTT--PEEEES--HHHHHHHHHHS-EEEEEETTSTTHHHHHTTS-HHHHT-SSEEEEEEETTEEEEEEEESSHHHHHHHHHHHHHHHHHHHHEEEEEEEEEEE--TT-SS------HHHHHHHHHHTT--EEEE-STTGGGTHHHHHHHHHHTT---EEE-EEEETTEEEES-SSPPP-TT--HHHHHHHHHHTT-EEEE-SS--GGGTTT-SEEEE-SGGGHHHHHHH-S-EEE--EE-SSSPPPEEEEEEETTPPPSHHHHHHHHHTT-EEEE-GGG-EEE-HHHHHHHHHHHHH-HHHHHHHTTTEEEEEEEETTEEEEEEEE-SSS-EEEEEEEE--TTEEESSS-SEEEEEEPTT-EEEEEEEEEE-GGGTTEEEEEEEEEEETTEEEEEEEEEEE--SEEE-SEEEE-SEEEEEEEEEE--SS-SSEEEEEEEEETTTTEEEEEEEEEE---TT-EEEEEEEEEE-SEEEEEEEEETTEEEEEEEEE----S-EEEEEE-SSSSSS-EEEEE-SSEEEEEETBTTEEEEEEETTTTEE-S-B--SPPPTTTTSTTHHHH----BSEEEE-TTTTTTTTPBPEEEEEE-EESEEEEEEEEEETTEEEEEEEEEETT-SEEEEEEEEES--TT--EEEEEEEE--TTSS-TTEEEEEESSSEEEEPPP-SS-EEEEE--SBSEEEEEETTTTEEEEEE--TTSEEEEEEEEE-TT-TTS---EEEEEEEEE--SSSEEEEEEEEEEEES-HHHHHHHHHHTT---BPPPP-